Protein AF-A0A7K4ID70-F1 (afdb_monomer)

Mean predicted aligned error: 14.62 Å

Sequence (1002 aa):
MEDERLVKPMMNRNSEGCDMAQSGRVFHDNEMNPLPLGDLMIDYLHGSLVEWANVDFKLTIDISRDSDFAKIAEDIFGMANFGGGWLMFGYDEPRKGKIIPRGLDDTFSLDQASLQEKFRSYASDDVDIEVRQFQREVDDDGKKVQRLFLAMFVHPSKSLLVPKKQGFYIDASGRKKIVFEADDIITRRGTQTVKASEREKQEIRTRLEGETYRQSLLRGTADAVDEILYSNLLRVIRLPSSVYSARLKGNGFPFSSAGRRPFFLNGGHVYSFHNLAAPPFFNYLEDVSKVAFSEMLSTDDGVHLVTALLNIEMMSAMRTRRLLFDEDSRVFYFPLDEGGGDARVESWGLPGMGRPRKVVRKLTSPREGVYWRHYSVGLRFERVDNTFYLGISPGIIVSRNGKTPLHGPQVGPLLIKHLHRQHNKSHLQDVRFWASLLPRFPSDSSRVTIGPFIELGEDPVSTRLNVGISFDRPVKEMREGIPNLGKVAAFASPRAIHIAEPRLVFGGSREEEDPRLGMRYFGPFHAQGEEPLSQMRIGLVATGRTIPLAGRVLDLLESEQESVTTNRYLFPSFPGLKQDNSLACKIVRSATWNAEIPQVLVERIVNEAKDEEETKTFRADALNERIAKAVGLYVKAIERISMEDNRPQLILCVVPDELYEYCGISEKTRRAKRKRRTKMKQEQTAPDGQEQTTLLDHGYEDTSPKSYDLRDAVKGQIMRFGIPVQFLVEKKLRAVLNYTPKSEVQEPATFCWNLGTGMYYKADGKPWRLAKLDEGTCYVGIAFFRSRLEYRPGLNVSMAQVFTHSGDGLVLRGKEVYVDQRTREAHMSSNSAEELLREAISKYTDKVGAPPSRVVVHKTSSFEKEERQGFLAAIGDAKADFVAIRYERGIRFMRTGKYPVLRGTLITLSDRDFLLYTTGYIPRLRTYPGPRVPTPLRLTMDCDSSPEKVAAEVLKLTKINWNTTAFADKEPITIRFPKRVGKVLSELPDGAEINSHYRFYM

Structure (mmCIF, N/CA/C/O backbone):
data_AF-A0A7K4ID70-F1
#
_entry.id   AF-A0A7K4ID70-F1
#
loop_
_atom_site.group_PDB
_atom_site.id
_atom_site.type_symbol
_atom_site.label_atom_id
_atom_site.label_alt_id
_atom_site.label_comp_id
_atom_site.label_asym_id
_atom_site.label_entity_id
_atom_site.label_seq_id
_atom_site.pdbx_PDB_ins_code
_atom_site.Cartn_x
_atom_site.Cartn_y
_atom_site.Cartn_z
_atom_site.occupancy
_atom_site.B_iso_or_equiv
_atom_site.auth_seq_id
_atom_site.auth_comp_id
_atom_site.auth_asym_id
_atom_site.auth_atom_id
_atom_site.pdbx_PDB_model_num
ATOM 1 N N . MET A 1 1 ? 24.516 50.878 15.853 1.00 28.91 1 MET A N 1
ATOM 2 C CA . MET A 1 1 ? 24.247 51.143 14.428 1.00 28.91 1 MET A CA 1
ATOM 3 C C . MET A 1 1 ? 23.760 49.826 13.859 1.00 28.91 1 MET A C 1
ATOM 5 O O . MET A 1 1 ? 24.580 48.947 13.643 1.00 28.91 1 MET A O 1
ATOM 9 N N . GLU A 1 2 ? 22.492 49.512 14.137 1.00 25.19 2 GLU A N 1
ATOM 10 C CA . GLU A 1 2 ? 21.344 49.708 13.215 1.00 25.19 2 GLU A CA 1
ATOM 11 C C . GLU A 1 2 ? 21.457 48.728 12.032 1.00 25.19 2 GLU A C 1
ATOM 13 O O . GLU A 1 2 ? 22.485 48.679 11.373 1.00 25.19 2 GLU A O 1
ATOM 18 N N . ASP A 1 3 ? 20.495 47.847 11.760 1.00 24.66 3 ASP A N 1
ATOM 19 C CA . ASP A 1 3 ? 19.069 48.148 11.611 1.00 24.66 3 ASP A CA 1
ATOM 20 C C . ASP A 1 3 ? 18.222 46.846 11.701 1.00 24.66 3 ASP A C 1
ATOM 22 O O . ASP A 1 3 ? 18.550 45.831 11.079 1.00 24.66 3 ASP A O 1
ATOM 26 N N . GLU A 1 4 ? 17.133 46.882 12.478 1.00 27.94 4 GLU A N 1
ATOM 27 C CA . GLU A 1 4 ? 16.033 45.902 12.523 1.00 27.94 4 GLU A CA 1
ATOM 28 C C . GLU A 1 4 ? 14.888 46.413 11.637 1.00 27.94 4 GLU A C 1
ATOM 30 O O . GLU A 1 4 ? 14.411 47.520 11.873 1.00 27.94 4 GLU A O 1
ATOM 35 N N . ARG A 1 5 ? 14.335 45.613 10.707 1.00 25.69 5 ARG A N 1
ATOM 36 C CA . ARG A 1 5 ? 12.996 45.896 10.140 1.00 25.69 5 ARG A CA 1
ATOM 37 C C . ARG A 1 5 ? 12.127 44.657 9.930 1.00 25.69 5 ARG A C 1
ATOM 39 O O . ARG A 1 5 ? 12.314 43.861 9.014 1.00 25.69 5 ARG A O 1
ATOM 46 N N . LEU A 1 6 ? 11.113 44.589 10.792 1.00 24.14 6 LEU A N 1
ATOM 47 C CA . LEU A 1 6 ? 9.829 43.909 10.645 1.00 24.14 6 LEU A CA 1
ATOM 48 C C . LEU A 1 6 ? 8.989 44.563 9.535 1.00 24.14 6 LEU A C 1
ATOM 50 O O . LEU A 1 6 ? 8.908 45.787 9.466 1.00 24.14 6 LEU A O 1
ATOM 54 N N . VAL A 1 7 ? 8.265 43.762 8.745 1.00 25.08 7 VAL A N 1
ATOM 55 C CA . VAL A 1 7 ? 7.134 44.237 7.928 1.00 25.08 7 VAL A CA 1
ATOM 56 C C . VAL A 1 7 ? 5.941 43.293 8.107 1.00 25.08 7 VAL A C 1
ATOM 58 O O . VAL A 1 7 ? 5.955 42.151 7.652 1.00 25.08 7 VAL A O 1
ATOM 61 N N . LYS A 1 8 ? 4.896 43.798 8.773 1.00 24.39 8 LYS A N 1
ATOM 62 C CA . LYS A 1 8 ? 3.491 43.372 8.633 1.00 24.39 8 LYS A CA 1
ATOM 63 C C . LYS A 1 8 ? 2.815 44.289 7.602 1.00 24.39 8 LYS A C 1
ATOM 65 O O . LYS A 1 8 ? 3.130 45.478 7.613 1.00 24.39 8 LYS A O 1
ATOM 70 N N . PRO A 1 9 ? 1.817 43.826 6.829 1.00 24.50 9 PRO A N 1
ATOM 71 C CA . PRO A 1 9 ? 0.835 44.721 6.231 1.00 24.50 9 PRO A CA 1
ATOM 72 C C . PRO A 1 9 ? -0.580 44.542 6.805 1.00 24.50 9 PRO A C 1
ATOM 74 O O . PRO A 1 9 ? -0.975 43.473 7.268 1.00 24.50 9 PRO A O 1
ATOM 77 N N . MET A 1 10 ? -1.283 45.674 6.779 1.00 21.77 10 MET A N 1
ATOM 78 C CA . MET A 1 10 ? -2.578 46.037 7.356 1.00 21.77 10 MET A CA 1
ATOM 79 C C . MET A 1 10 ? -3.802 45.514 6.584 1.00 21.77 10 MET A C 1
ATOM 81 O O . MET A 1 10 ? -3.736 45.249 5.386 1.00 21.77 10 MET A O 1
ATOM 85 N N . MET A 1 11 ? -4.940 45.480 7.286 1.00 21.44 11 MET A N 1
ATOM 86 C CA . MET A 1 11 ? -6.305 45.402 6.749 1.00 21.44 11 MET A CA 1
ATOM 87 C C . MET A 1 11 ? -6.884 46.785 6.372 1.00 21.44 11 MET A C 1
ATOM 89 O O . MET A 1 11 ? -6.627 47.770 7.059 1.00 21.44 11 MET A O 1
ATOM 93 N N . ASN A 1 12 ? -7.765 46.746 5.361 1.00 23.69 12 ASN A N 1
ATOM 94 C CA . ASN A 1 12 ? -8.968 47.551 5.068 1.00 23.69 12 ASN A CA 1
ATOM 95 C C . ASN A 1 12 ? -8.907 49.055 4.740 1.00 23.69 12 ASN A C 1
ATOM 97 O O . ASN A 1 12 ? -8.657 49.888 5.607 1.00 23.69 12 ASN A O 1
ATOM 101 N N . ARG A 1 13 ? -9.416 49.387 3.535 1.00 24.27 13 ARG A N 1
ATOM 102 C CA . ARG A 1 13 ? -10.437 50.432 3.300 1.00 24.27 13 ARG A CA 1
ATOM 103 C C . ARG A 1 13 ? -11.404 50.030 2.172 1.00 24.27 13 ARG A C 1
ATOM 105 O O . ARG A 1 13 ? -10.991 49.422 1.192 1.00 24.27 13 ARG A O 1
ATOM 112 N N . ASN A 1 14 ? -12.672 50.389 2.376 1.00 23.17 14 ASN A N 1
ATOM 113 C CA . ASN A 1 14 ? -13.866 50.102 1.575 1.00 23.17 14 ASN A CA 1
ATOM 114 C C . ASN A 1 14 ? -13.902 50.795 0.199 1.00 23.17 14 ASN A C 1
ATOM 116 O O . ASN A 1 14 ? -13.500 51.951 0.081 1.00 23.17 14 ASN A O 1
ATOM 120 N N . SER A 1 15 ? -14.548 50.139 -0.769 1.00 23.98 15 SER A N 1
ATOM 121 C CA . SER A 1 15 ? -15.357 50.786 -1.814 1.00 23.98 15 SER A CA 1
ATOM 122 C C . SER A 1 15 ? -16.482 49.830 -2.232 1.00 23.98 15 SER A C 1
ATOM 124 O O . SER A 1 15 ? -16.254 48.883 -2.982 1.00 23.98 15 SER A O 1
ATOM 126 N N . GLU A 1 16 ? -17.676 50.055 -1.681 1.00 25.62 16 GLU A N 1
ATOM 127 C CA . GLU A 1 16 ? -18.930 49.432 -2.110 1.00 25.62 16 GLU A CA 1
ATOM 128 C C . GLU A 1 16 ? -19.439 50.128 -3.376 1.00 25.62 16 GLU A C 1
ATOM 130 O O . GLU A 1 16 ? -19.346 51.350 -3.495 1.00 25.62 16 GLU A O 1
ATOM 135 N N . GLY A 1 17 ? -20.021 49.350 -4.290 1.00 25.08 17 GLY A N 1
ATOM 136 C CA . GLY A 1 17 ? -20.842 49.873 -5.377 1.00 25.08 17 GLY A CA 1
ATOM 137 C C . GLY A 1 17 ? -20.707 49.085 -6.675 1.00 25.08 17 GLY A C 1
ATOM 138 O O . GLY A 1 17 ? -19.788 49.335 -7.442 1.00 25.08 17 GLY A O 1
ATOM 139 N N . CYS A 1 18 ? -21.702 48.230 -6.942 1.00 25.17 18 CYS A N 1
ATOM 140 C CA . CYS A 1 18 ? -22.002 47.618 -8.245 1.00 25.17 18 CYS A CA 1
ATOM 141 C C . CYS A 1 18 ? -21.117 46.422 -8.670 1.00 25.17 18 CYS A C 1
ATOM 143 O O . CYS A 1 18 ? -20.120 46.621 -9.345 1.00 25.17 18 CYS A O 1
ATOM 145 N N . ASP A 1 19 ? -21.497 45.187 -8.288 1.00 23.45 19 ASP A N 1
ATOM 146 C CA . ASP A 1 19 ? -21.228 43.947 -9.066 1.00 23.45 19 ASP A CA 1
ATOM 147 C C . ASP A 1 19 ? -21.783 42.670 -8.377 1.00 23.45 19 ASP A C 1
ATOM 149 O O . ASP A 1 19 ? -21.054 41.746 -8.020 1.00 23.45 19 ASP A O 1
ATOM 153 N N . MET A 1 20 ? -23.104 42.579 -8.165 1.00 23.34 20 MET A N 1
ATOM 154 C CA . MET A 1 20 ? -23.748 41.387 -7.563 1.00 23.34 20 MET A CA 1
ATOM 155 C C . MET A 1 20 ? -24.661 40.600 -8.521 1.00 23.34 20 MET A C 1
ATOM 157 O O . MET A 1 20 ? -25.671 40.053 -8.096 1.00 23.34 20 MET A O 1
ATOM 161 N N . ALA A 1 21 ? -24.319 40.490 -9.813 1.00 25.66 21 ALA A N 1
ATOM 162 C CA . ALA A 1 21 ? -25.148 39.716 -10.755 1.00 25.66 21 ALA A CA 1
ATOM 163 C C . ALA A 1 21 ? -24.412 38.770 -11.729 1.00 25.66 21 ALA A C 1
ATOM 165 O O . ALA A 1 21 ? -25.071 38.160 -12.566 1.00 25.66 21 ALA A O 1
ATOM 166 N N . GLN A 1 22 ? -23.085 38.587 -11.654 1.00 23.89 22 GLN A N 1
ATOM 167 C CA . GLN A 1 22 ? -22.366 37.777 -12.664 1.00 23.89 22 GLN A CA 1
ATOM 168 C C . GLN A 1 22 ? -21.329 36.769 -12.147 1.00 23.89 22 GLN A C 1
ATOM 170 O O . GLN A 1 22 ? -20.442 36.359 -12.892 1.00 23.89 22 GLN A O 1
ATOM 175 N N . SER A 1 23 ? -21.447 36.259 -10.920 1.00 23.61 23 SER A N 1
ATOM 176 C CA . SER A 1 23 ? -20.611 35.114 -10.534 1.00 23.61 23 SER A CA 1
ATOM 177 C C . SER A 1 23 ? -21.402 34.028 -9.821 1.00 23.61 23 SER A C 1
ATOM 179 O O . SER A 1 23 ? -21.756 34.162 -8.655 1.00 23.61 23 SER A O 1
ATOM 181 N N . GLY A 1 24 ? -21.638 32.921 -10.530 1.00 28.75 24 GLY A N 1
ATOM 182 C CA . GLY A 1 24 ? -21.940 31.629 -9.927 1.00 28.75 24 GLY A CA 1
ATOM 183 C C . GLY A 1 24 ? -20.726 31.156 -9.132 1.00 28.75 24 GLY A C 1
ATOM 184 O O . GLY A 1 24 ? -19.904 30.384 -9.623 1.00 28.75 24 GLY A O 1
ATOM 185 N N . ARG A 1 25 ? -20.573 31.672 -7.912 1.00 24.98 25 ARG A N 1
ATOM 186 C CA . ARG A 1 25 ? -19.685 31.099 -6.906 1.00 24.98 25 ARG A CA 1
ATOM 187 C C . ARG A 1 25 ? -20.499 30.120 -6.079 1.00 24.98 25 ARG A C 1
ATOM 189 O O . ARG A 1 25 ? -21.444 30.498 -5.400 1.00 24.98 25 ARG A O 1
ATOM 196 N N . VAL A 1 26 ? -20.087 28.859 -6.147 1.00 28.25 26 VAL A N 1
ATOM 197 C CA . VAL A 1 26 ? -20.419 27.827 -5.167 1.00 28.25 26 VAL A CA 1
ATOM 198 C C . VAL A 1 26 ? -20.114 28.400 -3.783 1.00 28.25 26 VAL A C 1
ATOM 200 O O . VAL A 1 26 ? -18.958 28.706 -3.483 1.00 28.25 26 VAL A O 1
ATOM 203 N N . PHE A 1 27 ? -21.153 28.596 -2.974 1.00 23.92 27 PHE A N 1
ATOM 204 C CA . PHE A 1 27 ? -21.020 29.003 -1.582 1.00 23.92 27 PHE A CA 1
ATOM 205 C C . PHE A 1 27 ? -20.150 27.973 -0.852 1.00 23.92 27 PHE A C 1
ATOM 207 O O . PHE A 1 27 ? -20.441 26.775 -0.850 1.00 23.92 27 PHE A O 1
ATOM 214 N N . HIS A 1 28 ? -19.039 28.437 -0.282 1.00 27.02 28 HIS A N 1
ATOM 215 C CA . HIS A 1 28 ? -18.249 27.652 0.653 1.00 27.02 28 HIS A CA 1
ATOM 216 C C . HIS A 1 28 ? -19.053 27.508 1.953 1.00 27.02 28 HIS A C 1
ATOM 218 O O . HIS A 1 28 ? -19.414 28.512 2.559 1.00 27.02 28 HIS A O 1
ATOM 224 N N . ASP A 1 29 ? -19.330 26.262 2.349 1.00 36.94 29 ASP A N 1
ATOM 225 C CA . ASP A 1 29 ? -20.013 25.898 3.596 1.00 36.94 29 ASP A CA 1
ATOM 226 C C . ASP A 1 29 ? -19.298 26.530 4.809 1.00 36.94 29 ASP A C 1
ATOM 228 O O . ASP A 1 29 ? -18.214 26.072 5.180 1.00 36.94 29 ASP A O 1
ATOM 232 N N . ASN A 1 30 ? -19.889 27.576 5.409 1.00 30.28 30 ASN A N 1
ATOM 233 C CA . ASN A 1 30 ? -19.716 27.898 6.836 1.00 30.28 30 ASN A CA 1
ATOM 234 C C . ASN A 1 30 ? -20.702 28.921 7.447 1.00 30.28 30 ASN A C 1
ATOM 236 O O . ASN A 1 30 ? -20.437 29.424 8.535 1.00 30.28 30 ASN A O 1
ATOM 240 N N . GLU A 1 31 ? -21.857 29.195 6.837 1.00 29.64 31 GLU A N 1
ATOM 241 C CA . GLU A 1 31 ? -22.933 29.963 7.484 1.00 29.64 31 GLU A CA 1
ATOM 242 C C . GLU A 1 31 ? -24.268 29.230 7.309 1.00 29.64 31 GLU A C 1
ATOM 244 O O . GLU A 1 31 ? -24.500 28.583 6.290 1.00 29.64 31 GLU A O 1
ATOM 249 N N . MET A 1 32 ? -25.104 29.262 8.351 1.00 33.81 32 MET A N 1
ATOM 250 C CA . MET A 1 32 ? -26.424 28.626 8.407 1.00 33.81 32 MET A CA 1
ATOM 251 C C . MET A 1 32 ? -27.258 28.994 7.171 1.00 33.81 32 MET A C 1
ATOM 253 O O . MET A 1 32 ? -27.787 30.100 7.093 1.00 33.81 32 MET A O 1
ATOM 257 N N . ASN A 1 33 ? -27.403 28.065 6.222 1.00 41.78 33 ASN A N 1
ATOM 258 C CA . ASN A 1 33 ? -28.364 28.217 5.134 1.00 41.78 33 ASN A CA 1
ATOM 259 C C . ASN A 1 33 ? -29.779 28.173 5.740 1.00 41.78 33 ASN A C 1
ATOM 261 O O . ASN A 1 33 ? -30.120 27.161 6.361 1.00 41.78 33 ASN A O 1
ATOM 265 N N . PRO A 1 34 ? -30.606 29.226 5.600 1.00 54.62 34 PRO A N 1
ATOM 266 C CA . PRO A 1 34 ? -31.995 29.169 6.042 1.00 54.62 34 PRO A CA 1
ATOM 267 C C . PRO A 1 34 ? -32.716 28.033 5.304 1.00 54.62 34 PRO A C 1
ATOM 269 O O . PRO A 1 34 ? -32.472 27.806 4.118 1.00 54.62 34 PRO A O 1
ATOM 272 N N . LEU A 1 35 ? -33.584 27.296 6.010 1.00 69.31 35 LEU A N 1
ATOM 273 C CA . LEU A 1 35 ? -34.373 26.219 5.401 1.00 69.31 35 LEU A CA 1
ATOM 274 C C . LEU A 1 35 ? -35.140 26.770 4.178 1.00 69.31 35 LEU A C 1
ATOM 276 O O . LEU A 1 35 ? -35.741 27.841 4.306 1.00 69.31 35 LEU A O 1
ATOM 280 N N . PRO A 1 36 ? -35.173 26.065 3.027 1.00 77.69 36 PRO A N 1
ATOM 281 C CA . PRO A 1 36 ? -35.740 26.592 1.778 1.00 77.69 36 PRO A CA 1
ATOM 282 C C . PRO A 1 36 ? -37.201 27.045 1.882 1.00 77.69 36 PRO A C 1
ATOM 284 O O . PRO A 1 36 ? -37.602 27.974 1.189 1.00 77.69 36 PRO A O 1
ATOM 287 N N . LEU A 1 37 ? -37.983 26.418 2.765 1.00 85.94 37 LEU A N 1
ATOM 288 C CA . LEU A 1 37 ? -39.372 26.779 3.073 1.00 85.94 37 LEU A CA 1
ATOM 289 C C . LEU A 1 37 ? -39.550 27.251 4.530 1.00 85.94 37 LEU A C 1
ATOM 291 O O . LEU A 1 37 ? -40.645 27.166 5.085 1.00 85.94 37 LEU A O 1
ATOM 295 N N . GLY A 1 38 ? -38.482 27.719 5.183 1.00 76.44 38 GLY A N 1
ATOM 296 C CA . GLY A 1 38 ? -38.548 28.323 6.518 1.00 76.44 38 GLY A CA 1
ATOM 297 C C . GLY A 1 38 ? -39.246 29.688 6.507 1.00 76.44 38 GLY A C 1
ATOM 298 O O . GLY A 1 38 ? -39.311 30.344 5.469 1.00 76.44 38 GLY A O 1
ATOM 299 N N . AS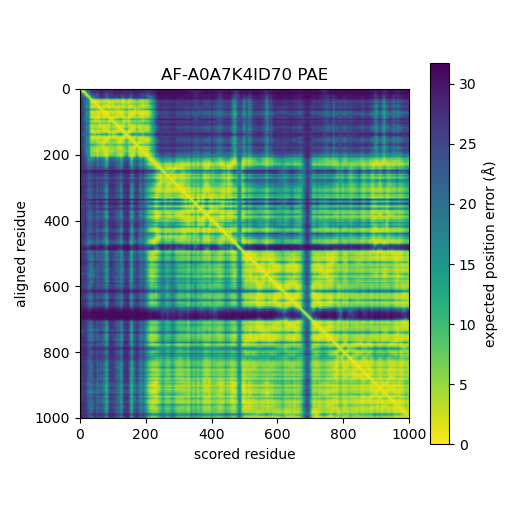P A 1 39 ? -39.745 30.135 7.664 1.00 77.62 39 ASP A N 1
ATOM 300 C CA . ASP A 1 39 ? -40.557 31.364 7.773 1.00 77.62 39 ASP A CA 1
ATOM 301 C C . ASP A 1 39 ? -39.848 32.602 7.210 1.00 77.62 39 ASP A C 1
ATOM 303 O O . ASP A 1 39 ? -40.434 33.328 6.417 1.00 77.62 39 ASP A O 1
ATOM 307 N N . LEU A 1 40 ? -38.554 32.769 7.508 1.00 70.31 40 LEU A N 1
ATOM 308 C CA . LEU A 1 40 ? -37.727 33.866 6.986 1.00 70.31 40 LEU A CA 1
ATOM 309 C C . LEU A 1 40 ? -37.684 33.914 5.451 1.00 70.31 40 LEU A C 1
ATOM 311 O O . LEU A 1 40 ? -37.718 34.994 4.866 1.00 70.31 40 LEU A O 1
ATOM 315 N N . MET A 1 41 ? -37.594 32.752 4.795 1.00 75.75 41 MET A N 1
ATOM 316 C CA . MET A 1 41 ? -37.549 32.677 3.334 1.00 75.75 41 MET A CA 1
ATOM 317 C C . MET A 1 41 ? -38.928 32.957 2.734 1.00 75.75 41 MET A C 1
ATOM 319 O O . MET A 1 41 ? -39.041 33.707 1.770 1.00 75.75 41 MET A O 1
ATOM 323 N N . ILE A 1 42 ? -39.984 32.404 3.334 1.00 85.06 42 ILE A N 1
ATOM 324 C CA . ILE A 1 42 ? -41.365 32.646 2.901 1.00 85.06 42 ILE A CA 1
ATOM 325 C C . ILE A 1 42 ? -41.729 34.127 3.042 1.00 85.06 42 ILE A C 1
ATOM 327 O O . ILE A 1 42 ? -42.302 34.696 2.115 1.00 85.06 42 ILE A O 1
ATOM 331 N N . ASP A 1 43 ? -41.358 34.769 4.150 1.00 82.06 43 ASP A N 1
ATOM 332 C CA . ASP A 1 43 ? -41.599 36.198 4.368 1.00 82.06 43 ASP A CA 1
ATOM 333 C C . ASP A 1 43 ? -40.845 37.063 3.360 1.00 82.06 43 ASP A C 1
ATOM 335 O O . ASP A 1 43 ? -41.404 38.023 2.828 1.00 82.06 43 ASP A O 1
ATOM 339 N N . TYR A 1 44 ? -39.606 36.691 3.034 1.00 79.44 44 TYR A N 1
ATOM 340 C CA . TYR A 1 44 ? -38.831 37.368 2.001 1.00 79.44 44 TYR A CA 1
ATOM 341 C C . TYR A 1 44 ? -39.483 37.251 0.615 1.00 79.44 44 TYR A C 1
ATOM 343 O O . TYR A 1 44 ? -39.639 38.260 -0.070 1.00 79.44 44 TYR A O 1
ATOM 351 N N . LEU A 1 45 ? -39.898 36.046 0.209 1.00 83.31 45 LEU A N 1
ATOM 352 C CA . LEU A 1 45 ? -40.537 35.806 -1.091 1.00 83.31 45 LEU A CA 1
ATOM 353 C C . LEU A 1 45 ? -41.912 36.482 -1.191 1.00 83.31 45 LEU A C 1
ATOM 355 O O . LEU A 1 45 ? -42.243 37.068 -2.220 1.00 83.31 45 LEU A O 1
ATOM 359 N N . HIS A 1 46 ? -42.705 36.437 -0.118 1.00 85.56 46 HIS A N 1
ATOM 360 C CA . HIS A 1 46 ? -44.005 37.103 -0.061 1.00 85.56 46 HIS A CA 1
ATOM 361 C C . HIS A 1 46 ? -43.867 38.632 -0.057 1.00 85.56 46 HIS A C 1
ATOM 363 O O . HIS A 1 46 ? -44.705 39.311 -0.641 1.00 85.56 46 HIS A O 1
ATOM 369 N N . GLY A 1 47 ? -42.826 39.177 0.581 1.00 79.25 47 GLY A N 1
ATOM 370 C CA . GLY A 1 47 ? -42.580 40.618 0.643 1.00 79.25 47 GLY A CA 1
ATOM 371 C C . GLY A 1 47 ? -41.905 41.202 -0.600 1.00 79.25 47 GLY A C 1
ATOM 372 O O . GLY A 1 47 ? -42.104 42.379 -0.893 1.00 79.25 47 GLY A O 1
ATOM 373 N N . SER A 1 48 ? -41.109 40.413 -1.332 1.00 80.56 48 SER A N 1
ATOM 374 C CA . SER A 1 48 ? -40.384 40.900 -2.509 1.00 80.56 48 SER A CA 1
ATOM 375 C C . SER A 1 48 ? -41.298 41.081 -3.719 1.00 80.56 48 SER A C 1
ATOM 377 O O . SER A 1 48 ? -41.201 42.111 -4.378 1.00 80.56 48 SER A O 1
ATOM 379 N N . LEU A 1 49 ? -42.191 40.119 -3.994 1.00 83.19 49 LEU A N 1
ATOM 380 C CA . LEU A 1 49 ? -43.117 40.128 -5.140 1.00 83.19 49 LEU A CA 1
ATOM 381 C C . LEU A 1 49 ? -42.423 40.413 -6.492 1.00 83.19 49 LEU A C 1
ATOM 383 O O . LEU A 1 49 ? -42.987 41.072 -7.366 1.00 83.19 49 LEU A O 1
ATOM 387 N N . VAL A 1 50 ? -41.189 39.920 -6.664 1.00 78.75 50 VAL A N 1
ATOM 388 C CA . VAL A 1 50 ? -40.398 40.045 -7.901 1.00 78.75 50 VAL A CA 1
ATOM 389 C C . VAL A 1 50 ? -40.017 38.662 -8.422 1.00 78.75 50 VAL A C 1
ATOM 391 O O . VAL A 1 50 ? -39.471 37.844 -7.686 1.00 78.75 50 VAL A O 1
ATOM 394 N N . GLU A 1 51 ? -40.256 38.420 -9.711 1.00 84.62 51 GLU A N 1
ATOM 395 C CA . GLU A 1 51 ? -39.802 37.203 -10.386 1.00 84.62 51 GLU A CA 1
ATOM 396 C C . GLU A 1 51 ? -38.306 37.235 -10.709 1.00 84.62 51 GLU A C 1
ATOM 398 O O . GLU A 1 51 ? -37.758 38.233 -11.192 1.00 84.62 51 GLU A O 1
ATOM 403 N N . TRP A 1 52 ? -37.665 36.080 -10.551 1.00 79.56 52 TRP A N 1
ATOM 404 C CA . TRP A 1 52 ? -36.282 35.833 -10.953 1.00 79.56 52 TRP A CA 1
ATOM 405 C C . TRP A 1 52 ? -36.170 34.510 -11.711 1.00 79.56 52 TRP A C 1
ATOM 407 O O . TRP A 1 52 ? -37.141 33.785 -11.930 1.00 79.56 52 TRP A O 1
ATOM 417 N N . ALA A 1 53 ? -34.955 34.148 -12.120 1.00 77.50 53 ALA A N 1
ATOM 418 C CA . ALA A 1 53 ? -34.733 32.854 -12.761 1.00 77.50 53 ALA A CA 1
ATOM 419 C C . ALA A 1 53 ? -35.103 31.666 -11.866 1.00 77.50 53 ALA A C 1
ATOM 421 O O . ALA A 1 53 ? -35.510 30.629 -12.376 1.00 77.50 53 ALA A O 1
ATOM 422 N N . ASN A 1 54 ? -35.035 31.843 -10.552 1.00 81.06 54 ASN A N 1
ATOM 423 C CA . ASN A 1 54 ? -35.335 30.842 -9.539 1.00 81.06 54 ASN A CA 1
ATOM 424 C C . ASN A 1 54 ? -36.587 31.166 -8.704 1.00 81.06 54 ASN A C 1
ATOM 426 O O . ASN A 1 54 ? -36.796 30.490 -7.708 1.00 81.06 54 ASN A O 1
ATOM 430 N N . VAL A 1 55 ? -37.390 32.178 -9.050 1.00 86.81 55 VAL A N 1
ATOM 431 C CA . VAL A 1 55 ? -38.643 32.515 -8.342 1.00 86.81 55 VAL A CA 1
ATOM 432 C C . VAL A 1 55 ? -39.714 32.884 -9.360 1.00 86.81 55 VAL A C 1
ATOM 434 O O . VAL A 1 55 ? -39.469 33.736 -10.214 1.00 86.81 55 VAL A O 1
ATOM 437 N N . ASP A 1 56 ? -40.883 32.259 -9.270 1.00 91.06 56 ASP A N 1
ATOM 438 C CA . ASP A 1 56 ? -42.008 32.473 -10.187 1.00 91.06 56 ASP A CA 1
ATOM 439 C C . ASP A 1 56 ? -43.336 32.389 -9.404 1.00 91.06 56 ASP A C 1
ATOM 441 O O . ASP A 1 56 ? -43.447 31.632 -8.430 1.00 91.06 56 ASP A O 1
ATOM 445 N N . PHE A 1 57 ? -44.313 33.219 -9.773 1.00 91.94 57 PHE A N 1
ATOM 446 C CA . PHE A 1 57 ? -45.566 33.399 -9.038 1.00 91.94 57 PHE A CA 1
ATOM 447 C C . PHE A 1 57 ? -46.757 32.979 -9.897 1.00 91.94 57 PHE A C 1
ATOM 449 O O . PHE A 1 57 ? -46.909 33.407 -11.037 1.00 91.94 57 PHE A O 1
ATOM 456 N N . LYS A 1 58 ? -47.643 32.156 -9.337 1.00 92.19 58 LYS A N 1
ATOM 457 C CA . LYS A 1 58 ? -48.832 31.633 -10.014 1.00 92.19 58 LYS A CA 1
ATOM 458 C C . LYS A 1 58 ? -50.076 31.843 -9.155 1.00 92.19 58 LYS A C 1
ATOM 460 O O . LYS A 1 58 ? -50.017 31.903 -7.926 1.00 92.19 58 LYS A O 1
ATOM 465 N N . LEU A 1 59 ? -51.241 31.889 -9.794 1.00 90.00 59 LEU A N 1
ATOM 466 C CA . LEU A 1 59 ? -52.497 32.064 -9.067 1.00 90.00 59 LEU A CA 1
ATOM 467 C C . LEU A 1 59 ? -52.915 30.783 -8.343 1.00 90.00 59 LEU A C 1
ATOM 469 O O . LEU A 1 59 ? -53.246 30.824 -7.165 1.00 90.00 59 LEU A O 1
ATOM 473 N N . THR A 1 60 ? -52.864 29.645 -9.030 1.00 90.06 60 THR A N 1
ATOM 474 C CA . THR A 1 60 ? -53.281 28.345 -8.495 1.00 90.06 60 THR A CA 1
ATOM 475 C C . THR A 1 60 ? -52.475 27.212 -9.128 1.00 90.06 60 THR A C 1
ATOM 477 O O . THR A 1 60 ? -51.728 27.425 -10.086 1.00 90.06 60 THR A O 1
ATOM 480 N N . ILE A 1 61 ? -52.626 26.010 -8.586 1.00 90.25 61 ILE A N 1
ATOM 481 C CA . ILE A 1 61 ? -52.085 24.765 -9.122 1.00 90.25 61 ILE A CA 1
ATOM 482 C C . ILE A 1 61 ? -53.174 23.699 -9.089 1.00 90.25 61 ILE A C 1
ATOM 484 O O . ILE A 1 61 ? -53.812 23.491 -8.062 1.00 90.25 61 ILE A O 1
ATOM 488 N N . ASP A 1 62 ? -53.358 22.999 -10.203 1.00 86.62 62 ASP A N 1
ATOM 489 C CA . ASP A 1 62 ? -54.266 21.859 -10.294 1.00 86.62 62 ASP A CA 1
ATOM 490 C C . ASP A 1 62 ? -53.530 20.662 -10.909 1.00 86.62 62 ASP A C 1
ATOM 492 O O . ASP A 1 62 ? -52.903 20.772 -11.964 1.00 86.62 62 ASP A O 1
ATOM 496 N N . ILE A 1 63 ? -53.595 19.509 -10.244 1.00 86.44 63 ILE A N 1
ATOM 497 C CA . ILE A 1 63 ? -52.960 18.249 -10.664 1.00 86.44 63 ILE A CA 1
ATOM 498 C C . ILE A 1 63 ? -53.951 17.259 -11.306 1.00 86.44 63 ILE A C 1
ATOM 500 O O . ILE A 1 63 ? -53.570 16.120 -11.608 1.00 86.44 63 ILE A O 1
ATOM 504 N N . SER A 1 64 ? -55.201 17.671 -11.548 1.00 82.69 64 SER A N 1
ATOM 505 C CA . SER A 1 64 ? -56.258 16.865 -12.173 1.00 82.69 64 SER A CA 1
ATOM 506 C C . SER A 1 64 ? -55.936 16.448 -13.625 1.00 82.69 64 SER A C 1
ATOM 508 O O . SER A 1 64 ? -54.866 16.730 -14.175 1.00 82.69 64 SER A O 1
ATOM 510 N N . ARG A 1 65 ? -56.801 15.635 -14.248 1.00 69.56 65 ARG A N 1
ATOM 511 C CA . ARG A 1 65 ? -56.521 15.008 -15.557 1.00 69.56 65 ARG A CA 1
ATOM 512 C C . ARG A 1 65 ? -56.515 16.005 -16.724 1.00 69.56 65 ARG A C 1
ATOM 514 O O . ARG A 1 65 ? -55.734 15.799 -17.648 1.00 69.56 65 ARG A O 1
ATOM 521 N N . ASP A 1 66 ? -57.312 17.067 -16.637 1.00 68.81 66 ASP A N 1
ATOM 522 C CA . ASP A 1 66 ? -57.505 18.069 -17.696 1.00 68.81 66 ASP A CA 1
ATOM 523 C C . ASP A 1 66 ? -56.999 19.466 -17.287 1.00 68.81 66 ASP A C 1
ATOM 525 O O . ASP A 1 66 ? -57.357 20.474 -17.897 1.00 68.81 66 ASP A O 1
ATOM 529 N N . SER A 1 67 ? -56.154 19.527 -16.253 1.00 80.38 67 SER A N 1
ATOM 530 C CA . SER A 1 67 ? -55.570 20.769 -15.758 1.00 80.38 67 SER A CA 1
ATOM 531 C C . SER A 1 67 ? -54.453 21.299 -16.657 1.00 80.38 67 SER A C 1
ATOM 533 O O . SER A 1 67 ? -53.902 20.599 -17.514 1.00 80.38 67 SER A O 1
ATOM 535 N N . ASP A 1 68 ? -54.038 22.542 -16.418 1.00 84.19 68 ASP A N 1
ATOM 536 C CA . ASP A 1 68 ? -52.874 23.133 -17.072 1.00 84.19 68 ASP A CA 1
ATOM 537 C C . ASP A 1 68 ? -51.546 22.825 -16.357 1.00 84.19 68 ASP A C 1
ATOM 539 O O . ASP A 1 68 ? -50.551 23.525 -16.565 1.00 84.19 68 ASP A O 1
ATOM 543 N N . PHE A 1 69 ? -51.485 21.711 -15.608 1.00 91.62 69 PHE A N 1
ATOM 544 C CA . PHE A 1 69 ? -50.285 21.247 -14.898 1.00 91.62 69 PHE A CA 1
ATOM 545 C C . PHE A 1 69 ? -49.051 21.150 -15.794 1.00 91.62 69 PHE A C 1
ATOM 547 O O . PHE A 1 69 ? -47.938 21.329 -15.317 1.00 91.62 69 PHE A O 1
ATOM 554 N N . ALA A 1 70 ? -49.220 20.895 -17.096 1.00 91.00 70 ALA A N 1
ATOM 555 C CA . ALA A 1 70 ? -48.108 20.880 -18.041 1.00 91.00 70 ALA A CA 1
ATOM 556 C C . ALA A 1 70 ? -47.295 22.191 -18.023 1.00 91.00 70 ALA A C 1
ATOM 558 O O . ALA A 1 70 ? -46.083 22.133 -18.183 1.00 91.00 70 ALA A O 1
ATOM 559 N N . LYS A 1 71 ? -47.915 23.350 -17.766 1.00 90.81 71 LYS A N 1
ATOM 560 C CA . LYS A 1 71 ? -47.193 24.627 -17.612 1.00 90.81 71 LYS A CA 1
ATOM 561 C C . LYS A 1 71 ? -46.358 24.659 -16.334 1.00 90.81 71 LYS A C 1
ATOM 563 O O . LYS A 1 71 ? -45.197 25.038 -16.364 1.00 90.81 71 LYS A O 1
ATOM 568 N N . ILE A 1 72 ? -46.926 24.191 -15.223 1.00 93.50 72 ILE A N 1
ATOM 569 C CA . ILE A 1 72 ? -46.202 24.085 -13.950 1.00 93.50 72 ILE A CA 1
ATOM 570 C C . ILE A 1 72 ? -45.056 23.074 -14.068 1.00 93.50 72 ILE A C 1
ATOM 572 O O . ILE A 1 72 ? -43.955 23.328 -13.594 1.00 93.50 72 ILE A O 1
ATOM 576 N N . ALA A 1 73 ? -45.279 21.950 -14.751 1.00 93.56 73 ALA A N 1
ATOM 577 C CA . ALA A 1 73 ? -44.244 20.963 -15.026 1.00 93.56 73 ALA A CA 1
ATOM 578 C C . ALA A 1 73 ? -43.103 21.554 -15.867 1.00 93.56 73 ALA A C 1
ATOM 580 O O . ALA A 1 73 ? -41.946 21.262 -15.582 1.00 93.56 73 ALA A O 1
ATOM 581 N N . GLU A 1 74 ? -43.407 22.401 -16.858 1.00 94.81 74 GLU A N 1
ATOM 582 C CA . GLU A 1 74 ? -42.396 23.131 -17.634 1.00 94.81 74 GLU A CA 1
ATOM 583 C C . GLU A 1 74 ? -41.511 23.984 -16.717 1.00 94.81 74 GLU A C 1
ATOM 585 O O . GLU A 1 74 ? -40.286 23.861 -16.766 1.00 94.81 74 GLU A O 1
ATOM 590 N N . ASP A 1 75 ? -42.118 24.769 -15.822 1.00 93.44 75 ASP A N 1
ATOM 591 C CA . ASP A 1 75 ? -41.397 25.598 -14.850 1.00 93.44 75 ASP A CA 1
ATOM 592 C C . ASP A 1 75 ? -40.552 24.755 -13.881 1.00 93.44 75 ASP A C 1
ATOM 594 O O . ASP A 1 75 ? -39.399 25.103 -13.613 1.00 93.44 75 ASP A O 1
ATOM 598 N N . ILE A 1 76 ? -41.056 23.599 -13.429 1.00 94.81 76 ILE A N 1
ATOM 599 C CA . ILE A 1 76 ? -40.288 22.648 -12.608 1.00 94.81 76 ILE A CA 1
ATOM 600 C C . ILE A 1 76 ? -39.077 22.111 -13.390 1.00 94.81 76 ILE A C 1
ATOM 602 O O . ILE A 1 76 ? -37.969 22.116 -12.849 1.00 94.81 76 ILE A O 1
ATOM 606 N N . PHE A 1 77 ? -39.231 21.697 -14.657 1.00 94.88 77 PHE A N 1
ATOM 607 C CA . PHE A 1 77 ? -38.092 21.279 -15.493 1.00 94.88 77 PHE A CA 1
ATOM 608 C C . PHE A 1 77 ? -37.070 22.408 -15.646 1.00 94.88 77 PHE A C 1
ATOM 610 O O . PHE A 1 77 ? -35.868 22.189 -15.462 1.00 94.88 77 PHE A O 1
ATOM 617 N N . GLY A 1 78 ? -37.550 23.616 -15.945 1.00 90.88 78 GLY A N 1
ATOM 618 C CA . GLY A 1 78 ? -36.724 24.803 -16.111 1.00 90.88 78 GLY A CA 1
ATOM 619 C C . GLY A 1 78 ? -35.898 25.114 -14.866 1.00 90.88 78 GLY A C 1
ATOM 620 O O . GLY A 1 78 ? -34.676 25.256 -14.956 1.00 90.88 78 GLY A O 1
ATOM 621 N N . MET A 1 79 ? -36.546 25.187 -13.702 1.00 92.12 79 MET A N 1
ATOM 622 C CA . MET A 1 79 ? -35.896 25.481 -12.423 1.00 92.12 79 MET A CA 1
ATOM 623 C C . MET A 1 79 ? -34.944 24.361 -11.998 1.00 92.12 79 MET A C 1
ATOM 625 O O . MET A 1 79 ? -33.802 24.637 -11.623 1.00 92.12 79 MET A O 1
ATOM 629 N N . ALA A 1 80 ? -35.354 23.096 -12.113 1.00 90.06 80 ALA A N 1
ATOM 630 C CA . ALA A 1 80 ? -34.523 21.960 -11.728 1.00 90.06 80 ALA A CA 1
ATOM 631 C C . ALA A 1 80 ? -33.239 21.865 -12.569 1.00 90.06 80 ALA A C 1
ATOM 633 O O . ALA A 1 80 ? -32.172 21.548 -12.032 1.00 90.06 80 ALA A O 1
ATOM 634 N N . ASN A 1 81 ? -33.297 22.147 -13.874 1.00 90.06 81 ASN A N 1
ATOM 635 C CA . ASN A 1 81 ? -32.108 22.169 -14.732 1.00 90.06 81 ASN A CA 1
ATOM 636 C C . ASN A 1 81 ? -31.225 23.402 -14.490 1.00 90.06 81 ASN A C 1
ATOM 638 O O . ASN A 1 81 ? -29.995 23.269 -14.511 1.00 90.06 81 ASN A O 1
ATOM 642 N N . PHE A 1 82 ? -31.830 24.562 -14.214 1.00 85.88 82 PHE A N 1
ATOM 643 C CA . PHE A 1 82 ? -31.128 25.818 -13.940 1.00 85.88 82 PHE A CA 1
ATOM 644 C C . PHE A 1 82 ? -30.321 25.773 -12.632 1.00 85.88 82 PHE A C 1
ATOM 646 O O . PHE A 1 82 ? -29.155 26.167 -12.613 1.00 85.88 82 PHE A O 1
ATOM 653 N N . GLY A 1 83 ? -30.899 25.239 -11.552 1.00 77.44 83 GLY A N 1
ATOM 654 C CA . GLY A 1 83 ? -30.226 25.173 -10.249 1.00 77.44 83 GLY A CA 1
ATOM 655 C C . GLY A 1 83 ? -31.142 25.170 -9.025 1.00 77.44 83 GLY A C 1
ATOM 656 O O . GLY A 1 83 ? -30.671 25.506 -7.943 1.00 77.44 83 GLY A O 1
ATOM 657 N N . GLY A 1 84 ? -32.413 24.801 -9.186 1.00 85.75 84 GLY A N 1
ATOM 658 C CA . GLY A 1 84 ? -33.452 24.871 -8.158 1.00 85.75 84 GLY A CA 1
ATOM 659 C C . GLY A 1 84 ? -34.174 26.222 -8.125 1.00 85.75 84 GLY A C 1
ATOM 660 O O . GLY A 1 84 ? -33.714 27.204 -8.716 1.00 85.75 84 GLY A O 1
ATOM 661 N N . GLY A 1 85 ? -35.323 26.274 -7.452 1.00 87.56 85 GLY A N 1
ATOM 662 C CA . GLY A 1 85 ? -36.126 27.495 -7.359 1.00 87.56 85 GLY A CA 1
ATOM 663 C C . GLY A 1 85 ? -37.418 27.351 -6.559 1.00 87.56 85 GLY A C 1
ATOM 664 O O . GLY A 1 85 ? -37.734 26.276 -6.055 1.00 87.56 85 GLY A O 1
ATOM 665 N N . TRP A 1 86 ? -38.153 28.455 -6.446 1.00 93.19 86 TRP A N 1
ATOM 666 C CA . TRP A 1 86 ? -39.411 28.574 -5.722 1.00 93.19 86 TRP A CA 1
ATOM 667 C C . TRP A 1 86 ? -40.565 28.909 -6.665 1.00 93.19 86 TRP A C 1
ATOM 669 O O . TRP A 1 86 ? -40.480 29.849 -7.456 1.00 93.19 86 TRP A O 1
ATOM 679 N N . LEU A 1 87 ? -41.664 28.171 -6.527 1.00 94.12 87 LEU A N 1
ATOM 680 C CA . LEU A 1 87 ? -42.952 28.490 -7.135 1.00 94.12 87 LEU A CA 1
ATOM 681 C C . LEU A 1 87 ? -43.925 28.905 -6.030 1.00 94.12 87 LEU A C 1
ATOM 683 O O . LEU A 1 87 ? -44.186 28.139 -5.101 1.00 94.12 87 LEU A O 1
ATOM 687 N N . MET A 1 88 ? -44.440 30.126 -6.119 1.00 93.62 88 MET A N 1
ATOM 688 C CA . MET A 1 88 ? -45.338 30.716 -5.126 1.00 93.62 88 MET A CA 1
ATOM 689 C C . MET A 1 88 ? -46.762 30.758 -5.679 1.00 93.62 88 MET A C 1
ATOM 691 O O . MET A 1 88 ? -46.985 31.328 -6.743 1.00 93.62 88 MET A O 1
ATOM 695 N N . PHE A 1 89 ? -47.732 30.188 -4.962 1.00 94.69 89 PHE A N 1
ATOM 696 C CA . PHE A 1 89 ? -49.131 30.114 -5.395 1.00 94.69 89 PHE A CA 1
ATOM 697 C C . PHE A 1 89 ? -50.059 30.961 -4.519 1.00 94.69 89 PHE A C 1
ATOM 699 O O . PHE A 1 89 ? -49.839 31.084 -3.312 1.00 94.69 89 PHE A O 1
ATOM 706 N N . GLY A 1 90 ? -51.107 31.518 -5.132 1.00 92.56 90 GLY A N 1
ATOM 707 C CA . GLY A 1 90 ? -52.021 32.496 -4.530 1.00 92.56 90 GLY A CA 1
ATOM 708 C C . GLY A 1 90 ? -51.757 33.935 -4.988 1.00 92.56 90 GLY A C 1
ATOM 709 O O . GLY A 1 90 ? -52.188 34.880 -4.326 1.00 92.56 90 GLY A O 1
ATOM 710 N N . TYR A 1 91 ? -51.032 34.122 -6.093 1.00 93.06 91 TYR A N 1
ATOM 711 C CA . TYR A 1 91 ? -50.634 35.433 -6.602 1.00 93.06 91 TYR A CA 1
ATOM 712 C C . TYR A 1 91 ? -51.123 35.623 -8.035 1.00 93.06 91 TYR A C 1
ATOM 714 O O . TYR A 1 91 ? -50.871 34.792 -8.903 1.00 93.06 91 TYR A O 1
ATOM 722 N N . ASP A 1 92 ? -51.828 36.722 -8.277 1.00 88.69 92 ASP A N 1
ATOM 723 C CA . ASP A 1 92 ? -52.330 37.089 -9.596 1.00 88.69 92 ASP A CA 1
ATOM 724 C C . ASP A 1 92 ? -51.384 38.086 -10.274 1.00 88.69 92 ASP A C 1
ATOM 726 O O . ASP A 1 92 ? -50.804 38.957 -9.621 1.00 88.69 92 ASP A O 1
ATOM 730 N N . GLU A 1 93 ? -51.260 37.989 -11.593 1.00 86.44 93 GLU A N 1
ATOM 731 C CA . GLU A 1 93 ? -50.422 38.872 -12.403 1.00 86.44 93 GLU A CA 1
ATOM 732 C C . GLU A 1 93 ? -51.273 39.527 -13.507 1.00 86.44 93 GLU A C 1
ATOM 734 O O . GLU A 1 93 ? -51.182 39.178 -14.687 1.00 86.44 93 GLU A O 1
ATOM 739 N N . PRO A 1 94 ? -52.126 40.511 -13.165 1.00 80.81 94 PRO A N 1
ATOM 740 C CA . PRO A 1 94 ? -53.047 41.117 -14.129 1.00 80.81 94 PRO A CA 1
ATOM 741 C C . PRO A 1 94 ? -52.331 41.900 -15.242 1.00 80.81 94 PRO A C 1
ATOM 743 O O . PRO A 1 94 ? -52.917 42.181 -16.290 1.00 80.81 94 PRO A O 1
ATOM 746 N N . ARG A 1 95 ? -51.073 42.304 -15.016 1.00 79.81 95 ARG A N 1
ATOM 747 C CA . ARG A 1 95 ? -50.167 42.882 -16.019 1.00 79.81 95 ARG A CA 1
ATOM 748 C C . ARG A 1 95 ? -48.750 42.404 -15.731 1.00 79.81 95 ARG A C 1
ATOM 750 O O . ARG A 1 95 ? -48.341 42.413 -14.576 1.00 79.81 95 ARG A O 1
ATOM 757 N N . LYS A 1 96 ? -47.999 42.094 -16.789 1.00 73.69 96 LYS A N 1
ATOM 758 C CA . LYS A 1 96 ? -46.624 41.590 -16.701 1.00 73.69 96 LYS A CA 1
ATOM 759 C C . LYS A 1 96 ? -45.749 42.452 -15.776 1.00 73.69 96 LYS A C 1
ATOM 761 O O . LYS A 1 96 ? -45.619 43.655 -16.009 1.00 73.69 96 LYS A O 1
ATOM 766 N N . GLY A 1 97 ? -45.157 41.838 -14.757 1.00 71.88 97 GLY A N 1
ATOM 767 C CA . GLY A 1 97 ? -44.326 42.450 -13.722 1.00 71.88 97 GLY A CA 1
ATOM 768 C C . GLY A 1 97 ? -45.083 43.030 -12.521 1.00 71.88 97 GLY A C 1
ATOM 769 O O . GLY A 1 97 ? -44.438 43.579 -11.631 1.00 71.88 97 GLY A O 1
ATOM 770 N N . LYS A 1 98 ? -46.422 42.949 -12.471 1.00 84.50 98 LYS A N 1
ATOM 771 C CA . LYS A 1 98 ? -47.231 43.408 -11.328 1.00 84.50 98 LYS A CA 1
ATOM 772 C C . LYS A 1 98 ? -47.894 42.219 -10.638 1.00 84.50 98 LYS A C 1
ATOM 774 O O . LYS A 1 98 ? -48.993 41.822 -11.015 1.00 84.50 98 LYS A O 1
ATOM 779 N N . ILE A 1 99 ? -47.240 41.724 -9.596 1.00 87.75 99 ILE A N 1
ATOM 780 C CA . ILE A 1 99 ? -47.689 40.581 -8.800 1.00 87.75 99 ILE A CA 1
ATOM 781 C C . ILE A 1 99 ? -48.556 41.083 -7.647 1.00 87.75 99 ILE A C 1
ATOM 783 O O . ILE A 1 99 ? -48.148 41.969 -6.894 1.00 87.75 99 ILE A O 1
ATOM 787 N N . ILE A 1 100 ? -49.766 40.543 -7.523 1.00 88.19 100 ILE A N 1
ATOM 788 C CA . ILE A 1 100 ? -50.731 40.912 -6.486 1.00 88.19 100 ILE A CA 1
ATOM 789 C C . ILE A 1 100 ? -51.079 39.657 -5.678 1.00 88.19 100 ILE A C 1
ATOM 791 O O . ILE A 1 100 ? -51.605 38.702 -6.252 1.00 88.19 100 ILE A O 1
ATOM 795 N N . PRO A 1 101 ? -50.826 39.624 -4.358 1.00 89.75 101 PRO A N 1
ATOM 796 C CA . PRO A 1 101 ? -51.303 38.531 -3.519 1.00 89.75 101 PRO A CA 1
ATOM 797 C C . PRO A 1 101 ? -52.839 38.521 -3.521 1.00 89.75 101 PRO A C 1
ATOM 799 O O . PRO A 1 101 ? -53.464 39.529 -3.208 1.00 89.75 101 PRO A O 1
ATOM 802 N N . ARG A 1 102 ? -53.453 37.398 -3.900 1.00 89.06 102 ARG A N 1
ATOM 803 C CA . ARG A 1 102 ? -54.915 37.189 -3.891 1.00 89.06 102 ARG A CA 1
ATOM 804 C C . ARG A 1 102 ? -55.348 36.108 -2.905 1.00 89.06 102 ARG A C 1
ATOM 806 O O . ARG A 1 102 ? -56.457 36.172 -2.382 1.00 89.06 102 ARG A O 1
ATOM 813 N N . GLY A 1 103 ? -54.458 35.166 -2.618 1.00 88.50 103 GLY A N 1
ATOM 814 C CA . GLY A 1 103 ? -54.778 33.952 -1.886 1.00 88.50 103 GLY A CA 1
ATOM 815 C C . GLY A 1 103 ? -55.274 32.832 -2.791 1.00 88.50 103 GLY A C 1
ATOM 816 O O . GLY A 1 103 ? -55.736 33.056 -3.908 1.00 88.50 103 GLY A O 1
ATOM 817 N N . LEU A 1 104 ? -55.156 31.616 -2.278 1.00 89.69 104 LEU A N 1
ATOM 818 C CA . LEU A 1 104 ? -55.789 30.413 -2.796 1.00 89.69 104 LEU A CA 1
ATOM 819 C C . LEU A 1 104 ? -57.226 30.313 -2.269 1.00 89.69 104 LEU A C 1
ATOM 821 O O . LEU A 1 104 ? -57.574 30.947 -1.273 1.00 89.69 104 LEU A O 1
ATOM 825 N N . ASP A 1 105 ? -58.045 29.510 -2.948 1.00 82.62 105 ASP A N 1
ATOM 826 C CA . ASP A 1 105 ? -59.409 29.195 -2.516 1.00 82.62 105 ASP A CA 1
ATOM 827 C C . ASP A 1 105 ? -59.403 28.515 -1.134 1.00 82.62 105 ASP A C 1
ATOM 829 O O . ASP A 1 105 ? -58.520 27.705 -0.841 1.00 82.62 105 ASP A O 1
ATOM 833 N N . ASP A 1 106 ? -60.396 28.811 -0.293 1.00 75.88 106 ASP A N 1
ATOM 834 C CA . ASP A 1 106 ? -60.510 28.252 1.061 1.00 75.88 106 ASP A CA 1
ATOM 835 C C . ASP A 1 106 ? -60.694 26.718 1.060 1.00 75.88 106 ASP A C 1
ATOM 837 O O . ASP A 1 106 ? -60.444 26.055 2.067 1.00 75.88 106 ASP A O 1
ATOM 841 N N . THR A 1 107 ? -61.101 26.138 -0.073 1.00 78.31 107 THR A N 1
ATOM 842 C CA . THR A 1 107 ? -61.232 24.688 -0.292 1.00 78.31 107 THR A CA 1
ATOM 843 C C . THR A 1 107 ? -59.978 24.037 -0.890 1.00 78.31 107 THR A C 1
ATOM 845 O O . THR A 1 107 ? -59.965 22.827 -1.130 1.00 78.31 107 THR A O 1
ATOM 848 N N . PHE A 1 108 ? -58.908 24.803 -1.130 1.00 83.81 108 PHE A N 1
ATOM 849 C CA . PHE A 1 108 ? -57.686 24.307 -1.758 1.00 83.81 108 PHE A CA 1
ATOM 850 C C . PHE A 1 108 ? -56.958 23.275 -0.883 1.00 83.81 108 PHE A C 1
ATOM 852 O O . PHE A 1 108 ? -56.512 23.561 0.229 1.00 83.81 108 PHE A O 1
ATOM 859 N N . SER A 1 109 ? -56.739 22.082 -1.436 1.00 80.69 109 SER A N 1
ATOM 860 C CA . SER A 1 109 ? -55.899 21.047 -0.831 1.00 80.69 109 SER A CA 1
ATOM 861 C C . SER A 1 109 ? -54.934 20.475 -1.863 1.00 80.69 109 SER A C 1
ATOM 863 O O . SER A 1 109 ? -55.364 20.030 -2.927 1.00 80.69 109 SER A O 1
ATOM 865 N N . LEU A 1 110 ? -53.645 20.429 -1.530 1.00 85.31 110 LEU A N 1
ATOM 866 C CA . LEU A 1 110 ? -52.626 19.780 -2.348 1.00 85.31 110 LEU A CA 1
ATOM 867 C C . LEU A 1 110 ? -51.727 18.925 -1.460 1.00 85.31 110 LEU A C 1
ATOM 869 O O . LEU A 1 110 ? -51.083 19.437 -0.547 1.00 85.31 110 LEU A O 1
ATOM 873 N N . ASP A 1 111 ? -51.676 17.634 -1.762 1.00 86.31 111 ASP A N 1
ATOM 874 C CA . ASP A 1 111 ? -50.769 16.687 -1.125 1.00 86.31 111 ASP A CA 1
ATOM 875 C C . ASP A 1 111 ? -49.435 16.613 -1.889 1.00 86.31 111 ASP A C 1
ATOM 877 O O . ASP A 1 111 ? -49.404 16.492 -3.120 1.00 86.31 111 ASP A O 1
ATOM 881 N N . GLN A 1 112 ? -48.321 16.674 -1.154 1.00 89.38 112 GLN A N 1
ATOM 882 C CA . GLN A 1 112 ? -46.975 16.660 -1.733 1.00 89.38 112 GLN A CA 1
ATOM 883 C C . GLN A 1 112 ? -46.695 15.358 -2.491 1.00 89.38 112 GLN A C 1
ATOM 885 O O . GLN A 1 112 ? -46.084 15.399 -3.559 1.00 89.38 112 GLN A O 1
ATOM 890 N N . ALA A 1 113 ? -47.137 14.208 -1.970 1.00 87.94 113 ALA A N 1
ATOM 891 C CA . ALA A 1 113 ? -46.874 12.916 -2.602 1.00 87.94 113 ALA A CA 1
ATOM 892 C C . ALA A 1 113 ? -47.600 12.801 -3.952 1.00 87.94 113 ALA A C 1
ATOM 894 O O . ALA A 1 113 ? -46.999 12.386 -4.944 1.00 87.94 113 ALA A O 1
ATOM 895 N N . SER A 1 114 ? -48.847 13.265 -4.009 1.00 88.75 114 SER A N 1
ATOM 896 C CA . SER A 1 114 ? -49.662 13.313 -5.227 1.00 88.75 114 SER A CA 1
ATOM 897 C C . SER A 1 114 ? -49.062 14.243 -6.290 1.00 88.75 114 SER A C 1
ATOM 899 O O . SER A 1 114 ? -49.000 13.894 -7.472 1.00 88.75 114 SER A O 1
ATOM 901 N N . LEU A 1 115 ? -48.556 15.412 -5.880 1.00 90.81 115 LEU A N 1
ATOM 902 C CA . LEU A 1 115 ? -47.824 16.329 -6.759 1.00 90.81 115 LEU A CA 1
ATOM 903 C C . LEU A 1 115 ? -46.539 15.685 -7.307 1.00 90.81 115 LEU A C 1
ATOM 905 O O . LEU A 1 115 ? -46.272 15.744 -8.511 1.00 90.81 115 LEU A O 1
ATOM 909 N N . GLN A 1 116 ? -45.759 15.056 -6.427 1.00 92.88 116 GLN A N 1
ATOM 910 C CA . GLN A 1 116 ? -44.513 14.377 -6.771 1.00 92.88 116 GLN A CA 1
ATOM 911 C C . GLN A 1 116 ? -44.761 13.250 -7.785 1.00 92.88 116 GLN A C 1
ATOM 913 O O . GLN A 1 116 ? -44.046 13.143 -8.783 1.00 92.88 116 GLN A O 1
ATOM 918 N N . GLU A 1 117 ? -45.792 12.428 -7.573 1.00 91.38 117 GLU A N 1
ATOM 919 C CA . GLU A 1 117 ? -46.200 11.359 -8.491 1.00 91.38 117 GLU A CA 1
ATOM 920 C C . GLU A 1 117 ? -46.662 11.913 -9.846 1.00 91.38 117 GLU A C 1
ATOM 922 O O . GLU A 1 117 ? -46.245 11.426 -10.905 1.00 91.38 117 GLU A O 1
ATOM 927 N N . LYS A 1 118 ? -47.460 12.987 -9.833 1.00 91.94 118 LYS A N 1
ATOM 928 C CA . LYS A 1 118 ? -47.911 13.646 -11.061 1.00 91.94 118 LYS A CA 1
ATOM 929 C C . LYS A 1 118 ? -46.728 14.149 -11.888 1.00 91.94 118 LYS A C 1
ATOM 931 O O . LYS A 1 118 ? -46.687 13.869 -13.091 1.00 91.94 118 LYS A O 1
ATOM 936 N N . PHE A 1 119 ? -45.760 14.835 -11.274 1.00 93.44 119 PHE A N 1
ATOM 937 C CA . PHE A 1 119 ? -44.565 15.323 -11.972 1.00 93.44 119 PHE A CA 1
ATOM 938 C C . PHE A 1 119 ? -43.668 14.178 -12.466 1.00 93.44 119 PHE A C 1
ATOM 940 O O . PHE A 1 119 ? -43.245 14.191 -13.625 1.00 93.44 119 PHE A O 1
ATOM 947 N N . ARG A 1 120 ? -43.465 13.127 -11.659 1.00 92.19 120 ARG A N 1
ATOM 948 C CA . ARG A 1 120 ? -42.749 11.900 -12.069 1.00 92.19 120 ARG A CA 1
ATOM 949 C C . ARG A 1 120 ? -43.310 11.274 -13.341 1.00 92.19 120 ARG A C 1
ATOM 951 O O . ARG A 1 120 ? -42.554 10.726 -14.140 1.00 92.19 120 ARG A O 1
ATOM 958 N N . SER A 1 121 ? -44.620 11.387 -13.570 1.00 91.31 121 SER A N 1
ATOM 959 C CA . SER A 1 121 ? -45.248 10.891 -14.800 1.00 91.31 121 SER A CA 1
ATOM 960 C C . SER A 1 121 ? -44.777 11.614 -16.074 1.00 91.31 121 SER A C 1
ATOM 962 O O . SER A 1 121 ? -44.993 11.093 -17.173 1.00 91.31 121 SER A O 1
ATOM 964 N N . TYR A 1 122 ? -44.176 12.803 -15.945 1.00 90.56 122 TYR A N 1
ATOM 965 C CA . TYR A 1 122 ? -43.590 13.581 -17.037 1.00 90.56 122 TYR A CA 1
ATOM 966 C C . TYR A 1 122 ? -42.063 13.485 -17.084 1.00 90.56 122 TYR A C 1
ATOM 968 O O . TYR A 1 122 ? -41.528 13.570 -18.179 1.00 90.56 122 TYR A O 1
ATOM 976 N N . ALA A 1 123 ? -41.354 13.318 -15.966 1.00 91.75 123 ALA A N 1
ATOM 977 C CA . ALA A 1 123 ? -39.895 13.484 -15.897 1.00 91.75 123 ALA A CA 1
ATOM 978 C C . ALA A 1 123 ? -39.075 12.215 -16.186 1.00 91.75 123 ALA A C 1
ATOM 980 O O . ALA A 1 123 ? -39.485 11.110 -15.831 1.00 91.75 123 ALA A O 1
ATOM 981 N N . SER A 1 124 ? -37.896 12.362 -16.807 1.00 88.81 124 SER A N 1
ATOM 982 C CA . SER A 1 124 ? -36.940 11.274 -17.078 1.00 88.81 124 SER A CA 1
ATOM 983 C C . SER A 1 124 ? -36.382 10.642 -15.804 1.00 88.81 124 SER A C 1
ATOM 985 O O . SER A 1 124 ? -36.356 9.415 -15.703 1.00 88.81 124 SER A O 1
ATOM 987 N N . ASP A 1 125 ? -36.050 11.480 -14.826 1.00 87.56 125 ASP A N 1
ATOM 988 C CA . ASP A 1 125 ? -35.487 11.134 -13.521 1.00 87.56 125 ASP A CA 1
ATOM 989 C C . ASP A 1 125 ? -36.270 11.808 -12.383 1.00 87.56 125 ASP A C 1
ATOM 991 O O . ASP A 1 125 ? -37.104 12.686 -12.612 1.00 87.56 125 ASP A O 1
ATOM 995 N N . ASP A 1 126 ? -35.987 11.401 -11.146 1.00 84.38 126 ASP A N 1
ATOM 996 C CA . ASP A 1 126 ? -36.595 11.978 -9.948 1.00 84.38 126 ASP A CA 1
ATOM 997 C C . ASP A 1 126 ? -35.952 13.320 -9.559 1.00 84.38 126 ASP A C 1
ATOM 999 O O . ASP A 1 126 ? -34.726 13.454 -9.490 1.00 84.38 126 ASP A O 1
ATOM 1003 N N . VAL A 1 127 ? -36.800 14.296 -9.227 1.00 86.62 127 VAL A N 1
ATOM 1004 C CA . VAL A 1 127 ? -36.424 15.564 -8.586 1.00 86.62 127 VAL A CA 1
ATOM 1005 C C . VAL A 1 127 ? -37.308 15.783 -7.376 1.00 86.62 127 VAL A C 1
ATOM 1007 O O . VAL A 1 127 ? -38.525 15.711 -7.503 1.00 86.62 127 VAL A O 1
ATOM 1010 N N . ASP A 1 128 ? -36.699 16.062 -6.227 1.00 87.94 128 ASP A N 1
ATOM 1011 C CA . ASP A 1 128 ? -37.424 16.306 -4.984 1.00 87.94 128 ASP A CA 1
ATOM 1012 C C . ASP A 1 128 ? -38.167 17.652 -5.051 1.00 87.94 128 ASP A C 1
ATOM 1014 O O . ASP A 1 128 ? -37.589 18.683 -5.415 1.00 87.94 128 ASP A O 1
ATOM 1018 N N . ILE A 1 129 ? -39.454 17.637 -4.703 1.00 91.50 129 ILE A N 1
ATOM 1019 C CA . ILE A 1 129 ? -40.305 18.823 -4.596 1.00 91.50 129 ILE A CA 1
ATOM 1020 C C . ILE A 1 129 ? -40.849 18.885 -3.171 1.00 91.50 129 ILE A C 1
ATOM 1022 O O . ILE A 1 129 ? -41.481 17.941 -2.692 1.00 91.50 129 ILE A O 1
ATOM 1026 N N . GLU A 1 130 ? -40.618 20.005 -2.496 1.00 92.00 130 GLU A N 1
ATOM 1027 C CA . GLU A 1 130 ? -41.174 20.289 -1.173 1.00 92.00 130 GLU A CA 1
ATOM 1028 C C . GLU A 1 130 ? -42.271 21.340 -1.296 1.00 92.00 130 GLU A C 1
ATOM 1030 O O . GLU A 1 130 ? -42.146 22.279 -2.082 1.00 92.00 130 GLU A O 1
ATOM 1035 N N . VAL A 1 131 ? -43.341 21.211 -0.514 1.00 92.94 131 VAL A N 1
ATOM 1036 C CA . VAL A 1 131 ? -44.406 22.217 -0.473 1.00 92.94 131 VAL A CA 1
ATOM 1037 C C . VAL A 1 131 ? -44.757 22.587 0.960 1.00 92.94 131 VAL A C 1
ATOM 1039 O O . VAL A 1 131 ? -44.747 21.750 1.860 1.00 92.94 131 VAL A O 1
ATOM 1042 N N . ARG A 1 132 ? -45.098 23.856 1.178 1.00 92.12 132 ARG A N 1
ATOM 1043 C CA . ARG A 1 132 ? -45.558 24.367 2.468 1.00 92.12 132 ARG A CA 1
ATOM 1044 C C . ARG A 1 132 ? -46.692 25.360 2.271 1.00 92.12 132 ARG A C 1
ATOM 1046 O O . ARG A 1 132 ? -46.535 26.364 1.581 1.00 92.12 132 ARG A O 1
ATOM 1053 N N . GLN A 1 133 ? -47.824 25.089 2.911 1.00 93.06 133 GLN A N 1
ATOM 1054 C CA . GLN A 1 133 ? -48.928 26.040 3.001 1.00 93.06 133 GLN A CA 1
ATOM 1055 C C . GLN A 1 133 ? -48.678 27.045 4.128 1.00 93.06 133 GLN A C 1
ATOM 1057 O O . GLN A 1 133 ? -48.124 26.694 5.173 1.00 93.06 133 GLN A O 1
ATOM 1062 N N . PHE A 1 134 ? -49.082 28.294 3.922 1.00 90.44 134 PHE A N 1
ATOM 1063 C CA . PHE A 1 134 ? -48.958 29.358 4.916 1.00 90.44 134 PHE A CA 1
ATOM 1064 C C . PHE A 1 134 ? -50.066 30.403 4.738 1.00 90.44 134 PHE A C 1
ATOM 1066 O O . PHE A 1 134 ? -50.623 30.543 3.656 1.00 90.44 134 PHE A O 1
ATOM 1073 N N . GLN A 1 135 ? -50.398 31.137 5.801 1.00 90.25 135 GLN A N 1
ATOM 1074 C CA . GLN A 1 135 ? -51.415 32.194 5.767 1.00 90.25 135 GLN A CA 1
ATOM 1075 C C . GLN A 1 135 ? -50.767 33.568 5.920 1.00 90.25 135 GLN A C 1
ATOM 1077 O O . GLN A 1 135 ? -49.856 33.736 6.740 1.00 90.25 135 GLN A O 1
ATOM 1082 N N . ARG A 1 136 ? -51.213 34.549 5.134 1.00 87.81 136 ARG A N 1
ATOM 1083 C CA . ARG A 1 136 ? -50.789 35.951 5.259 1.00 87.81 136 ARG A CA 1
ATOM 1084 C C . ARG A 1 136 ? -51.983 36.883 5.098 1.00 87.81 136 ARG A C 1
ATOM 1086 O O . ARG A 1 136 ? -52.960 36.566 4.422 1.00 87.81 136 ARG A O 1
ATOM 1093 N N . GLU A 1 137 ? -51.873 38.040 5.738 1.00 84.62 137 GLU A N 1
ATOM 1094 C CA . GLU A 1 137 ? -52.861 39.107 5.653 1.00 84.62 137 GLU A CA 1
ATOM 1095 C C . GLU A 1 137 ? -52.707 39.842 4.317 1.00 84.62 137 GLU A C 1
ATOM 1097 O O . GLU A 1 137 ? -51.616 40.299 3.979 1.00 84.62 137 GLU A O 1
ATOM 1102 N N . VAL A 1 138 ? -53.797 39.948 3.563 1.00 83.56 138 VAL A N 1
ATOM 1103 C CA . VAL A 1 138 ? -53.860 40.635 2.270 1.00 83.56 138 VAL A CA 1
ATOM 1104 C C . VAL A 1 138 ? -54.885 41.757 2.363 1.00 83.56 138 VAL A C 1
ATOM 1106 O O . VAL A 1 138 ? -55.913 41.607 3.023 1.00 83.56 138 VAL A O 1
ATOM 1109 N N . ASP A 1 139 ? -54.602 42.882 1.711 1.00 74.75 139 ASP A N 1
ATOM 1110 C CA . ASP A 1 139 ? -55.552 43.983 1.564 1.00 74.75 139 ASP A CA 1
ATOM 1111 C C . ASP A 1 139 ? -56.495 43.707 0.381 1.00 74.75 139 ASP A C 1
ATOM 1113 O O . ASP A 1 139 ? -56.056 43.630 -0.770 1.00 74.75 139 ASP A O 1
ATOM 1117 N N . ASP A 1 140 ? -57.777 43.517 0.681 1.00 74.00 140 ASP A N 1
ATOM 1118 C CA . ASP A 1 140 ? -58.850 43.249 -0.275 1.00 74.00 140 ASP A CA 1
ATOM 1119 C C . ASP A 1 140 ? -59.881 44.386 -0.171 1.00 74.00 140 ASP A C 1
ATOM 1121 O O . ASP A 1 140 ? -60.654 44.462 0.789 1.00 74.00 140 ASP A O 1
ATOM 1125 N N . ASP A 1 141 ? -59.824 45.333 -1.113 1.00 70.19 141 ASP A N 1
ATOM 1126 C CA . ASP A 1 141 ? -60.646 46.555 -1.148 1.00 70.19 141 ASP A CA 1
ATOM 1127 C C . ASP A 1 141 ? -60.683 47.338 0.188 1.00 70.19 141 ASP A C 1
ATOM 1129 O O . ASP A 1 141 ? -61.733 47.799 0.649 1.00 70.19 141 ASP A O 1
ATOM 1133 N N . GLY A 1 142 ? -59.521 47.511 0.831 1.00 69.31 142 GLY A N 1
ATOM 1134 C CA . GLY A 1 142 ? -59.366 48.284 2.069 1.00 69.31 142 GLY A CA 1
ATOM 1135 C C . GLY A 1 142 ? -59.687 47.499 3.343 1.00 69.31 142 GLY A C 1
ATOM 1136 O O . GLY A 1 142 ? -59.692 48.076 4.437 1.00 69.31 142 GLY A O 1
ATOM 1137 N N . LYS A 1 143 ? -59.966 46.193 3.231 1.00 74.81 143 LYS A N 1
ATOM 1138 C CA . LYS A 1 143 ? -60.114 45.273 4.363 1.00 74.81 143 LYS A CA 1
ATOM 1139 C C . LYS A 1 143 ? -58.967 44.278 4.380 1.00 74.81 143 LYS A C 1
ATOM 1141 O O . LYS A 1 143 ? -58.706 43.572 3.414 1.00 74.81 143 LYS A O 1
ATOM 1146 N N . LYS A 1 144 ? -58.337 44.165 5.542 1.00 80.19 144 LYS A N 1
ATOM 1147 C CA . LYS A 1 144 ? -57.318 43.158 5.803 1.00 80.19 144 LYS A CA 1
ATOM 1148 C C . LYS A 1 144 ? -57.967 41.795 6.044 1.00 80.19 144 LYS A C 1
ATOM 1150 O O . LYS A 1 144 ? -58.718 41.633 7.007 1.00 80.19 144 LYS A O 1
ATOM 1155 N N . VAL A 1 145 ? -57.690 40.828 5.174 1.00 85.12 145 VAL A N 1
ATOM 1156 C CA . VAL A 1 145 ? -58.242 39.467 5.235 1.00 85.12 145 VAL A CA 1
ATOM 1157 C C . VAL A 1 145 ? -57.097 38.456 5.247 1.00 85.12 145 VAL A C 1
ATOM 1159 O O . VAL A 1 145 ? -56.142 38.580 4.484 1.00 85.12 145 VAL A O 1
ATOM 1162 N N . GLN A 1 146 ? -57.176 37.445 6.115 1.00 87.38 146 GLN A N 1
ATOM 1163 C CA . GLN A 1 146 ? -56.235 36.322 6.100 1.00 87.38 146 GLN A CA 1
ATOM 1164 C C . GLN A 1 146 ? -56.530 35.417 4.905 1.00 87.38 146 GLN A C 1
ATOM 1166 O O . GLN A 1 146 ? -57.656 34.949 4.745 1.00 87.38 146 GLN A O 1
ATOM 1171 N N . ARG A 1 147 ? -55.519 35.168 4.075 1.00 90.62 147 ARG A N 1
ATOM 1172 C CA . ARG A 1 147 ? -55.620 34.332 2.877 1.00 90.62 147 ARG A CA 1
ATOM 1173 C C . ARG A 1 147 ? -54.581 33.209 2.918 1.00 90.62 147 ARG A C 1
ATOM 1175 O O . ARG A 1 147 ? -53.488 33.391 3.461 1.00 90.62 147 ARG A O 1
ATOM 1182 N N . LEU A 1 148 ? -54.924 32.052 2.350 1.00 92.19 148 LEU A N 1
ATOM 1183 C CA . LEU A 1 148 ? -54.041 30.887 2.231 1.00 92.19 148 LEU A CA 1
ATOM 1184 C C . LEU A 1 148 ? -53.111 31.024 1.018 1.00 92.19 148 LEU A C 1
ATOM 1186 O O . LEU A 1 148 ? -53.534 31.455 -0.047 1.00 92.19 148 LEU A O 1
ATOM 1190 N N . PHE A 1 149 ? -51.859 30.607 1.161 1.00 94.19 149 PHE A N 1
ATOM 1191 C CA . PHE A 1 149 ? -50.846 30.563 0.109 1.00 94.19 149 PHE A CA 1
ATOM 1192 C C . PHE A 1 149 ? -50.097 29.230 0.158 1.00 94.19 149 PHE A C 1
ATOM 1194 O O . PHE A 1 149 ? -50.097 28.536 1.179 1.00 94.19 149 PHE A O 1
ATOM 1201 N N . LEU A 1 150 ? -49.418 28.887 -0.935 1.00 94.12 150 LEU A N 1
ATOM 1202 C CA . LEU A 1 150 ? -48.567 27.702 -1.026 1.00 94.12 150 LEU A CA 1
ATOM 1203 C C . LEU A 1 150 ? -47.202 28.106 -1.583 1.00 94.12 150 LEU A C 1
ATOM 1205 O O . LEU A 1 150 ? -47.119 28.710 -2.648 1.00 94.12 150 LEU A O 1
ATOM 1209 N N . ALA A 1 151 ? -46.134 27.744 -0.881 1.00 92.94 151 ALA A N 1
ATOM 1210 C CA . ALA A 1 151 ? -44.771 27.831 -1.381 1.00 92.94 151 ALA A CA 1
ATOM 1211 C C . ALA A 1 151 ? -44.302 26.432 -1.788 1.00 92.94 151 ALA A C 1
ATOM 1213 O O . ALA A 1 151 ? -44.407 25.491 -1.002 1.00 92.94 151 ALA A O 1
ATOM 1214 N N . MET A 1 152 ? -43.782 26.295 -3.001 1.00 94.75 152 MET A N 1
ATOM 1215 C CA . MET A 1 152 ? -43.149 25.081 -3.505 1.00 94.75 152 MET A CA 1
ATOM 1216 C C . MET A 1 152 ? -41.663 25.345 -3.712 1.00 94.75 152 MET A C 1
ATOM 1218 O O . MET A 1 152 ? -41.302 26.336 -4.341 1.00 94.75 152 MET A O 1
ATOM 1222 N N . PHE A 1 153 ? -40.810 24.448 -3.230 1.00 93.81 153 PHE A N 1
ATOM 1223 C CA . PHE A 1 153 ? -39.384 24.452 -3.518 1.00 93.81 153 PHE A CA 1
ATOM 1224 C C . PHE A 1 153 ? -39.029 23.275 -4.426 1.00 93.81 153 PHE A C 1
ATOM 1226 O O . PHE A 1 153 ? -39.276 22.115 -4.091 1.00 93.81 153 PHE A O 1
ATOM 1233 N N . VAL A 1 154 ? -38.444 23.589 -5.579 1.00 91.69 154 VAL A N 1
ATOM 1234 C CA . VAL A 1 154 ? -37.937 22.628 -6.558 1.00 91.69 154 VAL A CA 1
ATOM 1235 C C . VAL A 1 154 ? -36.440 22.476 -6.339 1.00 91.69 154 VAL A C 1
ATOM 1237 O O . VAL A 1 154 ? -35.679 23.434 -6.517 1.00 91.69 154 VAL A O 1
ATOM 1240 N N . HIS A 1 155 ? -35.998 21.271 -5.982 1.00 87.38 155 HIS A N 1
ATOM 1241 C CA . HIS A 1 155 ? -34.573 21.005 -5.807 1.00 87.38 155 HIS A CA 1
ATOM 1242 C C . HIS A 1 155 ? -33.823 21.004 -7.152 1.00 87.38 155 HIS A C 1
ATOM 1244 O O . HIS A 1 155 ? -34.390 20.667 -8.196 1.00 87.38 155 HIS A O 1
ATOM 1250 N N . PRO A 1 156 ? -32.520 21.341 -7.160 1.00 85.06 156 PRO A N 1
ATOM 1251 C CA . PRO A 1 156 ? -31.690 21.169 -8.345 1.00 85.06 156 PRO A CA 1
ATOM 1252 C C . PRO A 1 156 ? -31.672 19.700 -8.794 1.00 85.06 156 PRO A C 1
ATOM 1254 O O . PRO A 1 156 ? -31.479 18.785 -7.991 1.00 85.06 156 PRO A O 1
ATOM 1257 N N . SER A 1 157 ? -31.798 19.464 -10.098 1.00 86.25 157 SER A N 1
ATOM 1258 C CA . SER A 1 157 ? -31.702 18.119 -10.676 1.00 86.25 157 SER A CA 1
ATOM 1259 C C . SER A 1 157 ? -30.289 17.537 -10.535 1.00 86.25 157 SER A C 1
ATOM 1261 O O . SER A 1 157 ? -29.286 18.244 -10.686 1.00 86.25 157 SER A O 1
ATOM 1263 N N . LYS A 1 158 ? -30.205 16.226 -10.274 1.00 78.25 158 LYS A N 1
ATOM 1264 C CA . LYS A 1 158 ? -28.940 15.465 -10.168 1.00 78.25 158 LYS A CA 1
ATOM 1265 C C . LYS A 1 158 ? -28.495 14.856 -11.505 1.00 78.25 158 LYS A C 1
ATOM 1267 O O . LYS A 1 158 ? -27.387 14.337 -11.602 1.00 78.25 158 LYS A O 1
ATOM 1272 N N . SER A 1 159 ? -29.341 14.938 -12.526 1.00 83.44 159 SER A N 1
ATOM 1273 C CA . SER A 1 159 ? -29.097 14.522 -13.906 1.00 83.44 159 SER A CA 1
ATOM 1274 C C . SER A 1 159 ? -29.667 15.570 -14.867 1.00 83.44 159 SER A C 1
ATOM 1276 O O . SER A 1 159 ? -30.280 16.548 -14.441 1.00 83.44 159 SER A O 1
ATOM 1278 N N . LEU A 1 160 ? -29.435 15.398 -16.170 1.00 88.25 160 LEU A N 1
ATOM 1279 C CA . LEU A 1 160 ? -30.075 16.231 -17.182 1.00 88.25 160 LEU A CA 1
ATOM 1280 C C . LEU A 1 160 ? -31.555 15.844 -17.268 1.00 88.25 160 LEU A C 1
ATOM 1282 O O . LEU A 1 160 ? -31.889 14.807 -17.838 1.00 88.25 160 LEU A O 1
ATOM 1286 N N . LEU A 1 161 ? -32.422 16.662 -16.678 1.00 91.88 161 LEU A N 1
ATOM 1287 C CA . LEU A 1 161 ? -33.836 16.346 -16.548 1.00 91.88 161 LEU A CA 1
ATOM 1288 C C . LEU A 1 161 ? -34.580 16.696 -17.839 1.00 91.88 161 LEU A C 1
ATOM 1290 O O . LEU A 1 161 ? -34.560 17.853 -18.264 1.00 91.88 161 LEU A O 1
ATOM 1294 N N . VAL A 1 162 ? -35.251 15.718 -18.447 1.00 94.62 162 VAL A N 1
ATOM 1295 C CA . VAL A 1 162 ? -36.039 15.914 -19.674 1.00 94.62 162 VAL A CA 1
ATOM 1296 C C . VAL A 1 162 ? -37.441 15.309 -19.541 1.00 94.62 162 VAL A C 1
ATOM 1298 O O . VAL A 1 162 ? -37.634 14.379 -18.751 1.00 94.62 162 VAL A O 1
ATOM 1301 N N . PRO A 1 163 ? -38.441 15.793 -20.295 1.00 94.44 163 PRO A N 1
ATOM 1302 C CA . PRO A 1 163 ? -39.746 15.154 -20.351 1.00 94.44 163 PRO A CA 1
ATOM 1303 C C . PRO A 1 163 ? -39.692 13.790 -21.059 1.00 94.44 163 PRO A C 1
ATOM 1305 O O . PRO A 1 163 ? -39.168 13.676 -22.160 1.00 94.44 163 PRO A O 1
ATOM 1308 N N . LYS A 1 164 ? -40.302 12.752 -20.476 1.00 93.94 164 LYS A N 1
ATOM 1309 C CA . LYS A 1 164 ? -40.511 11.426 -21.097 1.00 93.94 164 LYS A CA 1
ATOM 1310 C C . LYS A 1 164 ? -41.614 11.426 -22.157 1.00 93.94 164 LYS A C 1
ATOM 1312 O O . LYS A 1 164 ? -41.720 10.490 -22.943 1.00 93.94 164 LYS A O 1
ATOM 1317 N N . LYS A 1 165 ? -42.506 12.418 -22.114 1.00 91.75 165 LYS A N 1
ATOM 1318 C CA . LYS A 1 165 ? -43.692 12.521 -22.971 1.00 91.75 165 LYS A CA 1
ATOM 1319 C C . LYS A 1 165 ? -44.058 13.981 -23.205 1.00 91.75 165 LYS A C 1
ATOM 1321 O O . LYS A 1 165 ? -43.697 14.849 -22.414 1.00 91.75 165 LYS A O 1
ATOM 1326 N N . GLN A 1 166 ? -44.846 14.217 -24.246 1.00 92.94 166 GLN A N 1
ATOM 1327 C CA . GLN A 1 166 ? -45.382 15.530 -24.581 1.00 92.94 166 GLN A CA 1
ATOM 1328 C C . GLN A 1 166 ? -46.314 16.074 -23.480 1.00 92.94 166 GLN A C 1
ATOM 1330 O O . GLN A 1 166 ? -47.227 15.379 -23.017 1.00 92.94 166 GLN A O 1
ATOM 1335 N N . GLY A 1 167 ? -46.112 17.334 -23.096 1.00 90.00 167 GLY A N 1
ATOM 1336 C CA . GLY A 1 167 ? -46.982 18.095 -22.198 1.00 90.00 167 GLY A CA 1
ATOM 1337 C C . GLY A 1 167 ? -47.893 19.036 -22.982 1.00 90.00 167 GLY A C 1
ATOM 1338 O O . GLY A 1 167 ? -47.439 19.749 -23.876 1.00 90.00 167 GLY A O 1
ATOM 1339 N N . PHE A 1 168 ? -49.186 19.056 -22.667 1.00 89.25 168 PHE A N 1
ATOM 1340 C CA . PHE A 1 168 ? -50.154 19.954 -23.298 1.00 89.25 168 PHE A CA 1
ATOM 1341 C C . PHE A 1 168 ? -51.235 20.392 -22.308 1.00 89.25 168 PHE A C 1
ATOM 1343 O O . PHE A 1 168 ? -51.465 19.709 -21.313 1.00 89.25 168 PHE A O 1
ATOM 1350 N N . TYR A 1 169 ? -51.923 21.490 -22.616 1.00 86.69 169 TYR A N 1
ATOM 1351 C CA . TYR A 1 169 ? -53.149 21.915 -21.935 1.00 86.69 169 TYR A CA 1
ATOM 1352 C C . TYR A 1 169 ? -54.221 22.301 -22.959 1.00 86.69 169 TYR A C 1
ATOM 1354 O O . TYR A 1 169 ? -53.916 22.554 -24.129 1.00 86.69 169 TYR A O 1
ATOM 1362 N N . ILE A 1 170 ? -55.479 22.325 -22.529 1.00 83.50 170 ILE A N 1
ATOM 1363 C CA . ILE A 1 170 ? -56.608 22.789 -23.339 1.00 83.50 170 ILE A CA 1
ATOM 1364 C C . ILE A 1 170 ? -56.872 24.247 -22.959 1.00 83.50 170 ILE A C 1
ATOM 1366 O O . ILE A 1 170 ? -57.034 24.562 -21.783 1.00 83.50 170 ILE A O 1
ATOM 1370 N N . ASP A 1 171 ? -56.847 25.156 -23.932 1.00 81.00 171 ASP A N 1
ATOM 1371 C CA . ASP A 1 171 ? -57.139 26.567 -23.673 1.00 81.00 171 ASP A CA 1
ATOM 1372 C C . ASP A 1 171 ? -58.649 26.841 -23.545 1.00 81.00 171 ASP A C 1
ATOM 1374 O O . ASP A 1 171 ? -59.483 25.984 -23.834 1.00 81.00 171 ASP A O 1
ATOM 1378 N N . ALA A 1 172 ? -59.019 28.063 -23.147 1.00 78.44 172 ALA A N 1
ATOM 1379 C CA . ALA A 1 172 ? -60.419 28.470 -22.986 1.00 78.44 172 ALA A CA 1
ATOM 1380 C C . ALA A 1 172 ? -61.262 28.357 -24.278 1.00 78.44 172 ALA A C 1
ATOM 1382 O O . ALA A 1 172 ? -62.486 28.427 -24.219 1.00 78.44 172 ALA A O 1
ATOM 1383 N N . SER A 1 173 ? -60.624 28.174 -25.443 1.00 81.31 173 SER A N 1
ATOM 1384 C CA . SER A 1 173 ? -61.287 27.941 -26.733 1.00 81.31 173 SER A CA 1
ATOM 1385 C C . SER A 1 173 ? -61.420 26.456 -27.098 1.00 81.31 173 SER A C 1
ATOM 1387 O O . SER A 1 173 ? -61.851 26.131 -28.205 1.00 81.31 173 SER A O 1
ATOM 1389 N N . GLY A 1 174 ? -61.038 25.548 -26.194 1.00 79.69 174 GLY A N 1
ATOM 1390 C CA . GLY A 1 174 ? -61.064 24.101 -26.408 1.00 79.69 174 GLY A CA 1
ATOM 1391 C C . GLY A 1 174 ? -59.911 23.578 -27.270 1.00 79.69 174 GLY A C 1
ATOM 1392 O O . GLY A 1 174 ? -59.936 22.419 -27.689 1.00 79.69 174 GLY A O 1
ATOM 1393 N N . ARG A 1 175 ? -58.891 24.397 -27.567 1.00 84.00 175 ARG A N 1
ATOM 1394 C CA . ARG A 1 175 ? -57.760 23.996 -28.416 1.00 84.00 175 ARG A CA 1
ATOM 1395 C C . ARG A 1 175 ? -56.618 23.439 -27.575 1.00 84.00 175 ARG A C 1
ATOM 1397 O O . ARG A 1 175 ? -56.202 24.035 -26.585 1.00 84.00 175 ARG A O 1
ATOM 1404 N N . LYS A 1 176 ? -56.061 22.311 -28.022 1.00 85.12 176 LYS A N 1
ATOM 1405 C CA . LYS A 1 176 ? -54.877 21.683 -27.426 1.00 85.12 176 LYS A CA 1
ATOM 1406 C C . LYS A 1 176 ? -53.624 22.501 -27.758 1.00 85.12 176 LYS A C 1
ATOM 1408 O O . LYS A 1 176 ? -53.256 22.609 -28.927 1.00 85.12 176 LYS A O 1
ATOM 1413 N N . LYS A 1 177 ? -52.949 23.039 -26.742 1.00 88.25 177 LYS A N 1
ATOM 1414 C CA . LYS A 1 177 ? -51.660 23.737 -26.863 1.00 88.25 177 LYS A CA 1
ATOM 1415 C C . LYS A 1 177 ? -50.540 22.911 -26.249 1.00 88.25 177 LYS A C 1
ATOM 1417 O O . LYS A 1 177 ? -50.651 22.465 -25.111 1.00 88.25 177 LYS A O 1
ATOM 1422 N N . ILE A 1 178 ? -49.471 22.713 -27.015 1.00 89.56 178 ILE A N 1
ATOM 1423 C CA . ILE A 1 178 ? -48.278 21.971 -26.596 1.00 89.56 178 ILE A CA 1
ATOM 1424 C C . ILE A 1 178 ? -47.374 22.908 -25.801 1.00 89.56 178 ILE A C 1
ATOM 1426 O O . ILE A 1 178 ? -47.124 24.029 -26.238 1.00 89.56 178 ILE A O 1
ATOM 1430 N N . VAL A 1 179 ? -46.916 22.441 -24.645 1.00 90.88 179 VAL A N 1
ATOM 1431 C CA . VAL A 1 179 ? -46.006 23.169 -23.753 1.00 90.88 179 VAL A CA 1
ATOM 1432 C C . VAL A 1 179 ? -44.568 22.713 -24.007 1.00 90.88 179 VAL A C 1
ATOM 1434 O O . VAL A 1 179 ? -43.700 23.523 -24.299 1.00 90.88 179 VAL A O 1
ATOM 1437 N N . PHE A 1 180 ? -44.343 21.398 -24.017 1.00 93.50 180 PHE A N 1
ATOM 1438 C CA . PHE A 1 180 ? -43.056 20.779 -24.333 1.00 93.50 180 PHE A CA 1
ATOM 1439 C C . PHE A 1 180 ? -43.248 19.413 -24.999 1.00 93.50 180 PHE A C 1
ATOM 1441 O O . PHE A 1 180 ? -44.293 18.772 -24.842 1.00 93.50 180 PHE A O 1
ATOM 1448 N N . GLU A 1 181 ? -42.225 18.961 -25.715 1.00 93.94 181 GLU A N 1
ATOM 1449 C CA . GLU A 1 181 ? -42.131 17.633 -26.322 1.00 93.94 181 GLU A CA 1
ATOM 1450 C C . GLU A 1 181 ? -41.265 16.692 -25.469 1.00 93.94 181 GLU A C 1
ATOM 1452 O O . GLU A 1 181 ? -40.584 17.115 -24.532 1.00 93.94 181 GLU A O 1
ATOM 1457 N N . ALA A 1 182 ? -41.293 15.395 -25.786 1.00 91.69 182 ALA A N 1
ATOM 1458 C CA . ALA A 1 182 ? -40.360 14.444 -25.185 1.00 91.69 182 ALA A CA 1
ATOM 1459 C C . ALA A 1 182 ? -38.903 14.809 -25.537 1.00 91.69 182 ALA A C 1
ATOM 1461 O O . ALA A 1 182 ? -38.632 15.297 -26.634 1.00 91.69 182 ALA A O 1
ATOM 1462 N N . ASP A 1 183 ? -37.983 14.574 -24.601 1.00 91.25 183 ASP A N 1
ATOM 1463 C CA . ASP A 1 183 ? -36.541 14.850 -24.703 1.00 91.25 183 ASP A CA 1
ATOM 1464 C C . ASP A 1 183 ? -36.144 16.335 -24.837 1.00 91.25 183 ASP A C 1
ATOM 1466 O O . ASP A 1 183 ? -34.959 16.657 -24.985 1.00 91.25 183 ASP A O 1
ATOM 1470 N N . ASP A 1 184 ? -37.098 17.267 -24.729 1.00 92.62 184 ASP A N 1
ATOM 1471 C CA . ASP A 1 184 ? -36.788 18.693 -24.657 1.00 92.62 184 ASP A CA 1
ATOM 1472 C C . ASP A 1 184 ? -35.939 18.997 -23.410 1.00 92.62 184 ASP A C 1
ATOM 1474 O O . ASP A 1 184 ? -36.315 18.701 -22.277 1.00 92.62 184 ASP A O 1
ATOM 1478 N N . ILE A 1 185 ? -34.790 19.651 -23.601 1.00 91.75 185 ILE A N 1
ATOM 1479 C CA . ILE A 1 185 ? -33.993 20.176 -22.485 1.00 91.75 185 ILE A CA 1
ATOM 1480 C C . ILE A 1 185 ? -34.498 21.581 -22.187 1.00 91.75 185 ILE A C 1
ATOM 1482 O O . ILE A 1 185 ? -34.274 22.500 -22.975 1.00 91.75 185 ILE A O 1
ATOM 1486 N N . ILE A 1 186 ? -35.172 21.742 -21.054 1.00 94.06 186 ILE A N 1
ATOM 1487 C CA . ILE A 1 186 ? -35.840 22.985 -20.652 1.00 94.06 186 ILE A CA 1
ATOM 1488 C C . ILE A 1 186 ? -35.040 23.638 -19.521 1.00 94.06 186 ILE A C 1
ATOM 1490 O O . ILE A 1 186 ? -34.572 22.947 -18.619 1.00 94.06 186 ILE A O 1
ATOM 1494 N N . THR A 1 187 ? -34.845 24.956 -19.572 1.00 93.12 187 THR A N 1
ATOM 1495 C CA . THR A 1 187 ? -34.079 25.732 -18.580 1.00 93.12 187 THR A CA 1
ATOM 1496 C C . THR A 1 187 ? -34.673 27.130 -18.387 1.00 93.12 187 THR A C 1
ATOM 1498 O O . THR A 1 187 ? -35.565 27.539 -19.132 1.00 93.12 187 THR A O 1
ATOM 1501 N N . ARG A 1 188 ? -34.175 27.884 -17.401 1.00 88.62 188 ARG A N 1
ATOM 1502 C CA . ARG A 1 188 ? -34.572 29.279 -17.151 1.00 88.62 188 ARG A CA 1
ATOM 1503 C C . ARG A 1 188 ? -33.610 30.254 -17.828 1.00 88.62 188 ARG A C 1
ATOM 1505 O O . ARG A 1 188 ? -32.395 30.157 -17.660 1.00 88.62 188 ARG A O 1
ATOM 1512 N N . ARG A 1 189 ? -34.158 31.232 -18.555 1.00 87.12 189 ARG A N 1
ATOM 1513 C CA . ARG A 1 189 ? -33.430 32.381 -19.115 1.00 87.12 189 ARG A CA 1
ATOM 1514 C C . ARG A 1 189 ? -34.066 33.668 -18.600 1.00 87.12 189 ARG A C 1
ATOM 1516 O O . ARG A 1 189 ? -35.081 34.128 -19.121 1.00 87.12 189 ARG A O 1
ATOM 1523 N N . GLY A 1 190 ? -33.473 34.247 -17.556 1.00 84.38 190 GLY A N 1
ATOM 1524 C CA . GLY A 1 190 ? -34.174 35.268 -16.773 1.00 84.38 190 GLY A CA 1
ATOM 1525 C C . GLY A 1 190 ? -35.442 34.660 -16.173 1.00 84.38 190 GLY A C 1
ATOM 1526 O O . GLY A 1 190 ? -35.393 33.530 -15.708 1.00 84.38 190 GLY A O 1
ATOM 1527 N N . THR A 1 191 ? -36.577 35.355 -16.233 1.00 84.12 191 THR A N 1
ATOM 1528 C CA . THR A 1 191 ? -37.861 34.866 -15.694 1.00 84.12 191 THR A CA 1
ATOM 1529 C C . THR A 1 191 ? -38.629 33.933 -16.636 1.00 84.12 191 THR A C 1
ATOM 1531 O O . THR A 1 191 ? -39.725 33.503 -16.307 1.00 84.12 191 THR A O 1
ATOM 1534 N N . GLN A 1 192 ? -38.089 33.621 -17.820 1.00 88.62 192 GLN A N 1
ATOM 1535 C CA . GLN A 1 192 ? -38.770 32.770 -18.799 1.00 88.62 192 GLN A CA 1
ATOM 1536 C C . GLN A 1 192 ? -38.239 31.344 -18.764 1.00 88.62 192 GLN A C 1
ATOM 1538 O O . GLN A 1 192 ? -37.026 31.118 -18.729 1.00 88.62 192 GLN A O 1
ATOM 1543 N N . THR A 1 193 ? -39.158 30.393 -18.869 1.00 91.31 193 THR A N 1
ATOM 1544 C CA . THR A 1 193 ? -38.846 28.987 -19.097 1.00 91.31 193 THR A CA 1
ATOM 1545 C C . THR A 1 193 ? -38.788 28.724 -20.602 1.00 91.31 193 THR A C 1
ATOM 1547 O O . THR A 1 193 ? -39.699 29.090 -21.341 1.00 91.31 193 THR A O 1
ATOM 1550 N N . VAL A 1 194 ? -37.661 28.192 -21.085 1.00 92.94 194 VAL A N 1
ATOM 1551 C CA . VAL A 1 194 ? -37.374 28.048 -22.521 1.00 92.94 194 VAL A CA 1
ATOM 1552 C C . VAL A 1 194 ? -36.616 26.756 -22.820 1.00 92.94 194 VAL A C 1
ATOM 1554 O O . VAL A 1 194 ? -35.938 26.195 -21.957 1.00 92.94 194 VAL A O 1
ATOM 1557 N N . LYS A 1 195 ? -36.642 26.319 -24.085 1.00 92.19 195 LYS A N 1
ATOM 1558 C CA . LYS A 1 195 ? -35.729 25.275 -24.571 1.00 92.19 195 LYS A CA 1
ATOM 1559 C C . LYS A 1 195 ? -34.280 25.770 -24.519 1.00 92.19 195 LYS A C 1
ATOM 1561 O O . LYS A 1 195 ? -33.964 26.859 -25.008 1.00 92.19 195 LYS A O 1
ATOM 1566 N N . ALA A 1 196 ? -33.399 24.956 -23.952 1.00 89.00 196 ALA A N 1
ATOM 1567 C CA . ALA A 1 196 ? -31.995 25.278 -23.758 1.00 89.00 196 ALA A CA 1
ATOM 1568 C C . ALA A 1 196 ? -31.246 25.370 -25.097 1.00 89.00 196 ALA A C 1
ATOM 1570 O O . ALA A 1 196 ? -31.265 24.450 -25.920 1.00 89.00 196 ALA A O 1
ATOM 1571 N N . SER A 1 197 ? -30.525 26.471 -25.287 1.00 89.94 197 SER A N 1
ATOM 1572 C CA . SER A 1 197 ? -29.500 26.615 -26.324 1.00 89.94 197 SER A CA 1
ATOM 1573 C C . SER A 1 197 ? -28.306 25.691 -26.057 1.00 89.94 197 SER A C 1
ATOM 1575 O O . SER A 1 197 ? -28.113 25.222 -24.938 1.00 89.94 197 SER A O 1
ATOM 1577 N N . GLU A 1 198 ? -27.440 25.462 -27.050 1.00 83.69 198 GLU A N 1
ATOM 1578 C CA . GLU A 1 198 ? -26.223 24.647 -26.855 1.00 83.69 198 GLU A CA 1
ATOM 1579 C C . GLU A 1 198 ? -25.311 25.180 -25.740 1.00 83.69 198 GLU A C 1
ATOM 1581 O O . GLU A 1 198 ? -24.702 24.402 -25.005 1.00 83.69 198 GLU A O 1
ATOM 1586 N N . ARG A 1 199 ? -25.264 26.506 -25.557 1.00 82.06 199 ARG A N 1
ATOM 1587 C CA . ARG A 1 199 ? -24.538 27.125 -24.447 1.00 82.06 199 ARG A CA 1
ATOM 1588 C C . ARG A 1 199 ? -25.156 26.755 -23.097 1.00 82.06 199 ARG A C 1
ATOM 1590 O O . ARG A 1 199 ? -24.436 26.310 -22.212 1.00 82.06 199 ARG A O 1
ATOM 1597 N N . GLU A 1 200 ? -26.470 26.894 -22.953 1.00 84.50 200 GLU A N 1
ATOM 1598 C CA . GLU A 1 200 ? -27.175 26.575 -21.703 1.00 84.50 200 GLU A CA 1
ATOM 1599 C C . GLU A 1 200 ? -27.123 25.069 -21.400 1.00 84.50 200 GLU A C 1
ATOM 1601 O O . GLU A 1 200 ? -26.925 24.678 -20.253 1.00 84.50 200 GLU A O 1
ATOM 1606 N N . LYS A 1 201 ? -27.191 24.201 -22.420 1.00 86.38 201 LYS A N 1
ATOM 1607 C CA . LYS A 1 201 ? -26.950 22.755 -22.255 1.00 86.38 201 LYS A CA 1
ATOM 1608 C C . LYS A 1 201 ? -25.564 22.481 -21.673 1.00 86.38 201 LYS A C 1
ATOM 1610 O O . LYS A 1 201 ? -25.419 21.605 -20.821 1.00 86.38 201 LYS A O 1
ATOM 1615 N N . GLN A 1 202 ? -24.547 23.222 -22.113 1.00 78.44 202 GLN A N 1
ATOM 1616 C CA . GLN A 1 202 ? -23.199 23.098 -21.570 1.00 78.44 202 GLN A CA 1
ATOM 1617 C C . GLN A 1 202 ? -23.107 23.624 -20.129 1.00 78.44 202 GLN A C 1
ATOM 1619 O O . GLN A 1 202 ? -22.470 22.980 -19.300 1.00 78.44 202 GLN A O 1
ATOM 1624 N N . GLU A 1 203 ? -23.779 24.731 -19.806 1.00 78.81 203 GLU A N 1
ATOM 1625 C CA . GLU A 1 203 ? -23.852 25.279 -18.442 1.00 78.81 203 GLU A CA 1
ATOM 1626 C C . GLU A 1 203 ? -24.533 24.294 -17.470 1.00 78.81 203 GLU A C 1
ATOM 1628 O O . GLU A 1 203 ? -24.001 24.034 -16.388 1.00 78.81 203 GLU A O 1
ATOM 1633 N N . ILE A 1 204 ? -25.635 23.653 -17.885 1.00 81.56 204 ILE A N 1
ATOM 1634 C CA . ILE A 1 204 ? -26.314 22.599 -17.110 1.00 81.56 204 ILE A CA 1
ATOM 1635 C C . ILE A 1 204 ? -25.374 21.411 -16.878 1.00 81.56 204 ILE A C 1
ATOM 1637 O O . ILE A 1 204 ? -25.266 20.922 -15.753 1.00 81.56 204 ILE A O 1
ATOM 1641 N N . ARG A 1 205 ? -24.645 20.960 -17.909 1.00 81.44 205 ARG A N 1
ATOM 1642 C CA . ARG A 1 205 ? -23.651 19.881 -17.760 1.00 81.44 205 ARG A CA 1
ATOM 1643 C C . ARG A 1 205 ? -22.559 20.253 -16.760 1.00 81.44 205 ARG A C 1
ATOM 1645 O O . ARG A 1 205 ? -22.254 19.454 -15.883 1.00 81.44 205 ARG A O 1
ATOM 1652 N N . THR A 1 206 ? -22.015 21.467 -16.833 1.00 75.06 206 THR A N 1
ATOM 1653 C CA . THR A 1 206 ? -21.000 21.944 -15.881 1.00 75.06 206 THR A CA 1
ATOM 1654 C C . THR A 1 206 ? -21.535 22.010 -14.446 1.00 75.06 206 THR A C 1
ATOM 1656 O O . THR A 1 206 ? -20.829 21.627 -13.513 1.00 75.06 206 THR A O 1
ATOM 1659 N N . ARG A 1 207 ? -22.792 22.426 -14.243 1.00 81.88 207 ARG A N 1
ATOM 1660 C CA . ARG A 1 207 ? -23.453 22.372 -12.926 1.00 81.88 207 ARG A CA 1
ATOM 1661 C C . ARG A 1 207 ? -23.560 20.933 -12.409 1.00 81.88 207 ARG A C 1
ATOM 1663 O O . ARG A 1 207 ? -23.211 20.676 -11.258 1.00 81.88 207 ARG A O 1
ATOM 1670 N N . LEU A 1 208 ? -24.022 20.005 -13.248 1.00 77.00 208 LEU A N 1
ATOM 1671 C CA . LEU A 1 208 ? -24.174 18.586 -12.903 1.00 77.00 208 LEU A CA 1
ATOM 1672 C C . LEU A 1 208 ? -22.836 17.928 -12.539 1.00 77.00 208 LEU A C 1
ATOM 1674 O O . LEU A 1 208 ? -22.768 17.157 -11.580 1.00 77.00 208 LEU A O 1
ATOM 1678 N N . GLU A 1 209 ? -21.759 18.272 -13.248 1.00 68.12 209 GLU A N 1
ATOM 1679 C CA . GLU A 1 209 ? -20.395 17.864 -12.889 1.00 68.12 209 GLU A CA 1
ATOM 1680 C C . GLU A 1 209 ? -20.007 18.371 -11.486 1.00 68.12 209 GLU A C 1
ATOM 1682 O O . GLU A 1 209 ? -19.448 17.615 -10.686 1.00 68.12 209 GLU A O 1
ATOM 1687 N N . GLY A 1 210 ? -20.350 19.621 -11.152 1.00 66.81 210 GLY A N 1
ATOM 1688 C CA . GLY A 1 210 ? -20.126 20.209 -9.826 1.00 66.81 210 GLY A CA 1
ATOM 1689 C C . GLY A 1 210 ? -20.904 19.517 -8.699 1.00 66.81 210 GLY A C 1
ATOM 1690 O O . GLY A 1 210 ? -20.346 19.273 -7.627 1.00 66.81 210 GLY A O 1
ATOM 1691 N N . GLU A 1 211 ? -22.160 19.142 -8.944 1.00 68.31 211 GLU A N 1
ATOM 1692 C CA . GLU A 1 211 ? -23.000 18.431 -7.969 1.00 68.31 211 GLU A CA 1
ATOM 1693 C C . GLU A 1 211 ? -22.536 16.981 -7.765 1.00 68.31 211 GLU A C 1
ATOM 1695 O O . GLU A 1 211 ? -22.427 16.501 -6.634 1.00 68.31 211 GLU A O 1
ATOM 1700 N N . THR A 1 212 ? -22.149 16.302 -8.847 1.00 68.31 212 THR A N 1
ATOM 1701 C CA . THR A 1 212 ? -21.556 14.955 -8.791 1.00 68.31 212 THR A CA 1
ATOM 1702 C C . THR A 1 212 ? -20.260 14.958 -7.978 1.00 68.31 212 THR A C 1
ATOM 1704 O O . THR A 1 212 ? -20.032 14.067 -7.152 1.00 68.31 212 THR A O 1
ATOM 1707 N N . TYR A 1 213 ? -19.427 15.988 -8.157 1.00 67.44 213 TYR A N 1
ATOM 1708 C CA . TYR A 1 213 ? -18.233 16.201 -7.342 1.00 67.44 213 TYR A CA 1
ATOM 1709 C C . TYR A 1 213 ? -18.583 16.449 -5.867 1.00 67.44 213 TYR A C 1
ATOM 1711 O O . TYR A 1 213 ? -17.990 15.821 -4.990 1.00 67.44 213 TYR A O 1
ATOM 1719 N N . ARG A 1 214 ? -19.575 17.300 -5.558 1.00 64.56 214 ARG A N 1
ATOM 1720 C CA . ARG A 1 214 ? -20.023 17.548 -4.173 1.00 64.56 214 ARG A CA 1
ATOM 1721 C C . ARG A 1 214 ? -20.490 16.257 -3.496 1.00 64.56 214 ARG A C 1
ATOM 1723 O O . ARG A 1 214 ? -20.079 15.972 -2.370 1.00 64.56 214 ARG A O 1
ATOM 1730 N N . GLN A 1 215 ? -21.286 15.439 -4.179 1.00 68.06 215 GLN A N 1
ATOM 1731 C CA . GLN A 1 215 ? -21.753 14.153 -3.651 1.00 68.06 215 GLN A CA 1
ATOM 1732 C C . GLN A 1 215 ? -20.605 13.170 -3.422 1.00 68.06 215 GLN A C 1
ATOM 1734 O O . GLN A 1 215 ? -20.544 12.533 -2.368 1.00 68.06 215 GLN A O 1
ATOM 1739 N N . SER A 1 216 ? -19.672 13.078 -4.368 1.00 68.50 216 SER A N 1
ATOM 1740 C CA . SER A 1 216 ? -18.479 12.233 -4.244 1.00 68.50 216 SER A CA 1
ATOM 1741 C C . SER A 1 216 ? -17.592 12.689 -3.083 1.00 68.50 216 SER A C 1
ATOM 1743 O O . SER A 1 216 ? -17.139 11.867 -2.286 1.00 68.50 216 SER A O 1
ATOM 1745 N N . LEU A 1 217 ? -17.439 14.002 -2.896 1.00 66.81 217 LEU A N 1
ATOM 1746 C CA . LEU A 1 217 ? -16.707 14.615 -1.788 1.00 66.81 217 LEU A CA 1
ATOM 1747 C C . LEU A 1 217 ? -17.341 14.318 -0.419 1.00 66.81 217 LEU A C 1
ATOM 1749 O O . LEU A 1 217 ? -16.613 14.053 0.545 1.00 66.81 217 LEU A O 1
ATOM 1753 N N . LEU A 1 218 ? -18.674 14.373 -0.324 1.00 67.25 218 LEU A N 1
ATOM 1754 C CA . LEU A 1 218 ? -19.429 14.057 0.895 1.00 67.25 218 LEU A CA 1
ATOM 1755 C C . LEU A 1 218 ? -19.380 12.559 1.219 1.00 67.25 218 LEU A C 1
ATOM 1757 O O . LEU A 1 218 ? -19.179 12.183 2.373 1.00 67.25 218 LEU A O 1
ATOM 1761 N N . ARG A 1 219 ? -19.511 11.703 0.201 1.00 70.75 219 ARG A N 1
ATOM 1762 C CA . ARG A 1 219 ? -19.458 10.240 0.352 1.00 70.75 219 ARG A CA 1
ATOM 1763 C C . ARG A 1 219 ? -18.037 9.713 0.544 1.00 70.75 219 ARG A C 1
ATOM 1765 O O . ARG A 1 219 ? -17.864 8.646 1.120 1.00 70.75 219 ARG A O 1
ATOM 1772 N N . GLY A 1 220 ? -17.023 10.453 0.098 1.00 73.75 220 GLY A N 1
ATOM 1773 C CA . GLY A 1 220 ? -15.640 9.983 0.063 1.00 73.75 220 GLY A CA 1
ATOM 1774 C C . GLY A 1 220 ? -15.388 8.948 -1.036 1.00 73.75 220 GLY A C 1
ATOM 1775 O O . GLY A 1 220 ? -14.520 8.096 -0.865 1.00 73.75 220 GLY A O 1
ATOM 1776 N N . THR A 1 221 ? -16.129 9.011 -2.145 1.00 84.00 221 THR A N 1
ATOM 1777 C CA . THR A 1 221 ? -16.015 8.098 -3.297 1.00 84.00 221 THR A CA 1
ATOM 1778 C C . THR A 1 221 ? -15.303 8.765 -4.472 1.00 84.00 221 THR A C 1
ATOM 1780 O O . THR A 1 221 ? -15.165 9.984 -4.504 1.00 84.00 221 THR A O 1
ATOM 1783 N N . ALA A 1 222 ? -14.819 7.972 -5.431 1.00 85.44 222 ALA A N 1
ATOM 1784 C CA . ALA A 1 222 ? -14.223 8.511 -6.655 1.00 85.44 222 ALA A CA 1
ATOM 1785 C C . ALA A 1 222 ? -15.269 9.260 -7.497 1.00 85.44 222 ALA A C 1
ATOM 1787 O O . ALA A 1 222 ? -16.436 8.865 -7.515 1.00 85.44 222 ALA A O 1
ATOM 1788 N N . ASP A 1 223 ? -14.837 10.306 -8.204 1.00 80.06 223 ASP A N 1
ATOM 1789 C CA . ASP A 1 223 ? -15.720 11.093 -9.063 1.00 80.06 223 ASP A CA 1
ATOM 1790 C C . ASP A 1 223 ? -16.044 10.307 -10.339 1.00 80.06 223 ASP A C 1
ATOM 1792 O O . ASP A 1 223 ? -15.143 9.720 -10.944 1.00 80.06 223 ASP A O 1
ATOM 1796 N N . ALA A 1 224 ? -17.305 10.319 -10.777 1.00 84.06 224 ALA A N 1
ATOM 1797 C CA . ALA A 1 224 ? -17.728 9.718 -12.043 1.00 84.06 224 ALA A CA 1
ATOM 1798 C C . ALA A 1 224 ? -17.273 10.589 -13.229 1.00 84.06 224 ALA A C 1
ATOM 1800 O O . ALA A 1 224 ? -18.029 11.402 -13.755 1.00 84.06 224 ALA A O 1
ATOM 1801 N N . VAL A 1 225 ? -16.001 10.458 -13.605 1.00 81.50 225 VAL A N 1
ATOM 1802 C CA . VAL A 1 225 ? -15.368 11.227 -14.676 1.00 81.50 225 VAL A CA 1
ATOM 1803 C C . VAL A 1 225 ? -14.404 10.355 -15.472 1.00 81.50 225 VAL A C 1
ATOM 1805 O O . VAL A 1 225 ? -13.608 9.617 -14.896 1.00 81.50 225 VAL A O 1
ATOM 1808 N N . ASP A 1 226 ? -14.446 10.475 -16.798 1.00 82.56 226 ASP A N 1
ATOM 1809 C CA . ASP A 1 226 ? -13.528 9.755 -17.676 1.00 82.56 226 ASP A CA 1
ATOM 1810 C C . ASP A 1 226 ? -12.119 10.359 -17.631 1.00 82.56 226 ASP A C 1
ATOM 1812 O O . ASP A 1 226 ? -11.903 11.557 -17.864 1.00 82.56 226 ASP A O 1
ATOM 1816 N N . GLU A 1 227 ? -11.132 9.504 -17.385 1.00 83.94 227 GLU A N 1
ATOM 1817 C CA . GLU A 1 227 ? -9.718 9.846 -17.372 1.00 83.94 227 GLU A CA 1
ATOM 1818 C C . GLU A 1 227 ? -8.885 8.909 -18.246 1.00 83.94 227 GLU A C 1
ATOM 1820 O O . GLU A 1 227 ? -9.153 7.716 -18.384 1.00 83.94 227 GLU A O 1
ATOM 1825 N N . ILE A 1 228 ? -7.808 9.462 -18.807 1.00 87.69 228 ILE A N 1
ATOM 1826 C CA . ILE A 1 228 ? -6.787 8.699 -19.522 1.00 87.69 228 ILE A CA 1
ATOM 1827 C C . ILE A 1 228 ? -5.579 8.524 -18.604 1.00 87.69 228 ILE A C 1
ATOM 1829 O O . ILE A 1 228 ? -4.962 9.501 -18.163 1.00 87.69 228 ILE A O 1
ATOM 1833 N N . LEU A 1 229 ? -5.218 7.270 -18.351 1.00 91.50 229 LEU A N 1
ATOM 1834 C CA . LEU A 1 229 ? -4.010 6.890 -17.636 1.00 91.50 229 LEU A CA 1
ATOM 1835 C C . LEU A 1 229 ? -2.899 6.591 -18.641 1.00 91.50 229 LEU A C 1
ATOM 1837 O O . LEU A 1 229 ? -3.062 5.746 -19.517 1.00 91.50 229 LEU A O 1
ATOM 1841 N N . TYR A 1 230 ? -1.754 7.247 -18.490 1.00 90.88 230 TYR A N 1
ATOM 1842 C CA . TYR A 1 230 ? -0.577 7.050 -19.335 1.00 90.88 230 TYR A CA 1
ATOM 1843 C C . TYR A 1 230 ? 0.435 6.171 -18.619 1.00 90.88 230 TYR A C 1
ATOM 1845 O O . TYR A 1 230 ? 0.761 6.428 -17.461 1.00 90.88 230 TYR A O 1
ATOM 1853 N N . SER A 1 231 ? 0.953 5.157 -19.298 1.00 92.12 231 SER A N 1
ATOM 1854 C CA . SER A 1 231 ? 2.040 4.334 -18.783 1.00 92.12 231 SER A CA 1
ATOM 1855 C C . SER A 1 231 ? 3.405 5.006 -18.961 1.00 92.12 231 SER A C 1
ATOM 1857 O O . SER A 1 231 ? 3.535 6.064 -19.578 1.00 92.12 231 SER A O 1
ATOM 1859 N N . ASN A 1 232 ? 4.448 4.374 -18.436 1.00 92.69 232 ASN A N 1
ATOM 1860 C CA . ASN A 1 232 ? 5.838 4.670 -18.759 1.00 92.69 232 ASN A CA 1
ATOM 1861 C C . ASN A 1 232 ? 6.428 3.717 -19.818 1.00 92.69 232 ASN A C 1
ATOM 1863 O O . ASN A 1 232 ? 7.650 3.590 -19.913 1.00 92.69 232 ASN A O 1
ATOM 1867 N N . LEU A 1 233 ? 5.570 3.034 -20.581 1.00 92.12 233 LEU A N 1
ATOM 1868 C CA . LEU A 1 233 ? 5.949 2.076 -21.613 1.00 92.12 233 LEU A CA 1
ATOM 1869 C C . LEU A 1 233 ? 5.737 2.668 -23.004 1.00 92.12 233 LEU A C 1
ATOM 1871 O O . LEU A 1 233 ? 4.650 3.158 -23.307 1.00 92.12 233 LEU A O 1
ATOM 1875 N N . LEU A 1 234 ? 6.740 2.546 -23.870 1.00 90.38 234 LEU A N 1
ATOM 1876 C CA . LEU A 1 234 ? 6.579 2.707 -25.314 1.00 90.38 234 LEU A CA 1
ATOM 1877 C C . LEU A 1 234 ? 6.423 1.332 -25.956 1.00 90.38 234 LEU A C 1
ATOM 1879 O O . LEU A 1 234 ? 7.178 0.404 -25.659 1.00 90.38 234 LEU A O 1
ATOM 1883 N N . ARG A 1 235 ? 5.442 1.192 -26.846 1.00 88.00 235 ARG A N 1
ATOM 1884 C CA . ARG A 1 235 ? 5.220 -0.059 -27.576 1.00 88.00 235 ARG A CA 1
ATOM 1885 C C . ARG A 1 235 ? 6.354 -0.299 -28.568 1.00 88.00 235 ARG A C 1
ATOM 1887 O O . ARG A 1 235 ? 6.757 0.626 -29.268 1.00 88.00 235 ARG A O 1
ATOM 1894 N N . VAL A 1 236 ? 6.820 -1.540 -28.680 1.00 90.50 236 VAL A N 1
ATOM 1895 C CA . VAL A 1 236 ? 7.676 -1.946 -29.799 1.00 90.50 236 VAL A CA 1
ATOM 1896 C C . VAL A 1 236 ? 6.788 -2.263 -30.999 1.00 90.50 236 VAL A C 1
ATOM 1898 O O . VAL A 1 236 ? 5.952 -3.163 -30.939 1.00 90.50 236 VAL A O 1
ATOM 1901 N N . ILE A 1 237 ? 6.935 -1.489 -32.072 1.00 88.81 237 ILE A N 1
ATOM 1902 C CA . ILE A 1 237 ? 6.185 -1.646 -33.326 1.00 88.81 237 ILE A CA 1
ATOM 1903 C C . ILE A 1 237 ? 6.839 -2.714 -34.199 1.00 88.81 237 ILE A C 1
ATOM 1905 O O . ILE A 1 237 ? 6.146 -3.540 -34.789 1.00 88.81 237 ILE A O 1
ATOM 1909 N N . ARG A 1 238 ? 8.174 -2.712 -34.267 1.00 89.56 238 ARG A N 1
ATOM 1910 C CA . ARG A 1 238 ? 8.944 -3.642 -35.097 1.00 89.56 238 ARG A CA 1
ATOM 1911 C C . ARG A 1 238 ? 10.090 -4.245 -34.304 1.00 89.56 238 ARG A C 1
ATOM 1913 O O . ARG A 1 238 ? 10.848 -3.517 -33.665 1.00 89.56 238 ARG A O 1
ATOM 1920 N N . LEU A 1 239 ? 10.210 -5.566 -34.390 1.00 90.38 239 LEU A N 1
ATOM 1921 C CA . LEU A 1 239 ? 11.317 -6.354 -33.856 1.00 90.38 239 LEU A CA 1
ATOM 1922 C C . LEU A 1 239 ? 12.193 -6.891 -35.004 1.00 90.38 239 LEU A C 1
ATOM 1924 O O . LEU A 1 239 ? 11.732 -6.948 -36.148 1.00 90.38 239 LEU A O 1
ATOM 1928 N N . PRO A 1 240 ? 13.442 -7.301 -34.716 1.00 88.94 240 PRO A N 1
ATOM 1929 C CA . PRO A 1 240 ? 14.280 -8.010 -35.680 1.00 88.94 240 PRO A CA 1
ATOM 1930 C C . PRO A 1 240 ? 13.621 -9.317 -36.151 1.00 88.94 240 PRO A C 1
ATOM 1932 O O . PRO A 1 240 ? 12.950 -9.990 -35.375 1.00 88.94 240 PRO A O 1
ATOM 1935 N N . SER A 1 241 ? 13.854 -9.718 -37.403 1.00 89.12 241 SER A N 1
ATOM 1936 C CA . SER A 1 241 ? 13.337 -10.984 -37.951 1.00 89.12 241 SER A CA 1
ATOM 1937 C C . SER A 1 241 ? 14.174 -12.210 -37.564 1.00 89.12 241 SER A C 1
ATOM 1939 O O . SER A 1 241 ? 13.650 -13.319 -37.463 1.00 89.12 241 SER A O 1
ATOM 1941 N N . SER A 1 242 ? 15.473 -12.022 -37.327 1.00 92.19 242 SER A N 1
ATOM 1942 C CA . SER A 1 242 ? 16.417 -13.090 -36.987 1.00 92.19 242 SER A CA 1
ATOM 1943 C C . SER A 1 242 ? 17.532 -12.584 -36.079 1.00 92.19 242 SER A C 1
ATOM 1945 O O . SER A 1 242 ? 17.875 -11.399 -36.119 1.00 92.19 242 SER A O 1
ATOM 1947 N N . VAL A 1 243 ? 18.150 -13.496 -35.336 1.00 93.31 243 VAL A N 1
ATOM 1948 C CA . VAL A 1 243 ? 19.349 -13.256 -34.525 1.00 93.31 243 VAL A CA 1
ATOM 1949 C C . VAL A 1 243 ? 20.497 -14.070 -35.11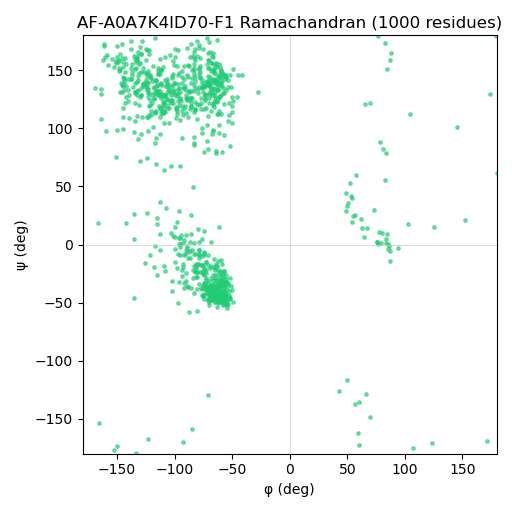1 1.00 93.31 243 VAL A C 1
ATOM 1951 O O . VAL A 1 243 ? 20.326 -15.251 -35.400 1.00 93.31 243 VAL A O 1
ATOM 1954 N N . TYR A 1 244 ? 21.664 -13.457 -35.306 1.00 93.56 244 TYR A N 1
ATOM 1955 C CA . TYR A 1 244 ? 22.871 -14.212 -35.634 1.00 93.56 244 TYR A CA 1
ATOM 1956 C C . TYR A 1 244 ? 23.403 -14.886 -34.369 1.00 93.56 244 TYR A C 1
ATOM 1958 O O . TYR A 1 244 ? 23.492 -14.234 -33.328 1.00 93.56 244 TYR A O 1
ATOM 1966 N N . SER A 1 245 ? 23.782 -16.156 -34.480 1.00 92.88 245 SER A N 1
ATOM 1967 C CA . SER A 1 245 ? 24.448 -16.946 -33.444 1.00 92.88 245 SER A CA 1
ATOM 1968 C C . SER A 1 245 ? 25.742 -17.511 -34.019 1.00 92.88 245 SER A C 1
ATOM 1970 O O . SER A 1 245 ? 25.766 -17.925 -35.177 1.00 92.88 245 SER A O 1
ATOM 1972 N N . ALA A 1 246 ? 26.825 -17.498 -33.250 1.00 91.88 246 ALA A N 1
ATOM 1973 C CA . ALA A 1 246 ? 28.093 -18.097 -33.653 1.00 91.88 246 ALA A CA 1
ATOM 1974 C C . ALA A 1 246 ? 28.907 -18.530 -32.430 1.00 91.88 246 ALA A C 1
ATOM 1976 O O . ALA A 1 246 ? 28.790 -17.928 -31.359 1.00 91.88 246 ALA A O 1
ATOM 1977 N N . ARG A 1 247 ? 29.763 -19.537 -32.582 1.00 90.00 247 ARG A N 1
ATOM 1978 C CA . ARG A 1 247 ? 30.642 -20.030 -31.514 1.00 90.00 247 ARG A CA 1
ATOM 1979 C C . ARG A 1 247 ? 31.967 -19.266 -31.505 1.00 90.00 247 ARG A C 1
ATOM 1981 O O . ARG A 1 247 ? 32.476 -18.883 -32.555 1.00 90.00 247 ARG A O 1
ATOM 1988 N N . LEU A 1 248 ? 32.531 -19.020 -30.322 1.00 88.00 248 LEU A N 1
ATOM 1989 C CA . LEU A 1 248 ? 33.874 -18.443 -30.186 1.00 88.00 248 LEU A CA 1
ATOM 1990 C C . LEU A 1 248 ? 34.963 -19.440 -30.611 1.00 88.00 248 LEU A C 1
ATOM 1992 O O . LEU A 1 248 ? 35.021 -20.544 -30.073 1.00 88.00 248 LEU A O 1
ATOM 1996 N N . LYS A 1 249 ? 35.878 -19.006 -31.486 1.00 83.81 249 LYS A N 1
ATOM 1997 C CA . LYS A 1 249 ? 37.099 -19.745 -31.843 1.00 83.81 249 LYS A CA 1
ATOM 1998 C C . LYS A 1 249 ? 38.142 -19.652 -30.723 1.00 83.81 249 LYS A C 1
ATOM 2000 O O . LYS A 1 249 ? 38.493 -18.546 -30.309 1.00 83.81 249 LYS A O 1
ATOM 2005 N N . GLY A 1 250 ? 38.713 -20.788 -30.312 1.00 74.94 250 GLY A N 1
ATOM 2006 C CA . GLY A 1 250 ? 39.958 -20.875 -29.523 1.00 74.94 250 GLY A CA 1
ATOM 2007 C C . GLY A 1 250 ? 40.094 -19.866 -28.367 1.00 74.94 250 GLY A C 1
ATOM 2008 O O . GLY A 1 250 ? 39.207 -19.774 -27.524 1.00 74.94 250 GLY A O 1
ATOM 2009 N N . ASN A 1 251 ? 41.202 -19.102 -28.337 1.00 63.25 251 ASN A N 1
ATOM 2010 C CA . ASN A 1 251 ? 41.618 -18.164 -27.265 1.00 63.25 251 ASN A CA 1
ATOM 2011 C C . ASN A 1 251 ? 40.661 -16.974 -26.979 1.00 63.25 251 ASN A C 1
ATOM 2013 O O . ASN A 1 251 ? 41.041 -16.025 -26.290 1.00 63.25 251 ASN A O 1
ATOM 2017 N N . GLY A 1 252 ? 39.416 -17.015 -27.458 1.00 64.94 252 GLY A N 1
ATOM 2018 C CA . GLY A 1 252 ? 38.380 -16.031 -27.162 1.00 64.94 252 GLY A CA 1
ATOM 2019 C C . GLY A 1 252 ? 38.443 -14.774 -28.033 1.00 64.94 252 GLY A C 1
ATOM 2020 O O . GLY A 1 252 ? 39.343 -14.568 -28.845 1.00 64.94 252 GLY A O 1
ATOM 2021 N N . PHE A 1 253 ? 37.433 -13.920 -27.875 1.00 70.06 253 PHE A N 1
ATOM 2022 C CA . PHE A 1 253 ? 37.264 -12.687 -28.642 1.00 70.06 253 PHE A CA 1
ATOM 2023 C C . PHE A 1 253 ? 37.697 -11.465 -27.815 1.00 70.06 253 PHE A C 1
ATOM 2025 O O . PHE A 1 253 ? 37.147 -11.256 -26.728 1.00 70.06 253 PHE A O 1
ATOM 2032 N N . PRO A 1 254 ? 38.628 -10.615 -28.298 1.00 70.44 254 PRO A N 1
ATOM 2033 C CA . PRO A 1 254 ? 38.973 -9.384 -27.600 1.00 70.44 254 PRO A CA 1
ATOM 2034 C C . PRO A 1 254 ? 37.791 -8.410 -27.668 1.00 70.44 254 PRO A C 1
ATOM 2036 O O . PRO A 1 254 ? 37.439 -7.917 -28.737 1.00 70.44 254 PRO A O 1
ATOM 2039 N N . PHE A 1 255 ? 37.184 -8.087 -26.522 1.00 66.38 255 PHE A N 1
ATOM 2040 C CA . PHE A 1 255 ? 36.023 -7.183 -26.450 1.00 66.38 255 PHE A CA 1
ATOM 2041 C C . PHE A 1 255 ? 36.277 -5.808 -27.095 1.00 66.38 255 PHE A C 1
ATOM 2043 O O . PHE A 1 255 ? 35.353 -5.199 -27.633 1.00 66.38 255 PHE A O 1
ATOM 2050 N N . SER A 1 256 ? 37.526 -5.329 -27.086 1.00 67.12 256 SER A N 1
ATOM 2051 C CA . SER A 1 256 ? 37.942 -4.091 -27.759 1.00 67.12 256 SER A CA 1
ATOM 2052 C C . SER A 1 256 ? 37.818 -4.167 -29.286 1.00 67.12 256 SER A C 1
ATOM 2054 O O . SER A 1 256 ? 37.562 -3.150 -29.931 1.00 67.12 256 SER A O 1
ATOM 2056 N N . SER A 1 257 ? 37.943 -5.361 -29.870 1.00 68.75 257 SER A N 1
ATOM 2057 C CA . SER A 1 257 ? 37.877 -5.590 -31.315 1.00 68.75 257 SER A CA 1
ATOM 2058 C C . SER A 1 257 ? 36.455 -5.523 -31.872 1.00 68.75 257 SER A C 1
ATOM 2060 O O . SER A 1 257 ? 36.297 -5.300 -33.066 1.00 68.75 257 SER A O 1
ATOM 2062 N N . ALA A 1 258 ? 35.411 -5.628 -31.042 1.00 65.31 258 ALA A N 1
ATOM 2063 C CA . ALA A 1 258 ? 34.008 -5.525 -31.469 1.00 65.31 258 ALA A CA 1
ATOM 2064 C C . ALA A 1 258 ? 33.607 -4.154 -32.036 1.00 65.31 258 ALA A C 1
ATOM 2066 O O . ALA A 1 258 ? 32.562 -4.011 -32.684 1.00 65.31 258 ALA A O 1
ATOM 2067 N N . GLY A 1 259 ? 34.418 -3.125 -31.782 1.00 69.88 259 GLY A N 1
ATOM 2068 C CA . GLY A 1 259 ? 34.086 -1.749 -32.125 1.00 69.88 259 GLY A CA 1
ATOM 2069 C C . GLY A 1 259 ? 32.765 -1.309 -31.482 1.00 69.88 259 GLY A C 1
ATOM 2070 O O . GLY A 1 259 ? 32.499 -1.585 -30.315 1.00 69.88 259 GLY A O 1
ATOM 2071 N N . ARG A 1 260 ? 31.920 -0.605 -32.249 1.00 70.06 260 ARG A N 1
ATOM 2072 C CA . ARG A 1 260 ? 30.595 -0.128 -31.800 1.00 70.06 260 ARG A CA 1
ATOM 2073 C C . ARG A 1 260 ? 29.447 -1.116 -32.066 1.00 70.06 260 ARG A C 1
ATOM 2075 O O . ARG A 1 260 ? 28.290 -0.731 -31.908 1.00 70.06 260 ARG A O 1
ATOM 2082 N N . ARG A 1 261 ? 29.729 -2.350 -32.505 1.00 82.25 261 ARG A N 1
ATOM 2083 C CA . ARG A 1 261 ? 28.683 -3.334 -32.832 1.00 82.25 261 ARG A CA 1
ATOM 2084 C C . ARG A 1 261 ? 28.249 -4.101 -31.580 1.00 82.25 261 ARG A C 1
ATOM 2086 O O . ARG A 1 261 ? 29.103 -4.731 -30.958 1.00 82.25 261 ARG A O 1
ATOM 2093 N N . PRO A 1 262 ? 26.964 -4.069 -31.195 1.00 87.25 262 PRO A N 1
ATOM 2094 C CA . PRO A 1 262 ? 26.515 -4.715 -29.969 1.00 87.25 262 PRO A CA 1
ATOM 2095 C C . PRO A 1 262 ? 26.379 -6.232 -30.141 1.00 87.25 262 PRO A C 1
ATOM 2097 O O . PRO A 1 262 ? 26.012 -6.732 -31.206 1.00 87.25 262 PRO A O 1
ATOM 2100 N N . PHE A 1 263 ? 26.709 -6.974 -29.086 1.00 89.31 263 PHE A N 1
ATOM 2101 C CA . PHE A 1 263 ? 26.627 -8.432 -29.047 1.00 89.31 263 PHE A CA 1
ATOM 2102 C C . PHE A 1 263 ? 26.450 -8.920 -27.604 1.00 89.31 263 PHE A C 1
ATOM 2104 O O . PHE A 1 263 ? 26.784 -8.205 -26.657 1.00 89.31 263 PHE A O 1
ATOM 2111 N N . PHE A 1 264 ? 25.945 -10.140 -27.438 1.00 88.69 264 PHE A N 1
ATOM 2112 C CA . PHE A 1 264 ? 25.795 -10.809 -26.146 1.00 88.69 264 PHE A CA 1
ATOM 2113 C C . PHE A 1 264 ? 26.535 -12.145 -26.162 1.00 88.69 264 PHE A C 1
ATOM 2115 O O . PHE A 1 264 ? 26.370 -12.927 -27.093 1.00 88.69 264 PHE A O 1
ATOM 2122 N N . LEU A 1 265 ? 27.352 -12.399 -25.140 1.00 86.75 265 LEU A N 1
ATOM 2123 C CA . LEU A 1 265 ? 28.099 -13.644 -24.979 1.00 86.75 265 LEU A CA 1
ATOM 2124 C C . LEU A 1 265 ? 27.411 -14.514 -23.923 1.00 86.75 265 LEU A C 1
ATOM 2126 O O . LEU A 1 265 ? 27.278 -14.088 -22.776 1.00 86.75 265 LEU A O 1
ATOM 2130 N N . ASN A 1 266 ? 27.010 -15.729 -24.292 1.00 85.00 266 ASN A N 1
ATOM 2131 C CA . ASN A 1 266 ? 26.422 -16.705 -23.376 1.00 85.00 266 ASN A CA 1
ATOM 2132 C C . ASN A 1 266 ? 26.896 -18.120 -23.725 1.00 85.00 266 ASN A C 1
ATOM 2134 O O . ASN A 1 266 ? 26.785 -18.531 -24.876 1.00 85.00 266 ASN A O 1
ATOM 2138 N N . GLY A 1 267 ? 27.433 -18.862 -22.751 1.00 81.12 267 GLY A N 1
ATOM 2139 C CA . GLY A 1 267 ? 27.850 -20.260 -22.950 1.00 81.12 267 GLY A CA 1
ATOM 2140 C C . GLY A 1 267 ? 28.819 -20.478 -24.124 1.00 81.12 267 GLY A C 1
ATOM 2141 O O . GLY A 1 267 ? 28.644 -21.413 -24.900 1.00 81.12 267 GLY A O 1
ATOM 2142 N N . GLY A 1 268 ? 29.786 -19.574 -24.323 1.00 84.81 268 GLY A N 1
ATOM 2143 C CA . GLY A 1 268 ? 30.747 -19.643 -25.437 1.00 84.81 268 GLY A CA 1
ATOM 2144 C C . GLY A 1 268 ? 30.193 -19.245 -26.814 1.00 84.81 268 GLY A C 1
ATOM 2145 O O . GLY A 1 268 ? 30.938 -19.276 -27.792 1.00 84.81 268 GLY A O 1
ATOM 2146 N N . HIS A 1 269 ? 28.923 -18.836 -26.891 1.00 88.56 269 HIS A N 1
ATOM 2147 C CA . HIS A 1 269 ? 28.272 -18.363 -28.111 1.00 88.56 269 HIS A CA 1
ATOM 2148 C C . HIS A 1 269 ? 28.060 -16.851 -28.090 1.00 88.56 269 HIS A C 1
ATOM 2150 O O . HIS A 1 269 ? 27.653 -16.272 -27.079 1.00 88.56 269 HIS A O 1
ATOM 2156 N N . VAL A 1 270 ? 28.310 -16.217 -29.231 1.00 89.38 270 VAL A N 1
ATOM 2157 C CA . VAL A 1 270 ? 28.059 -14.802 -29.486 1.00 89.38 270 VAL A CA 1
ATOM 2158 C C . VAL A 1 270 ? 26.761 -14.657 -30.260 1.00 89.38 270 VAL A C 1
ATOM 2160 O O . VAL A 1 270 ? 26.583 -15.257 -31.316 1.00 89.38 270 VAL A O 1
ATOM 2163 N N . TYR A 1 271 ? 25.886 -13.798 -29.750 1.00 91.88 271 TYR A N 1
ATOM 2164 C CA . TYR A 1 271 ? 24.623 -13.449 -30.378 1.00 91.88 271 TYR A CA 1
ATOM 2165 C C . TYR A 1 271 ? 24.606 -11.965 -30.752 1.00 91.88 271 TYR A C 1
ATOM 2167 O O . TYR A 1 271 ? 25.104 -11.128 -29.994 1.00 91.88 271 TYR A O 1
ATOM 2175 N N . SER A 1 272 ? 24.039 -11.612 -31.906 1.00 92.38 272 SER A N 1
ATOM 2176 C CA . SER A 1 272 ? 23.886 -10.214 -32.342 1.00 92.38 272 SER A CA 1
ATOM 2177 C C . SER A 1 272 ? 22.767 -10.061 -33.376 1.00 92.38 272 SER A C 1
ATOM 2179 O O . SER A 1 272 ? 22.468 -10.993 -34.122 1.00 92.38 272 SER A O 1
ATOM 2181 N N . PHE A 1 273 ? 22.159 -8.875 -33.476 1.00 92.06 273 PHE A N 1
ATOM 2182 C CA . PHE A 1 273 ? 21.318 -8.537 -34.637 1.00 92.06 273 PHE A CA 1
ATOM 2183 C C . PHE A 1 273 ? 22.156 -8.124 -35.854 1.00 92.06 273 PHE A C 1
ATOM 2185 O O . PHE A 1 273 ? 21.672 -8.125 -36.988 1.00 92.06 273 PHE A O 1
ATOM 2192 N N . HIS A 1 274 ? 23.430 -7.798 -35.641 1.00 89.75 274 HIS A N 1
ATOM 2193 C CA . HIS A 1 274 ? 24.372 -7.495 -36.704 1.00 89.75 274 HIS A CA 1
ATOM 2194 C C . HIS A 1 274 ? 24.974 -8.770 -37.295 1.00 89.75 274 HIS A C 1
ATOM 2196 O O . HIS A 1 274 ? 25.143 -9.778 -36.616 1.00 89.75 274 HIS A O 1
ATOM 2202 N N . ASN A 1 275 ? 25.350 -8.699 -38.573 1.00 89.62 275 ASN A N 1
ATOM 2203 C CA . ASN A 1 275 ? 25.979 -9.816 -39.266 1.00 89.62 275 ASN A CA 1
ATOM 2204 C C . ASN A 1 275 ? 27.333 -10.181 -38.629 1.00 89.62 275 ASN A C 1
ATOM 2206 O O . ASN A 1 275 ? 28.292 -9.410 -38.732 1.00 89.62 275 ASN A O 1
ATOM 2210 N N . LEU A 1 276 ? 27.392 -11.363 -38.005 1.00 89.69 276 LEU A N 1
ATOM 2211 C CA . LEU A 1 276 ? 28.588 -11.921 -37.364 1.00 89.69 276 LEU A CA 1
ATOM 2212 C C . LEU A 1 276 ? 29.606 -12.488 -38.367 1.00 89.69 276 LEU A C 1
ATOM 2214 O O . LEU A 1 276 ? 30.780 -12.611 -38.033 1.00 89.69 276 LEU A O 1
ATOM 2218 N N . ALA A 1 277 ? 29.198 -12.763 -39.610 1.00 87.81 277 ALA A N 1
ATOM 2219 C CA . ALA A 1 277 ? 30.111 -13.173 -40.681 1.00 87.81 277 ALA A CA 1
ATOM 2220 C C . ALA A 1 277 ? 30.880 -11.987 -41.299 1.00 87.81 277 ALA A C 1
ATOM 2222 O O . ALA A 1 277 ? 31.747 -12.178 -42.146 1.00 87.81 277 ALA A O 1
ATOM 2223 N N . ALA A 1 278 ? 30.573 -10.751 -40.892 1.00 86.50 278 ALA A N 1
ATOM 2224 C CA . ALA A 1 278 ? 31.258 -9.546 -41.349 1.00 86.50 278 ALA A CA 1
ATOM 2225 C C . ALA A 1 278 ? 32.278 -9.038 -40.304 1.00 86.50 278 ALA A C 1
ATOM 2227 O O . ALA A 1 278 ? 32.127 -9.302 -39.105 1.00 86.50 278 ALA A O 1
ATOM 2228 N N . PRO A 1 279 ? 33.291 -8.243 -40.708 1.00 80.19 279 PRO A N 1
ATOM 2229 C CA . PRO A 1 279 ? 34.172 -7.558 -39.763 1.00 80.19 279 PRO A CA 1
ATOM 2230 C C . PRO A 1 279 ? 33.382 -6.721 -38.736 1.00 80.19 279 PRO A C 1
ATOM 2232 O O . PRO A 1 279 ? 32.377 -6.100 -39.106 1.00 80.19 279 PRO A O 1
ATOM 2235 N N . PRO A 1 280 ? 33.804 -6.671 -37.457 1.00 82.62 280 PRO A N 1
ATOM 2236 C CA . PRO A 1 280 ? 35.065 -7.194 -36.915 1.00 82.62 280 PRO A CA 1
ATOM 2237 C C . PRO A 1 280 ? 35.003 -8.637 -36.370 1.00 82.62 280 PRO A C 1
ATOM 2239 O O . PRO A 1 280 ? 35.989 -9.122 -35.821 1.00 82.62 280 PRO A O 1
ATOM 2242 N N . PHE A 1 281 ? 33.868 -9.327 -36.495 1.00 81.88 281 PHE A N 1
ATOM 2243 C CA . PHE A 1 281 ? 33.625 -10.602 -35.810 1.00 81.88 281 PHE A CA 1
ATOM 2244 C C . PHE A 1 281 ? 34.191 -11.835 -36.538 1.00 81.88 281 PHE A C 1
ATOM 2246 O O . PHE A 1 281 ? 34.579 -12.800 -35.884 1.00 81.88 281 PHE A O 1
ATOM 2253 N N . PHE A 1 282 ? 34.288 -11.793 -37.873 1.00 78.50 282 PHE A N 1
ATOM 2254 C CA . PHE A 1 282 ? 34.532 -12.976 -38.717 1.00 78.50 282 PHE A CA 1
ATOM 2255 C C . PHE A 1 282 ? 35.795 -13.798 -38.367 1.00 78.50 282 PHE A C 1
ATOM 2257 O O . PHE A 1 282 ? 35.803 -15.020 -38.514 1.00 78.50 282 PHE A O 1
ATOM 2264 N N . ASN A 1 283 ? 36.857 -13.148 -37.875 1.00 82.12 283 ASN A N 1
ATOM 2265 C CA . ASN A 1 283 ? 38.121 -13.814 -37.530 1.00 82.12 283 ASN A CA 1
ATOM 2266 C C . ASN A 1 283 ? 38.048 -14.640 -36.239 1.00 82.12 283 ASN A C 1
ATOM 2268 O O . ASN A 1 283 ? 38.861 -15.539 -36.044 1.00 82.12 283 ASN A O 1
ATOM 2272 N N . TYR A 1 284 ? 37.081 -14.353 -35.369 1.00 85.25 284 TYR A N 1
ATOM 2273 C CA . TYR A 1 284 ? 37.028 -14.883 -34.004 1.00 85.25 284 TYR A CA 1
ATOM 2274 C C . TYR A 1 284 ? 35.861 -15.840 -33.772 1.00 85.25 284 TYR A C 1
ATOM 2276 O O . TYR A 1 284 ? 35.743 -16.401 -32.685 1.00 85.25 284 TYR A O 1
ATOM 2284 N N . LEU A 1 285 ? 34.992 -16.003 -34.771 1.00 87.62 285 LEU A N 1
ATOM 2285 C CA . LEU A 1 285 ? 33.777 -16.799 -34.676 1.00 87.62 285 LEU A CA 1
ATOM 2286 C C . LEU A 1 285 ? 33.763 -17.916 -35.721 1.00 87.62 285 LEU A C 1
ATOM 2288 O O . LEU A 1 285 ? 34.265 -17.745 -36.836 1.00 87.62 285 LEU A O 1
ATOM 2292 N N . GLU A 1 286 ? 33.189 -19.051 -35.347 1.00 88.38 286 GLU A N 1
ATOM 2293 C CA . GLU A 1 286 ? 32.885 -20.207 -36.194 1.00 88.38 286 GLU A CA 1
ATOM 2294 C C . GLU A 1 286 ? 31.391 -20.546 -36.107 1.00 88.38 286 GLU A C 1
ATOM 2296 O O . GLU A 1 286 ? 30.673 -19.993 -35.271 1.00 88.38 286 GLU A O 1
ATOM 2301 N N . ASP A 1 287 ? 30.909 -21.402 -37.009 1.00 90.00 287 ASP A N 1
ATOM 2302 C CA . ASP A 1 287 ? 29.517 -21.876 -37.032 1.00 90.00 287 ASP A CA 1
ATOM 2303 C C . ASP A 1 287 ? 28.463 -20.750 -37.038 1.00 90.00 287 ASP A C 1
ATOM 2305 O O . ASP A 1 287 ? 27.447 -20.798 -36.342 1.00 90.00 287 ASP A O 1
ATOM 2309 N N . VAL A 1 288 ? 28.709 -19.696 -37.827 1.00 91.19 288 VAL A N 1
ATOM 2310 C CA . VAL A 1 288 ? 27.784 -18.559 -37.927 1.00 91.19 288 VAL A CA 1
ATOM 2311 C C . VAL A 1 288 ? 26.469 -19.010 -38.562 1.00 91.19 288 VAL A C 1
ATOM 2313 O O . VAL A 1 288 ? 26.419 -19.388 -39.732 1.00 91.19 288 VAL A O 1
ATOM 2316 N N . SER A 1 289 ? 25.383 -18.881 -37.811 1.00 92.81 289 SER A N 1
ATOM 2317 C CA . SER A 1 289 ? 24.023 -19.207 -38.229 1.00 92.81 289 SER A CA 1
ATOM 2318 C C . SER A 1 289 ? 23.066 -18.049 -37.939 1.00 92.81 289 SER A C 1
ATOM 2320 O O . SER A 1 289 ? 23.376 -17.115 -37.193 1.00 92.81 289 SER A O 1
ATOM 2322 N N . LYS A 1 290 ? 21.887 -18.088 -38.564 1.00 93.31 290 LYS A N 1
ATOM 2323 C CA . LYS A 1 290 ? 20.759 -17.213 -38.233 1.00 93.31 290 LYS A CA 1
ATOM 2324 C C . LYS A 1 290 ? 19.657 -18.055 -37.626 1.00 93.31 290 LYS A C 1
ATOM 2326 O O . LYS A 1 290 ? 19.192 -18.989 -38.268 1.00 93.31 290 LYS A O 1
ATOM 2331 N N . VAL A 1 291 ? 19.203 -17.661 -36.448 1.00 91.75 291 VAL A N 1
ATOM 2332 C CA . VAL A 1 291 ? 18.046 -18.255 -35.782 1.00 91.75 291 VAL A CA 1
ATOM 2333 C C . VAL A 1 291 ? 16.863 -17.311 -35.953 1.00 91.75 291 VAL A C 1
ATOM 2335 O O . VAL A 1 291 ? 17.008 -16.087 -35.817 1.00 91.75 291 VAL A O 1
ATOM 2338 N N . ALA A 1 292 ? 15.693 -17.850 -36.290 1.00 91.19 292 ALA A N 1
ATOM 2339 C CA . ALA A 1 292 ? 14.488 -17.042 -36.427 1.00 91.19 292 ALA A CA 1
ATOM 2340 C C . ALA A 1 292 ? 14.100 -16.432 -35.071 1.00 91.19 292 ALA A C 1
ATOM 2342 O O . ALA A 1 292 ? 14.214 -17.071 -34.025 1.00 91.19 292 ALA A O 1
ATOM 2343 N N . PHE A 1 293 ? 13.608 -15.190 -35.068 1.00 88.06 293 PHE A N 1
ATOM 2344 C CA . PHE A 1 293 ? 13.227 -14.533 -33.814 1.00 88.06 293 PHE A CA 1
ATOM 2345 C C . PHE A 1 293 ? 12.101 -15.292 -33.091 1.00 88.06 293 PHE A C 1
ATOM 2347 O O . PHE A 1 293 ? 12.137 -15.430 -31.873 1.00 88.06 293 PHE A O 1
ATOM 2354 N N . SER A 1 294 ? 11.136 -15.845 -33.834 1.00 87.00 294 SER A N 1
ATOM 2355 C CA . SER A 1 294 ? 10.037 -16.661 -33.295 1.00 87.00 294 SER A CA 1
ATOM 2356 C C . SER A 1 294 ? 10.517 -17.946 -32.619 1.00 87.00 294 SER A C 1
ATOM 2358 O O . SER A 1 294 ? 9.984 -18.322 -31.580 1.00 87.00 294 SER A O 1
ATOM 2360 N N . GLU A 1 295 ? 11.540 -18.591 -33.178 1.00 89.19 295 GLU A N 1
ATOM 2361 C CA . GLU A 1 295 ? 12.153 -19.795 -32.615 1.00 89.19 295 GLU A CA 1
ATOM 2362 C C . GLU A 1 295 ? 12.830 -19.481 -31.275 1.00 89.19 295 GLU A C 1
ATOM 2364 O O . GLU A 1 295 ? 12.596 -20.172 -30.286 1.00 89.19 295 GLU A O 1
ATOM 2369 N N . MET A 1 296 ? 13.559 -18.363 -31.189 1.00 86.81 296 MET A N 1
ATOM 2370 C CA . MET A 1 296 ? 14.180 -17.906 -29.939 1.00 86.81 296 MET A CA 1
ATOM 2371 C C . MET A 1 296 ? 13.155 -17.595 -28.841 1.00 86.81 296 MET A C 1
ATOM 2373 O O . MET A 1 296 ? 13.438 -17.777 -27.663 1.00 86.81 296 MET A O 1
ATOM 2377 N N . LEU A 1 297 ? 11.955 -17.128 -29.190 1.00 87.88 297 LEU A N 1
ATOM 2378 C CA . LEU A 1 297 ? 10.923 -16.812 -28.198 1.00 87.88 297 LEU A CA 1
ATOM 2379 C C . LEU A 1 297 ? 10.171 -18.039 -27.660 1.00 87.88 297 LEU A C 1
ATOM 2381 O O . LEU A 1 297 ? 9.338 -17.862 -26.769 1.00 87.88 297 LEU A O 1
ATOM 2385 N N . SER A 1 298 ? 10.439 -19.238 -28.189 1.00 86.50 298 SER A N 1
ATOM 2386 C CA . SER A 1 298 ? 9.778 -20.485 -27.777 1.00 86.50 298 SER A CA 1
ATOM 2387 C C . SER A 1 298 ? 10.302 -21.056 -26.454 1.00 86.50 298 SER A C 1
ATOM 2389 O O . SER A 1 298 ? 9.620 -21.866 -25.828 1.00 86.50 298 SER A O 1
ATOM 2391 N N . THR A 1 299 ? 11.485 -20.622 -26.006 1.00 85.56 299 THR A N 1
ATOM 2392 C CA . THR A 1 299 ? 12.124 -21.079 -24.764 1.00 85.56 299 THR A CA 1
ATOM 2393 C C . THR A 1 299 ? 12.421 -19.906 -23.833 1.00 85.56 299 THR A C 1
ATOM 2395 O O . THR A 1 299 ? 12.769 -18.815 -24.286 1.00 85.56 299 THR A O 1
ATOM 2398 N N . ASP A 1 300 ? 12.341 -20.119 -22.516 1.00 81.31 300 ASP A N 1
ATOM 2399 C CA . ASP A 1 300 ? 12.618 -19.067 -21.523 1.00 81.31 300 ASP A CA 1
ATOM 2400 C C . ASP A 1 300 ? 14.042 -18.502 -21.642 1.00 81.31 300 ASP A C 1
ATOM 2402 O O . ASP A 1 300 ? 14.260 -17.293 -21.506 1.00 81.31 300 ASP A O 1
ATOM 2406 N N . ASP A 1 301 ? 15.016 -19.364 -21.942 1.00 83.25 301 ASP A N 1
ATOM 2407 C CA . ASP A 1 301 ? 16.407 -18.956 -22.138 1.00 83.25 301 ASP A CA 1
ATOM 2408 C C . ASP A 1 301 ? 16.569 -18.087 -23.387 1.00 83.25 301 ASP A C 1
ATOM 2410 O O . ASP A 1 301 ? 17.267 -17.068 -23.349 1.00 83.25 301 ASP A O 1
ATOM 2414 N N . GLY A 1 302 ? 15.876 -18.429 -24.475 1.00 87.25 302 GLY A N 1
ATOM 2415 C CA . GLY A 1 302 ? 15.858 -17.617 -25.683 1.00 87.25 302 GLY A CA 1
ATOM 2416 C C . GLY A 1 302 ? 15.164 -16.267 -25.468 1.00 87.25 302 GLY A C 1
ATOM 2417 O O . GLY A 1 302 ? 15.680 -15.240 -25.917 1.00 87.25 302 GLY A O 1
ATOM 2418 N N . VAL A 1 303 ? 14.080 -16.210 -24.682 1.00 87.00 303 VAL A N 1
ATOM 2419 C CA . VAL A 1 303 ? 13.435 -14.944 -24.279 1.00 87.00 303 VAL A CA 1
ATOM 2420 C C . VAL A 1 303 ? 14.383 -14.065 -23.470 1.00 87.00 303 VAL A C 1
ATOM 2422 O O . VAL A 1 303 ? 14.499 -12.864 -23.747 1.00 87.00 303 VAL A O 1
ATOM 2425 N N . HIS A 1 304 ? 15.080 -14.637 -22.488 1.00 85.81 304 HIS A N 1
ATOM 2426 C CA . HIS A 1 304 ? 16.066 -13.909 -21.690 1.00 85.81 304 HIS A CA 1
ATOM 2427 C C . HIS A 1 304 ? 17.194 -13.360 -22.572 1.00 85.81 304 HIS A C 1
ATOM 2429 O O . HIS A 1 304 ? 17.554 -12.185 -22.468 1.00 85.81 304 HIS A O 1
ATOM 2435 N N . LEU A 1 305 ? 17.718 -14.189 -23.473 1.00 89.56 305 LEU A N 1
ATOM 2436 C CA . LEU A 1 305 ? 18.786 -13.830 -24.399 1.00 89.56 305 LEU A CA 1
ATOM 2437 C C . LEU A 1 305 ? 18.368 -12.695 -25.338 1.00 89.56 305 LEU A C 1
ATOM 2439 O O . LEU A 1 305 ? 19.071 -11.689 -25.441 1.00 89.56 305 LEU A O 1
ATOM 2443 N N . VAL A 1 306 ? 17.201 -12.809 -25.973 1.00 91.12 306 VAL A N 1
ATOM 2444 C CA . VAL A 1 306 ? 16.638 -11.761 -26.834 1.00 91.12 306 VAL A CA 1
ATOM 2445 C C . VAL A 1 306 ? 16.444 -10.465 -26.050 1.00 91.12 306 VAL A C 1
ATOM 2447 O O . VAL A 1 306 ? 16.832 -9.396 -26.518 1.00 91.12 306 VAL A O 1
ATOM 2450 N N . THR A 1 307 ? 15.906 -10.543 -24.834 1.00 90.75 307 THR A N 1
ATOM 2451 C CA . THR A 1 307 ? 15.721 -9.369 -23.970 1.00 90.75 307 THR A CA 1
ATOM 2452 C C . THR A 1 307 ? 17.061 -8.715 -23.621 1.00 90.75 307 THR A C 1
ATOM 2454 O O . THR A 1 307 ? 17.180 -7.488 -23.641 1.00 90.75 307 THR A O 1
ATOM 2457 N N . ALA A 1 308 ? 18.096 -9.509 -23.335 1.00 90.00 308 ALA A N 1
ATOM 2458 C CA . ALA A 1 308 ? 19.445 -9.010 -23.090 1.00 90.00 308 ALA A CA 1
ATOM 2459 C C . ALA A 1 308 ? 20.025 -8.307 -24.330 1.00 90.00 308 ALA A C 1
ATOM 2461 O O . ALA A 1 308 ? 20.541 -7.196 -24.203 1.00 90.00 308 ALA A O 1
ATOM 2462 N N . LEU A 1 309 ? 19.869 -8.890 -25.523 1.00 92.12 309 LEU A N 1
ATOM 2463 C CA . LEU A 1 309 ? 20.296 -8.282 -26.789 1.00 92.12 309 LEU A CA 1
ATOM 2464 C C . LEU A 1 309 ? 19.586 -6.960 -27.077 1.00 92.12 309 LEU A C 1
ATOM 2466 O O . LEU A 1 309 ? 20.252 -5.970 -27.365 1.00 92.12 309 LEU A O 1
ATOM 2470 N N . LEU A 1 310 ? 18.257 -6.914 -26.947 1.00 92.69 310 LEU A N 1
ATOM 2471 C CA . LEU A 1 310 ? 1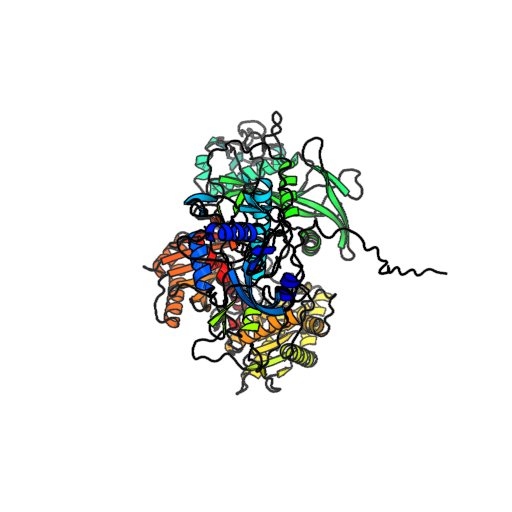7.477 -5.684 -27.125 1.00 92.69 310 LEU A CA 1
ATOM 2472 C C . LEU A 1 310 ? 17.985 -4.568 -26.194 1.00 92.69 310 LEU A C 1
ATOM 2474 O O . LEU A 1 310 ? 18.169 -3.425 -26.614 1.00 92.69 310 LEU A O 1
ATOM 2478 N N . ASN A 1 311 ? 18.268 -4.902 -24.932 1.00 91.44 311 ASN A N 1
ATOM 2479 C CA . ASN A 1 311 ? 18.829 -3.955 -23.970 1.00 91.44 311 ASN A CA 1
ATOM 2480 C C . ASN A 1 311 ? 20.249 -3.505 -24.346 1.00 91.44 311 ASN A C 1
ATOM 2482 O O . ASN A 1 311 ? 20.564 -2.325 -24.221 1.00 91.44 311 ASN A O 1
ATOM 2486 N N . ILE A 1 312 ? 21.101 -4.407 -24.834 1.00 89.75 312 ILE A N 1
ATOM 2487 C CA . ILE A 1 312 ? 22.464 -4.094 -25.290 1.00 89.75 312 ILE A CA 1
ATOM 2488 C C . ILE A 1 312 ? 22.453 -3.153 -26.503 1.00 89.75 312 ILE A C 1
ATOM 2490 O O . ILE A 1 312 ? 23.202 -2.172 -26.525 1.00 89.75 312 ILE A O 1
ATOM 2494 N N . GLU A 1 313 ? 21.563 -3.386 -27.464 1.00 90.56 313 GLU A N 1
ATOM 2495 C CA . GLU A 1 313 ? 21.342 -2.488 -28.604 1.00 90.56 313 GLU A CA 1
ATOM 2496 C C . GLU A 1 313 ? 20.890 -1.102 -28.157 1.00 90.56 313 GLU A C 1
ATOM 2498 O O . GLU A 1 313 ? 21.440 -0.088 -28.594 1.00 90.56 313 GLU A O 1
ATOM 2503 N N . MET A 1 314 ? 19.949 -1.045 -27.212 1.00 90.25 314 MET A N 1
ATOM 2504 C CA . MET A 1 314 ? 19.511 0.215 -26.620 1.00 90.25 314 MET A CA 1
ATOM 2505 C C . MET A 1 314 ? 20.663 0.957 -25.949 1.00 90.25 314 MET A C 1
ATOM 2507 O O . MET A 1 314 ? 20.835 2.162 -26.151 1.00 90.25 314 MET A O 1
ATOM 2511 N N . MET A 1 315 ? 21.487 0.244 -25.178 1.00 87.25 315 MET A N 1
ATOM 2512 C CA . MET A 1 315 ? 22.643 0.855 -24.535 1.00 87.25 315 MET A CA 1
ATOM 2513 C C . MET A 1 315 ? 23.625 1.429 -25.557 1.00 87.25 315 MET A C 1
ATOM 2515 O O . MET A 1 315 ? 24.098 2.554 -25.383 1.00 87.25 315 MET A O 1
ATOM 2519 N N . SER A 1 316 ? 23.900 0.700 -26.640 1.00 86.12 316 SER A N 1
ATOM 2520 C CA . SER A 1 316 ? 24.767 1.184 -27.716 1.00 86.12 316 SER A CA 1
ATOM 2521 C C . SER A 1 316 ? 24.196 2.421 -28.407 1.00 86.12 316 SER A C 1
ATOM 2523 O O . SER A 1 316 ? 24.902 3.418 -28.582 1.00 86.12 316 SER A O 1
ATOM 2525 N N . ALA A 1 317 ? 22.898 2.412 -28.719 1.00 86.38 317 ALA A N 1
ATOM 2526 C CA . ALA A 1 317 ? 22.224 3.536 -29.357 1.00 86.38 317 ALA A CA 1
ATOM 2527 C C . ALA A 1 317 ? 22.240 4.799 -28.481 1.00 86.38 317 ALA A C 1
ATOM 2529 O O . ALA A 1 317 ? 22.403 5.904 -28.998 1.00 86.38 317 ALA A O 1
ATOM 2530 N N . MET A 1 318 ? 22.147 4.652 -27.157 1.00 85.94 318 MET A N 1
ATOM 2531 C CA . MET A 1 318 ? 22.197 5.777 -26.217 1.00 85.94 318 MET A CA 1
ATOM 2532 C C . MET A 1 318 ? 23.613 6.307 -25.953 1.00 85.94 318 MET A C 1
ATOM 2534 O O . MET A 1 318 ? 23.758 7.484 -25.617 1.00 85.94 318 MET A O 1
ATOM 2538 N N . ARG A 1 319 ? 24.677 5.513 -26.153 1.00 76.75 319 ARG A N 1
ATOM 2539 C CA . ARG A 1 319 ? 26.076 5.979 -25.987 1.00 76.75 319 ARG A CA 1
ATOM 2540 C C . ARG A 1 319 ? 26.443 7.133 -26.925 1.00 76.75 319 ARG A C 1
ATOM 2542 O O . ARG A 1 319 ? 27.347 7.904 -26.621 1.00 76.75 319 ARG A O 1
ATOM 2549 N N . THR A 1 320 ? 25.733 7.299 -28.039 1.00 71.81 320 THR A N 1
ATOM 2550 C CA . THR A 1 320 ? 25.940 8.423 -28.968 1.00 71.81 320 THR A CA 1
ATOM 2551 C C . THR A 1 320 ? 25.357 9.752 -28.460 1.00 71.81 320 THR A C 1
ATOM 2553 O O . THR A 1 320 ? 25.649 10.802 -29.028 1.00 71.81 320 THR A O 1
ATOM 2556 N N . ARG A 1 321 ? 24.572 9.756 -27.369 1.00 76.44 321 ARG A N 1
ATOM 2557 C CA . ARG A 1 321 ? 23.754 10.903 -26.918 1.00 76.44 321 ARG A CA 1
ATOM 2558 C C . ARG A 1 321 ? 24.374 11.813 -25.839 1.00 76.44 321 ARG A C 1
ATOM 2560 O O . ARG A 1 321 ? 23.634 12.426 -25.081 1.00 76.44 321 ARG A O 1
ATOM 2567 N N . ARG A 1 322 ? 25.703 11.967 -25.741 1.00 84.44 322 ARG A N 1
ATOM 2568 C CA . ARG A 1 322 ? 26.370 12.781 -24.677 1.00 84.44 322 ARG A CA 1
ATOM 2569 C C . ARG A 1 322 ? 25.872 12.456 -23.248 1.00 84.44 322 ARG A C 1
ATOM 2571 O O . ARG A 1 322 ? 25.795 13.342 -22.389 1.00 84.44 322 ARG A O 1
ATOM 2578 N N . LEU A 1 323 ? 25.522 11.190 -23.013 1.00 89.88 323 LEU A N 1
ATOM 2579 C CA . LEU A 1 323 ? 25.102 10.623 -21.731 1.00 89.88 323 LEU A CA 1
ATOM 2580 C C . LEU A 1 323 ? 26.172 9.649 -21.236 1.00 89.88 323 LEU A C 1
ATOM 2582 O O . LEU A 1 323 ? 26.848 9.006 -22.038 1.00 89.88 323 LEU A O 1
ATOM 2586 N N . LEU A 1 324 ? 26.289 9.514 -19.919 1.00 91.06 324 LEU A N 1
ATOM 2587 C CA . LEU A 1 324 ? 27.069 8.455 -19.284 1.00 91.06 324 LEU A CA 1
ATOM 2588 C C . LEU A 1 324 ? 26.132 7.343 -18.806 1.00 91.06 324 LEU A C 1
ATOM 2590 O O . LEU A 1 324 ? 24.952 7.590 -18.550 1.00 91.06 324 LEU A O 1
ATOM 2594 N N . PHE A 1 325 ? 26.657 6.125 -18.696 1.00 90.88 325 PHE A N 1
ATOM 2595 C CA . PHE A 1 325 ? 25.941 4.976 -18.150 1.00 90.88 325 PHE A CA 1
ATOM 2596 C C . PHE A 1 325 ? 26.589 4.551 -16.836 1.00 90.88 325 PHE A C 1
ATOM 2598 O O . PHE A 1 325 ? 27.805 4.383 -16.773 1.00 90.88 325 PHE A O 1
ATOM 2605 N N . ASP A 1 326 ? 25.773 4.414 -15.798 1.00 90.88 326 ASP A N 1
ATOM 2606 C CA . ASP A 1 326 ? 26.189 3.896 -14.501 1.00 90.88 326 ASP A CA 1
ATOM 2607 C C . ASP A 1 326 ? 25.826 2.410 -14.399 1.00 90.88 326 ASP A C 1
ATOM 2609 O O . ASP A 1 326 ? 24.642 2.068 -14.355 1.00 90.88 326 ASP A O 1
ATOM 2613 N N . GLU A 1 327 ? 26.835 1.538 -14.360 1.00 85.88 327 GLU A N 1
ATOM 2614 C CA . GLU A 1 327 ? 26.668 0.076 -14.322 1.00 85.88 327 GLU A CA 1
ATOM 2615 C C . GLU A 1 327 ? 26.005 -0.402 -13.019 1.00 85.88 327 GLU A C 1
ATOM 2617 O O . GLU A 1 327 ? 25.165 -1.307 -13.040 1.00 85.88 327 GLU A O 1
ATOM 2622 N N . ASP A 1 328 ? 26.315 0.244 -11.890 1.00 84.38 328 ASP A N 1
ATOM 2623 C CA . ASP A 1 328 ? 25.812 -0.153 -10.570 1.00 84.38 328 ASP A CA 1
ATOM 2624 C C . ASP A 1 328 ? 24.308 0.118 -10.434 1.00 84.38 328 ASP A C 1
ATOM 2626 O O . ASP A 1 328 ? 23.544 -0.740 -9.977 1.00 84.38 328 ASP A O 1
ATOM 2630 N N . SER A 1 329 ? 23.851 1.303 -10.853 1.00 82.94 329 SER A N 1
ATOM 2631 C CA . SER A 1 329 ? 22.423 1.653 -10.821 1.00 82.94 329 SER A CA 1
ATOM 2632 C C . SER A 1 329 ? 21.677 1.239 -12.094 1.00 82.94 329 SER A C 1
ATOM 2634 O O . SER A 1 329 ? 20.442 1.260 -12.106 1.00 82.94 329 SER A O 1
ATOM 2636 N N . ARG A 1 330 ? 22.398 0.846 -13.154 1.00 88.50 330 ARG A N 1
ATOM 2637 C CA . ARG A 1 330 ? 21.886 0.519 -14.498 1.00 88.50 330 ARG A CA 1
ATOM 2638 C C . ARG A 1 330 ? 21.012 1.629 -15.084 1.00 88.50 330 ARG A C 1
ATOM 2640 O O . ARG A 1 330 ? 19.862 1.384 -15.471 1.00 88.50 330 ARG A O 1
ATOM 2647 N N . VAL A 1 331 ? 21.536 2.854 -15.101 1.00 92.19 331 VAL A N 1
ATOM 2648 C CA . VAL A 1 331 ? 20.841 4.047 -15.617 1.00 92.19 331 VAL A CA 1
ATOM 2649 C C . VAL A 1 331 ? 21.760 4.921 -16.464 1.00 92.19 331 VAL A C 1
ATOM 2651 O O . VAL A 1 331 ? 22.953 5.044 -16.194 1.00 92.19 331 VAL A O 1
ATOM 2654 N N . PHE A 1 332 ? 21.177 5.593 -17.453 1.00 93.94 332 PHE A N 1
ATOM 2655 C CA . PHE A 1 332 ? 21.816 6.692 -18.173 1.00 93.94 332 PHE A CA 1
ATOM 2656 C C . PHE A 1 332 ? 21.651 7.995 -17.407 1.00 93.94 332 PHE A C 1
ATOM 2658 O O . PHE A 1 332 ? 20.617 8.205 -16.777 1.00 93.94 332 PHE A O 1
ATOM 2665 N N . TYR A 1 333 ? 22.627 8.892 -17.482 1.00 94.06 333 TYR A N 1
ATOM 2666 C CA . TYR A 1 333 ? 22.548 10.208 -16.856 1.00 94.06 333 TYR A CA 1
ATOM 2667 C C . TYR A 1 333 ? 23.359 11.257 -17.614 1.00 94.06 333 TYR A C 1
ATOM 2669 O O . TYR A 1 333 ? 24.297 10.950 -18.352 1.00 94.06 333 TYR A O 1
ATOM 2677 N N . PHE A 1 334 ? 22.996 12.521 -17.414 1.00 92.25 334 PHE A N 1
ATOM 2678 C CA . PHE A 1 334 ? 23.702 13.651 -18.012 1.00 92.25 334 PHE A CA 1
ATOM 2679 C C . PHE A 1 334 ? 24.990 13.965 -17.243 1.00 92.25 334 PHE A C 1
ATOM 2681 O O . PHE A 1 334 ? 24.885 14.315 -16.067 1.00 92.25 334 PHE A O 1
ATOM 2688 N N . PRO A 1 335 ? 26.190 13.906 -17.846 1.00 91.50 335 PRO A N 1
ATOM 2689 C CA . PRO A 1 335 ? 27.388 14.495 -17.250 1.00 91.50 335 PRO A CA 1
ATOM 2690 C C . PRO A 1 335 ? 27.340 16.026 -17.297 1.00 91.50 335 PRO A C 1
ATOM 2692 O O . PRO A 1 335 ? 26.641 16.608 -18.127 1.00 91.50 335 PRO A O 1
ATOM 2695 N N . LEU A 1 336 ? 28.109 16.683 -16.431 1.00 90.88 336 LEU A N 1
ATOM 2696 C CA . LEU A 1 336 ? 28.438 18.102 -16.580 1.00 90.88 336 LEU A CA 1
ATOM 2697 C C . LEU A 1 336 ? 29.310 18.310 -17.834 1.00 90.88 336 LEU A C 1
ATOM 2699 O O . LEU A 1 336 ? 30.202 17.496 -18.096 1.00 90.88 336 LEU A O 1
ATOM 2703 N N . ASP A 1 337 ? 29.044 19.374 -18.596 1.00 84.62 337 ASP A N 1
ATOM 2704 C CA . ASP A 1 337 ? 29.776 19.688 -19.831 1.00 84.62 337 ASP A CA 1
ATOM 2705 C C . ASP A 1 337 ? 31.236 20.092 -19.556 1.00 84.62 337 ASP A C 1
ATOM 2707 O O . ASP A 1 337 ? 31.590 20.535 -18.459 1.00 84.62 337 ASP A O 1
ATOM 2711 N N . GLU A 1 338 ? 32.105 19.918 -20.552 1.00 68.50 338 GLU A N 1
ATOM 2712 C CA . GLU A 1 338 ? 33.519 20.298 -20.457 1.00 68.50 338 GLU A CA 1
ATOM 2713 C C . GLU A 1 338 ? 33.665 21.828 -20.451 1.00 68.50 338 GLU A C 1
ATOM 2715 O O . GLU A 1 338 ? 33.110 22.513 -21.304 1.00 68.50 338 GLU A O 1
ATOM 2720 N N . GLY A 1 339 ? 34.351 22.359 -19.429 1.00 65.56 339 GLY A N 1
ATOM 2721 C CA . GLY A 1 339 ? 34.403 23.795 -19.106 1.00 65.56 339 GLY A CA 1
ATOM 2722 C C . GLY A 1 339 ? 33.252 24.305 -18.217 1.00 65.56 339 GLY A C 1
ATOM 2723 O O . GLY A 1 339 ? 33.220 25.485 -17.877 1.00 65.56 339 GLY A O 1
ATOM 2724 N N . GLY A 1 340 ? 32.301 23.440 -17.838 1.00 55.22 340 GLY A N 1
ATOM 2725 C CA . GLY A 1 340 ? 31.026 23.826 -17.226 1.00 55.22 340 GLY A CA 1
ATOM 2726 C C . GLY A 1 340 ? 31.081 24.166 -15.732 1.00 55.22 340 GLY A C 1
ATOM 2727 O O . GLY A 1 340 ? 31.637 23.420 -14.931 1.00 55.22 340 GLY A O 1
ATOM 2728 N N . GLY A 1 341 ? 30.436 25.279 -15.363 1.00 69.00 341 GLY A N 1
ATOM 2729 C CA . GLY A 1 341 ? 30.228 25.733 -13.983 1.00 69.00 341 GLY A CA 1
ATOM 2730 C C . GLY A 1 341 ? 29.225 24.883 -13.184 1.00 69.00 341 GLY A C 1
ATOM 2731 O O . GLY A 1 341 ? 29.307 23.662 -13.111 1.00 69.00 341 GLY A O 1
ATOM 2732 N N . ASP A 1 342 ? 28.242 25.511 -12.540 1.00 82.06 342 ASP A N 1
ATOM 2733 C CA . ASP A 1 342 ? 27.430 24.835 -11.515 1.00 82.06 342 ASP A CA 1
ATOM 2734 C C . ASP A 1 342 ? 26.193 24.060 -12.050 1.00 82.06 342 ASP A C 1
ATOM 2736 O O . ASP A 1 342 ? 25.422 23.504 -11.255 1.00 82.06 342 ASP A O 1
ATOM 2740 N N . ALA A 1 343 ? 25.953 23.996 -13.371 1.00 87.75 343 ALA A N 1
ATOM 2741 C CA . ALA A 1 343 ? 24.777 23.328 -13.959 1.00 87.75 343 ALA A CA 1
ATOM 2742 C C . ALA A 1 343 ? 24.914 22.962 -15.457 1.00 87.75 343 ALA A C 1
ATOM 2744 O O . ALA A 1 343 ? 25.699 23.571 -16.171 1.00 87.75 343 ALA A O 1
ATOM 2745 N N . ARG A 1 344 ? 24.063 22.034 -15.934 1.00 89.69 344 ARG A N 1
ATOM 2746 C CA . ARG A 1 344 ? 23.801 21.733 -17.364 1.00 89.69 344 ARG A CA 1
ATOM 2747 C C . ARG A 1 344 ? 22.309 21.868 -17.664 1.00 89.69 344 ARG A C 1
ATOM 2749 O O . ARG A 1 344 ? 21.478 21.445 -16.849 1.00 89.69 344 ARG A O 1
ATOM 2756 N N . VAL A 1 345 ? 21.971 22.440 -18.818 1.00 87.75 345 VAL A N 1
ATOM 2757 C CA . VAL A 1 345 ? 20.593 22.653 -19.287 1.00 87.75 345 VAL A CA 1
ATOM 2758 C C . VAL A 1 345 ? 20.413 21.990 -20.649 1.00 87.75 345 VAL A C 1
ATOM 2760 O O . VAL A 1 345 ? 21.250 22.154 -21.523 1.00 87.75 345 VAL A O 1
ATOM 2763 N N . GLU A 1 346 ? 19.313 21.263 -20.815 1.00 86.75 346 GLU A N 1
ATOM 2764 C CA . GLU A 1 346 ? 18.911 20.609 -22.063 1.00 86.75 346 GLU A CA 1
ATOM 2765 C C . GLU A 1 346 ? 17.563 21.159 -22.519 1.00 86.75 346 GLU A C 1
ATOM 2767 O O . GLU A 1 346 ? 16.675 21.381 -21.693 1.00 86.75 346 GLU A O 1
ATOM 2772 N N . SER A 1 347 ? 17.393 21.363 -23.820 1.00 79.88 347 SER A N 1
ATOM 2773 C CA . SER A 1 347 ? 16.129 21.826 -24.401 1.00 79.88 347 SER A CA 1
ATOM 2774 C C . SER A 1 347 ? 15.323 20.640 -24.920 1.00 79.88 347 SER A C 1
ATOM 2776 O O . SER A 1 347 ? 15.880 19.737 -25.538 1.00 79.88 347 SER A O 1
ATOM 2778 N N . TRP A 1 348 ? 14.011 20.635 -24.683 1.00 75.75 348 TRP A N 1
ATOM 2779 C CA . TRP A 1 348 ? 13.125 19.560 -25.143 1.00 75.75 348 TRP A CA 1
ATOM 2780 C C . TRP A 1 348 ? 11.742 20.078 -25.543 1.00 75.75 348 TRP A C 1
ATOM 2782 O O . TRP A 1 348 ? 11.280 21.091 -25.016 1.00 75.75 348 TRP A O 1
ATOM 2792 N N . GLY A 1 349 ? 11.074 19.378 -26.459 1.00 64.81 349 GLY A N 1
ATOM 2793 C CA . GLY A 1 349 ? 9.793 19.785 -27.046 1.00 64.81 349 GLY A CA 1
ATOM 2794 C C . GLY A 1 349 ? 9.865 19.868 -28.571 1.00 64.81 349 GLY A C 1
ATOM 2795 O O . GLY A 1 349 ? 10.846 19.429 -29.171 1.00 64.81 349 GLY A O 1
ATOM 2796 N N . LEU A 1 350 ? 8.820 20.417 -29.193 1.00 52.94 350 LEU A N 1
ATOM 2797 C CA . LEU A 1 350 ? 8.775 20.609 -30.643 1.00 52.94 350 LEU A CA 1
ATOM 2798 C C . LEU A 1 350 ? 9.891 21.568 -31.107 1.00 52.94 350 LEU A C 1
ATOM 2800 O O . LEU A 1 350 ? 10.207 22.525 -30.387 1.00 52.94 350 LEU A O 1
ATOM 2804 N N . PRO A 1 351 ? 10.474 21.349 -32.302 1.00 43.06 351 PRO A N 1
ATOM 2805 C CA . PRO A 1 351 ? 11.415 22.288 -32.908 1.00 43.06 351 PRO A CA 1
ATOM 2806 C C . PRO A 1 351 ? 10.843 23.716 -32.914 1.00 43.06 351 PRO A C 1
ATOM 2808 O O . PRO A 1 351 ? 9.712 23.929 -33.337 1.00 43.06 351 PRO A O 1
ATOM 2811 N N . GLY A 1 352 ? 11.597 24.688 -32.388 1.00 50.06 352 GLY A N 1
ATOM 2812 C CA . GLY A 1 352 ? 11.162 26.090 -32.258 1.00 50.06 352 GLY A CA 1
ATOM 2813 C C . GLY A 1 352 ? 10.381 26.442 -30.979 1.00 50.06 352 GLY A C 1
ATOM 2814 O O . GLY A 1 352 ? 10.289 27.618 -30.646 1.00 50.06 352 GLY A O 1
ATOM 2815 N N . MET A 1 353 ? 9.893 25.458 -30.208 1.00 56.84 353 MET A N 1
ATOM 2816 C CA . MET A 1 353 ? 9.194 25.654 -28.919 1.00 56.84 353 MET A CA 1
ATOM 2817 C C . MET A 1 353 ? 9.853 24.886 -27.756 1.00 56.84 353 MET A C 1
ATOM 2819 O O . MET A 1 353 ? 9.195 24.481 -26.792 1.00 56.84 353 MET A O 1
ATOM 2823 N N . GLY A 1 354 ? 11.162 24.644 -27.853 1.00 64.06 354 GLY A N 1
ATOM 2824 C CA . GLY A 1 354 ? 11.917 23.891 -26.854 1.00 64.06 354 GLY A CA 1
ATOM 2825 C C . GLY A 1 354 ? 11.894 24.567 -25.480 1.00 64.06 354 GLY A C 1
ATOM 2826 O O . GLY A 1 354 ? 12.248 25.735 -25.341 1.00 64.06 354 GLY A O 1
ATOM 2827 N N . ARG A 1 355 ? 11.505 23.825 -24.440 1.00 73.88 355 ARG A N 1
ATOM 2828 C CA . ARG A 1 355 ? 11.547 24.291 -23.049 1.00 73.88 355 ARG A CA 1
ATOM 2829 C C . ARG A 1 355 ? 12.899 23.925 -22.430 1.00 73.88 355 ARG A C 1
ATOM 2831 O O . ARG A 1 355 ? 13.272 22.750 -22.479 1.00 73.88 355 ARG A O 1
ATOM 2838 N N . PRO A 1 356 ? 13.627 24.871 -21.814 1.00 83.12 356 PRO A N 1
ATOM 2839 C CA . PRO A 1 356 ? 14.889 24.564 -21.156 1.00 83.12 356 PRO A CA 1
ATOM 2840 C C . PRO A 1 356 ? 14.645 23.759 -19.877 1.00 83.12 356 PRO A C 1
ATOM 2842 O O . PRO A 1 356 ? 13.761 24.065 -19.071 1.00 83.12 356 PRO A O 1
ATOM 2845 N N . ARG A 1 357 ? 15.468 22.738 -19.650 1.00 87.25 357 ARG A N 1
ATOM 2846 C CA . ARG A 1 357 ? 15.417 21.873 -18.474 1.00 87.25 357 ARG A CA 1
ATOM 2847 C C . ARG A 1 357 ? 16.799 21.720 -17.858 1.00 87.25 357 ARG A C 1
ATOM 2849 O O . ARG A 1 357 ? 17.719 21.203 -18.474 1.00 87.25 357 ARG A O 1
ATOM 2856 N N . LYS A 1 358 ? 16.949 22.123 -16.594 1.00 89.31 358 LYS A N 1
ATOM 2857 C CA . LYS A 1 358 ? 18.207 21.960 -15.848 1.00 89.31 358 LYS A CA 1
ATOM 2858 C C . LYS A 1 358 ? 18.389 20.503 -15.405 1.00 89.31 358 LYS A C 1
ATOM 2860 O O . LYS A 1 358 ? 17.797 20.082 -14.407 1.00 89.31 358 LYS A O 1
ATOM 2865 N N . VAL A 1 359 ? 19.202 19.756 -16.149 1.00 90.94 359 VAL A N 1
ATOM 2866 C CA . VAL A 1 359 ? 19.432 18.310 -15.978 1.00 90.94 359 VAL A CA 1
ATOM 2867 C C . VAL A 1 359 ? 20.581 17.979 -15.027 1.00 90.94 359 VAL A C 1
ATOM 2869 O O . VAL A 1 359 ? 20.559 16.920 -14.400 1.00 90.94 359 VAL A O 1
ATOM 2872 N N . VAL A 1 360 ? 21.539 18.894 -14.848 1.00 93.50 360 VAL A N 1
ATOM 2873 C CA . VAL A 1 360 ? 22.605 18.786 -13.838 1.00 93.50 360 VAL A CA 1
ATOM 2874 C C . VAL A 1 360 ? 22.629 20.046 -12.984 1.00 93.50 360 VAL A C 1
ATOM 2876 O O . VAL A 1 360 ? 22.466 21.151 -13.504 1.00 93.50 360 VAL A O 1
ATOM 2879 N N . ARG A 1 361 ? 22.812 19.897 -11.668 1.00 92.25 361 ARG A N 1
ATOM 2880 C CA . ARG A 1 361 ? 22.928 21.026 -10.732 1.00 92.25 361 ARG A CA 1
ATOM 2881 C C . ARG A 1 361 ? 23.863 20.703 -9.567 1.00 92.25 361 ARG A C 1
ATOM 2883 O O . ARG A 1 361 ? 23.654 19.689 -8.902 1.00 92.25 361 ARG A O 1
ATOM 2890 N N . LYS A 1 362 ? 24.802 21.601 -9.274 1.00 91.06 362 LYS A N 1
ATOM 2891 C CA . LYS A 1 362 ? 25.624 21.604 -8.058 1.00 91.06 362 LYS A CA 1
ATOM 2892 C C . LYS A 1 362 ? 24.805 22.019 -6.839 1.00 91.06 362 LYS A C 1
ATOM 2894 O O . LYS A 1 362 ? 23.949 22.906 -6.910 1.00 91.06 362 LYS A O 1
ATOM 2899 N N . LEU A 1 363 ? 25.045 21.346 -5.726 1.00 88.38 363 LEU A N 1
ATOM 2900 C CA . LEU A 1 363 ? 24.351 21.508 -4.459 1.00 88.38 363 LEU A CA 1
ATOM 2901 C C . LEU A 1 363 ? 25.350 21.366 -3.309 1.00 88.38 363 LEU A C 1
ATOM 2903 O O . LEU A 1 363 ? 26.358 20.678 -3.436 1.00 88.38 363 LEU A O 1
ATOM 2907 N N . THR A 1 364 ? 25.017 21.964 -2.169 1.00 84.62 364 THR A N 1
ATOM 2908 C CA . THR A 1 364 ? 25.810 21.869 -0.939 1.00 84.62 364 THR A CA 1
ATOM 2909 C C . THR A 1 364 ? 24.937 21.311 0.181 1.00 84.62 364 THR A C 1
ATOM 2911 O O . THR A 1 364 ? 23.755 21.652 0.295 1.00 84.62 364 THR A O 1
ATOM 2914 N N . SER A 1 365 ? 25.495 20.417 0.991 1.00 78.62 365 SER A N 1
ATOM 2915 C CA . SER A 1 365 ? 24.863 19.831 2.173 1.00 78.62 365 SER A CA 1
ATOM 2916 C C . SER A 1 365 ? 25.782 19.999 3.384 1.00 78.62 365 SER A C 1
ATOM 2918 O O . SER A 1 365 ? 26.966 19.694 3.255 1.00 78.62 365 SER A O 1
ATOM 2920 N N . PRO A 1 366 ? 25.264 20.382 4.568 1.00 72.75 366 PRO A N 1
ATOM 2921 C CA . PRO A 1 366 ? 26.070 20.459 5.790 1.00 72.75 366 PRO A CA 1
ATOM 2922 C C . PRO A 1 366 ? 26.759 19.137 6.155 1.00 72.75 366 PRO A C 1
ATOM 2924 O O . PRO A 1 366 ? 27.855 19.146 6.696 1.00 72.75 366 PRO A O 1
ATOM 2927 N N . ARG A 1 367 ? 26.120 17.998 5.843 1.00 70.00 367 ARG A N 1
ATOM 2928 C CA . ARG A 1 367 ? 26.613 16.654 6.197 1.00 70.00 367 ARG A CA 1
ATOM 2929 C C . ARG A 1 367 ? 27.515 16.024 5.130 1.00 70.00 367 ARG A C 1
ATOM 2931 O O . ARG A 1 367 ? 28.389 15.245 5.468 1.00 70.00 367 ARG A O 1
ATOM 2938 N N . GLU A 1 368 ? 27.281 16.336 3.854 1.00 69.31 368 GLU A N 1
ATOM 2939 C CA . GLU A 1 368 ? 27.876 15.610 2.710 1.00 69.31 368 GLU A CA 1
ATOM 2940 C C . GLU A 1 368 ? 28.791 16.500 1.848 1.00 69.31 368 GLU A C 1
ATOM 2942 O O . GLU A 1 368 ? 29.340 16.047 0.848 1.00 69.31 368 GLU A O 1
ATOM 2947 N N . GLY A 1 369 ? 28.925 17.786 2.188 1.00 82.19 369 GLY A N 1
ATOM 2948 C CA . GLY A 1 369 ? 29.687 18.751 1.399 1.00 82.19 369 GLY A CA 1
ATOM 2949 C C . GLY A 1 369 ? 29.029 19.089 0.057 1.00 82.19 369 GLY A C 1
ATOM 2950 O O . GLY A 1 369 ? 27.800 19.142 -0.068 1.00 82.19 369 GLY A O 1
ATOM 2951 N N . VAL A 1 370 ? 29.859 19.379 -0.947 1.00 87.06 370 VAL A N 1
ATOM 2952 C CA . VAL A 1 370 ? 29.431 19.756 -2.303 1.00 87.06 370 VAL A CA 1
ATOM 2953 C C . VAL A 1 370 ? 29.236 18.506 -3.162 1.00 87.06 370 VAL A C 1
ATOM 2955 O O . VAL A 1 370 ? 30.111 17.648 -3.231 1.00 87.06 370 VAL A O 1
ATOM 2958 N N . TYR A 1 371 ? 28.103 18.421 -3.857 1.00 90.31 371 TYR A N 1
ATOM 2959 C CA . TYR A 1 371 ? 27.781 17.328 -4.775 1.00 90.31 371 TYR A CA 1
ATOM 2960 C C . TYR A 1 371 ? 26.923 17.820 -5.945 1.00 90.31 371 TYR A C 1
ATOM 2962 O O . TYR A 1 371 ? 26.315 18.890 -5.895 1.00 90.31 371 TYR A O 1
ATOM 2970 N N . TRP A 1 372 ? 26.825 17.025 -7.008 1.00 92.00 372 TRP A N 1
ATOM 2971 C CA . TRP A 1 372 ? 25.994 17.329 -8.171 1.00 92.00 372 TRP A CA 1
ATOM 2972 C C . TRP A 1 372 ? 24.835 16.353 -8.252 1.00 92.00 372 TRP A C 1
ATOM 2974 O O . TRP A 1 372 ? 24.990 15.157 -8.027 1.00 92.00 372 TRP A O 1
ATOM 2984 N N . ARG A 1 373 ? 23.658 16.868 -8.591 1.00 92.69 373 ARG A N 1
ATOM 2985 C CA . ARG A 1 373 ? 22.460 16.080 -8.869 1.00 92.69 373 ARG A CA 1
ATOM 2986 C C . ARG A 1 373 ? 22.260 15.982 -10.374 1.00 92.69 373 ARG A C 1
ATOM 2988 O O . ARG A 1 373 ? 22.197 17.017 -11.038 1.00 92.69 373 ARG A O 1
ATOM 2995 N N . HIS A 1 374 ? 22.057 14.765 -10.863 1.00 93.31 374 HIS A N 1
ATOM 2996 C CA . HIS A 1 374 ? 21.862 14.443 -12.272 1.00 93.31 374 HIS A CA 1
ATOM 2997 C C . HIS A 1 374 ? 20.485 13.834 -12.486 1.00 93.31 374 HIS A C 1
ATOM 2999 O O . HIS A 1 374 ? 20.075 12.941 -11.744 1.00 93.31 374 HIS A O 1
ATOM 3005 N N . TYR A 1 375 ? 19.790 14.290 -13.519 1.00 93.25 375 TYR A N 1
ATOM 3006 C CA . TYR A 1 375 ? 18.672 13.546 -14.080 1.00 93.25 375 TYR A CA 1
ATOM 3007 C C . TYR A 1 375 ? 19.198 12.247 -14.687 1.00 93.25 375 TYR A C 1
ATOM 3009 O O . TYR A 1 375 ? 20.194 12.265 -15.417 1.00 93.25 375 TYR A O 1
ATOM 3017 N N . SER A 1 376 ? 18.524 11.141 -14.390 1.00 93.75 376 SER A N 1
ATOM 3018 C CA . SER A 1 376 ? 18.851 9.828 -14.931 1.00 93.75 376 SER A CA 1
ATOM 3019 C C . SER A 1 376 ? 17.623 9.107 -15.481 1.00 93.75 376 SER A C 1
ATOM 3021 O O . SER A 1 376 ? 16.483 9.507 -15.227 1.00 93.75 376 SER A O 1
ATOM 3023 N N . VAL A 1 377 ? 17.853 8.047 -16.252 1.00 93.75 377 VAL A N 1
ATOM 3024 C CA . VAL A 1 377 ? 16.804 7.179 -16.786 1.00 93.75 377 VAL A CA 1
ATOM 3025 C C . VAL A 1 377 ? 17.274 5.733 -16.868 1.00 93.75 377 VAL A C 1
ATOM 3027 O O . VAL A 1 377 ? 18.348 5.435 -17.388 1.00 93.75 377 VAL A O 1
ATOM 3030 N N . GLY A 1 378 ? 16.456 4.817 -16.359 1.00 93.44 378 GLY A N 1
ATOM 3031 C CA . GLY A 1 378 ? 16.543 3.402 -16.703 1.00 93.44 378 GLY A CA 1
ATOM 3032 C C . GLY A 1 378 ? 15.733 3.143 -17.969 1.00 93.44 378 GLY A C 1
ATOM 3033 O O . GLY A 1 378 ? 14.548 3.464 -17.999 1.00 93.44 378 GLY A O 1
ATOM 3034 N N . LEU A 1 379 ? 16.365 2.580 -18.996 1.00 93.12 379 LEU A N 1
ATOM 3035 C CA . LEU A 1 379 ? 15.724 2.196 -20.255 1.00 93.12 379 LEU A CA 1
ATOM 3036 C C . LEU A 1 379 ? 15.855 0.686 -20.380 1.00 93.12 379 LEU A C 1
ATOM 3038 O O . LEU A 1 379 ? 16.979 0.181 -20.412 1.00 93.12 379 LEU A O 1
ATOM 3042 N N . ARG A 1 380 ? 14.730 -0.030 -20.343 1.00 91.81 380 ARG A N 1
ATOM 3043 C CA . ARG A 1 380 ? 14.729 -1.497 -20.344 1.00 91.81 380 ARG A CA 1
ATOM 3044 C C . ARG A 1 380 ? 13.613 -2.040 -21.208 1.00 91.81 380 ARG A C 1
ATOM 3046 O O . ARG A 1 380 ? 12.474 -1.604 -21.083 1.00 91.81 380 ARG A O 1
ATOM 3053 N N . PHE A 1 381 ? 13.945 -3.006 -22.049 1.00 92.38 381 PHE A N 1
ATOM 3054 C CA . PHE A 1 381 ? 12.949 -3.829 -22.702 1.00 92.38 381 PHE A CA 1
ATOM 3055 C C . PHE A 1 381 ? 12.355 -4.808 -21.707 1.00 92.38 381 PHE A C 1
ATOM 3057 O O . PHE A 1 381 ? 13.079 -5.516 -21.003 1.00 92.38 381 PHE A O 1
ATOM 3064 N N . GLU A 1 382 ? 11.033 -4.833 -21.675 1.00 87.19 382 GLU A N 1
ATOM 3065 C CA . GLU A 1 382 ? 10.243 -5.737 -20.859 1.00 87.19 382 GLU A CA 1
ATOM 3066 C C . GLU A 1 382 ? 9.234 -6.438 -21.768 1.00 87.19 382 GLU A C 1
ATOM 3068 O O . GLU A 1 382 ? 8.650 -5.826 -22.667 1.00 87.19 382 GLU A O 1
ATOM 3073 N N . ARG A 1 383 ? 9.056 -7.740 -21.549 1.00 85.50 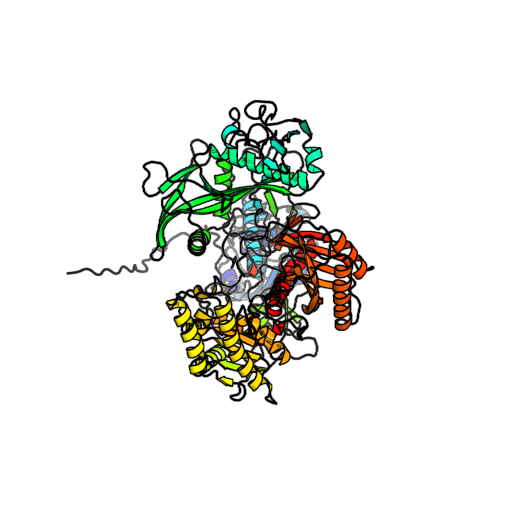383 ARG A N 1
ATOM 3074 C CA . ARG A 1 383 ? 8.047 -8.539 -22.237 1.00 85.50 383 ARG A CA 1
ATOM 3075 C C . ARG A 1 383 ? 6.826 -8.657 -21.332 1.00 85.50 383 ARG A C 1
ATOM 3077 O O . ARG A 1 383 ? 6.943 -9.029 -20.164 1.00 85.50 383 ARG A O 1
ATOM 3084 N N . VAL A 1 384 ? 5.667 -8.323 -21.879 1.00 80.69 384 VAL A N 1
ATOM 3085 C CA . VAL A 1 384 ? 4.362 -8.519 -21.248 1.00 80.69 384 VAL A CA 1
ATOM 3086 C C . VAL A 1 384 ? 3.577 -9.428 -22.180 1.00 80.69 384 VAL A C 1
ATOM 3088 O O . VAL A 1 384 ? 3.274 -9.042 -23.310 1.00 80.69 384 VAL A O 1
ATOM 3091 N N . ASP A 1 385 ? 3.326 -10.651 -21.717 1.00 77.62 385 ASP A N 1
ATOM 3092 C CA . ASP A 1 385 ? 2.800 -11.743 -22.537 1.00 77.62 385 ASP A CA 1
ATOM 3093 C C . ASP A 1 385 ? 3.597 -11.906 -23.846 1.00 77.62 385 ASP A C 1
ATOM 3095 O O . ASP A 1 385 ? 4.798 -12.154 -23.783 1.00 77.62 385 ASP A O 1
ATOM 3099 N N . ASN A 1 386 ? 3.007 -11.718 -25.027 1.00 76.12 386 ASN A N 1
ATOM 3100 C CA . ASN A 1 386 ? 3.703 -11.866 -26.312 1.00 76.12 386 ASN A CA 1
ATOM 3101 C C . ASN A 1 386 ? 4.234 -10.556 -26.908 1.00 76.12 386 ASN A C 1
ATOM 3103 O O . ASN A 1 386 ? 4.763 -10.554 -28.018 1.00 76.12 386 ASN A O 1
ATOM 3107 N N . THR A 1 387 ? 4.129 -9.442 -26.181 1.00 83.94 387 THR A N 1
ATOM 3108 C CA . THR A 1 387 ? 4.518 -8.120 -26.690 1.00 83.94 387 THR A CA 1
ATOM 3109 C C . THR A 1 387 ? 5.700 -7.545 -25.917 1.00 83.94 387 THR A C 1
ATOM 3111 O O . THR A 1 387 ? 5.751 -7.591 -24.688 1.00 83.94 387 THR A O 1
ATOM 3114 N N . PHE A 1 388 ? 6.649 -6.958 -26.647 1.00 89.12 388 PHE A N 1
ATOM 3115 C CA . PHE A 1 388 ? 7.754 -6.204 -26.065 1.00 89.12 388 PHE A CA 1
ATOM 3116 C C . PHE A 1 388 ? 7.406 -4.720 -25.936 1.00 89.12 388 PHE A C 1
ATOM 3118 O O . PHE A 1 388 ? 6.797 -4.113 -26.821 1.00 89.12 388 PHE A O 1
ATOM 3125 N N . TYR A 1 389 ? 7.867 -4.129 -24.842 1.00 91.88 389 TYR A N 1
ATOM 3126 C CA . TYR A 1 389 ? 7.756 -2.708 -24.545 1.00 91.88 389 TYR A CA 1
ATOM 3127 C C . TYR A 1 389 ? 9.118 -2.164 -24.129 1.00 91.88 389 TYR A C 1
ATOM 3129 O O . TYR A 1 389 ? 9.900 -2.868 -23.491 1.00 91.88 389 TYR A O 1
ATOM 3137 N N . LEU A 1 390 ? 9.393 -0.899 -24.446 1.00 93.44 390 LEU A N 1
ATOM 3138 C CA . LEU A 1 390 ? 10.491 -0.158 -23.836 1.00 93.44 390 LEU A CA 1
ATOM 3139 C C . LEU A 1 390 ? 9.958 0.597 -22.615 1.00 93.44 390 LEU A C 1
ATOM 3141 O O . LEU A 1 390 ? 9.210 1.565 -22.749 1.00 93.44 390 LEU A O 1
ATOM 3145 N N . GLY A 1 391 ? 10.373 0.177 -21.425 1.00 93.88 391 GLY A N 1
ATOM 3146 C CA . GLY A 1 391 ? 10.114 0.886 -20.181 1.00 93.88 391 GLY A CA 1
ATOM 3147 C C . GLY A 1 391 ? 11.067 2.060 -19.981 1.00 93.88 391 GLY A C 1
ATOM 3148 O O . GLY A 1 391 ? 12.290 1.913 -20.062 1.00 93.88 391 GLY A O 1
ATOM 3149 N N . ILE A 1 392 ? 10.499 3.223 -19.668 1.00 93.31 392 ILE A N 1
ATOM 3150 C CA . ILE A 1 392 ? 11.221 4.451 -19.335 1.00 93.31 392 ILE A CA 1
ATOM 3151 C C . ILE A 1 392 ? 11.057 4.705 -17.839 1.00 93.31 392 ILE A C 1
ATOM 3153 O O . ILE A 1 392 ? 9.962 4.968 -17.350 1.00 93.31 392 ILE A O 1
ATOM 3157 N N . SER A 1 393 ? 12.149 4.637 -17.085 1.00 92.75 393 SER A N 1
ATOM 3158 C CA . SER A 1 393 ? 12.153 4.828 -15.630 1.00 92.75 393 SER A CA 1
ATOM 3159 C C . SER A 1 393 ? 12.987 6.049 -15.247 1.00 92.75 393 SER A C 1
ATOM 3161 O O . SER A 1 393 ? 14.183 5.905 -14.974 1.00 92.75 393 SER A O 1
ATOM 3163 N N . PRO A 1 394 ? 12.400 7.261 -15.229 1.00 91.50 394 PRO A N 1
ATOM 3164 C CA . PRO A 1 394 ? 13.110 8.460 -14.814 1.00 91.50 394 PRO A CA 1
ATOM 3165 C C . PRO A 1 394 ? 13.571 8.367 -13.360 1.00 91.50 394 PRO A C 1
ATOM 3167 O O . PRO A 1 394 ? 12.838 7.909 -12.481 1.00 91.50 394 PRO A O 1
ATOM 3170 N N . GLY A 1 395 ? 14.773 8.860 -13.101 1.00 90.44 395 GLY A N 1
ATOM 3171 C CA . GLY A 1 395 ? 15.403 8.834 -11.795 1.00 90.44 395 GLY A CA 1
ATOM 3172 C C . GLY A 1 395 ? 16.342 10.010 -11.578 1.00 90.44 395 GLY A C 1
ATOM 3173 O O . GLY A 1 395 ? 16.415 10.960 -12.362 1.00 90.44 395 GLY A O 1
ATOM 3174 N N . ILE A 1 396 ? 17.047 9.941 -10.455 1.00 90.38 396 ILE A N 1
ATOM 3175 C CA . ILE A 1 396 ? 18.086 10.891 -10.083 1.00 90.38 396 ILE A CA 1
ATOM 3176 C C . ILE A 1 396 ? 19.284 10.090 -9.591 1.00 90.38 396 ILE A C 1
ATOM 3178 O O . ILE A 1 396 ? 19.110 9.138 -8.829 1.00 90.38 396 ILE A O 1
ATOM 3182 N N . ILE A 1 397 ? 20.485 10.515 -9.974 1.00 92.25 397 ILE A N 1
ATOM 3183 C CA . ILE A 1 397 ? 21.727 10.098 -9.320 1.00 92.25 397 ILE A CA 1
ATOM 3184 C C . ILE A 1 397 ? 22.481 11.322 -8.799 1.00 92.25 397 ILE A C 1
ATOM 3186 O O . ILE A 1 397 ? 22.203 12.462 -9.187 1.00 92.25 397 ILE A O 1
ATOM 3190 N N . VAL A 1 398 ? 23.437 11.091 -7.906 1.00 91.75 398 VAL A N 1
ATOM 3191 C CA . VAL A 1 398 ? 24.328 12.134 -7.389 1.00 91.75 398 VAL A CA 1
ATOM 3192 C C . VAL A 1 398 ? 25.780 11.778 -7.678 1.00 91.75 398 VAL A C 1
ATOM 3194 O O . VAL A 1 398 ? 26.133 10.602 -7.688 1.00 91.75 398 VAL A O 1
ATOM 3197 N N . SER A 1 399 ? 26.611 12.785 -7.930 1.00 91.25 399 SER A N 1
ATOM 3198 C CA . SER A 1 399 ? 28.029 12.622 -8.256 1.00 91.25 399 SER A CA 1
ATOM 3199 C C . SER A 1 399 ? 28.903 13.577 -7.442 1.00 91.25 399 SER A C 1
ATOM 3201 O O . SER A 1 399 ? 28.435 14.611 -6.954 1.00 91.25 399 SER A O 1
ATOM 3203 N N . ARG A 1 400 ? 30.189 13.235 -7.310 1.00 87.62 400 ARG A N 1
ATOM 3204 C CA . ARG A 1 400 ? 31.174 14.026 -6.544 1.00 87.62 400 ARG A CA 1
ATOM 3205 C C . ARG A 1 400 ? 31.809 15.186 -7.311 1.00 87.62 400 ARG A C 1
ATOM 3207 O O . ARG A 1 400 ? 32.357 16.085 -6.698 1.00 87.62 400 ARG A O 1
ATOM 3214 N N . ASN A 1 401 ? 31.790 15.138 -8.639 1.00 86.69 401 ASN A N 1
ATOM 3215 C CA . ASN A 1 401 ? 32.529 16.061 -9.515 1.00 86.69 401 ASN A CA 1
ATOM 3216 C C . ASN A 1 401 ? 31.732 16.431 -10.779 1.00 86.69 401 ASN A C 1
ATOM 3218 O O . ASN A 1 401 ? 32.309 16.804 -11.795 1.00 86.69 401 ASN A O 1
ATOM 3222 N N . GLY A 1 402 ? 30.413 16.224 -10.770 1.00 87.81 402 GLY A N 1
ATOM 3223 C CA . GLY A 1 402 ? 29.570 16.415 -11.950 1.00 87.81 402 GLY A CA 1
ATOM 3224 C C . GLY A 1 402 ? 29.651 15.288 -12.989 1.00 87.81 402 GLY A C 1
ATOM 3225 O O . GLY A 1 402 ? 28.967 15.374 -14.008 1.00 87.81 402 GLY A O 1
ATOM 3226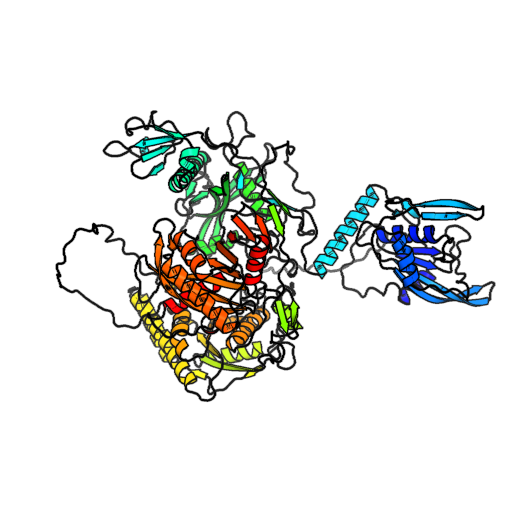 N N . LYS A 1 403 ? 30.446 14.229 -12.769 1.00 88.81 403 LYS A N 1
ATOM 3227 C CA . LYS A 1 403 ? 30.572 13.102 -13.714 1.00 88.81 403 LYS A CA 1
ATOM 3228 C C . LYS A 1 403 ? 30.539 11.725 -13.043 1.00 88.81 403 LYS A C 1
ATOM 3230 O O . LYS A 1 403 ? 29.825 10.856 -13.523 1.00 88.81 403 LYS A O 1
ATOM 3235 N N . THR A 1 404 ? 31.267 11.512 -11.948 1.00 89.94 404 THR A N 1
ATOM 3236 C CA . THR A 1 404 ? 31.442 10.206 -11.284 1.00 89.94 404 THR A CA 1
ATOM 3237 C C . THR A 1 404 ? 30.375 9.963 -10.207 1.00 89.94 404 THR A C 1
ATOM 3239 O O . THR A 1 404 ? 30.404 10.670 -9.188 1.00 89.94 404 THR A O 1
ATOM 3242 N N . PRO A 1 405 ? 29.457 8.992 -10.388 1.00 90.81 405 PRO A N 1
ATOM 3243 C CA . PRO A 1 405 ? 28.388 8.717 -9.435 1.00 90.81 405 PRO A CA 1
ATOM 3244 C C . PRO A 1 405 ? 28.914 8.338 -8.047 1.00 90.81 405 PRO A C 1
ATOM 3246 O O . PRO A 1 405 ? 30.008 7.797 -7.890 1.00 90.81 405 PRO A O 1
ATOM 3249 N N . LEU A 1 406 ? 28.128 8.660 -7.024 1.00 87.31 406 LEU A N 1
ATOM 3250 C CA . LEU A 1 406 ? 28.348 8.194 -5.661 1.00 87.31 406 LEU A CA 1
ATOM 3251 C C . LEU A 1 406 ? 27.528 6.925 -5.421 1.00 87.31 406 LEU A C 1
ATOM 3253 O O . LEU A 1 406 ? 26.347 6.871 -5.767 1.00 87.31 406 LEU A O 1
ATOM 3257 N N . HIS A 1 407 ? 28.131 5.958 -4.731 1.00 82.44 407 HIS A N 1
ATOM 3258 C CA . HIS A 1 407 ? 27.480 4.722 -4.298 1.00 82.44 407 HIS A CA 1
ATOM 3259 C C . HIS A 1 407 ? 27.621 4.541 -2.784 1.00 82.44 407 HIS A C 1
ATOM 3261 O O . HIS A 1 407 ? 28.504 5.116 -2.146 1.00 82.44 407 HIS A O 1
ATOM 3267 N N . GLY A 1 408 ? 26.739 3.733 -2.196 1.00 71.50 408 GLY A N 1
ATOM 3268 C CA . GLY A 1 408 ? 26.784 3.383 -0.776 1.00 71.50 408 GLY A CA 1
ATOM 3269 C C . GLY A 1 408 ? 25.705 4.045 0.096 1.00 71.50 408 GLY A C 1
ATOM 3270 O O . GLY A 1 408 ? 24.798 4.712 -0.407 1.00 71.50 408 GLY A O 1
ATOM 3271 N N . PRO A 1 409 ? 25.758 3.834 1.425 1.00 66.06 409 PRO A N 1
ATOM 3272 C CA . PRO A 1 409 ? 24.646 4.134 2.336 1.00 66.06 409 PRO A CA 1
ATOM 3273 C C . PRO A 1 409 ? 24.266 5.620 2.425 1.00 66.06 409 PRO A C 1
ATOM 3275 O O . PRO A 1 409 ? 23.094 5.936 2.629 1.00 66.06 409 PRO A O 1
ATOM 3278 N N . GLN A 1 410 ? 25.236 6.518 2.237 1.00 67.62 410 GLN A N 1
ATOM 3279 C CA . GLN A 1 410 ? 25.068 7.978 2.305 1.00 67.62 410 GLN A CA 1
ATOM 3280 C C . GLN A 1 410 ? 24.241 8.565 1.145 1.00 67.62 410 GLN A C 1
ATOM 3282 O O . GLN A 1 410 ? 23.636 9.629 1.259 1.00 67.62 410 GLN A O 1
ATOM 3287 N N . VAL A 1 411 ? 24.120 7.828 0.037 1.00 76.88 411 VAL A N 1
ATOM 3288 C CA . VAL A 1 411 ? 23.401 8.276 -1.166 1.00 76.88 411 VAL A CA 1
ATOM 3289 C C . VAL A 1 411 ? 21.884 8.220 -0.982 1.00 76.88 411 VAL A C 1
ATOM 3291 O O . VAL A 1 411 ? 21.159 9.078 -1.483 1.00 76.88 411 VAL A O 1
ATOM 3294 N N . GLY A 1 412 ? 21.386 7.232 -0.233 1.00 74.94 412 GLY A N 1
ATOM 3295 C CA . GLY A 1 412 ? 19.952 7.024 -0.018 1.00 74.94 412 GLY A CA 1
ATOM 3296 C C . GLY A 1 412 ? 19.232 8.267 0.528 1.00 74.94 412 GLY A C 1
ATOM 3297 O O . GLY A 1 412 ? 18.279 8.725 -0.107 1.00 74.94 412 GLY A O 1
ATOM 3298 N N . PRO A 1 413 ? 19.687 8.853 1.653 1.00 75.56 413 PRO A N 1
ATOM 3299 C CA . PRO A 1 413 ? 19.126 10.092 2.197 1.00 75.56 413 PRO A CA 1
ATOM 3300 C C . PRO A 1 413 ? 19.132 11.264 1.203 1.00 75.56 413 PRO A C 1
ATOM 3302 O O . PRO A 1 413 ? 18.124 11.965 1.075 1.00 75.56 413 PRO A O 1
ATOM 3305 N N . LEU A 1 414 ? 20.226 11.445 0.450 1.00 76.56 414 LEU A N 1
ATOM 3306 C CA . LEU A 1 414 ? 20.333 12.486 -0.578 1.00 76.56 414 LEU A CA 1
ATOM 3307 C C . LEU A 1 414 ? 19.295 12.294 -1.691 1.00 76.56 414 LEU A C 1
ATOM 3309 O O . LEU A 1 414 ? 18.609 13.245 -2.068 1.00 76.56 414 LEU A O 1
ATOM 3313 N N . LEU A 1 415 ? 19.129 11.067 -2.191 1.00 78.19 415 LEU A N 1
ATOM 3314 C CA . LEU A 1 415 ? 18.138 10.759 -3.223 1.00 78.19 415 LEU A CA 1
ATOM 3315 C C . LEU A 1 415 ? 16.705 10.925 -2.714 1.00 78.19 415 LEU A C 1
ATOM 3317 O O . LEU A 1 415 ? 15.878 11.493 -3.424 1.00 78.19 415 LEU A O 1
ATOM 3321 N N . ILE A 1 416 ? 16.401 10.494 -1.486 1.00 74.50 416 ILE A N 1
ATOM 3322 C CA . ILE A 1 416 ? 15.075 10.679 -0.869 1.00 74.50 416 ILE A CA 1
ATOM 3323 C C . ILE A 1 416 ? 14.723 12.171 -0.804 1.00 74.50 416 ILE A C 1
ATOM 3325 O O . ILE A 1 416 ? 13.618 12.560 -1.194 1.00 74.50 416 ILE A O 1
ATOM 3329 N N . LYS A 1 417 ? 15.681 13.024 -0.418 1.00 73.06 417 LYS A N 1
ATOM 3330 C CA . LYS A 1 417 ? 15.506 14.484 -0.394 1.00 73.06 417 LYS A CA 1
ATOM 3331 C C . LYS A 1 417 ? 15.171 15.070 -1.769 1.00 73.06 417 LYS A C 1
ATOM 3333 O O . LYS A 1 417 ? 14.439 16.051 -1.828 1.00 73.06 417 LYS A O 1
ATOM 3338 N N . HIS A 1 418 ? 15.633 14.492 -2.874 1.00 75.00 418 HIS A N 1
ATOM 3339 C CA . HIS A 1 418 ? 15.282 14.985 -4.216 1.00 75.00 418 HIS A CA 1
ATOM 3340 C C . HIS A 1 418 ? 14.005 14.358 -4.771 1.00 75.00 418 HIS A C 1
ATOM 3342 O O . HIS A 1 418 ? 13.212 15.043 -5.412 1.00 75.00 418 HIS A O 1
ATOM 3348 N N . LEU A 1 419 ? 13.781 13.075 -4.492 1.00 72.81 419 LEU A N 1
ATOM 3349 C CA . LEU A 1 419 ? 12.671 12.313 -5.053 1.00 72.81 419 LEU A CA 1
ATOM 3350 C C . LEU A 1 419 ? 11.350 12.532 -4.308 1.00 72.81 419 LEU A C 1
ATOM 3352 O O . LEU A 1 419 ? 10.308 12.342 -4.922 1.00 72.81 419 LEU A O 1
ATOM 3356 N N . HIS A 1 420 ? 11.339 12.954 -3.033 1.00 64.62 420 HIS A N 1
ATOM 3357 C CA . HIS A 1 420 ? 10.081 13.139 -2.279 1.00 64.62 420 HIS A CA 1
ATOM 3358 C C . HIS A 1 420 ? 9.102 14.130 -2.934 1.00 64.62 420 HIS A C 1
ATOM 3360 O O . HIS A 1 420 ? 7.900 14.012 -2.721 1.00 64.62 420 HIS A O 1
ATOM 3366 N N . ARG A 1 421 ? 9.606 15.070 -3.749 1.00 58.34 421 ARG A N 1
ATOM 3367 C CA . ARG A 1 421 ? 8.807 16.071 -4.484 1.00 58.34 421 ARG A CA 1
ATOM 3368 C C . ARG A 1 421 ? 8.347 15.602 -5.863 1.00 58.34 421 ARG A C 1
ATOM 3370 O O . ARG A 1 421 ? 7.671 16.352 -6.564 1.00 58.34 421 ARG A O 1
ATOM 3377 N N . GLN A 1 422 ? 8.745 14.405 -6.296 1.00 66.56 422 GLN A N 1
ATOM 3378 C CA . GLN A 1 422 ? 8.347 13.885 -7.598 1.00 66.56 422 GLN A CA 1
ATOM 3379 C C . GLN A 1 422 ? 6.896 13.402 -7.515 1.00 66.56 422 GLN A C 1
ATOM 3381 O O . GLN A 1 422 ? 6.599 12.295 -7.061 1.00 66.56 422 GLN A O 1
ATOM 3386 N N . HIS A 1 423 ? 5.993 14.288 -7.920 1.00 73.88 423 HIS A N 1
ATOM 3387 C CA . HIS A 1 423 ? 4.561 14.034 -8.023 1.00 73.88 423 HIS A CA 1
ATOM 3388 C C . HIS A 1 423 ? 4.194 13.485 -9.405 1.00 73.88 423 HIS A C 1
ATOM 3390 O O . HIS A 1 423 ? 4.994 13.524 -10.342 1.00 73.88 423 HIS A O 1
ATOM 3396 N N . ASN A 1 424 ? 2.960 13.006 -9.533 1.00 81.50 424 ASN A N 1
ATOM 3397 C CA . ASN A 1 424 ? 2.458 12.301 -10.707 1.00 81.50 424 ASN A CA 1
ATOM 3398 C C . ASN A 1 424 ? 2.648 13.092 -12.023 1.00 81.50 424 ASN A C 1
ATOM 3400 O O . ASN A 1 424 ? 3.319 12.608 -12.934 1.00 81.50 424 ASN A O 1
ATOM 3404 N N . LYS A 1 425 ? 2.200 14.357 -12.074 1.00 77.88 425 LYS A N 1
ATOM 3405 C CA . LYS A 1 425 ? 2.398 15.253 -13.233 1.00 77.88 425 LYS A CA 1
ATOM 3406 C C . LYS A 1 425 ? 3.870 15.437 -13.627 1.00 77.88 425 LYS A C 1
ATOM 3408 O O . LYS A 1 425 ? 4.200 15.403 -14.808 1.00 77.88 425 LYS A O 1
ATOM 3413 N N . SER A 1 426 ? 4.755 15.630 -12.645 1.00 80.31 426 SER A N 1
ATOM 3414 C CA . SER A 1 426 ? 6.195 15.797 -12.893 1.00 80.31 426 SER A CA 1
ATOM 3415 C C . SER A 1 426 ? 6.796 14.522 -13.473 1.00 80.31 426 SER A C 1
ATOM 3417 O O . SER A 1 426 ? 7.579 14.594 -14.409 1.00 80.31 426 SER A O 1
ATOM 3419 N N . HIS A 1 427 ? 6.410 13.358 -12.950 1.00 85.06 427 HIS A N 1
ATOM 3420 C CA . HIS A 1 427 ? 6.926 12.079 -13.425 1.00 85.06 427 HIS A CA 1
ATOM 3421 C C . HIS A 1 427 ? 6.504 11.788 -14.870 1.00 85.06 427 HIS A C 1
ATOM 3423 O O . HIS A 1 427 ? 7.348 11.414 -15.679 1.00 85.06 427 HIS A O 1
ATOM 3429 N N . LEU A 1 428 ? 5.243 12.049 -15.235 1.00 85.38 428 LEU A N 1
ATOM 3430 C CA . LEU A 1 428 ? 4.782 11.903 -16.621 1.00 85.38 428 LEU A CA 1
ATOM 3431 C C . LEU A 1 428 ? 5.541 12.840 -17.578 1.00 85.38 428 LEU A C 1
ATOM 3433 O O . LEU A 1 428 ? 5.910 12.445 -18.684 1.00 85.38 428 LEU A O 1
ATOM 3437 N N . GLN A 1 429 ? 5.827 14.072 -17.148 1.00 84.38 429 GLN A N 1
ATOM 3438 C CA . GLN A 1 429 ? 6.677 14.992 -17.911 1.00 84.38 429 GLN A CA 1
ATOM 3439 C C . GLN A 1 429 ? 8.116 14.476 -18.041 1.00 84.38 429 GLN A C 1
ATOM 3441 O O . GLN A 1 429 ? 8.728 14.661 -19.088 1.00 84.38 429 GLN A O 1
ATOM 3446 N N . ASP A 1 430 ? 8.655 13.814 -17.016 1.00 87.81 430 ASP A N 1
ATOM 3447 C CA . ASP A 1 430 ? 9.977 13.180 -17.068 1.00 87.81 430 ASP A CA 1
ATOM 3448 C C . ASP A 1 430 ? 10.012 12.025 -18.070 1.00 87.81 430 ASP A C 1
ATOM 3450 O O . ASP A 1 430 ? 10.957 11.931 -18.849 1.00 87.81 430 ASP A O 1
ATOM 3454 N N . VAL A 1 431 ? 8.976 11.183 -18.091 1.00 89.19 431 VAL A N 1
ATOM 3455 C CA . VAL A 1 431 ? 8.832 10.101 -19.077 1.00 89.19 431 VAL A CA 1
ATOM 3456 C C . VAL A 1 431 ? 8.820 10.674 -20.494 1.00 89.19 431 VAL A C 1
ATOM 3458 O O . VAL A 1 431 ? 9.607 10.238 -21.329 1.00 89.19 431 VAL A O 1
ATOM 3461 N N . ARG A 1 432 ? 7.996 11.698 -20.755 1.00 86.06 432 ARG A N 1
ATOM 3462 C CA . ARG A 1 432 ? 7.918 12.356 -22.073 1.00 86.06 432 ARG A CA 1
ATOM 3463 C C . ARG A 1 432 ? 9.226 13.041 -22.467 1.00 86.06 432 ARG A C 1
ATOM 3465 O O . ARG A 1 432 ? 9.640 12.953 -23.618 1.00 86.06 432 ARG A O 1
ATOM 3472 N N . PHE A 1 433 ? 9.897 13.686 -21.513 1.00 87.56 433 PHE A N 1
ATOM 3473 C CA . PHE A 1 433 ? 11.221 14.268 -21.723 1.00 87.56 433 PHE A CA 1
ATOM 3474 C C . PHE A 1 433 ? 12.217 13.211 -22.195 1.00 87.56 433 PHE A C 1
ATOM 3476 O O . PHE A 1 433 ? 12.848 13.388 -23.233 1.00 87.56 433 PHE A O 1
ATOM 3483 N N . TRP A 1 434 ? 12.313 12.083 -21.492 1.00 89.06 434 TRP A N 1
ATOM 3484 C CA . TRP A 1 434 ? 13.227 11.010 -21.875 1.00 89.06 434 TRP A CA 1
ATOM 3485 C C . TRP A 1 434 ? 12.828 10.315 -23.180 1.00 89.06 434 TRP A C 1
ATOM 3487 O O . TRP A 1 434 ? 13.708 10.022 -23.985 1.00 89.06 434 TRP A O 1
ATOM 3497 N N . ALA A 1 435 ? 11.530 10.130 -23.439 1.00 87.19 435 ALA A N 1
ATOM 3498 C CA . ALA A 1 435 ? 11.028 9.619 -24.715 1.00 87.19 435 ALA A CA 1
ATOM 3499 C C . ALA A 1 435 ? 11.436 10.526 -25.890 1.00 87.19 435 ALA A C 1
ATOM 3501 O O . ALA A 1 435 ? 11.873 10.038 -26.929 1.00 87.19 435 ALA A O 1
ATOM 3502 N N . SER A 1 436 ? 11.391 11.852 -25.707 1.00 83.38 436 SER A N 1
ATOM 3503 C CA . SER A 1 436 ? 11.789 12.814 -26.745 1.00 83.38 436 SER A CA 1
ATOM 3504 C C . SER A 1 436 ? 13.276 12.749 -27.124 1.00 83.38 436 SER A C 1
ATOM 3506 O O . SER A 1 436 ? 13.642 13.150 -28.228 1.00 83.38 436 SER A O 1
ATOM 3508 N N . LEU A 1 437 ? 14.125 12.218 -26.235 1.00 84.62 437 LEU A N 1
ATOM 3509 C CA . LEU A 1 437 ? 15.573 12.093 -26.434 1.00 84.62 437 LEU A CA 1
ATOM 3510 C C . LEU A 1 437 ? 15.989 10.767 -27.083 1.00 84.62 437 LEU A C 1
ATOM 3512 O O . LEU A 1 437 ? 17.172 10.581 -27.396 1.00 84.62 437 LEU A O 1
ATOM 3516 N N . LEU A 1 438 ? 15.041 9.849 -27.296 1.00 87.06 438 LEU A N 1
ATOM 3517 C CA . LEU A 1 438 ? 15.317 8.578 -27.952 1.00 87.06 438 LEU A CA 1
ATOM 3518 C C . LEU A 1 438 ? 15.845 8.796 -29.385 1.00 87.06 438 LEU A C 1
ATOM 3520 O O . LEU A 1 438 ? 15.600 9.839 -30.003 1.00 87.06 438 LEU A O 1
ATOM 3524 N N . PRO A 1 439 ? 16.648 7.864 -29.926 1.00 83.75 439 PRO A N 1
ATOM 3525 C CA . PRO A 1 439 ? 17.139 7.971 -31.296 1.00 83.75 439 PRO A CA 1
ATOM 3526 C C . PRO A 1 439 ? 15.978 7.908 -32.302 1.00 83.75 439 PRO A C 1
ATOM 3528 O O . PRO A 1 439 ? 15.013 7.169 -32.114 1.00 83.75 439 PRO A O 1
ATOM 3531 N N . ARG A 1 440 ? 16.067 8.714 -33.363 1.00 81.56 440 ARG A N 1
ATOM 3532 C CA . ARG A 1 440 ? 15.060 8.819 -34.429 1.00 81.56 440 ARG A CA 1
ATOM 3533 C C . ARG A 1 440 ? 15.676 8.421 -35.765 1.00 81.56 440 ARG A C 1
ATOM 3535 O O . ARG A 1 440 ? 16.896 8.525 -35.925 1.00 81.56 440 ARG A O 1
ATOM 3542 N N . PHE A 1 441 ? 14.853 7.947 -36.694 1.00 75.25 441 PHE A N 1
ATOM 3543 C CA . PHE A 1 441 ? 15.330 7.491 -37.994 1.00 75.25 441 PHE A CA 1
ATOM 3544 C C . PHE A 1 441 ? 15.935 8.671 -38.785 1.00 75.25 441 PHE A C 1
ATOM 3546 O O . PHE A 1 441 ? 15.335 9.746 -38.809 1.00 75.25 441 PHE A O 1
ATOM 3553 N N . PRO A 1 442 ? 17.108 8.523 -39.435 1.00 72.44 442 PRO A N 1
ATOM 3554 C CA . PRO A 1 442 ? 17.801 9.662 -40.048 1.00 72.44 442 PRO A CA 1
ATOM 3555 C C . PRO A 1 442 ? 17.003 10.402 -41.129 1.00 72.44 442 PRO A C 1
ATOM 3557 O O . PRO A 1 442 ? 17.125 11.617 -41.239 1.00 72.44 442 PRO A O 1
ATOM 3560 N N . SER A 1 443 ? 16.198 9.684 -41.920 1.00 70.38 443 SER A N 1
ATOM 3561 C CA . SER A 1 443 ? 15.387 10.267 -42.998 1.00 70.38 443 SER A CA 1
ATOM 3562 C C . SER A 1 443 ? 13.949 10.596 -42.595 1.00 70.38 443 SER A C 1
ATOM 3564 O O . SER A 1 443 ? 13.246 11.241 -43.365 1.00 70.38 443 SER A O 1
ATOM 3566 N N . ASP A 1 444 ? 13.508 10.168 -41.410 1.00 72.50 444 ASP A N 1
ATOM 3567 C CA . ASP A 1 444 ? 12.168 10.434 -40.897 1.00 72.50 444 ASP A CA 1
ATOM 3568 C C . ASP A 1 444 ? 12.227 10.618 -39.381 1.00 72.50 444 ASP A C 1
ATOM 3570 O O . ASP A 1 444 ? 12.270 9.665 -38.599 1.00 72.50 444 ASP A O 1
ATOM 3574 N N . SER A 1 445 ? 12.235 11.882 -38.968 1.00 68.69 445 SER A N 1
ATOM 3575 C CA . SER A 1 445 ? 12.338 12.250 -37.566 1.00 68.69 445 SER A CA 1
ATOM 3576 C C . SER A 1 445 ? 11.074 11.935 -36.768 1.00 68.69 445 SER A C 1
ATOM 3578 O O . SER A 1 445 ? 11.141 12.012 -35.546 1.00 68.69 445 SER A O 1
ATOM 3580 N N . SER A 1 446 ? 9.951 11.544 -37.380 1.00 68.06 446 SER A N 1
ATOM 3581 C CA . SER A 1 446 ? 8.773 11.072 -36.634 1.00 68.06 446 SER A CA 1
ATOM 3582 C C . SER A 1 446 ? 9.030 9.695 -36.003 1.00 68.06 446 SER A C 1
ATOM 3584 O O . SER A 1 446 ? 8.751 9.472 -34.824 1.00 68.06 446 SER A O 1
ATOM 3586 N N . ARG A 1 447 ? 9.757 8.822 -36.705 1.00 74.75 447 ARG A N 1
ATOM 3587 C CA . ARG A 1 447 ? 9.979 7.429 -36.297 1.00 74.75 447 ARG A CA 1
ATOM 3588 C C . ARG A 1 447 ? 11.082 7.288 -35.254 1.00 74.75 447 ARG A C 1
ATOM 3590 O O . ARG A 1 447 ? 12.245 7.612 -35.501 1.00 74.75 447 ARG A O 1
ATOM 3597 N N . VAL A 1 448 ? 10.738 6.737 -34.091 1.00 83.00 448 VAL A N 1
ATOM 3598 C CA . VAL A 1 448 ? 11.699 6.400 -33.030 1.00 83.00 448 VAL A CA 1
ATOM 3599 C C . VAL A 1 448 ? 12.283 5.013 -33.305 1.00 83.00 448 VAL A C 1
ATOM 3601 O O . VAL A 1 448 ? 11.556 4.021 -33.346 1.00 83.00 448 VAL A O 1
ATOM 3604 N N . THR A 1 449 ? 13.603 4.922 -33.483 1.00 88.00 449 THR A N 1
ATOM 3605 C CA . THR A 1 449 ? 14.273 3.675 -33.893 1.00 88.00 449 THR A CA 1
ATOM 3606 C C . THR A 1 449 ? 15.536 3.413 -33.088 1.00 88.00 449 THR A C 1
ATOM 3608 O O . THR A 1 449 ? 16.363 4.309 -32.932 1.00 88.00 449 THR A O 1
ATOM 3611 N N . ILE A 1 450 ? 15.735 2.176 -32.637 1.00 86.62 450 ILE A N 1
ATOM 3612 C CA . ILE A 1 450 ? 16.978 1.729 -31.993 1.00 86.62 450 ILE A CA 1
ATOM 3613 C C . ILE A 1 450 ? 17.732 0.867 -33.003 1.00 86.62 450 ILE A C 1
ATOM 3615 O O . ILE A 1 450 ? 17.348 -0.267 -33.301 1.00 86.62 450 ILE A O 1
ATOM 3619 N N . GLY A 1 451 ? 18.786 1.451 -33.577 1.00 80.62 451 GLY A N 1
ATOM 3620 C CA . GLY A 1 451 ? 19.454 0.874 -34.741 1.00 80.62 451 GLY A CA 1
ATOM 3621 C C . GLY A 1 451 ? 18.494 0.710 -35.934 1.00 80.62 451 GLY A C 1
ATOM 3622 O O . GLY A 1 451 ? 17.429 1.328 -35.970 1.00 80.62 451 GLY A O 1
ATOM 3623 N N . PRO A 1 452 ? 18.842 -0.124 -36.927 1.00 82.00 452 PRO A N 1
ATOM 3624 C CA . PRO A 1 452 ? 17.951 -0.422 -38.050 1.00 82.00 452 PRO A CA 1
ATOM 3625 C C . PRO A 1 452 ? 16.855 -1.448 -37.702 1.00 82.00 452 PRO A C 1
ATOM 3627 O O . PRO A 1 452 ? 15.919 -1.632 -38.480 1.00 82.00 452 PRO A O 1
ATOM 3630 N N . PHE A 1 453 ? 16.956 -2.127 -36.556 1.00 86.06 453 PHE A N 1
ATOM 3631 C CA . PHE A 1 453 ? 16.178 -3.338 -36.287 1.00 86.06 453 PHE A CA 1
ATOM 3632 C C . PHE A 1 453 ? 14.901 -3.097 -35.481 1.00 86.06 453 PHE A C 1
ATOM 3634 O O . PHE A 1 453 ? 13.917 -3.803 -35.689 1.00 86.06 453 PHE A O 1
ATOM 3641 N N . ILE A 1 454 ? 14.904 -2.116 -34.574 1.00 91.00 454 ILE A N 1
ATOM 3642 C CA . ILE A 1 454 ? 13.825 -1.927 -33.600 1.00 91.00 454 ILE A CA 1
ATOM 3643 C C . ILE A 1 454 ? 13.131 -0.592 -33.853 1.00 91.00 454 ILE A C 1
ATOM 3645 O O . ILE A 1 454 ? 13.785 0.448 -33.923 1.00 91.00 454 ILE A O 1
ATOM 3649 N N . GLU A 1 455 ? 11.806 -0.621 -33.942 1.00 90.62 455 GLU A N 1
ATOM 3650 C CA . GLU A 1 455 ? 10.962 0.571 -34.078 1.00 90.62 455 GLU A CA 1
ATOM 3651 C C . GLU A 1 455 ? 10.021 0.686 -32.883 1.00 90.62 455 GLU A C 1
ATOM 3653 O O . GLU A 1 455 ? 9.424 -0.309 -32.463 1.00 90.62 455 GLU A O 1
ATOM 3658 N N . LEU A 1 456 ? 9.896 1.892 -32.334 1.00 89.44 456 LEU A N 1
ATOM 3659 C CA . LEU A 1 456 ? 9.071 2.192 -31.169 1.00 89.44 456 LEU A CA 1
ATOM 3660 C C . LEU A 1 456 ? 7.918 3.119 -31.545 1.00 89.44 456 LEU A C 1
ATOM 3662 O O . LEU A 1 456 ? 8.056 3.979 -32.412 1.00 89.44 456 LEU A O 1
ATOM 3666 N N . GLY A 1 457 ? 6.803 2.972 -30.835 1.00 83.38 457 GLY A N 1
ATOM 3667 C CA . GLY A 1 457 ? 5.723 3.949 -30.860 1.00 83.38 457 GLY A CA 1
ATOM 3668 C C . GLY A 1 457 ? 6.156 5.279 -30.256 1.00 83.38 457 GLY A C 1
ATOM 3669 O O . GLY A 1 457 ? 6.976 5.321 -29.337 1.00 83.38 457 GLY A O 1
ATOM 3670 N N . GLU A 1 458 ? 5.591 6.361 -30.784 1.00 74.06 458 GLU A N 1
ATOM 3671 C CA . GLU A 1 458 ? 5.884 7.721 -30.327 1.00 74.06 458 GLU A CA 1
ATOM 3672 C C . GLU A 1 458 ? 5.283 8.008 -28.945 1.00 74.06 458 GLU A C 1
ATOM 3674 O O . GLU A 1 458 ? 5.916 8.666 -28.117 1.00 74.06 458 GLU A O 1
ATOM 3679 N N . ASP A 1 459 ? 4.092 7.467 -28.679 1.00 75.25 459 ASP A N 1
ATOM 3680 C CA . ASP A 1 459 ? 3.336 7.745 -27.464 1.00 75.25 459 ASP A CA 1
ATOM 3681 C C . ASP A 1 459 ? 3.416 6.623 -26.422 1.00 75.25 459 ASP A C 1
ATOM 3683 O O . ASP A 1 459 ? 3.403 5.432 -26.762 1.00 75.25 459 ASP A O 1
ATOM 3687 N N . PRO A 1 460 ? 3.421 6.984 -25.124 1.00 86.81 460 PRO A N 1
ATOM 3688 C CA . PRO A 1 460 ? 3.243 6.014 -24.061 1.00 86.81 460 PRO A CA 1
ATOM 3689 C C . PRO A 1 460 ? 1.907 5.284 -24.171 1.00 86.81 460 PRO A C 1
ATOM 3691 O O . PRO A 1 460 ? 0.864 5.900 -24.404 1.00 86.81 460 PRO A O 1
ATOM 3694 N N . VAL A 1 461 ? 1.928 3.975 -23.916 1.00 88.25 461 VAL A N 1
ATOM 3695 C CA . VAL A 1 461 ? 0.713 3.151 -23.858 1.00 88.25 461 VAL A CA 1
ATOM 3696 C C . VAL A 1 461 ? -0.245 3.760 -22.840 1.00 88.25 461 VAL A C 1
ATOM 3698 O O . VAL A 1 461 ? 0.177 4.098 -21.733 1.00 88.25 461 VAL A O 1
ATOM 3701 N N . SER A 1 462 ? -1.518 3.903 -23.197 1.00 89.25 462 SER A N 1
ATOM 3702 C CA . SER A 1 462 ? -2.533 4.498 -22.329 1.00 89.25 462 SER A CA 1
ATOM 3703 C C . SER A 1 462 ? -3.778 3.622 -22.209 1.00 89.25 462 SER A C 1
ATOM 3705 O O . SER A 1 462 ? -3.972 2.678 -22.975 1.00 89.25 462 SER A O 1
ATOM 3707 N N . THR A 1 463 ? -4.598 3.912 -21.204 1.00 90.94 463 THR A N 1
ATOM 3708 C CA . THR A 1 463 ? -5.876 3.241 -20.945 1.00 90.94 463 THR A CA 1
ATOM 3709 C C . THR A 1 463 ? -6.893 4.231 -20.382 1.00 90.94 463 THR A C 1
ATOM 3711 O O . THR A 1 463 ? -6.505 5.271 -19.845 1.00 90.94 463 THR A O 1
ATOM 3714 N N . ARG A 1 464 ? -8.187 3.933 -20.522 1.00 90.06 464 ARG A N 1
ATOM 3715 C CA . ARG A 1 464 ? -9.283 4.766 -20.008 1.00 90.06 464 ARG A CA 1
ATOM 3716 C C . ARG A 1 464 ? -9.816 4.204 -18.695 1.00 90.06 464 ARG A C 1
ATOM 3718 O O . ARG A 1 464 ? -9.986 2.995 -18.571 1.00 90.06 464 ARG A O 1
ATOM 3725 N N . LEU A 1 465 ? -10.109 5.094 -17.757 1.00 90.69 465 LEU A N 1
ATOM 3726 C CA . LEU A 1 465 ? -10.785 4.811 -16.496 1.00 90.69 465 LEU A CA 1
ATOM 3727 C C . LEU A 1 465 ? -12.022 5.710 -16.408 1.00 90.69 465 LEU A C 1
ATOM 3729 O O . LEU A 1 465 ? -11.914 6.900 -16.668 1.00 90.69 465 LEU A O 1
ATOM 3733 N N . ASN A 1 466 ? -13.175 5.156 -16.046 1.00 88.00 466 ASN A N 1
ATOM 3734 C CA . ASN A 1 466 ? -14.459 5.874 -15.986 1.00 88.00 466 ASN A CA 1
ATOM 3735 C C . ASN A 1 466 ? -14.711 6.615 -14.661 1.00 88.00 466 ASN A C 1
ATOM 3737 O O . ASN A 1 466 ? -15.821 7.068 -14.384 1.00 88.00 466 ASN A O 1
ATOM 3741 N N . VAL A 1 467 ? -13.689 6.679 -13.814 1.00 89.44 467 VAL A N 1
ATOM 3742 C CA . VAL A 1 467 ? -13.692 7.427 -12.563 1.00 89.44 467 VAL A CA 1
ATOM 3743 C C . VAL A 1 467 ? -12.365 8.159 -12.405 1.00 89.44 467 VAL A C 1
ATOM 3745 O O . VAL A 1 467 ? -11.336 7.730 -12.938 1.00 89.44 467 VAL A O 1
ATOM 3748 N N . GLY A 1 468 ? -12.364 9.241 -11.632 1.00 86.62 468 GLY A N 1
ATOM 3749 C CA . GLY A 1 468 ? -11.200 10.109 -11.519 1.00 86.62 468 GLY A CA 1
ATOM 3750 C C . GLY A 1 468 ? -11.252 11.080 -10.349 1.00 86.62 468 GLY A C 1
ATOM 3751 O O . GLY A 1 468 ? -11.860 10.806 -9.313 1.00 86.62 468 GLY A O 1
ATOM 3752 N N . ILE A 1 469 ? -10.550 12.203 -10.515 1.00 80.19 469 ILE A N 1
ATOM 3753 C CA . ILE A 1 469 ? -10.513 13.301 -9.541 1.00 80.19 469 ILE A CA 1
ATOM 3754 C C . ILE A 1 469 ? -10.819 14.599 -10.280 1.00 80.19 469 ILE A C 1
ATOM 3756 O O . ILE A 1 469 ? -9.914 15.228 -10.842 1.00 80.19 469 ILE A O 1
ATOM 3760 N N . SER A 1 470 ? -12.083 15.005 -10.271 1.00 74.88 470 SER A N 1
ATOM 3761 C CA . SER A 1 470 ? -12.618 16.104 -11.078 1.00 74.88 470 SER A CA 1
ATOM 3762 C C . SER A 1 470 ? -11.871 17.418 -10.847 1.00 74.88 470 SER A C 1
ATOM 3764 O O . SER A 1 470 ? -11.470 18.072 -11.809 1.00 74.88 470 SER A O 1
ATOM 3766 N N . PHE A 1 471 ? -11.581 17.767 -9.589 1.00 70.62 471 PHE A N 1
ATOM 3767 C CA . PHE A 1 471 ? -10.886 19.016 -9.243 1.00 70.62 471 PHE A CA 1
ATOM 3768 C C . PHE A 1 471 ? -9.385 19.034 -9.595 1.00 70.62 471 PHE A C 1
ATOM 3770 O O . PHE A 1 471 ? -8.763 20.095 -9.582 1.00 70.62 471 PHE A O 1
ATOM 3777 N N . ASP A 1 472 ? -8.777 17.875 -9.873 1.00 74.62 472 ASP A N 1
ATOM 3778 C CA . ASP A 1 472 ? -7.350 17.742 -10.211 1.00 74.62 472 ASP A CA 1
ATOM 3779 C C . ASP A 1 472 ? -7.127 17.530 -11.721 1.00 74.62 472 ASP A C 1
ATOM 3781 O O . ASP A 1 472 ? -6.017 17.218 -12.169 1.00 74.62 472 ASP A O 1
ATOM 3785 N N . ARG A 1 473 ? -8.176 17.702 -12.531 1.00 72.12 473 ARG A N 1
ATOM 3786 C CA . ARG A 1 473 ? -8.067 17.677 -13.990 1.00 72.12 473 ARG A CA 1
ATOM 3787 C C . ARG A 1 473 ? -7.439 18.986 -14.482 1.00 72.12 473 ARG A C 1
ATOM 3789 O O . ARG A 1 473 ? -7.796 20.069 -14.019 1.00 72.12 473 ARG A O 1
ATOM 3796 N N . PRO A 1 474 ? -6.482 18.934 -15.419 1.00 61.41 474 PRO A N 1
ATOM 3797 C CA . PRO A 1 474 ? -5.940 20.153 -16.003 1.00 61.41 474 PRO A CA 1
ATOM 3798 C C . PRO A 1 474 ? -7.004 20.857 -16.873 1.00 61.41 474 PRO A C 1
ATOM 3800 O O . PRO A 1 474 ? -7.655 20.210 -17.685 1.00 61.41 474 PRO A O 1
ATOM 3803 N N . VAL A 1 475 ? -7.142 22.186 -16.727 1.00 47.12 475 VAL A N 1
ATOM 3804 C CA . VAL A 1 475 ? -8.153 23.048 -17.402 1.00 47.12 475 VAL A CA 1
ATOM 3805 C C . VAL A 1 475 ? -8.154 22.904 -18.929 1.00 47.12 475 VAL A C 1
ATOM 3807 O O . VAL A 1 475 ? -9.193 22.950 -19.575 1.00 47.12 475 VAL A O 1
ATOM 3810 N N . LYS A 1 476 ? -6.975 22.691 -19.511 1.00 49.19 476 LYS A N 1
ATOM 3811 C CA . LYS A 1 476 ? -6.830 22.075 -20.825 1.00 49.19 476 LYS A CA 1
ATOM 3812 C C . LYS A 1 476 ? -6.243 20.702 -20.552 1.00 49.19 476 LYS A C 1
ATOM 3814 O O . LYS A 1 476 ? -5.147 20.630 -19.984 1.00 49.19 476 LYS A O 1
ATOM 3819 N N . GLU A 1 477 ? -6.896 19.619 -20.978 1.00 45.88 477 GLU A N 1
ATOM 3820 C CA . GLU A 1 477 ? -6.125 18.415 -21.297 1.00 45.88 477 GLU A CA 1
ATOM 3821 C C . GLU A 1 477 ? -4.935 18.906 -22.124 1.00 45.88 477 GLU A C 1
ATOM 3823 O O . GLU A 1 477 ? -5.139 19.689 -23.052 1.00 45.88 477 GLU A O 1
ATOM 3828 N N . MET A 1 478 ? -3.699 18.572 -21.742 1.00 41.16 478 MET A N 1
ATOM 3829 C CA . MET A 1 478 ? -2.528 18.906 -22.557 1.00 41.16 478 MET A CA 1
ATOM 3830 C C . MET A 1 478 ? -2.654 18.139 -23.886 1.00 41.16 478 MET A C 1
ATOM 3832 O O . MET A 1 478 ? -2.050 17.086 -24.053 1.00 41.16 478 MET A O 1
ATOM 3836 N N . ARG A 1 479 ? -3.494 18.660 -24.787 1.00 36.34 479 ARG A N 1
ATOM 3837 C CA . ARG A 1 479 ? -3.671 18.304 -26.195 1.00 36.34 479 ARG A CA 1
ATOM 3838 C C . ARG A 1 479 ? -2.731 19.118 -27.083 1.00 36.34 479 ARG A C 1
ATOM 3840 O O . ARG A 1 479 ? -2.726 18.934 -28.293 1.00 36.34 479 ARG A O 1
ATOM 3847 N N . GLU A 1 480 ? -1.932 20.014 -26.498 1.00 31.47 480 GLU A N 1
ATOM 3848 C CA . GLU A 1 480 ? -0.849 20.695 -27.204 1.00 31.47 480 GLU A CA 1
ATOM 3849 C C . GLU A 1 480 ? 0.231 19.667 -27.560 1.00 31.47 480 GLU A C 1
ATOM 3851 O O . GLU A 1 480 ? 1.084 19.324 -26.738 1.00 31.47 480 GLU A O 1
ATOM 3856 N N . GLY A 1 481 ? 0.128 19.148 -28.787 1.00 37.38 481 GLY A N 1
ATOM 3857 C CA . GLY A 1 481 ? 1.092 18.240 -29.405 1.00 37.38 481 GLY A CA 1
ATOM 3858 C C . GLY A 1 481 ? 0.535 16.916 -29.936 1.00 37.38 481 GLY A C 1
ATOM 3859 O O . GLY A 1 481 ? 1.342 16.030 -30.170 1.00 37.38 481 GLY A O 1
ATOM 3860 N N . ILE A 1 482 ? -0.783 16.751 -30.111 1.00 35.59 482 ILE A N 1
ATOM 3861 C CA . ILE A 1 482 ? -1.377 15.521 -30.673 1.00 35.59 482 ILE A CA 1
ATOM 3862 C C . ILE A 1 482 ? -1.597 15.697 -32.190 1.00 35.59 482 ILE A C 1
ATOM 3864 O O . ILE A 1 482 ? -2.533 16.408 -32.566 1.00 35.59 482 ILE A O 1
ATOM 3868 N N . PRO A 1 483 ? -0.820 15.062 -33.091 1.00 28.78 483 PRO A N 1
ATOM 3869 C CA . PRO A 1 483 ? -1.329 14.732 -34.415 1.00 28.78 483 PRO A CA 1
ATOM 3870 C C . PRO A 1 483 ? -2.420 13.669 -34.257 1.00 28.78 483 PRO A C 1
ATOM 3872 O O . PRO A 1 483 ? -2.313 12.790 -33.406 1.00 28.78 483 PRO A O 1
ATOM 3875 N N . ASN A 1 484 ? -3.476 13.789 -35.064 1.00 29.30 484 ASN A N 1
ATOM 3876 C CA . ASN A 1 484 ? -4.626 12.887 -35.136 1.00 29.30 484 ASN A CA 1
ATOM 3877 C C . ASN A 1 484 ? -4.319 11.439 -34.723 1.00 29.30 484 ASN A C 1
ATOM 3879 O O . ASN A 1 484 ? -3.418 10.812 -35.279 1.00 29.30 484 ASN A O 1
ATOM 3883 N N . LEU A 1 485 ? -5.162 10.885 -33.842 1.00 35.06 485 LEU A N 1
ATOM 3884 C CA . LEU A 1 485 ? -5.379 9.443 -33.712 1.00 35.06 485 LEU A CA 1
ATOM 3885 C C . LEU A 1 485 ? -5.874 8.917 -35.068 1.00 35.06 485 LEU A C 1
ATOM 3887 O O . LEU A 1 485 ? -7.070 8.741 -35.299 1.00 35.06 485 LEU A O 1
ATOM 3891 N N . GLY A 1 486 ? -4.943 8.716 -36.000 1.00 28.61 486 GLY A N 1
ATOM 3892 C CA . GLY A 1 486 ? -5.160 7.896 -37.174 1.00 28.61 486 GLY A CA 1
ATOM 3893 C C . GLY A 1 486 ? -5.578 6.513 -36.697 1.00 28.61 486 GLY A C 1
ATOM 3894 O O . GLY A 1 486 ? -5.127 6.061 -35.646 1.00 28.61 486 GLY A O 1
ATOM 3895 N N . LYS A 1 487 ? -6.481 5.873 -37.442 1.00 32.47 487 LYS A N 1
ATOM 3896 C CA . LYS A 1 487 ? -6.965 4.509 -37.212 1.00 32.47 487 LYS A CA 1
ATOM 3897 C C . LYS A 1 487 ? -5.782 3.537 -37.081 1.00 32.47 487 LYS A C 1
ATOM 3899 O O . LYS A 1 487 ? -5.377 2.910 -38.054 1.00 32.47 487 LYS A O 1
ATOM 3904 N N . VAL A 1 488 ? -5.216 3.412 -35.885 1.00 32.69 488 VAL A N 1
ATOM 3905 C CA . VAL A 1 488 ? -4.336 2.304 -35.536 1.00 32.69 488 VAL A CA 1
ATOM 3906 C C . VAL A 1 488 ? -5.266 1.113 -35.377 1.00 32.69 488 VAL A C 1
ATOM 3908 O O . VAL A 1 488 ? -6.258 1.197 -34.652 1.00 32.69 488 VAL A O 1
ATOM 3911 N N . ALA A 1 489 ? -4.994 0.046 -36.128 1.00 29.44 489 ALA A N 1
ATOM 3912 C CA . ALA A 1 489 ? -5.776 -1.182 -36.103 1.00 29.44 489 ALA A CA 1
ATOM 3913 C C . ALA A 1 489 ? -6.088 -1.619 -34.659 1.00 29.44 489 ALA A C 1
ATOM 3915 O O . ALA A 1 489 ? -5.289 -1.394 -33.749 1.00 29.44 489 ALA A O 1
ATOM 3916 N N . ALA A 1 490 ? -7.269 -2.207 -34.461 1.00 31.08 490 ALA A N 1
ATOM 3917 C CA . ALA A 1 490 ? -7.756 -2.679 -33.173 1.00 31.08 490 ALA A CA 1
ATOM 3918 C C . ALA A 1 490 ? -6.773 -3.691 -32.555 1.00 31.08 490 ALA A C 1
ATOM 3920 O O . ALA A 1 490 ? -6.808 -4.880 -32.850 1.00 31.08 490 ALA A O 1
ATOM 3921 N N . PHE A 1 491 ? -5.874 -3.204 -31.705 1.00 43.25 491 PHE A N 1
ATOM 3922 C CA . PHE A 1 491 ? -5.017 -4.012 -30.845 1.00 43.25 491 PHE A CA 1
ATOM 3923 C C . PHE A 1 491 ? -5.455 -3.760 -29.404 1.00 43.25 491 PHE A C 1
ATOM 3925 O O . PHE A 1 491 ? -5.740 -2.615 -29.052 1.00 43.25 491 PHE A O 1
ATOM 3932 N N . ALA A 1 492 ? -5.525 -4.808 -28.582 1.00 52.09 492 ALA A N 1
ATOM 3933 C CA . ALA A 1 492 ? -6.017 -4.724 -27.210 1.00 52.09 492 ALA A CA 1
ATOM 3934 C C . ALA A 1 492 ? -5.140 -3.781 -26.364 1.00 52.09 492 ALA A C 1
ATOM 3936 O O . ALA A 1 492 ? -4.082 -4.160 -25.867 1.00 52.09 492 ALA A O 1
ATOM 3937 N N . SER A 1 493 ? -5.548 -2.517 -26.229 1.00 65.12 493 SER A N 1
ATOM 3938 C CA . SER A 1 493 ? -4.987 -1.614 -25.225 1.00 65.12 493 SER A CA 1
ATOM 3939 C C . SER A 1 493 ? -5.248 -2.192 -23.828 1.00 65.12 493 SER A C 1
ATOM 3941 O O . SER A 1 493 ? -6.296 -2.816 -23.633 1.00 65.12 493 SER A O 1
ATOM 3943 N N . PRO A 1 494 ? -4.351 -1.972 -22.846 1.00 83.38 494 PRO A N 1
ATOM 3944 C CA . PRO A 1 494 ? -4.595 -2.394 -21.472 1.00 83.38 494 PRO A CA 1
ATOM 3945 C C . PRO A 1 494 ? -5.960 -1.891 -21.013 1.00 83.38 494 PRO A C 1
ATOM 3947 O O . PRO A 1 494 ? -6.305 -0.733 -21.261 1.00 83.38 494 PRO A O 1
ATOM 3950 N N . ARG A 1 495 ? -6.746 -2.736 -20.353 1.00 90.69 495 ARG A N 1
ATOM 3951 C CA . ARG A 1 495 ? -8.036 -2.339 -19.778 1.00 90.69 495 ARG A CA 1
ATOM 3952 C C . ARG A 1 495 ? -7.815 -1.886 -18.342 1.00 90.69 495 ARG A C 1
ATOM 3954 O O . ARG A 1 495 ? -7.095 -2.554 -17.607 1.00 90.69 495 ARG A O 1
ATOM 3961 N N . ALA A 1 496 ? -8.439 -0.785 -17.937 1.00 94.25 496 ALA A N 1
ATOM 3962 C CA . ALA A 1 496 ? -8.452 -0.350 -16.548 1.00 94.25 496 ALA A CA 1
ATOM 3963 C C . ALA A 1 496 ? -9.873 -0.369 -15.985 1.00 94.25 496 ALA A C 1
ATOM 3965 O O . ALA A 1 496 ? -10.832 -0.019 -16.673 1.00 94.25 496 ALA A O 1
ATOM 3966 N N . ILE A 1 497 ? -9.995 -0.769 -14.724 1.00 95.94 497 ILE A N 1
ATOM 3967 C CA . ILE A 1 497 ? -11.220 -0.647 -13.934 1.00 95.94 497 ILE A CA 1
ATOM 3968 C C . ILE A 1 497 ? -10.879 -0.099 -12.548 1.00 95.94 497 ILE A C 1
ATOM 3970 O O . ILE A 1 497 ? -9.739 -0.201 -12.087 1.00 95.94 497 ILE A O 1
ATOM 3974 N N . HIS A 1 498 ? -11.874 0.457 -11.866 1.00 96.56 498 HIS A N 1
ATOM 3975 C CA . HIS A 1 498 ? -11.741 0.883 -10.481 1.00 96.56 498 HIS A CA 1
ATOM 3976 C C . HIS A 1 498 ? -12.539 -0.041 -9.566 1.00 96.56 498 HIS A C 1
ATOM 3978 O O . HIS A 1 498 ? -13.753 -0.182 -9.708 1.00 96.56 498 HIS A O 1
ATOM 3984 N N . ILE A 1 499 ? -11.848 -0.651 -8.610 1.00 96.38 499 ILE A N 1
ATOM 3985 C CA . ILE A 1 499 ? -12.453 -1.436 -7.540 1.00 96.38 499 ILE A CA 1
ATOM 3986 C C . ILE A 1 499 ? -12.829 -0.471 -6.416 1.00 96.38 499 ILE A C 1
ATOM 3988 O O . ILE A 1 499 ? -11.982 0.285 -5.940 1.00 96.38 499 ILE A O 1
ATOM 3992 N N . ALA A 1 500 ? -14.094 -0.500 -5.992 1.00 91.75 500 ALA A N 1
ATOM 3993 C CA . ALA A 1 500 ? -14.574 0.319 -4.883 1.00 91.75 500 ALA A CA 1
ATOM 3994 C C . ALA A 1 500 ? -13.786 0.042 -3.592 1.00 91.75 500 ALA A C 1
ATOM 3996 O O . ALA A 1 500 ? -13.351 -1.085 -3.338 1.00 91.75 500 ALA A O 1
ATOM 3997 N N . GLU A 1 501 ? -13.611 1.075 -2.768 1.00 93.44 501 GLU A N 1
ATOM 3998 C CA . GLU A 1 501 ? -12.828 0.953 -1.545 1.00 93.44 501 GLU A CA 1
ATOM 3999 C C . GLU A 1 501 ? -13.511 -0.018 -0.563 1.00 93.44 501 GLU A C 1
ATOM 4001 O O . GLU A 1 501 ? -14.703 0.112 -0.272 1.00 93.44 501 GLU A O 1
ATOM 4006 N N . PRO A 1 502 ? -12.783 -1.023 -0.048 1.00 92.56 502 PRO A N 1
ATOM 4007 C CA . PRO A 1 502 ? -13.380 -2.010 0.831 1.00 92.56 502 PRO A CA 1
ATOM 4008 C C . PRO A 1 502 ? -13.708 -1.445 2.213 1.00 92.56 502 PRO A C 1
ATOM 4010 O O . PRO A 1 502 ? -12.923 -0.703 2.816 1.00 92.56 502 PRO A O 1
ATOM 4013 N N . ARG A 1 503 ? -14.858 -1.878 2.734 1.00 91.94 503 ARG A N 1
ATOM 4014 C CA . ARG A 1 503 ? -15.356 -1.532 4.066 1.00 91.94 503 ARG A CA 1
ATOM 4015 C C . ARG A 1 503 ? -14.855 -2.490 5.143 1.00 91.94 503 ARG A C 1
ATOM 4017 O O . ARG A 1 503 ? -14.527 -3.649 4.878 1.00 91.94 503 ARG A O 1
ATOM 4024 N N . LEU A 1 504 ? -14.810 -1.979 6.363 1.00 93.19 504 LEU A N 1
ATOM 4025 C CA . LEU A 1 504 ? -14.466 -2.689 7.588 1.00 93.19 504 LEU A CA 1
ATOM 4026 C C . LEU A 1 504 ? -15.689 -2.732 8.499 1.00 93.19 504 LEU A C 1
ATOM 4028 O O . LEU A 1 504 ? -16.518 -1.830 8.436 1.00 93.19 504 LEU A O 1
ATOM 4032 N N . VAL A 1 505 ? -15.788 -3.761 9.336 1.00 92.88 505 VAL A N 1
ATOM 4033 C CA . VAL A 1 505 ? -16.864 -3.926 10.322 1.00 92.88 505 VAL A CA 1
ATOM 4034 C C . VAL A 1 505 ? -16.322 -3.651 11.722 1.00 92.88 505 VAL A C 1
ATOM 4036 O O . VAL A 1 505 ? -15.250 -4.151 12.082 1.00 92.88 505 VAL A O 1
ATOM 4039 N N . PHE A 1 506 ? -17.095 -2.891 12.493 1.00 93.44 506 PHE A N 1
ATOM 4040 C CA . PHE A 1 506 ? -16.804 -2.411 13.846 1.00 93.44 506 PHE A CA 1
ATOM 4041 C C . PHE A 1 506 ? -17.902 -2.850 14.831 1.00 93.44 506 PHE A C 1
ATOM 4043 O O . PHE A 1 506 ? -18.721 -3.718 14.499 1.00 93.44 506 PHE A O 1
ATOM 4050 N N . GLY A 1 507 ? -17.915 -2.278 16.038 1.00 91.12 507 GLY A N 1
ATOM 4051 C CA . GLY A 1 507 ? -18.942 -2.539 17.049 1.00 91.12 507 GLY A CA 1
ATOM 4052 C C . GLY A 1 507 ? -20.370 -2.364 16.514 1.00 91.12 507 GLY A C 1
ATOM 4053 O O . GLY A 1 507 ? -20.641 -1.574 15.601 1.00 91.12 507 GLY A O 1
ATOM 4054 N N . GLY A 1 508 ? -21.292 -3.186 17.021 1.00 87.12 508 GLY A N 1
ATOM 4055 C CA . GLY A 1 508 ? -22.683 -3.210 16.550 1.00 87.12 508 GLY A CA 1
ATOM 4056 C C . GLY A 1 508 ? -22.855 -3.600 15.073 1.00 87.12 508 GLY A C 1
ATOM 4057 O O . GLY A 1 508 ? -23.861 -3.246 14.462 1.00 87.12 508 GLY A O 1
ATOM 4058 N N . SER A 1 509 ? -21.874 -4.291 14.475 1.00 88.69 509 SER A N 1
ATOM 4059 C CA . SER A 1 509 ? -21.857 -4.681 13.052 1.00 88.69 509 SER A CA 1
ATOM 4060 C C . SER A 1 509 ? -21.982 -3.511 12.064 1.00 88.69 509 SER A C 1
ATOM 4062 O O . SER A 1 509 ? -22.432 -3.686 10.930 1.00 88.69 509 SER A O 1
ATOM 4064 N N . ARG A 1 510 ? -21.576 -2.304 12.472 1.00 90.62 510 ARG A N 1
ATOM 4065 C CA . ARG A 1 510 ? -21.551 -1.120 11.603 1.00 90.62 510 ARG A CA 1
ATOM 4066 C C . ARG A 1 510 ? -20.334 -1.148 10.681 1.00 90.62 510 ARG A C 1
ATOM 4068 O O . ARG A 1 510 ? -19.270 -1.635 11.060 1.00 90.62 510 ARG A O 1
ATOM 4075 N N . GLU A 1 511 ? -20.493 -0.607 9.474 1.00 92.88 511 GLU A N 1
ATOM 4076 C CA . GLU A 1 511 ? -19.432 -0.554 8.468 1.00 92.88 511 GLU A CA 1
ATOM 4077 C C . GLU A 1 511 ? -18.852 0.858 8.303 1.00 92.88 511 GLU A C 1
ATOM 4079 O O . GLU A 1 511 ? -19.598 1.833 8.242 1.00 92.88 511 GLU A O 1
ATOM 4084 N N . GLU A 1 512 ? -17.533 0.959 8.140 1.00 90.62 512 GLU A N 1
ATOM 4085 C CA . GLU A 1 512 ? -16.832 2.194 7.756 1.00 90.62 512 GLU A CA 1
ATOM 4086 C C . GLU A 1 512 ? -15.578 1.857 6.928 1.00 90.62 512 GLU A C 1
ATOM 4088 O O . GLU A 1 512 ? -15.007 0.771 7.042 1.00 90.62 512 GLU A O 1
ATOM 4093 N N . GLU A 1 513 ? -15.157 2.761 6.042 1.00 91.81 513 GLU A N 1
ATOM 4094 C CA . GLU A 1 513 ? -13.963 2.567 5.217 1.00 91.81 513 GLU A CA 1
ATOM 4095 C C . GLU A 1 513 ? -12.681 2.899 5.984 1.00 91.81 513 GLU A C 1
ATOM 4097 O O . GLU A 1 513 ? -11.668 2.223 5.802 1.00 91.81 513 GLU A O 1
ATOM 4102 N N . ASP A 1 514 ? -12.690 3.934 6.824 1.00 92.00 514 ASP A N 1
ATOM 4103 C CA . ASP A 1 514 ? -11.511 4.352 7.585 1.00 92.00 514 ASP A CA 1
ATOM 4104 C C . ASP A 1 514 ? -11.416 3.638 8.955 1.00 92.00 514 ASP A C 1
ATOM 4106 O O . ASP A 1 514 ? -12.347 3.734 9.760 1.00 92.00 514 ASP A O 1
ATOM 4110 N N . PRO A 1 515 ? -10.287 2.969 9.276 1.00 94.06 515 PRO A N 1
ATOM 4111 C CA . PRO A 1 515 ? -10.094 2.296 10.562 1.00 94.06 515 PRO A CA 1
ATOM 4112 C C . PRO A 1 515 ? -10.271 3.193 11.793 1.00 94.06 515 PRO A C 1
ATOM 4114 O O . PRO A 1 515 ? -10.835 2.762 12.795 1.00 94.06 515 PRO A O 1
ATOM 4117 N N . ARG A 1 516 ? -9.781 4.437 11.753 1.00 93.38 516 ARG A N 1
ATOM 4118 C CA . ARG A 1 516 ? -9.825 5.364 12.895 1.00 93.38 516 ARG A CA 1
ATOM 4119 C C . ARG A 1 516 ? -11.212 5.945 13.073 1.00 93.38 516 ARG A C 1
ATOM 4121 O O . ARG A 1 516 ? -11.682 6.027 14.203 1.00 93.38 516 ARG A O 1
ATOM 4128 N N . LEU A 1 517 ? -11.862 6.347 11.980 1.00 90.50 517 LEU A N 1
ATOM 4129 C CA . LEU A 1 517 ? -13.232 6.854 12.046 1.00 90.50 517 LEU A CA 1
ATOM 4130 C C . LEU A 1 517 ? -14.195 5.754 12.492 1.00 90.50 517 LEU A C 1
ATOM 4132 O O . LEU A 1 517 ? -15.010 5.999 13.374 1.00 90.50 517 LEU A O 1
ATOM 4136 N N . GLY A 1 518 ? -14.047 4.535 11.970 1.00 92.12 518 GLY A N 1
ATOM 4137 C CA . GLY A 1 518 ? -14.863 3.398 12.385 1.00 92.12 518 GLY A CA 1
ATOM 4138 C C . GLY A 1 518 ? -14.707 3.080 13.872 1.00 92.12 518 GLY A C 1
ATOM 4139 O O . GLY A 1 518 ? -15.703 3.036 14.587 1.00 92.12 518 GLY A O 1
ATOM 4140 N N . MET A 1 519 ? -13.466 2.990 14.370 1.00 93.50 519 MET A N 1
ATOM 4141 C CA . MET A 1 519 ? -13.198 2.833 15.807 1.00 93.50 519 MET A CA 1
ATOM 4142 C C . MET A 1 519 ? -13.767 3.994 16.632 1.00 93.50 519 MET A C 1
ATOM 4144 O O . MET A 1 519 ? -14.337 3.775 17.695 1.00 93.50 519 MET A O 1
ATOM 4148 N N . ARG A 1 520 ? -13.633 5.238 16.155 1.00 90.94 520 ARG A N 1
ATOM 4149 C CA . ARG A 1 520 ? -14.132 6.428 16.856 1.00 90.94 520 ARG A CA 1
ATOM 4150 C C . ARG A 1 520 ? -15.657 6.477 16.923 1.00 90.94 520 ARG A C 1
ATOM 4152 O O . ARG A 1 520 ? -16.178 6.939 17.932 1.00 90.94 520 ARG A O 1
ATOM 4159 N N . TYR A 1 521 ? -16.370 6.064 15.881 1.00 89.31 521 TYR A N 1
ATOM 4160 C CA . TYR A 1 521 ? -17.832 6.158 15.840 1.00 89.31 521 TYR A CA 1
ATOM 4161 C C . TYR A 1 521 ? -18.529 4.931 16.420 1.00 89.31 521 TYR A C 1
ATOM 4163 O O . TYR A 1 521 ? -19.572 5.075 17.051 1.00 89.31 521 TYR A O 1
ATOM 4171 N N . PHE A 1 522 ? -17.964 3.743 16.216 1.00 93.38 522 PHE A N 1
ATOM 4172 C CA . PHE A 1 522 ? -18.642 2.476 16.497 1.00 93.38 522 PHE A CA 1
ATOM 4173 C C . PHE A 1 522 ? -17.905 1.587 17.497 1.00 93.38 522 PHE A C 1
ATOM 4175 O O . PHE A 1 522 ? -18.467 0.590 17.935 1.00 93.38 522 PHE A O 1
ATOM 4182 N N . GLY A 1 523 ? -16.671 1.933 17.866 1.00 93.81 523 GLY A N 1
ATOM 4183 C CA . GLY A 1 523 ? -15.867 1.121 18.769 1.00 93.81 523 GLY A CA 1
ATOM 4184 C C . GLY A 1 523 ? -15.258 -0.124 18.121 1.00 93.81 523 GLY A C 1
ATOM 4185 O O . GLY A 1 523 ? -15.431 -0.366 16.921 1.00 93.81 523 GLY A O 1
ATOM 4186 N N . PRO A 1 524 ? -14.498 -0.910 18.899 1.00 94.69 524 PRO A N 1
ATOM 4187 C CA . PRO A 1 524 ? -13.874 -2.137 18.425 1.00 94.69 524 PRO A CA 1
ATOM 4188 C C . PRO A 1 524 ? -14.903 -3.202 18.034 1.00 94.69 524 PRO A C 1
ATOM 4190 O O . PRO A 1 524 ? -16.020 -3.243 18.543 1.00 94.69 524 PRO A O 1
ATOM 4193 N N . PHE A 1 525 ? -14.513 -4.089 17.123 1.00 93.12 525 PHE A N 1
ATOM 4194 C CA . PHE A 1 525 ? -15.340 -5.220 16.718 1.00 93.12 525 PHE A CA 1
ATOM 4195 C C . PHE A 1 525 ? -15.459 -6.279 17.829 1.00 93.12 525 PHE A C 1
ATOM 4197 O O . PHE A 1 525 ? -14.473 -6.653 18.463 1.00 93.12 525 PHE A O 1
ATOM 4204 N N . HIS A 1 526 ? -16.663 -6.824 17.988 1.00 89.50 526 HIS A N 1
ATOM 4205 C CA . HIS A 1 526 ? -16.980 -7.970 18.840 1.00 89.50 526 HIS A CA 1
ATOM 4206 C C . HIS A 1 526 ? -18.052 -8.827 18.144 1.00 89.50 526 HIS A C 1
ATOM 4208 O O . HIS A 1 526 ? -18.849 -8.304 17.354 1.00 89.50 526 HIS A O 1
ATOM 4214 N N . ALA A 1 527 ? -18.039 -10.147 18.360 1.00 81.81 527 ALA A N 1
ATOM 4215 C CA . ALA A 1 527 ? -19.052 -11.023 17.775 1.00 81.81 527 ALA A CA 1
ATOM 4216 C C . ALA A 1 527 ? -20.420 -10.815 18.448 1.00 81.81 527 ALA A C 1
ATOM 4218 O O . ALA A 1 527 ? -20.536 -10.207 19.513 1.00 81.81 527 ALA A O 1
ATOM 4219 N N . GLN A 1 528 ? -21.484 -11.313 17.817 1.00 79.00 528 GLN A N 1
ATOM 4220 C CA . GLN A 1 528 ? -22.825 -11.218 18.387 1.00 79.00 528 GLN A CA 1
ATOM 4221 C C . GLN A 1 528 ? -22.891 -12.008 19.704 1.00 79.00 528 GLN A C 1
ATOM 4223 O O . GLN A 1 528 ? -22.602 -13.200 19.721 1.00 79.00 528 GLN A O 1
ATOM 4228 N N . GLY A 1 529 ? -23.265 -11.336 20.796 1.00 78.44 529 GLY A N 1
ATOM 4229 C CA . GLY A 1 529 ? -23.293 -11.924 22.141 1.00 78.44 529 GLY A CA 1
ATOM 4230 C C . GLY A 1 529 ? -21.957 -11.880 22.894 1.00 78.44 529 GLY A C 1
ATOM 4231 O O . GLY A 1 529 ? -21.924 -12.256 24.061 1.00 78.44 529 GLY A O 1
ATOM 4232 N N . GLU A 1 530 ? -20.880 -11.398 22.268 1.00 85.00 530 GLU A N 1
ATOM 4233 C CA . GLU A 1 530 ? -19.615 -11.101 22.945 1.00 85.00 530 GLU A CA 1
ATOM 4234 C C . GLU A 1 530 ? -19.535 -9.614 23.306 1.00 85.00 530 GLU A C 1
ATOM 4236 O O . GLU A 1 530 ? -20.023 -8.758 22.567 1.00 85.00 530 GLU A O 1
ATOM 4241 N N . GLU A 1 531 ? -18.868 -9.310 24.417 1.00 83.88 531 GLU A N 1
ATOM 4242 C CA . GLU A 1 531 ? -18.521 -7.944 24.811 1.00 83.88 531 GLU A CA 1
ATOM 4243 C C . GLU A 1 531 ? -17.109 -7.592 24.316 1.00 83.88 531 GLU A C 1
ATOM 4245 O O . GLU A 1 531 ? -16.218 -8.452 24.320 1.00 83.88 531 GLU A O 1
ATOM 4250 N N . PRO A 1 532 ? -16.854 -6.336 23.905 1.00 88.75 532 PRO A N 1
ATOM 4251 C CA . PRO A 1 532 ? -15.509 -5.904 23.566 1.00 88.75 532 PRO A CA 1
ATOM 4252 C C . PRO A 1 532 ? -14.590 -5.942 24.795 1.00 88.75 532 PRO A C 1
ATOM 4254 O O . PRO A 1 532 ? -15.019 -5.817 25.944 1.00 88.75 532 PRO A O 1
ATOM 4257 N N . LEU A 1 533 ? -13.280 -6.061 24.553 1.00 92.38 533 LEU A N 1
ATOM 4258 C CA . LEU A 1 533 ? -12.281 -5.988 25.618 1.00 92.38 533 LEU A CA 1
ATOM 4259 C C . LEU A 1 533 ? -12.380 -4.629 26.330 1.00 92.38 533 LEU A C 1
ATOM 4261 O O . LEU A 1 533 ? -12.049 -3.599 25.744 1.00 92.38 533 LEU A O 1
ATOM 4265 N N . SER A 1 534 ? -12.800 -4.643 27.596 1.00 93.62 534 SER A N 1
ATOM 4266 C CA . SER A 1 534 ? -13.062 -3.429 28.379 1.00 93.62 534 SER A CA 1
ATOM 4267 C C . SER A 1 534 ? -11.866 -2.940 29.200 1.00 93.62 534 SER A C 1
ATOM 4269 O O . SER A 1 534 ? -11.838 -1.797 29.668 1.00 93.62 534 SER A O 1
ATOM 4271 N N . GLN A 1 535 ? -10.860 -3.793 29.409 1.00 94.69 535 GLN A N 1
ATOM 4272 C CA . GLN A 1 535 ? -9.681 -3.480 30.215 1.00 94.69 535 GLN A CA 1
ATOM 4273 C C . GLN A 1 535 ? -8.429 -4.145 29.641 1.00 94.69 535 GLN A C 1
ATOM 4275 O O . GLN A 1 535 ? -8.454 -5.328 29.312 1.00 94.69 535 GLN A O 1
ATOM 4280 N N . MET A 1 536 ? -7.317 -3.409 29.591 1.00 95.38 536 MET A N 1
ATOM 4281 C CA . MET A 1 536 ? -5.997 -3.937 29.232 1.00 95.38 536 MET A CA 1
ATOM 4282 C C . MET A 1 536 ? -5.073 -3.940 30.447 1.00 95.38 536 MET A C 1
ATOM 4284 O O . MET A 1 536 ? -4.698 -2.871 30.933 1.00 95.38 536 MET A O 1
ATOM 4288 N N . ARG A 1 537 ? -4.656 -5.122 30.916 1.00 95.56 537 ARG A N 1
ATOM 4289 C CA . ARG A 1 537 ? -3.632 -5.248 31.972 1.00 95.56 537 ARG A CA 1
ATOM 4290 C C . ARG A 1 537 ? -2.234 -5.135 31.376 1.00 95.56 537 ARG A C 1
ATOM 4292 O O . ARG A 1 537 ? -1.839 -5.990 30.579 1.00 95.56 537 ARG A O 1
ATOM 4299 N N . ILE A 1 538 ? -1.491 -4.104 31.770 1.00 96.56 538 ILE A N 1
ATOM 4300 C CA . ILE A 1 538 ? -0.194 -3.768 31.174 1.00 96.56 538 ILE A CA 1
ATOM 4301 C C . ILE A 1 538 ? 0.927 -3.856 32.206 1.00 96.56 538 ILE A C 1
ATOM 4303 O O . ILE A 1 538 ? 0.875 -3.188 33.237 1.00 96.56 538 ILE A O 1
ATOM 4307 N N . GLY A 1 539 ? 1.964 -4.628 31.880 1.00 96.38 539 GLY A N 1
ATOM 4308 C CA . GLY A 1 539 ? 3.243 -4.633 32.589 1.00 96.38 539 GLY A CA 1
ATOM 4309 C C . GLY A 1 539 ? 4.316 -3.804 31.885 1.00 96.38 539 GLY A C 1
ATOM 4310 O O . GLY A 1 539 ? 4.217 -3.529 30.686 1.00 96.38 539 GLY A O 1
ATOM 4311 N N . LEU A 1 540 ? 5.364 -3.423 32.614 1.00 97.38 540 LEU A N 1
ATOM 4312 C CA . LEU A 1 540 ? 6.485 -2.634 32.096 1.00 97.38 540 LEU A CA 1
ATOM 4313 C C . LEU A 1 540 ? 7.817 -3.350 32.325 1.00 97.38 540 LEU A C 1
ATOM 4315 O O . LEU A 1 540 ? 8.109 -3.815 33.420 1.00 97.38 540 LEU A O 1
ATOM 4319 N N . VAL A 1 541 ? 8.666 -3.368 31.301 1.00 97.62 541 VAL A N 1
ATOM 4320 C CA . VAL A 1 541 ? 10.073 -3.774 31.405 1.00 97.62 541 VAL A CA 1
ATOM 4321 C C . VAL A 1 541 ? 10.933 -2.631 30.890 1.00 97.62 541 VAL A C 1
ATOM 4323 O O . VAL A 1 541 ? 10.918 -2.312 29.698 1.00 97.62 541 VAL A O 1
ATOM 4326 N N . ALA A 1 542 ? 11.649 -1.978 31.796 1.00 96.56 542 ALA A N 1
ATOM 4327 C CA . ALA A 1 542 ? 12.350 -0.727 31.528 1.00 96.56 542 ALA A CA 1
ATOM 4328 C C . ALA A 1 542 ? 13.439 -0.480 32.586 1.00 96.56 542 ALA A C 1
ATOM 4330 O O . ALA A 1 542 ? 13.507 -1.184 33.588 1.00 96.56 542 ALA A O 1
ATOM 4331 N N . THR A 1 543 ? 14.296 0.518 32.381 1.00 96.19 543 THR A N 1
ATOM 4332 C CA . THR A 1 543 ? 15.227 0.989 33.425 1.00 96.19 543 THR A CA 1
ATOM 4333 C C . THR A 1 543 ? 14.520 1.955 34.378 1.00 96.19 543 THR A C 1
ATOM 4335 O O . THR A 1 543 ? 13.541 2.591 33.975 1.00 96.19 543 THR A O 1
ATOM 4338 N N . GLY A 1 544 ? 15.035 2.160 35.596 1.00 93.38 544 GLY A N 1
ATOM 4339 C CA . GLY A 1 544 ? 14.434 3.082 36.572 1.00 93.38 544 GLY A CA 1
ATOM 4340 C C . GLY A 1 544 ? 14.146 4.487 36.019 1.00 93.38 544 GLY A C 1
ATOM 4341 O O . GLY A 1 544 ? 13.092 5.059 36.281 1.00 93.38 544 GLY A O 1
ATOM 4342 N N . ARG A 1 545 ? 15.009 5.014 35.134 1.00 92.12 545 ARG A N 1
ATOM 4343 C CA . ARG A 1 545 ? 14.794 6.319 34.470 1.00 92.12 545 ARG A CA 1
ATOM 4344 C C . ARG A 1 545 ? 13.702 6.321 33.390 1.00 92.12 545 ARG A C 1
ATOM 4346 O O . ARG A 1 545 ? 13.166 7.381 33.072 1.00 92.12 545 ARG A O 1
ATOM 4353 N N . THR A 1 546 ? 13.403 5.173 32.778 1.00 94.38 546 THR A N 1
ATOM 4354 C CA . THR A 1 546 ? 12.455 5.068 31.652 1.00 94.38 546 THR A CA 1
ATOM 4355 C C . THR A 1 546 ? 11.066 4.578 32.067 1.00 94.38 546 THR A C 1
ATOM 4357 O O . THR A 1 546 ? 10.111 4.805 31.322 1.00 94.38 546 THR A O 1
ATOM 4360 N N . ILE A 1 547 ? 10.910 4.008 33.267 1.00 94.50 547 ILE A N 1
ATOM 4361 C CA . ILE A 1 547 ? 9.598 3.648 33.834 1.00 94.50 547 ILE A CA 1
ATOM 4362 C C . ILE A 1 547 ? 8.654 4.869 33.925 1.00 94.50 547 ILE A C 1
ATOM 4364 O O . ILE A 1 547 ? 7.551 4.790 33.375 1.00 94.50 547 ILE A O 1
ATOM 4368 N N . PRO A 1 548 ? 9.051 6.029 34.499 1.00 94.56 548 PRO A N 1
ATOM 4369 C CA . PRO A 1 548 ? 8.168 7.201 34.568 1.00 94.56 548 PRO A CA 1
ATOM 4370 C C . PRO A 1 548 ? 7.778 7.746 33.188 1.00 94.56 548 PRO A C 1
ATOM 4372 O O . PRO A 1 548 ? 6.664 8.228 32.989 1.00 94.56 548 PRO A O 1
ATOM 4375 N N . LEU A 1 549 ? 8.682 7.645 32.206 1.00 95.56 549 LEU A N 1
ATOM 4376 C CA . LEU A 1 549 ? 8.408 8.049 30.824 1.00 95.56 549 LEU A CA 1
ATOM 4377 C C . LEU A 1 549 ? 7.328 7.177 30.180 1.00 95.56 549 LEU A C 1
ATOM 4379 O O . LEU A 1 549 ? 6.454 7.706 29.497 1.00 95.56 549 LEU A O 1
ATOM 4383 N N . ALA A 1 550 ? 7.377 5.859 30.398 1.00 95.56 550 ALA A N 1
ATOM 4384 C CA . ALA A 1 550 ? 6.334 4.950 29.932 1.00 95.56 550 ALA A CA 1
ATOM 4385 C C . ALA A 1 550 ? 4.985 5.267 30.587 1.00 95.56 550 ALA A C 1
ATOM 4387 O O . ALA A 1 550 ? 3.981 5.323 29.883 1.00 95.56 550 ALA A O 1
ATOM 4388 N N . GLY A 1 551 ? 4.979 5.552 31.896 1.00 95.44 551 GLY A N 1
ATOM 4389 C CA . GLY A 1 551 ? 3.786 5.987 32.628 1.00 95.44 551 GLY A CA 1
ATOM 4390 C C . GLY A 1 551 ? 3.115 7.201 31.982 1.00 95.44 551 GLY A C 1
ATOM 4391 O O . GLY A 1 551 ? 1.951 7.120 31.606 1.00 95.44 551 GLY A O 1
ATOM 4392 N N . ARG A 1 552 ? 3.877 8.268 31.709 1.00 96.38 552 ARG A N 1
ATOM 4393 C CA . ARG A 1 552 ? 3.354 9.472 31.032 1.00 96.38 552 ARG A CA 1
ATOM 4394 C C . ARG A 1 552 ? 2.781 9.200 29.640 1.00 96.38 552 ARG A C 1
ATOM 4396 O O . ARG A 1 552 ? 1.863 9.885 29.204 1.00 96.38 552 ARG A O 1
ATOM 4403 N N . VAL A 1 553 ? 3.341 8.235 28.910 1.00 96.38 553 VAL A N 1
ATOM 4404 C CA . VAL A 1 553 ? 2.816 7.837 27.595 1.00 96.38 553 VAL A CA 1
ATOM 4405 C C . VAL A 1 553 ? 1.518 7.043 27.725 1.00 96.38 553 VAL A C 1
ATOM 4407 O O . VAL A 1 553 ? 0.639 7.184 26.880 1.00 96.38 553 VAL A O 1
ATOM 4410 N N . LEU A 1 554 ? 1.369 6.238 28.776 1.00 96.56 554 LEU A N 1
ATOM 4411 C CA . LEU A 1 554 ? 0.094 5.596 29.084 1.00 96.56 554 LEU A CA 1
ATOM 4412 C C . LEU A 1 554 ? -0.968 6.639 29.482 1.00 96.56 554 LEU A C 1
ATOM 4414 O O . LEU A 1 554 ? -2.099 6.541 29.020 1.00 96.56 554 LEU A O 1
ATOM 4418 N N . ASP A 1 555 ? -0.600 7.688 30.225 1.00 96.19 555 ASP A N 1
ATOM 4419 C CA . ASP A 1 555 ? -1.517 8.795 30.563 1.00 96.19 555 ASP A CA 1
ATOM 4420 C C . ASP A 1 555 ? -1.964 9.569 29.304 1.00 96.19 555 ASP A C 1
ATOM 4422 O O . ASP A 1 555 ? -3.119 9.980 29.163 1.00 96.19 555 ASP A O 1
ATOM 4426 N N . LEU A 1 556 ? -1.057 9.718 28.331 1.00 95.31 556 LEU A N 1
ATOM 4427 C CA . LEU A 1 556 ? -1.367 10.286 27.015 1.00 95.31 556 LEU A CA 1
ATOM 4428 C C . LEU A 1 556 ? -2.391 9.431 26.243 1.00 95.31 556 LEU A C 1
ATOM 4430 O O . LEU A 1 556 ? -3.231 9.974 25.533 1.00 95.31 556 LEU A O 1
ATOM 4434 N N . LEU A 1 557 ? -2.335 8.101 26.385 1.00 96.06 557 LEU A N 1
ATOM 4435 C CA . LEU A 1 557 ? -3.278 7.170 25.756 1.00 96.06 557 LEU A CA 1
ATOM 4436 C C . LEU A 1 557 ? -4.660 7.165 26.425 1.00 96.06 557 LEU A C 1
ATOM 4438 O O . LEU A 1 557 ? -5.639 6.819 25.773 1.00 96.06 557 LEU A O 1
ATOM 4442 N N . GLU A 1 558 ? -4.763 7.517 27.703 1.00 95.38 558 GLU A N 1
ATOM 4443 C CA . GLU A 1 558 ? -6.044 7.606 28.425 1.00 95.38 558 GLU A CA 1
ATOM 4444 C C . GLU A 1 558 ? -6.776 8.933 28.157 1.00 95.38 558 GLU A C 1
ATOM 4446 O O . GLU A 1 558 ? -7.993 9.029 28.321 1.00 95.38 558 GLU A O 1
ATOM 4451 N N . SER A 1 559 ? -6.055 9.961 27.704 1.00 93.75 559 SER A N 1
ATOM 4452 C CA . SER A 1 559 ? -6.587 11.301 27.438 1.00 93.75 559 SER A CA 1
ATOM 4453 C C . SER A 1 559 ? -6.916 11.536 25.959 1.00 93.75 559 SER A C 1
ATOM 4455 O O . SER A 1 559 ? -6.337 10.924 25.061 1.00 93.75 559 SER A O 1
ATOM 4457 N N . GLU A 1 560 ? -7.861 12.445 25.698 1.00 94.75 560 GLU A N 1
ATOM 4458 C CA . GLU A 1 560 ? -8.175 12.878 24.335 1.00 94.75 560 GLU A CA 1
ATOM 4459 C C . GLU A 1 560 ? -7.008 13.685 23.753 1.00 94.75 560 GLU A C 1
ATOM 4461 O O . GLU A 1 560 ? -6.439 14.550 24.418 1.00 94.75 560 GLU A O 1
ATOM 4466 N N . GLN A 1 561 ? -6.653 13.397 22.501 1.00 94.06 561 GLN A N 1
ATOM 4467 C CA . GLN A 1 561 ? -5.592 14.081 21.769 1.00 94.06 561 GLN A CA 1
ATOM 4468 C C . GLN A 1 561 ? -6.162 14.690 20.492 1.00 94.06 561 GLN A C 1
ATOM 4470 O O . GLN A 1 561 ? -6.501 13.977 19.539 1.00 94.06 561 GLN A O 1
ATOM 4475 N N . GLU A 1 562 ? -6.226 16.016 20.438 1.00 89.56 562 GLU A N 1
ATOM 4476 C CA . GLU A 1 562 ? -6.610 16.716 19.219 1.00 89.56 562 GLU A CA 1
ATOM 4477 C C . GLU A 1 562 ? -5.521 16.611 18.148 1.00 89.56 562 GLU A C 1
ATOM 4479 O O . GLU A 1 562 ? -4.329 16.762 18.423 1.00 89.56 562 GLU A O 1
ATOM 4484 N N . SER A 1 563 ? -5.921 16.375 16.893 1.00 86.31 563 SER A N 1
ATOM 4485 C CA . SER A 1 563 ? -4.973 16.538 15.784 1.00 86.31 563 SER A CA 1
ATOM 4486 C C . SER A 1 563 ? -4.651 18.018 15.586 1.00 86.31 563 SER A C 1
ATOM 4488 O O . SER A 1 563 ? -5.538 18.873 15.659 1.00 86.31 563 SER A O 1
ATOM 4490 N N . VAL A 1 564 ? -3.392 18.320 15.285 1.00 81.06 564 VAL A N 1
ATOM 4491 C CA . VAL A 1 564 ? -2.950 19.688 14.964 1.00 81.06 564 VAL A CA 1
ATOM 4492 C C . VAL A 1 564 ? -2.930 19.948 13.457 1.00 81.06 564 VAL A C 1
ATOM 4494 O O . VAL A 1 564 ? -2.601 21.046 13.010 1.00 81.06 564 VAL A O 1
ATOM 4497 N N . THR A 1 565 ? -3.253 18.936 12.651 1.00 75.81 565 THR A N 1
ATOM 4498 C CA . THR A 1 565 ? -3.230 19.030 11.190 1.00 75.81 565 THR A CA 1
ATOM 4499 C C . THR A 1 565 ? -4.589 19.441 10.618 1.00 75.81 565 THR A C 1
ATOM 4501 O O . THR A 1 565 ? -5.647 19.185 11.190 1.00 75.81 565 THR A O 1
ATOM 4504 N N . THR A 1 566 ? -4.570 20.076 9.444 1.00 72.38 566 THR A N 1
ATOM 4505 C CA . THR A 1 566 ? -5.789 20.558 8.776 1.00 72.38 566 THR A CA 1
ATOM 4506 C C . THR A 1 566 ? -6.627 19.431 8.172 1.00 72.38 566 THR A C 1
ATOM 4508 O O . THR A 1 566 ? -7.854 19.516 8.164 1.00 72.38 566 THR A O 1
ATOM 4511 N N . ASN A 1 567 ? -6.001 18.354 7.679 1.00 76.69 567 ASN A N 1
ATOM 4512 C CA . ASN A 1 567 ? -6.727 17.215 7.115 1.00 76.69 567 ASN A CA 1
ATOM 4513 C C . ASN A 1 567 ? -7.192 16.255 8.222 1.00 76.69 567 ASN A C 1
ATOM 4515 O O . ASN A 1 567 ? -6.547 15.241 8.496 1.00 76.69 567 ASN A O 1
ATOM 4519 N N . ARG A 1 568 ? -8.355 16.561 8.802 1.00 80.00 568 ARG A N 1
ATOM 4520 C CA . ARG A 1 568 ? -8.996 15.771 9.866 1.00 80.00 568 ARG A CA 1
ATOM 4521 C C . ARG A 1 568 ? -9.441 14.368 9.434 1.00 80.00 568 ARG A C 1
ATOM 4523 O O . ARG A 1 568 ? -9.613 13.517 10.296 1.00 80.00 568 ARG A O 1
ATOM 4530 N N . TYR A 1 569 ? -9.595 14.108 8.131 1.00 79.38 569 TYR A N 1
ATOM 4531 C CA . TYR A 1 569 ? -9.900 12.765 7.619 1.00 79.38 569 TYR A CA 1
ATOM 4532 C C . TYR A 1 569 ? -8.666 11.862 7.669 1.00 79.38 569 TYR A C 1
ATOM 4534 O O . TYR A 1 569 ? -8.749 10.718 8.095 1.00 79.38 569 TYR A O 1
ATOM 4542 N N . LEU A 1 570 ? -7.498 12.383 7.275 1.00 82.31 570 LEU A N 1
ATOM 4543 C CA . LEU A 1 570 ? -6.236 11.640 7.350 1.00 82.31 570 LEU A CA 1
ATOM 4544 C C . LEU A 1 570 ? -5.705 11.533 8.789 1.00 82.31 570 LEU A C 1
ATOM 4546 O O . LEU A 1 570 ? -5.078 10.537 9.158 1.00 82.31 570 LEU A O 1
ATOM 4550 N N . PHE A 1 571 ? -5.949 12.559 9.596 1.00 85.69 571 PHE A N 1
ATOM 4551 C CA . PHE A 1 571 ? -5.446 12.687 10.957 1.00 85.69 571 PHE A CA 1
ATOM 4552 C C . PHE A 1 571 ? -6.595 13.043 11.917 1.00 85.69 571 PHE A C 1
ATOM 4554 O O . PHE A 1 571 ? -6.713 14.181 12.374 1.00 85.69 571 PHE A O 1
ATOM 4561 N N . PRO A 1 572 ? -7.500 12.094 12.203 1.00 88.81 572 PRO A N 1
ATOM 4562 C CA . PRO A 1 572 ? -8.574 12.332 13.155 1.00 88.81 572 PRO A CA 1
ATOM 4563 C C . PRO A 1 572 ? -8.024 12.407 14.583 1.00 88.81 572 PRO A C 1
ATOM 4565 O O . PRO A 1 572 ? -7.114 11.657 14.948 1.00 88.81 572 PRO A O 1
ATOM 4568 N N . SER A 1 573 ? -8.620 13.271 15.412 1.00 91.75 573 SER A N 1
ATOM 4569 C CA . SER A 1 573 ? -8.334 13.318 16.853 1.00 91.75 573 SER A CA 1
ATOM 4570 C C . SER A 1 573 ? -8.564 11.947 17.495 1.00 91.75 573 SER A C 1
ATOM 4572 O O . SER A 1 573 ? -9.445 11.191 17.068 1.00 91.75 573 SER A O 1
ATOM 4574 N N . PHE A 1 574 ? -7.756 11.626 18.497 1.00 95.50 574 PHE A N 1
ATOM 4575 C CA . PHE A 1 574 ? -7.832 10.377 19.242 1.00 95.50 574 PHE A CA 1
ATOM 4576 C C . PHE A 1 574 ? -8.679 10.583 20.503 1.00 95.50 574 PHE A C 1
ATOM 4578 O O . PHE A 1 574 ? -8.329 11.452 21.294 1.00 95.50 574 PHE A O 1
ATOM 4585 N N . PRO A 1 575 ? -9.755 9.808 20.721 1.00 93.44 575 PRO A N 1
ATOM 4586 C CA . PRO A 1 575 ? -10.722 10.070 21.793 1.00 93.44 575 PRO A CA 1
ATOM 4587 C C . PRO A 1 575 ? -10.228 9.709 23.209 1.00 93.44 575 PRO A C 1
ATOM 4589 O O . PRO A 1 575 ? -10.919 9.997 24.184 1.00 93.44 575 PRO A O 1
ATOM 4592 N N . GLY A 1 576 ? -9.057 9.074 23.337 1.00 95.06 576 GLY A N 1
ATOM 4593 C CA . GLY A 1 576 ? -8.578 8.494 24.596 1.00 95.06 576 GLY A CA 1
ATOM 4594 C C . GLY A 1 576 ? -9.122 7.083 24.836 1.00 95.06 576 GLY A C 1
ATOM 4595 O O . GLY A 1 576 ? -10.209 6.735 24.380 1.00 95.06 576 GLY A O 1
ATOM 4596 N N . LEU A 1 577 ? -8.371 6.246 25.546 1.00 94.31 577 LEU A N 1
ATOM 4597 C CA . LEU A 1 577 ? -8.825 4.937 26.022 1.00 94.31 577 LEU A CA 1
ATOM 4598 C C . LEU A 1 577 ? -9.598 5.115 27.327 1.00 94.31 577 LEU A C 1
ATOM 4600 O O . LEU A 1 577 ? -9.008 5.148 28.410 1.00 94.31 577 LEU A O 1
ATOM 4604 N N . LYS A 1 578 ? -10.919 5.250 27.206 1.00 90.69 578 LYS A N 1
ATOM 4605 C CA . LYS A 1 578 ? -11.830 5.401 28.338 1.00 90.69 578 LYS A CA 1
ATOM 4606 C C . LYS A 1 578 ? -13.022 4.462 28.207 1.00 90.69 578 LYS A C 1
ATOM 4608 O O . LYS A 1 578 ? -13.349 3.989 27.123 1.00 90.69 578 LYS A O 1
ATOM 4613 N N . GLN A 1 579 ? -13.665 4.192 29.338 1.00 87.88 579 GLN A N 1
ATOM 4614 C CA . GLN A 1 579 ? -14.824 3.303 29.403 1.00 87.88 579 GLN A CA 1
ATOM 4615 C C . GLN A 1 579 ? -16.137 4.005 29.006 1.00 87.88 579 GLN A C 1
ATOM 4617 O O . GLN A 1 579 ? -17.113 3.335 28.697 1.00 87.88 579 GLN A O 1
ATOM 4622 N N . ASP A 1 580 ? -16.151 5.340 28.996 1.00 87.25 580 ASP A N 1
ATOM 4623 C CA . ASP A 1 580 ? -17.305 6.206 28.716 1.00 87.25 580 ASP A CA 1
ATOM 4624 C C . ASP A 1 580 ? -17.401 6.666 27.250 1.00 87.25 580 ASP A C 1
ATOM 4626 O O . ASP A 1 580 ? -18.323 7.395 26.887 1.00 87.25 580 ASP A O 1
ATOM 4630 N N . ASN A 1 581 ? -16.464 6.248 26.396 1.00 89.56 581 ASN A N 1
ATOM 4631 C CA . ASN A 1 581 ? -16.467 6.560 24.972 1.00 89.56 581 ASN A CA 1
ATOM 4632 C C . ASN A 1 581 ? -16.593 5.293 24.117 1.00 89.56 581 ASN A C 1
ATOM 4634 O O . ASN A 1 581 ? -16.615 4.171 24.619 1.00 89.56 581 ASN A O 1
ATOM 4638 N N . SER A 1 582 ? -16.651 5.472 22.799 1.00 85.75 582 SER A N 1
ATOM 4639 C CA . SER A 1 582 ? -16.821 4.378 21.838 1.00 85.75 582 SER A CA 1
ATOM 4640 C C . SER A 1 582 ? -15.729 3.306 21.887 1.00 85.75 582 SER A C 1
ATOM 4642 O O . SER A 1 582 ? -16.004 2.166 21.532 1.00 85.75 582 SER A O 1
ATOM 4644 N N . LEU A 1 583 ? -14.504 3.617 22.332 1.00 90.12 583 LEU A N 1
ATOM 4645 C CA . LEU A 1 583 ? -13.447 2.608 22.471 1.00 90.12 583 LEU A CA 1
ATOM 4646 C C . LEU A 1 583 ? -13.687 1.671 23.664 1.00 90.12 583 LEU A C 1
ATOM 4648 O O . LEU A 1 583 ? -13.142 0.567 23.659 1.00 90.12 583 LEU A O 1
ATOM 4652 N N . ALA A 1 584 ? -14.479 2.110 24.651 1.00 90.19 584 ALA A N 1
ATOM 4653 C CA . ALA A 1 584 ? -14.972 1.343 25.796 1.00 90.19 584 ALA A CA 1
ATOM 4654 C C . ALA A 1 584 ? -13.899 0.539 26.558 1.00 90.19 584 ALA A C 1
ATOM 4656 O O . ALA A 1 584 ? -14.190 -0.498 27.149 1.00 90.19 584 ALA A O 1
ATOM 4657 N N . CYS A 1 585 ? -12.649 1.009 26.561 1.00 94.25 585 CYS A N 1
ATOM 4658 C CA . CYS A 1 585 ? -11.507 0.268 27.086 1.00 94.25 585 CYS A CA 1
ATOM 4659 C C . CYS A 1 585 ? -10.626 1.158 27.959 1.00 94.25 585 CYS A C 1
ATOM 4661 O O . CYS A 1 585 ? -10.214 2.227 27.520 1.00 94.25 585 CYS A O 1
ATOM 4663 N N . LYS A 1 586 ? -10.262 0.688 29.158 1.00 95.31 586 LYS A N 1
ATOM 4664 C CA . LYS A 1 586 ? -9.304 1.366 30.052 1.00 95.31 586 LYS A CA 1
ATOM 4665 C C . LYS A 1 586 ? -8.006 0.584 30.225 1.00 95.31 586 LYS A C 1
ATOM 4667 O O . LYS A 1 586 ? -7.955 -0.629 30.018 1.00 95.31 586 LYS A O 1
ATOM 4672 N N . ILE A 1 587 ? -6.953 1.271 30.646 1.00 96.06 587 ILE A N 1
ATOM 4673 C CA . ILE A 1 587 ? -5.671 0.653 30.983 1.00 96.06 587 ILE A CA 1
ATOM 4674 C C . ILE A 1 587 ? -5.639 0.347 32.485 1.00 96.06 587 ILE A C 1
ATOM 4676 O O . ILE A 1 587 ? -6.002 1.178 33.312 1.00 96.06 587 ILE A O 1
ATOM 4680 N N . VAL A 1 588 ? -5.193 -0.857 32.839 1.00 95.81 588 VAL A N 1
ATOM 4681 C CA . VAL A 1 588 ? -4.981 -1.298 34.221 1.00 95.81 588 VAL A CA 1
ATOM 4682 C C . VAL A 1 588 ? -3.491 -1.530 34.426 1.00 95.81 588 VAL A C 1
ATOM 4684 O O . VAL A 1 588 ? -2.846 -2.234 33.644 1.00 95.81 588 VAL A O 1
ATOM 4687 N N . ARG A 1 589 ? -2.943 -0.930 35.483 1.00 93.81 589 ARG A N 1
ATOM 4688 C CA . ARG A 1 589 ? -1.514 -0.947 35.811 1.00 93.81 589 ARG A CA 1
ATOM 4689 C C . ARG A 1 589 ? -1.333 -1.490 37.227 1.00 93.81 589 ARG A C 1
ATOM 4691 O O . ARG A 1 589 ? -2.149 -1.199 38.097 1.00 93.81 589 ARG A O 1
ATOM 4698 N N . SER A 1 590 ? -0.255 -2.230 37.459 1.00 92.56 590 SER A N 1
ATOM 4699 C CA . SER A 1 590 ? 0.156 -2.685 38.790 1.00 92.56 590 SER A CA 1
ATOM 4700 C C . SER A 1 590 ? 1.664 -2.538 38.938 1.00 92.56 590 SER A C 1
ATOM 4702 O O . SER A 1 590 ? 2.405 -2.811 37.993 1.00 92.56 590 SER A O 1
ATOM 4704 N N . ALA A 1 591 ? 2.129 -2.159 40.129 1.00 88.31 591 ALA A N 1
ATOM 4705 C CA . ALA A 1 591 ? 3.556 -2.149 40.438 1.00 88.31 591 ALA A CA 1
ATOM 4706 C C . ALA A 1 591 ? 4.173 -3.558 40.350 1.00 88.31 591 ALA A C 1
ATOM 4708 O O . ALA A 1 591 ? 5.327 -3.682 39.953 1.00 88.31 591 ALA A O 1
ATOM 4709 N N . THR A 1 592 ? 3.392 -4.611 40.626 1.00 90.56 592 THR A N 1
ATOM 4710 C CA . THR A 1 592 ? 3.832 -6.016 40.519 1.00 90.56 592 THR A CA 1
ATOM 4711 C C . THR A 1 592 ? 4.091 -6.461 39.078 1.00 90.56 592 THR A C 1
ATOM 4713 O O . THR A 1 592 ? 4.803 -7.429 38.846 1.00 90.56 592 THR A O 1
ATOM 4716 N N . TRP A 1 593 ? 3.569 -5.739 38.082 1.00 94.12 593 TRP A N 1
ATOM 4717 C CA . TRP A 1 593 ? 3.808 -6.036 36.663 1.00 94.12 593 TRP A CA 1
ATOM 4718 C C . TRP A 1 593 ? 4.971 -5.241 36.076 1.00 94.12 593 TRP A C 1
ATOM 4720 O O . TRP A 1 593 ? 5.180 -5.259 34.860 1.00 94.12 593 TRP A O 1
ATOM 4730 N N . ASN A 1 594 ? 5.721 -4.528 36.917 1.00 94.19 594 ASN A N 1
ATOM 4731 C CA . ASN A 1 594 ? 6.881 -3.761 36.504 1.00 94.19 594 ASN A CA 1
ATOM 4732 C C . ASN A 1 594 ? 8.158 -4.504 36.894 1.00 94.19 594 ASN A C 1
ATOM 4734 O O . ASN A 1 594 ? 8.397 -4.778 38.066 1.00 94.19 594 ASN A O 1
ATOM 4738 N N . ALA A 1 595 ? 9.020 -4.768 35.918 1.00 95.19 595 ALA A N 1
ATOM 4739 C CA . ALA A 1 595 ? 10.351 -5.303 36.153 1.00 95.19 595 ALA A CA 1
ATOM 4740 C C . ALA A 1 595 ? 11.408 -4.292 35.708 1.00 95.19 595 ALA A C 1
ATOM 4742 O O . ALA A 1 595 ? 11.564 -3.995 34.519 1.00 95.19 595 ALA A O 1
ATOM 4743 N N . GLU A 1 596 ? 12.166 -3.788 36.679 1.00 95.94 596 GLU A N 1
ATOM 4744 C CA . GLU A 1 596 ? 13.300 -2.920 36.401 1.00 95.94 596 GLU A CA 1
ATOM 4745 C C . GLU A 1 596 ? 14.486 -3.732 35.855 1.00 95.94 596 GLU A C 1
ATOM 4747 O O . GLU A 1 596 ? 14.835 -4.804 36.372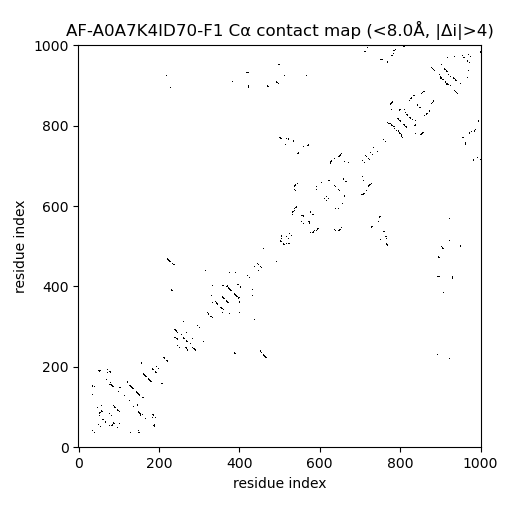 1.00 95.94 596 GLU A O 1
ATOM 4752 N N . ILE A 1 597 ? 15.107 -3.202 34.799 1.00 96.25 597 ILE A N 1
ATOM 4753 C CA . ILE A 1 597 ? 16.437 -3.588 34.332 1.00 96.25 597 ILE A CA 1
ATOM 4754 C C . ILE A 1 597 ? 17.444 -2.632 34.991 1.00 96.25 597 ILE A C 1
ATOM 4756 O O . ILE A 1 597 ? 17.420 -1.438 34.678 1.00 96.25 597 ILE A O 1
ATOM 4760 N N . PRO A 1 598 ? 18.341 -3.124 35.867 1.00 95.69 598 PRO A N 1
ATOM 4761 C CA . PRO A 1 598 ? 19.348 -2.285 36.505 1.00 95.69 598 PRO A CA 1
ATOM 4762 C C . PRO A 1 598 ? 20.226 -1.564 35.480 1.00 95.69 598 PRO A C 1
ATOM 4764 O O . PRO A 1 598 ? 20.789 -2.190 34.578 1.00 95.69 598 PRO A O 1
ATOM 4767 N N . GLN A 1 599 ? 20.385 -0.251 35.654 1.00 94.25 599 GLN A N 1
ATOM 4768 C CA . GLN A 1 599 ? 21.149 0.606 34.743 1.00 94.25 599 GLN A CA 1
ATOM 4769 C C . GLN A 1 599 ? 22.606 0.128 34.573 1.00 94.25 599 GLN A C 1
ATOM 4771 O O . GLN A 1 599 ? 23.121 0.124 33.460 1.00 94.25 599 GLN A O 1
ATOM 4776 N N . VAL A 1 600 ? 23.217 -0.414 35.633 1.00 94.50 600 VAL A N 1
ATOM 4777 C CA . VAL A 1 600 ? 24.576 -0.993 35.616 1.00 94.50 600 VAL A CA 1
ATOM 4778 C C . VAL A 1 600 ? 24.731 -2.122 34.583 1.00 94.50 600 VAL A C 1
ATOM 4780 O O . VAL A 1 600 ? 25.790 -2.274 33.974 1.00 94.50 600 VAL A O 1
ATOM 4783 N N . LEU A 1 601 ? 23.687 -2.927 34.351 1.00 94.06 601 LEU A N 1
ATOM 4784 C CA . LEU A 1 601 ? 23.736 -4.007 33.357 1.00 94.06 601 LEU A CA 1
ATOM 4785 C C . LEU A 1 601 ? 23.671 -3.465 31.926 1.00 94.06 601 LEU A C 1
ATOM 4787 O O . LEU A 1 601 ? 24.311 -4.020 31.033 1.00 94.06 601 LEU A O 1
ATOM 4791 N N . VAL A 1 602 ? 22.925 -2.379 31.714 1.00 93.12 602 VAL A N 1
ATOM 4792 C CA . VAL A 1 602 ? 22.874 -1.679 30.424 1.00 93.12 602 VAL A CA 1
ATOM 4793 C C . VAL A 1 602 ? 24.224 -1.025 30.133 1.00 93.12 602 VAL A C 1
ATOM 4795 O O . VAL A 1 602 ? 24.773 -1.216 29.049 1.00 93.12 602 VAL A O 1
ATOM 4798 N N . GLU A 1 603 ? 24.795 -0.328 31.114 1.00 93.38 603 GLU A N 1
ATOM 4799 C CA . GLU A 1 603 ? 26.103 0.326 31.007 1.00 93.38 603 GLU A CA 1
ATOM 4800 C C . GLU A 1 603 ? 27.219 -0.667 30.710 1.00 93.38 603 GLU A C 1
ATOM 4802 O O . GLU A 1 603 ? 28.061 -0.387 29.864 1.00 93.38 603 GLU A O 1
ATOM 4807 N N . ARG A 1 604 ? 27.189 -1.859 31.319 1.00 93.38 604 ARG A N 1
ATOM 4808 C CA . ARG A 1 604 ? 28.146 -2.928 31.006 1.00 93.38 604 ARG A CA 1
ATOM 4809 C C . ARG A 1 604 ? 28.139 -3.279 29.516 1.00 93.38 604 ARG A C 1
ATOM 4811 O O . ARG A 1 604 ? 29.192 -3.287 28.893 1.00 93.38 604 ARG A O 1
ATOM 4818 N N . ILE A 1 605 ? 26.959 -3.511 28.938 1.00 91.75 605 ILE A N 1
ATOM 4819 C CA . ILE A 1 605 ? 26.800 -3.847 27.511 1.00 91.75 605 ILE A CA 1
ATOM 4820 C C . ILE A 1 605 ? 27.241 -2.683 26.611 1.00 91.75 605 ILE A C 1
ATOM 4822 O O . ILE A 1 605 ? 27.835 -2.895 25.555 1.00 91.75 605 ILE A O 1
ATOM 4826 N N . VAL A 1 606 ? 26.932 -1.446 27.005 1.00 90.88 606 VAL A N 1
ATOM 4827 C CA . VAL A 1 606 ? 27.299 -0.244 26.242 1.00 90.88 606 VAL A CA 1
ATOM 4828 C C . VAL A 1 606 ? 28.804 0.020 26.299 1.00 90.88 606 VAL A C 1
ATOM 4830 O O . VAL A 1 606 ? 29.377 0.397 25.281 1.00 90.88 606 VAL A O 1
ATOM 4833 N N . ASN A 1 607 ? 29.448 -0.186 27.447 1.00 90.56 607 ASN A N 1
ATOM 4834 C CA . ASN A 1 607 ? 30.892 -0.017 27.603 1.00 90.56 607 ASN A CA 1
ATOM 4835 C C . ASN A 1 607 ? 31.654 -1.076 26.801 1.00 90.56 607 ASN A C 1
ATOM 4837 O O . ASN A 1 607 ? 32.514 -0.699 26.016 1.00 90.56 607 ASN A O 1
ATOM 4841 N N . GLU A 1 608 ? 31.233 -2.348 26.853 1.00 86.56 608 GLU A N 1
ATOM 4842 C CA . GLU A 1 608 ? 31.765 -3.395 25.962 1.00 86.56 608 GLU A CA 1
ATOM 4843 C C . GLU A 1 608 ? 31.684 -2.968 24.481 1.00 86.56 608 GLU A C 1
ATOM 4845 O O . GLU A 1 608 ? 32.643 -3.107 23.725 1.00 86.56 608 GLU A O 1
ATOM 4850 N N . ALA A 1 609 ? 30.560 -2.372 24.061 1.00 84.69 609 ALA A N 1
ATOM 4851 C CA . ALA A 1 609 ? 30.389 -1.898 22.688 1.00 84.69 609 ALA A CA 1
ATOM 4852 C C . ALA A 1 609 ? 31.312 -0.724 22.314 1.00 84.69 609 ALA A C 1
ATOM 4854 O O . ALA A 1 609 ? 31.710 -0.609 21.153 1.00 84.69 609 ALA A O 1
ATOM 4855 N N . LYS A 1 610 ? 31.613 0.165 23.268 1.00 85.12 610 LYS A N 1
ATOM 4856 C CA . LYS A 1 610 ? 32.544 1.286 23.076 1.00 85.12 610 LYS A CA 1
ATOM 4857 C C . LYS A 1 610 ? 33.984 0.788 22.980 1.00 85.12 610 LYS A C 1
ATOM 4859 O O . LYS A 1 610 ? 34.688 1.200 22.064 1.00 85.12 610 LYS A O 1
ATOM 4864 N N . ASP A 1 611 ? 34.372 -0.157 23.831 1.00 82.50 611 ASP A N 1
ATOM 4865 C CA . ASP A 1 611 ? 35.703 -0.773 23.806 1.00 82.50 611 ASP A CA 1
ATOM 4866 C C . ASP A 1 611 ? 35.954 -1.496 22.465 1.00 82.50 611 ASP A C 1
ATOM 4868 O O . ASP A 1 611 ? 37.023 -1.383 21.856 1.00 82.50 611 ASP A O 1
ATOM 4872 N N . GLU A 1 612 ? 34.945 -2.193 21.931 1.00 77.06 612 GLU A N 1
ATOM 4873 C CA . GLU A 1 612 ? 34.995 -2.792 20.588 1.00 77.06 612 GLU A CA 1
ATOM 4874 C C . GLU A 1 612 ? 35.172 -1.746 19.466 1.00 77.06 612 GLU A C 1
ATOM 4876 O O . GLU A 1 612 ? 35.876 -1.994 18.479 1.00 77.06 612 GLU A O 1
ATOM 4881 N N . GLU A 1 613 ? 34.511 -0.589 19.590 1.00 73.06 613 GLU A N 1
ATOM 4882 C CA . GLU A 1 613 ? 34.568 0.517 18.625 1.00 73.06 613 GLU A CA 1
ATOM 4883 C C . GLU A 1 613 ? 35.959 1.177 18.626 1.00 73.06 613 GLU A C 1
ATOM 4885 O O . GLU A 1 613 ? 36.535 1.398 17.555 1.00 73.06 613 GLU A O 1
ATOM 4890 N N . GLU A 1 614 ? 36.534 1.408 19.809 1.00 72.75 614 GLU A N 1
ATOM 4891 C CA . GLU A 1 614 ? 37.871 1.990 19.991 1.00 72.75 614 GLU A CA 1
ATOM 4892 C C . GLU A 1 614 ? 38.989 1.055 19.517 1.00 72.75 614 GLU A C 1
ATOM 4894 O O . GLU A 1 614 ? 39.897 1.477 18.794 1.00 72.75 614 GLU A O 1
ATOM 4899 N N . THR A 1 615 ? 38.897 -0.239 19.835 1.00 67.56 615 THR A N 1
ATOM 4900 C CA . THR A 1 615 ? 39.904 -1.239 19.434 1.00 67.56 615 THR A CA 1
ATOM 4901 C C . THR A 1 615 ? 39.836 -1.620 17.950 1.00 67.56 615 THR A C 1
ATOM 4903 O O . THR A 1 615 ? 40.698 -2.349 17.461 1.00 67.56 615 THR A O 1
ATOM 4906 N N . LYS A 1 616 ? 38.829 -1.137 17.200 1.00 60.84 616 LYS A N 1
ATOM 4907 C CA . LYS A 1 616 ? 38.537 -1.506 15.796 1.00 60.84 616 LYS A CA 1
ATOM 4908 C C . LYS A 1 616 ? 38.396 -3.017 15.568 1.00 60.84 616 LYS A C 1
ATOM 4910 O O . LYS A 1 616 ? 38.440 -3.479 14.424 1.00 60.84 616 LYS A O 1
ATOM 4915 N N . THR A 1 617 ? 38.155 -3.792 16.621 1.00 56.09 617 THR A N 1
ATOM 4916 C CA . THR A 1 617 ? 37.994 -5.250 16.563 1.00 56.09 617 THR A CA 1
ATOM 4917 C C . THR A 1 617 ? 36.554 -5.601 16.193 1.00 56.09 617 THR A C 1
ATOM 4919 O O . THR A 1 617 ? 35.898 -6.398 16.855 1.00 56.09 617 THR A O 1
ATOM 4922 N N . PHE A 1 618 ? 36.014 -4.987 15.136 1.00 57.44 618 PHE A N 1
ATOM 4923 C CA . PHE A 1 618 ? 34.625 -5.209 14.738 1.00 57.44 618 PHE A CA 1
ATOM 4924 C C . PHE A 1 618 ? 34.467 -6.606 14.125 1.00 57.44 618 PHE A C 1
ATOM 4926 O O . PHE A 1 618 ? 34.600 -6.800 12.911 1.00 57.44 618 PHE A O 1
ATOM 4933 N N . ARG A 1 619 ? 34.188 -7.596 14.975 1.00 63.62 619 ARG A N 1
ATOM 4934 C CA . ARG A 1 619 ? 33.793 -8.950 14.580 1.00 63.62 619 ARG A CA 1
ATOM 4935 C C . ARG A 1 619 ? 32.271 -9.041 14.615 1.00 63.62 619 ARG A C 1
ATOM 4937 O O . ARG A 1 619 ? 31.633 -8.583 15.556 1.00 63.62 619 ARG A O 1
ATOM 4944 N N . ALA A 1 620 ? 31.675 -9.624 13.574 1.00 63.62 620 ALA A N 1
ATOM 4945 C CA . ALA A 1 620 ? 30.222 -9.797 13.517 1.00 63.62 620 ALA A CA 1
ATOM 4946 C C . ALA A 1 620 ? 29.703 -10.660 14.682 1.00 63.62 620 ALA A C 1
ATOM 4948 O O . ALA A 1 620 ? 28.591 -10.432 15.148 1.00 63.62 620 ALA A O 1
ATOM 4949 N N . ASP A 1 621 ? 30.517 -11.603 15.159 1.00 70.56 621 ASP A N 1
ATOM 4950 C CA . ASP A 1 621 ? 30.197 -12.479 16.287 1.00 70.56 621 ASP A CA 1
ATOM 4951 C C . ASP A 1 621 ? 30.061 -11.711 17.610 1.00 70.56 621 ASP A C 1
ATOM 4953 O O . ASP A 1 621 ? 29.021 -11.833 18.251 1.00 70.56 621 ASP A O 1
ATOM 4957 N N . ALA A 1 622 ? 30.991 -10.797 17.919 1.00 76.06 622 ALA A N 1
ATOM 4958 C CA . ALA A 1 622 ? 30.945 -9.967 19.130 1.00 76.06 622 ALA A CA 1
ATOM 4959 C C . ALA A 1 622 ? 29.661 -9.118 19.227 1.00 76.06 622 ALA A C 1
ATOM 4961 O O . ALA A 1 622 ? 29.016 -9.049 20.272 1.00 76.06 622 ALA A O 1
ATOM 4962 N N . LEU A 1 623 ? 29.201 -8.534 18.111 1.00 81.31 623 LEU A N 1
ATOM 4963 C CA . LEU A 1 623 ? 27.921 -7.816 18.090 1.00 81.31 623 LEU A CA 1
ATOM 4964 C C . LEU A 1 623 ? 26.723 -8.755 18.310 1.00 81.31 623 LEU A C 1
ATOM 4966 O O . LEU A 1 623 ? 25.780 -8.373 19.002 1.00 81.31 623 LEU A O 1
ATOM 4970 N N . ASN A 1 624 ? 26.729 -9.964 17.747 1.00 83.62 624 ASN A N 1
ATOM 4971 C CA . ASN A 1 624 ? 25.619 -10.902 17.941 1.00 83.62 624 ASN A CA 1
ATOM 4972 C C . ASN A 1 624 ? 25.558 -11.429 19.385 1.00 83.62 624 ASN A C 1
ATOM 4974 O O . ASN A 1 624 ? 24.465 -11.605 19.927 1.00 83.62 624 ASN A O 1
ATOM 4978 N N . GLU A 1 625 ? 26.708 -11.635 20.026 1.00 86.56 625 GLU A N 1
ATOM 4979 C CA . GLU A 1 625 ? 26.814 -11.946 21.458 1.00 86.56 625 GLU A CA 1
ATOM 4980 C C . GLU A 1 625 ? 26.314 -10.782 22.316 1.00 86.56 625 GLU A C 1
ATOM 4982 O O . GLU A 1 625 ? 25.529 -10.973 23.247 1.00 86.56 625 GLU A O 1
ATOM 4987 N N . ARG A 1 626 ? 26.691 -9.546 21.972 1.00 89.00 626 ARG A N 1
ATOM 4988 C CA . ARG A 1 626 ? 26.207 -8.347 22.661 1.00 89.00 626 ARG A CA 1
ATOM 4989 C C . ARG A 1 626 ? 24.687 -8.212 22.575 1.00 89.00 626 ARG A C 1
ATOM 4991 O O . ARG A 1 626 ? 24.028 -7.939 23.582 1.00 89.00 626 ARG A O 1
ATOM 4998 N N . ILE A 1 627 ? 24.114 -8.428 21.389 1.00 90.38 627 ILE A N 1
ATOM 4999 C CA . ILE A 1 627 ? 22.658 -8.457 21.215 1.00 90.38 627 ILE A CA 1
ATOM 5000 C C . ILE A 1 627 ? 22.059 -9.563 22.090 1.00 90.38 627 ILE A C 1
ATOM 5002 O O . ILE A 1 627 ? 21.071 -9.299 22.768 1.00 90.38 627 ILE A O 1
ATOM 5006 N N . ALA A 1 628 ? 22.651 -10.760 22.139 1.00 90.19 628 ALA A N 1
ATOM 5007 C CA . ALA A 1 628 ? 22.161 -11.851 22.982 1.00 90.19 628 ALA A CA 1
ATOM 5008 C C . ALA A 1 628 ? 22.198 -11.510 24.484 1.00 90.19 628 ALA A C 1
ATOM 5010 O O . ALA A 1 628 ? 21.227 -11.784 25.192 1.00 90.19 628 ALA A O 1
ATOM 5011 N N . LYS A 1 629 ? 23.250 -10.834 24.973 1.00 93.19 629 LYS A N 1
ATOM 5012 C CA . LYS A 1 629 ? 23.305 -10.311 26.354 1.00 93.19 629 LYS A CA 1
ATOM 5013 C C . LYS A 1 629 ? 22.142 -9.355 26.626 1.00 93.19 629 LYS A C 1
ATOM 5015 O O . LYS A 1 629 ? 21.457 -9.496 27.639 1.00 93.19 629 LYS A O 1
ATOM 5020 N N . ALA A 1 630 ? 21.878 -8.422 25.708 1.00 94.12 630 ALA A N 1
ATOM 5021 C CA . ALA A 1 630 ? 20.762 -7.486 25.823 1.00 94.12 630 ALA A CA 1
ATOM 5022 C C . ALA A 1 630 ? 19.400 -8.204 25.795 1.00 94.12 630 ALA A C 1
ATOM 5024 O O . ALA A 1 630 ? 18.539 -7.901 26.618 1.00 94.12 630 ALA A O 1
ATOM 5025 N N . VAL A 1 631 ? 19.216 -9.189 24.907 1.00 95.06 631 VAL A N 1
ATOM 5026 C CA . VAL A 1 631 ? 18.022 -10.054 24.859 1.00 95.06 631 VAL A CA 1
ATOM 5027 C C . VAL A 1 631 ? 17.811 -10.739 26.209 1.00 95.06 631 VAL A C 1
ATOM 5029 O O . VAL A 1 631 ? 16.708 -10.681 26.753 1.00 95.06 631 VAL A O 1
ATOM 5032 N N . GLY A 1 632 ? 18.872 -11.299 26.794 1.00 95.31 632 GLY A N 1
ATOM 5033 C CA . GLY A 1 632 ? 18.834 -11.959 28.098 1.00 95.31 632 GLY A CA 1
ATOM 5034 C C . GLY A 1 632 ? 18.335 -11.061 29.234 1.00 95.31 632 GLY A C 1
ATOM 5035 O O . GLY A 1 632 ? 17.618 -11.547 30.107 1.00 95.31 632 GLY A O 1
ATOM 5036 N N . LEU A 1 633 ? 18.639 -9.755 29.214 1.00 96.00 633 LEU A N 1
ATOM 5037 C CA . LEU A 1 633 ? 18.112 -8.805 30.208 1.00 96.00 633 LEU A CA 1
ATOM 5038 C C . LEU A 1 633 ? 16.584 -8.698 30.141 1.00 96.00 633 LEU A C 1
ATOM 5040 O O . LEU A 1 633 ? 15.913 -8.775 31.170 1.00 96.00 633 LEU A O 1
ATOM 5044 N N . TYR A 1 634 ? 16.030 -8.556 28.934 1.00 96.88 634 TYR A N 1
ATOM 5045 C CA . TYR A 1 634 ? 14.581 -8.460 28.737 1.00 96.88 634 TYR A CA 1
ATOM 5046 C C . TYR A 1 634 ? 13.879 -9.788 29.014 1.00 96.88 634 TYR A C 1
ATOM 5048 O O . TYR A 1 634 ? 12.852 -9.792 29.686 1.00 96.88 634 TYR A O 1
ATOM 5056 N N . VAL A 1 635 ? 14.434 -10.911 28.546 1.00 96.25 635 VAL A N 1
ATOM 5057 C CA . VAL A 1 635 ? 13.852 -12.246 28.758 1.00 96.25 635 VAL A CA 1
ATOM 5058 C C . VAL A 1 635 ? 13.757 -12.563 30.250 1.00 96.25 635 VAL A C 1
ATOM 5060 O O . VAL A 1 635 ? 12.675 -12.914 30.705 1.00 96.25 635 VAL A O 1
ATOM 5063 N N . LYS A 1 636 ? 14.826 -12.342 31.029 1.00 96.12 636 LYS A N 1
ATOM 5064 C CA . LYS A 1 636 ? 14.814 -12.542 32.492 1.00 96.12 636 LYS A CA 1
ATOM 5065 C C . LYS A 1 636 ? 13.823 -11.620 33.205 1.00 96.12 636 LYS A C 1
ATOM 5067 O O . LYS A 1 636 ? 13.196 -12.006 34.186 1.00 96.12 636 LYS A O 1
ATOM 5072 N N . ALA A 1 637 ? 13.684 -10.376 32.747 1.00 96.06 637 ALA A N 1
ATOM 5073 C CA . ALA A 1 637 ? 12.716 -9.447 33.326 1.00 96.06 637 ALA A CA 1
ATOM 5074 C C . ALA A 1 637 ? 11.264 -9.875 33.051 1.00 96.06 637 ALA A C 1
ATOM 5076 O O . ALA A 1 637 ? 10.433 -9.795 33.950 1.00 96.06 637 ALA A O 1
ATOM 5077 N N . ILE A 1 638 ? 10.978 -10.368 31.845 1.00 96.19 638 ILE A N 1
ATOM 5078 C CA . ILE A 1 638 ? 9.656 -10.876 31.453 1.00 96.19 638 ILE A CA 1
ATOM 5079 C C . ILE A 1 638 ? 9.337 -12.191 32.166 1.00 96.19 638 ILE A C 1
ATOM 5081 O O . ILE A 1 638 ? 8.211 -12.375 32.613 1.00 96.19 638 ILE A O 1
ATOM 5085 N N . GLU A 1 639 ? 10.323 -13.073 32.314 1.00 95.19 639 GLU A N 1
ATOM 5086 C CA . GLU A 1 639 ? 10.196 -14.333 33.045 1.00 95.19 639 GLU A CA 1
ATOM 5087 C C . GLU A 1 639 ? 9.736 -14.096 34.491 1.00 95.19 639 GLU A C 1
ATOM 5089 O O . GLU A 1 639 ? 8.762 -14.710 34.918 1.00 95.19 639 GLU A O 1
ATOM 5094 N N . ARG A 1 640 ? 10.331 -13.121 35.197 1.00 93.38 640 ARG A N 1
ATOM 5095 C CA . ARG A 1 640 ? 9.880 -12.714 36.543 1.00 93.38 640 ARG A CA 1
ATOM 5096 C C . ARG A 1 640 ? 8.403 -12.311 36.568 1.00 93.38 640 ARG A C 1
ATOM 5098 O O . ARG A 1 640 ? 7.663 -12.793 37.410 1.00 93.38 640 ARG A O 1
ATOM 5105 N N . ILE A 1 641 ? 7.964 -11.479 35.618 1.00 94.06 641 ILE A N 1
ATOM 5106 C CA . ILE A 1 641 ? 6.554 -11.056 35.516 1.00 94.06 641 ILE A CA 1
ATOM 5107 C C . ILE A 1 641 ? 5.639 -12.247 35.187 1.00 94.06 641 ILE A C 1
ATOM 5109 O O . ILE A 1 641 ? 4.491 -12.284 35.617 1.00 94.06 641 ILE A O 1
ATOM 5113 N N . SER A 1 642 ? 6.123 -13.221 34.410 1.00 92.56 642 SER A N 1
ATOM 5114 C CA . SER A 1 642 ? 5.329 -14.387 34.004 1.00 92.56 642 SER A CA 1
ATOM 5115 C C . SER A 1 642 ? 5.040 -15.375 35.138 1.00 92.56 642 SER A C 1
ATOM 5117 O O . SER A 1 642 ? 4.124 -16.179 34.994 1.00 92.56 642 SER A O 1
ATOM 5119 N N . MET A 1 643 ? 5.792 -15.295 36.242 1.00 90.31 643 MET A N 1
ATOM 5120 C CA . MET A 1 643 ? 5.611 -16.116 37.446 1.00 90.31 643 MET A CA 1
ATOM 5121 C C . MET A 1 643 ? 4.532 -15.568 38.397 1.00 90.31 643 MET A C 1
ATOM 5123 O O . MET A 1 643 ? 4.185 -16.240 39.360 1.00 90.31 643 MET A O 1
ATOM 5127 N N . GLU A 1 644 ? 4.001 -14.368 38.142 1.00 88.56 644 GLU A N 1
ATOM 5128 C CA . GLU A 1 644 ? 2.930 -13.759 38.940 1.00 88.56 644 GLU A CA 1
ATOM 5129 C C . GLU A 1 644 ? 1.566 -14.416 38.654 1.00 88.56 644 GLU A C 1
ATOM 5131 O O . GLU A 1 644 ? 1.182 -14.570 37.490 1.00 88.56 644 GLU A O 1
ATOM 5136 N N . ASP A 1 645 ? 0.777 -14.703 39.699 1.00 83.19 645 ASP A N 1
ATOM 5137 C CA . ASP A 1 645 ? -0.555 -15.324 39.564 1.00 83.19 645 ASP A CA 1
ATOM 5138 C C . ASP A 1 645 ? -1.512 -14.467 38.719 1.00 83.19 645 ASP A C 1
ATOM 5140 O O . ASP A 1 645 ? -2.186 -14.940 37.800 1.00 83.19 645 ASP A O 1
ATOM 5144 N N . ASN A 1 646 ? -1.550 -13.160 38.993 1.00 88.38 646 ASN A N 1
ATOM 5145 C CA . ASN A 1 646 ? -2.363 -12.207 38.244 1.00 88.38 646 ASN A CA 1
ATOM 5146 C C . ASN A 1 646 ? -1.532 -11.539 37.146 1.00 88.38 646 ASN A C 1
ATOM 5148 O O . ASN A 1 646 ? -1.241 -10.354 37.237 1.00 88.38 646 ASN A O 1
ATOM 5152 N N . ARG A 1 647 ? -1.112 -12.279 36.120 1.00 90.06 647 ARG A N 1
ATOM 5153 C CA . ARG A 1 647 ? -0.231 -11.757 35.058 1.00 90.06 647 ARG A CA 1
ATOM 5154 C C . ARG A 1 647 ? -0.870 -10.665 34.166 1.00 90.06 647 ARG A C 1
ATOM 5156 O O . ARG A 1 647 ? -2.084 -10.698 33.892 1.00 90.06 647 ARG A O 1
ATOM 5163 N N . PRO A 1 648 ? -0.063 -9.724 33.630 1.00 94.44 648 PRO A N 1
ATOM 5164 C CA . PRO A 1 648 ? -0.528 -8.774 32.624 1.00 94.44 648 PRO A CA 1
ATOM 5165 C C . PRO A 1 648 ? -0.833 -9.475 31.291 1.00 94.44 648 PRO A C 1
ATOM 5167 O O . PRO A 1 648 ? -0.280 -10.528 30.977 1.00 94.44 648 PRO A O 1
ATOM 5170 N N . GLN A 1 649 ? -1.697 -8.868 30.476 1.00 95.06 649 GLN A N 1
ATOM 5171 C CA . GLN A 1 649 ? -2.007 -9.349 29.122 1.00 95.06 649 GLN A CA 1
ATOM 5172 C C . GLN A 1 649 ? -0.966 -8.895 28.094 1.00 95.06 649 GLN A C 1
ATOM 5174 O O . GLN A 1 649 ? -0.829 -9.505 27.039 1.00 95.06 649 GLN A O 1
ATOM 5179 N N . LEU A 1 650 ? -0.251 -7.807 28.382 1.00 96.00 650 LEU A N 1
ATOM 5180 C CA . LEU A 1 650 ? 0.744 -7.207 27.503 1.00 96.00 650 LEU A CA 1
ATOM 5181 C C . LEU A 1 650 ? 1.871 -6.601 28.337 1.00 96.00 650 LEU A C 1
ATOM 5183 O O . LEU A 1 650 ? 1.612 -5.929 29.333 1.00 96.00 650 LEU A O 1
ATOM 5187 N N . ILE A 1 651 ? 3.115 -6.767 27.891 1.00 97.31 651 ILE A N 1
ATOM 5188 C CA . ILE A 1 651 ? 4.275 -6.097 28.488 1.00 97.31 651 ILE A CA 1
ATOM 5189 C C . ILE A 1 651 ? 4.839 -5.049 27.521 1.00 97.31 651 ILE A C 1
ATOM 5191 O O . ILE A 1 651 ? 5.116 -5.335 26.351 1.00 97.31 651 ILE A O 1
ATOM 5195 N N . LEU A 1 652 ? 5.041 -3.820 27.998 1.00 97.56 652 LEU A N 1
ATOM 5196 C CA . LEU A 1 652 ? 5.758 -2.785 27.255 1.00 97.56 652 LEU A CA 1
ATOM 5197 C C . LEU A 1 652 ? 7.246 -2.841 27.600 1.00 97.56 652 LEU A C 1
ATOM 5199 O O . LEU A 1 652 ? 7.636 -2.630 28.745 1.00 97.56 652 LEU A O 1
ATOM 5203 N N . CYS A 1 653 ? 8.083 -3.090 26.597 1.00 97.50 653 CYS A N 1
ATOM 5204 C CA . CYS A 1 653 ? 9.535 -3.099 26.743 1.00 97.50 653 CYS A CA 1
ATOM 5205 C C . CYS A 1 653 ? 10.100 -1.759 26.271 1.00 97.50 653 CYS A C 1
ATOM 5207 O O . CYS A 1 653 ? 10.110 -1.483 25.065 1.00 97.50 653 CYS A O 1
ATOM 5209 N N . VAL A 1 654 ? 10.580 -0.926 27.194 1.00 97.19 654 VAL A N 1
ATOM 5210 C CA . VAL A 1 654 ? 11.239 0.338 26.844 1.00 97.19 654 VAL A CA 1
ATOM 5211 C C . VAL A 1 654 ? 12.728 0.091 26.656 1.00 97.19 654 VAL A C 1
ATOM 5213 O O . VAL A 1 654 ? 13.400 -0.449 27.535 1.00 97.19 654 VAL A O 1
ATOM 5216 N N . VAL A 1 655 ? 13.243 0.474 25.491 1.00 95.88 655 VAL A N 1
ATOM 5217 C CA . VAL A 1 655 ? 14.663 0.379 25.146 1.00 95.88 655 VAL A CA 1
ATOM 5218 C C . VAL A 1 655 ? 15.319 1.740 25.362 1.00 95.88 655 VAL A C 1
ATOM 5220 O O . VAL A 1 655 ? 14.932 2.689 24.667 1.00 95.88 655 VAL A O 1
ATOM 5223 N N . PRO A 1 656 ? 16.291 1.844 26.291 1.00 95.31 656 PRO A N 1
ATOM 5224 C CA . PRO A 1 656 ? 17.081 3.055 26.475 1.00 95.31 656 PRO A CA 1
ATOM 5225 C C . PRO A 1 656 ? 17.849 3.428 25.208 1.00 95.31 656 PRO A C 1
ATOM 5227 O O . PRO A 1 656 ? 18.266 2.547 24.449 1.00 95.31 656 PRO A O 1
ATOM 5230 N N . ASP A 1 657 ? 18.069 4.722 24.989 1.00 92.94 657 ASP A N 1
ATOM 5231 C CA . ASP A 1 657 ? 18.668 5.217 23.740 1.00 92.94 657 ASP A CA 1
ATOM 5232 C C . ASP A 1 657 ? 20.078 4.672 23.492 1.00 92.94 657 ASP A C 1
ATOM 5234 O O . ASP A 1 657 ? 20.381 4.228 22.384 1.00 92.94 657 ASP A O 1
ATOM 5238 N N . GLU A 1 658 ? 20.900 4.618 24.539 1.00 91.19 658 GLU A N 1
ATOM 5239 C CA . GLU A 1 658 ? 22.248 4.040 24.504 1.00 91.19 658 GLU A CA 1
ATOM 5240 C C . GLU A 1 658 ? 22.232 2.559 24.088 1.00 91.19 658 GLU A C 1
ATOM 5242 O O . GLU A 1 658 ? 22.996 2.139 23.220 1.00 91.19 658 GLU A O 1
ATOM 5247 N N . LEU A 1 659 ? 21.300 1.763 24.618 1.00 91.44 659 LEU A N 1
ATOM 5248 C CA . LEU A 1 659 ? 21.190 0.349 24.265 1.00 91.44 659 LEU A CA 1
ATOM 5249 C C . LEU A 1 659 ? 20.667 0.179 22.834 1.00 91.44 659 LEU A C 1
ATOM 5251 O O . LEU A 1 659 ? 21.151 -0.670 22.081 1.00 91.44 659 LEU A O 1
ATOM 5255 N N . TYR A 1 660 ? 19.698 1.005 22.429 1.00 90.69 660 TYR A N 1
ATOM 5256 C CA . TYR A 1 660 ? 19.162 0.997 21.069 1.00 90.69 660 TYR A CA 1
ATOM 5257 C C . TYR A 1 660 ? 20.227 1.383 20.031 1.00 90.69 660 TYR A C 1
ATOM 5259 O O . TYR A 1 660 ? 20.242 0.831 18.928 1.00 90.69 660 TYR A O 1
ATOM 5267 N N . GLU A 1 661 ? 21.136 2.295 20.367 1.00 88.50 661 GLU A N 1
ATOM 5268 C CA . GLU A 1 661 ? 22.229 2.706 19.489 1.00 88.50 661 GLU A CA 1
ATOM 5269 C C . GLU A 1 661 ? 23.209 1.557 19.202 1.00 88.50 661 GLU A C 1
ATOM 5271 O O . GLU A 1 661 ? 23.610 1.380 18.050 1.00 88.50 661 GLU A O 1
ATOM 5276 N N . TYR A 1 662 ? 23.542 0.736 20.200 1.00 86.50 662 TYR A N 1
ATOM 5277 C CA . TYR A 1 662 ? 24.559 -0.317 20.066 1.00 86.50 662 TYR A CA 1
ATOM 5278 C C . TYR A 1 662 ? 24.016 -1.725 19.782 1.00 86.50 662 TYR A C 1
ATOM 5280 O O . TYR A 1 662 ? 24.763 -2.565 19.270 1.00 86.50 662 TYR A O 1
ATOM 5288 N N . CYS A 1 663 ? 22.737 -1.985 20.076 1.00 85.75 663 CYS A N 1
ATOM 5289 C CA . CYS A 1 663 ? 22.091 -3.298 19.905 1.00 85.75 663 CYS A CA 1
ATOM 5290 C C . CYS A 1 663 ? 20.809 -3.253 19.049 1.00 85.75 663 CYS A C 1
ATOM 5292 O O . CYS A 1 663 ? 20.327 -4.288 18.588 1.00 85.75 663 CYS A O 1
ATOM 5294 N N . GLY A 1 664 ? 20.230 -2.067 18.832 1.00 80.31 664 GLY A N 1
ATOM 5295 C CA . GLY A 1 664 ? 19.020 -1.871 18.030 1.00 80.31 664 GLY A CA 1
ATOM 5296 C C . GLY A 1 664 ? 19.300 -1.736 16.530 1.00 80.31 664 GLY A C 1
ATOM 5297 O O . GLY A 1 664 ? 20.327 -2.171 16.015 1.00 80.31 664 GLY A O 1
ATOM 5298 N N . ILE A 1 665 ? 18.369 -1.129 15.784 1.00 71.19 665 ILE A N 1
ATOM 5299 C CA . ILE A 1 665 ? 18.556 -0.825 14.354 1.00 71.19 665 ILE A CA 1
ATOM 5300 C C . ILE A 1 665 ? 19.100 0.602 14.225 1.00 71.19 665 ILE A C 1
ATOM 5302 O O . ILE A 1 665 ? 18.323 1.557 14.129 1.00 71.19 665 ILE A O 1
ATOM 5306 N N . SER A 1 666 ? 20.426 0.738 14.201 1.00 70.69 666 SER A N 1
ATOM 5307 C CA . SER A 1 666 ? 21.144 2.018 14.160 1.00 70.69 666 SER A CA 1
ATOM 5308 C C . SER A 1 666 ? 22.177 2.054 13.023 1.00 70.69 666 SER A C 1
ATOM 5310 O O . SER A 1 666 ? 22.387 1.065 12.317 1.00 70.69 666 SER A O 1
ATOM 5312 N N . GLU A 1 667 ? 22.827 3.203 12.807 1.00 64.31 667 GLU A N 1
ATOM 5313 C CA . GLU A 1 667 ? 23.964 3.288 11.876 1.00 64.31 667 GLU A CA 1
ATOM 5314 C C . GLU A 1 667 ? 25.126 2.369 12.304 1.00 64.31 667 GLU A C 1
ATOM 5316 O O . GLU A 1 667 ? 25.747 1.750 11.437 1.00 64.31 667 GLU A O 1
ATOM 5321 N N . LYS A 1 668 ? 25.339 2.191 13.617 1.00 66.94 668 LYS A N 1
ATOM 5322 C CA . LYS A 1 668 ? 26.421 1.381 14.200 1.00 66.94 668 LYS A CA 1
ATOM 5323 C C . LYS A 1 668 ? 26.208 -0.130 14.055 1.00 66.94 668 LYS A C 1
ATOM 5325 O O . LYS A 1 668 ? 27.168 -0.875 13.895 1.00 66.94 668 LYS A O 1
ATOM 5330 N N . THR A 1 669 ? 24.961 -0.601 14.008 1.00 65.44 669 THR A N 1
ATOM 5331 C CA . THR A 1 669 ? 24.642 -2.041 13.888 1.00 65.44 669 THR A CA 1
ATOM 5332 C C . THR A 1 669 ? 24.338 -2.499 12.454 1.00 65.44 669 THR A C 1
ATOM 5334 O O . THR A 1 669 ? 24.232 -3.696 12.176 1.00 65.44 669 THR A O 1
ATOM 5337 N N . ARG A 1 670 ? 24.218 -1.568 11.491 1.00 57.75 670 ARG A N 1
ATOM 5338 C CA . ARG A 1 670 ? 23.778 -1.847 10.105 1.00 57.75 670 ARG A CA 1
ATOM 5339 C C . ARG A 1 670 ? 24.688 -2.788 9.307 1.00 57.75 670 ARG A C 1
ATOM 5341 O O . ARG A 1 670 ? 24.203 -3.413 8.364 1.00 57.75 670 ARG A O 1
ATOM 5348 N N . ARG A 1 671 ? 25.980 -2.888 9.640 1.00 48.81 671 ARG A N 1
ATOM 5349 C CA . ARG A 1 671 ? 26.968 -3.667 8.866 1.00 48.81 671 ARG A CA 1
ATOM 5350 C C . ARG A 1 671 ? 26.992 -5.168 9.189 1.00 48.81 671 ARG A C 1
ATOM 5352 O O . ARG A 1 671 ? 27.467 -5.931 8.356 1.00 48.81 671 ARG A O 1
ATOM 5359 N N . ALA A 1 672 ? 26.450 -5.607 10.325 1.00 46.28 672 ALA A N 1
ATOM 5360 C CA . ALA A 1 672 ? 26.651 -6.977 10.816 1.00 46.28 672 ALA A CA 1
ATOM 5361 C C . ALA A 1 672 ? 25.504 -7.964 10.549 1.00 46.28 672 ALA A C 1
ATOM 5363 O O . ALA A 1 672 ? 25.645 -9.155 10.798 1.00 46.28 672 ALA A O 1
ATOM 5364 N N . LYS A 1 673 ? 24.378 -7.518 9.975 1.00 47.53 673 LYS A N 1
ATOM 5365 C CA . LYS A 1 673 ? 23.186 -8.370 9.764 1.00 47.53 673 LYS A CA 1
ATOM 5366 C C . LYS A 1 673 ? 23.305 -9.402 8.627 1.00 47.53 673 LYS A C 1
ATOM 5368 O O . LYS A 1 673 ? 22.300 -9.964 8.195 1.00 47.53 673 LYS A O 1
ATOM 5373 N N . ARG A 1 674 ? 24.504 -9.633 8.087 1.00 43.56 674 ARG A N 1
ATOM 5374 C CA . ARG A 1 674 ? 24.786 -10.670 7.083 1.00 43.56 674 ARG A CA 1
ATOM 5375 C C . ARG A 1 674 ? 26.162 -11.264 7.367 1.00 43.56 674 ARG A C 1
ATOM 5377 O O . ARG A 1 674 ? 27.141 -10.525 7.286 1.00 43.56 674 ARG A O 1
ATOM 5384 N N . LYS A 1 675 ? 26.253 -12.585 7.594 1.00 40.22 675 LYS A N 1
ATOM 5385 C CA . LYS A 1 675 ? 27.527 -13.303 7.417 1.00 40.22 675 LYS A CA 1
ATOM 5386 C C . LYS A 1 675 ? 28.066 -12.913 6.037 1.00 40.22 675 LYS A C 1
ATOM 5388 O O . LYS A 1 675 ? 27.372 -13.053 5.023 1.00 40.22 675 LYS A O 1
ATOM 5393 N N . ARG A 1 676 ? 29.253 -12.306 6.001 1.00 31.75 676 ARG A N 1
ATOM 5394 C CA . ARG A 1 676 ? 29.900 -11.898 4.752 1.00 31.75 676 ARG A CA 1
ATOM 5395 C C . ARG A 1 676 ? 30.118 -13.183 3.947 1.00 31.75 676 ARG A C 1
ATOM 5397 O O . ARG A 1 676 ? 30.661 -14.140 4.480 1.00 31.75 676 ARG A O 1
ATOM 5404 N N . ARG A 1 677 ? 29.685 -13.231 2.680 1.00 32.06 677 ARG A N 1
ATOM 5405 C CA . ARG A 1 677 ? 30.170 -14.262 1.750 1.00 32.06 677 ARG A CA 1
ATOM 5406 C C . ARG A 1 677 ? 31.677 -14.047 1.640 1.00 32.06 677 ARG A C 1
ATOM 5408 O O . ARG A 1 677 ? 32.097 -13.084 0.995 1.00 32.06 677 ARG A O 1
ATOM 5415 N N . THR A 1 678 ? 32.477 -14.873 2.300 1.00 28.86 678 THR A N 1
ATOM 5416 C CA . THR A 1 678 ? 33.908 -14.948 2.022 1.00 28.86 678 THR A CA 1
ATOM 5417 C C . THR A 1 678 ? 34.017 -15.411 0.573 1.00 28.86 678 THR A C 1
ATOM 5419 O O . THR A 1 678 ? 33.560 -16.496 0.226 1.00 28.86 678 THR A O 1
ATOM 5422 N N . LYS A 1 679 ? 34.505 -14.544 -0.319 1.00 30.77 679 LYS A N 1
ATOM 5423 C CA . LYS A 1 679 ? 34.876 -14.946 -1.677 1.00 30.77 679 LYS A CA 1
ATOM 5424 C C . LYS A 1 679 ? 36.150 -15.787 -1.557 1.00 30.77 679 LYS A C 1
ATOM 5426 O O . LYS A 1 679 ? 37.225 -15.223 -1.667 1.00 30.77 679 LYS A O 1
ATOM 5431 N N . MET A 1 680 ? 36.023 -17.070 -1.238 1.00 34.47 680 MET A N 1
ATOM 5432 C CA . MET A 1 680 ? 37.028 -18.125 -1.429 1.00 34.47 680 MET A CA 1
ATOM 5433 C C . MET A 1 680 ? 36.334 -19.472 -1.166 1.00 34.47 680 MET A C 1
ATOM 5435 O O . MET A 1 680 ? 35.589 -19.582 -0.196 1.00 34.47 680 MET A O 1
ATOM 5439 N N . LYS A 1 681 ? 36.578 -20.453 -2.047 1.00 32.62 681 LYS A N 1
ATOM 5440 C CA . LYS A 1 681 ? 35.884 -21.750 -2.236 1.00 32.62 681 LYS A CA 1
ATOM 5441 C C . LYS A 1 681 ? 34.597 -21.710 -3.082 1.00 32.62 681 LYS A C 1
ATOM 5443 O O . LYS A 1 681 ? 33.532 -22.154 -2.673 1.00 32.62 681 LYS A O 1
ATOM 5448 N N . GLN A 1 682 ? 34.720 -21.194 -4.305 1.00 30.61 682 GLN A N 1
ATOM 5449 C CA . GLN A 1 682 ? 33.987 -21.715 -5.469 1.00 30.61 682 GLN A CA 1
ATOM 5450 C C . GLN A 1 682 ? 35.031 -22.262 -6.439 1.00 30.61 682 GLN A C 1
ATOM 5452 O O . GLN A 1 682 ? 35.322 -21.645 -7.447 1.00 30.61 682 GLN A O 1
ATOM 5457 N N . GLU A 1 683 ? 35.664 -23.360 -6.061 1.00 31.00 683 GLU A N 1
ATOM 5458 C CA . GLU A 1 683 ? 36.414 -24.240 -6.951 1.00 31.00 683 GLU A CA 1
ATOM 5459 C C . GLU A 1 683 ? 36.591 -25.537 -6.159 1.00 31.00 683 GLU A C 1
ATOM 5461 O O . GLU A 1 683 ? 36.964 -25.492 -4.988 1.00 31.00 683 GLU A O 1
ATOM 5466 N N . GLN A 1 684 ? 36.255 -26.660 -6.796 1.00 32.97 684 GLN A N 1
ATOM 5467 C CA . GLN A 1 684 ? 36.241 -28.032 -6.270 1.00 32.97 684 GLN A CA 1
ATOM 5468 C C . GLN A 1 684 ? 35.003 -28.430 -5.449 1.00 32.97 684 GLN A C 1
ATOM 5470 O O . GLN A 1 684 ? 34.978 -28.460 -4.223 1.00 32.97 684 GLN A O 1
ATOM 5475 N N . THR A 1 685 ? 33.957 -28.804 -6.178 1.00 26.66 685 THR A N 1
ATOM 5476 C CA . THR A 1 685 ? 33.124 -29.970 -5.844 1.00 26.66 685 THR A CA 1
ATOM 5477 C C . THR A 1 685 ? 32.567 -30.496 -7.165 1.00 26.66 685 THR A C 1
ATOM 5479 O O . THR A 1 685 ? 31.434 -30.224 -7.547 1.00 26.66 685 THR A O 1
ATOM 5482 N N . ALA A 1 686 ? 33.436 -31.169 -7.924 1.00 27.53 686 ALA A N 1
ATOM 5483 C CA . ALA A 1 686 ? 32.983 -32.203 -8.843 1.00 27.53 686 ALA A CA 1
ATOM 5484 C C . ALA A 1 686 ? 32.666 -33.444 -7.986 1.00 27.53 686 ALA A C 1
ATOM 5486 O O . ALA A 1 686 ? 33.403 -33.694 -7.027 1.00 27.53 686 ALA A O 1
ATOM 5487 N N . PRO A 1 687 ? 31.578 -34.177 -8.258 1.00 32.78 687 PRO A N 1
ATOM 5488 C CA . PRO A 1 687 ? 31.288 -35.405 -7.547 1.00 32.78 687 PRO A CA 1
ATOM 5489 C C . PRO A 1 687 ? 32.150 -36.500 -8.170 1.00 32.78 687 PRO A C 1
ATOM 5491 O O . PRO A 1 687 ? 31.889 -36.912 -9.296 1.00 32.78 687 PRO A O 1
ATOM 5494 N N . ASP A 1 688 ? 33.173 -36.953 -7.458 1.00 27.84 688 ASP A N 1
ATOM 5495 C CA . ASP A 1 688 ? 33.738 -38.265 -7.738 1.00 27.84 688 ASP A CA 1
ATOM 5496 C C . ASP A 1 688 ? 33.876 -39.027 -6.427 1.00 27.84 688 ASP A C 1
ATOM 5498 O O . ASP A 1 688 ? 34.235 -38.465 -5.387 1.00 27.84 688 ASP A O 1
ATOM 5502 N N . GLY A 1 689 ? 33.430 -40.277 -6.462 1.00 34.22 689 GLY A N 1
ATOM 5503 C CA . GLY A 1 689 ? 33.225 -41.089 -5.278 1.00 34.22 689 GLY A CA 1
ATOM 5504 C C . GLY A 1 689 ? 34.540 -41.485 -4.621 1.00 34.22 689 GLY A C 1
ATOM 5505 O O . GLY A 1 689 ? 35.469 -41.910 -5.294 1.00 34.22 689 GLY A O 1
ATOM 5506 N N . GLN A 1 690 ? 34.578 -41.384 -3.297 1.00 27.86 690 GLN A N 1
ATOM 5507 C CA . GLN A 1 690 ? 34.941 -42.457 -2.368 1.00 27.86 690 GLN A CA 1
ATOM 5508 C C . GLN A 1 690 ? 34.994 -41.875 -0.955 1.00 27.86 690 GLN A C 1
ATOM 5510 O O . GLN A 1 690 ? 35.610 -40.842 -0.698 1.00 27.86 690 GLN A O 1
ATOM 5515 N N . GLU A 1 691 ? 34.304 -42.548 -0.038 1.00 35.59 691 GLU A N 1
ATOM 5516 C CA . GLU A 1 691 ? 34.414 -42.314 1.393 1.00 35.59 691 GLU A CA 1
ATOM 5517 C C . GLU A 1 691 ? 35.852 -42.588 1.841 1.00 35.59 691 GLU A C 1
ATOM 5519 O O . GLU A 1 691 ? 36.309 -43.728 1.819 1.00 35.59 691 GLU A O 1
ATOM 5524 N N . GLN A 1 692 ? 36.556 -41.553 2.296 1.00 26.80 692 GLN A N 1
ATOM 5525 C CA . GLN A 1 692 ? 37.647 -41.721 3.247 1.00 26.80 692 GLN A CA 1
ATOM 5526 C C . GLN A 1 692 ? 37.683 -40.539 4.213 1.00 26.80 692 GLN A C 1
ATOM 5528 O O . GLN A 1 692 ? 37.998 -39.399 3.881 1.00 26.80 692 GLN A O 1
ATOM 5533 N N . THR A 1 693 ? 37.312 -40.861 5.445 1.00 31.17 693 THR A N 1
ATOM 5534 C CA . THR A 1 693 ? 37.499 -40.081 6.660 1.00 31.17 693 THR A CA 1
ATOM 5535 C C . THR A 1 693 ? 38.960 -39.674 6.833 1.00 31.17 693 THR A C 1
ATOM 5537 O O . THR A 1 693 ? 39.797 -40.502 7.187 1.00 31.17 693 THR A O 1
ATOM 5540 N N . THR A 1 694 ? 39.251 -38.383 6.701 1.00 24.73 694 THR A N 1
ATOM 5541 C CA . THR A 1 694 ? 40.397 -37.759 7.371 1.00 24.73 694 THR A CA 1
ATOM 5542 C C . THR A 1 694 ? 39.876 -36.716 8.348 1.00 24.73 694 THR A C 1
ATOM 5544 O O . THR A 1 694 ? 39.640 -35.559 8.004 1.00 24.73 694 THR A O 1
ATOM 5547 N N . LEU A 1 695 ? 39.676 -37.176 9.583 1.00 34.22 695 LEU A N 1
ATOM 5548 C CA . LEU A 1 695 ? 39.773 -36.352 10.780 1.00 34.22 695 LEU A CA 1
ATOM 5549 C C . LEU A 1 695 ? 41.134 -35.654 10.754 1.00 34.22 695 LEU A C 1
ATOM 5551 O O . LEU A 1 695 ? 42.142 -36.347 10.702 1.00 34.22 695 LEU A O 1
ATOM 5555 N N . LEU A 1 696 ? 41.147 -34.322 10.786 1.00 27.59 696 LEU A N 1
ATOM 5556 C CA . LEU A 1 696 ? 42.021 -33.520 11.643 1.00 27.59 696 LEU A CA 1
ATOM 5557 C C . LEU A 1 696 ? 41.475 -32.081 11.686 1.00 27.59 696 LEU A C 1
ATOM 5559 O O . LEU A 1 696 ? 41.472 -31.332 10.712 1.00 27.59 696 LEU A O 1
ATOM 5563 N N . ASP A 1 697 ? 40.937 -31.809 12.867 1.00 33.22 697 ASP A N 1
ATOM 5564 C CA . ASP A 1 697 ? 40.437 -30.588 13.482 1.00 33.22 697 ASP A CA 1
ATOM 5565 C C . ASP A 1 697 ? 41.293 -29.330 13.241 1.00 33.22 697 ASP A C 1
ATOM 5567 O O . ASP A 1 697 ? 42.515 -29.419 13.226 1.00 33.22 697 ASP A O 1
ATOM 5571 N N . HIS A 1 698 ? 40.629 -28.169 13.125 1.00 30.66 698 HIS A N 1
ATOM 5572 C CA . HIS A 1 698 ? 40.980 -26.945 13.861 1.00 30.66 698 HIS A CA 1
ATOM 5573 C C . HIS A 1 698 ? 39.789 -25.966 13.912 1.00 30.66 698 HIS A C 1
ATOM 5575 O O . HIS A 1 698 ? 39.595 -25.141 13.017 1.00 30.66 698 HIS A O 1
ATOM 5581 N N . GLY A 1 699 ? 39.063 -26.006 15.034 1.00 27.30 699 GLY A N 1
ATOM 5582 C CA . GLY A 1 699 ? 39.144 -24.895 15.994 1.00 27.30 699 GLY A CA 1
ATOM 5583 C C . GLY A 1 699 ? 37.981 -23.894 16.063 1.00 27.30 699 GLY A C 1
ATOM 5584 O O . GLY A 1 699 ? 37.851 -23.015 15.214 1.00 27.30 699 GLY A O 1
ATOM 5585 N N . TYR A 1 700 ? 37.287 -23.947 17.208 1.00 28.66 700 TYR A N 1
ATOM 5586 C CA . TYR A 1 700 ? 36.259 -23.046 17.759 1.00 28.66 700 TYR A CA 1
ATOM 5587 C C . TYR A 1 700 ? 34.818 -23.257 17.271 1.00 28.66 700 TYR A C 1
ATOM 5589 O O . TYR A 1 700 ? 34.257 -22.456 16.521 1.00 28.66 700 TYR A O 1
ATOM 5597 N N . GLU A 1 701 ? 34.159 -24.277 17.830 1.00 35.50 701 GLU A N 1
ATOM 5598 C CA . GLU A 1 701 ? 32.728 -24.164 18.120 1.00 35.50 701 GLU A CA 1
ATOM 5599 C C . GLU A 1 701 ? 32.546 -23.102 19.210 1.00 35.50 701 GLU A C 1
ATOM 5601 O O . GLU A 1 701 ? 32.777 -23.319 20.396 1.00 35.50 701 GLU A O 1
ATOM 5606 N N . ASP A 1 702 ? 32.211 -21.897 18.771 1.00 37.84 702 ASP A N 1
ATOM 5607 C CA . ASP A 1 702 ? 31.852 -20.780 19.629 1.00 37.84 702 ASP A CA 1
ATOM 5608 C C . ASP A 1 702 ? 30.521 -21.095 20.338 1.00 37.84 702 ASP A C 1
ATOM 5610 O O . ASP A 1 702 ? 29.446 -20.973 19.751 1.00 37.84 702 ASP A O 1
ATOM 5614 N N . THR A 1 703 ? 30.601 -21.553 21.591 1.00 48.41 703 THR A N 1
ATOM 5615 C CA . THR A 1 703 ? 29.458 -21.951 22.435 1.00 48.41 703 THR A CA 1
ATOM 5616 C C . THR A 1 703 ? 28.678 -20.761 23.006 1.00 48.41 703 THR A C 1
ATOM 5618 O O . THR A 1 703 ? 27.789 -20.943 23.842 1.00 48.41 703 THR A O 1
ATOM 5621 N N . SER A 1 704 ? 29.017 -19.526 22.623 1.00 50.03 704 SER A N 1
ATOM 5622 C CA . SER A 1 704 ? 28.334 -18.332 23.114 1.00 50.03 704 SER A CA 1
ATOM 5623 C C . SER A 1 704 ? 26.939 -18.181 22.475 1.00 50.03 704 SER A C 1
ATOM 5625 O O . SER A 1 704 ? 26.765 -18.383 21.269 1.00 50.03 704 SER A O 1
ATOM 5627 N N . PRO A 1 705 ? 25.895 -17.828 23.253 1.00 66.31 705 PRO A N 1
ATOM 5628 C CA . PRO A 1 705 ? 24.572 -17.585 22.691 1.00 66.31 705 PRO A CA 1
ATOM 5629 C C . PRO A 1 705 ? 24.604 -16.338 21.796 1.00 66.31 705 PRO A C 1
ATOM 5631 O O . PRO A 1 705 ? 25.049 -15.272 22.218 1.00 66.31 705 PRO A O 1
ATOM 5634 N N . LYS A 1 706 ? 24.094 -16.458 20.564 1.00 79.69 706 LYS A N 1
ATOM 5635 C CA . LYS A 1 706 ? 24.070 -15.381 19.558 1.00 79.69 706 LYS A CA 1
ATOM 5636 C C . LYS A 1 706 ? 22.644 -14.950 19.224 1.00 79.69 706 LYS A C 1
ATOM 5638 O O . LYS A 1 706 ? 21.715 -15.752 19.212 1.00 79.69 706 LYS A O 1
ATOM 5643 N N . SER A 1 707 ? 22.458 -13.667 18.926 1.00 81.00 707 SER A N 1
ATOM 5644 C CA . SER A 1 707 ? 21.191 -13.105 18.436 1.00 81.00 707 SER A CA 1
ATOM 5645 C C . SER A 1 707 ? 21.466 -11.990 17.428 1.00 81.00 707 SER A C 1
ATOM 5647 O O . SER A 1 707 ? 22.424 -11.241 17.587 1.00 81.00 707 SER A O 1
ATOM 5649 N N . TYR A 1 708 ? 20.641 -11.846 16.389 1.00 82.38 708 TYR A N 1
ATOM 5650 C CA . TYR A 1 708 ? 20.933 -10.925 15.274 1.00 82.38 708 TYR A CA 1
ATOM 5651 C C . TYR A 1 708 ? 20.028 -9.685 15.238 1.00 82.38 708 TYR A C 1
ATOM 5653 O O . TYR A 1 708 ? 20.335 -8.687 14.570 1.00 82.38 708 TYR A O 1
ATOM 5661 N N . ASP A 1 709 ? 18.889 -9.729 15.927 1.00 89.00 709 ASP A N 1
ATOM 5662 C CA . ASP A 1 709 ? 17.988 -8.592 16.093 1.00 89.00 709 ASP A CA 1
ATOM 5663 C C . ASP A 1 709 ? 17.335 -8.609 17.477 1.00 89.00 709 ASP A C 1
ATOM 5665 O O . ASP A 1 709 ? 16.568 -9.512 17.793 1.00 89.00 709 ASP A O 1
ATOM 5669 N N . LEU A 1 710 ? 17.606 -7.579 18.287 1.00 90.62 710 LEU A N 1
ATOM 5670 C CA . LEU A 1 710 ? 17.124 -7.478 19.668 1.00 90.62 710 LEU A CA 1
ATOM 5671 C C . LEU A 1 710 ? 15.606 -7.686 19.794 1.00 90.62 710 LEU A C 1
ATOM 5673 O O . LEU A 1 710 ? 15.149 -8.420 20.665 1.00 90.62 710 LEU A O 1
ATOM 5677 N N . ARG A 1 711 ? 14.806 -7.047 18.929 1.00 91.62 711 ARG A N 1
ATOM 5678 C CA . ARG A 1 711 ? 13.340 -7.114 19.025 1.00 91.62 711 ARG A CA 1
ATOM 5679 C C . ARG A 1 711 ? 12.830 -8.490 18.627 1.00 91.62 711 ARG A C 1
ATOM 5681 O O . ARG A 1 711 ? 11.942 -9.021 19.290 1.00 91.62 711 ARG A O 1
ATOM 5688 N N . ASP A 1 712 ? 13.313 -9.006 17.502 1.00 91.44 712 ASP A N 1
ATOM 5689 C CA . ASP A 1 712 ? 12.821 -10.270 16.959 1.00 91.44 712 ASP A CA 1
ATOM 5690 C C . ASP A 1 712 ? 13.280 -11.454 17.839 1.00 91.44 712 ASP A C 1
ATOM 5692 O O . ASP A 1 712 ? 12.470 -12.338 18.109 1.00 91.44 712 ASP A O 1
ATOM 5696 N N . ALA A 1 713 ? 14.495 -11.405 18.401 1.00 91.44 713 ALA A N 1
ATOM 5697 C CA . ALA A 1 713 ? 15.018 -12.421 19.317 1.00 91.44 713 ALA A CA 1
ATOM 5698 C C . ALA A 1 713 ? 14.292 -12.443 20.670 1.00 91.44 713 ALA A C 1
ATOM 5700 O O . ALA A 1 713 ? 13.879 -13.516 21.108 1.00 91.44 713 ALA A O 1
ATOM 5701 N N . VAL A 1 714 ? 14.048 -11.281 21.304 1.00 94.06 714 VAL A N 1
ATOM 5702 C CA . VAL A 1 714 ? 13.235 -11.233 22.538 1.00 94.06 714 VAL A CA 1
ATOM 5703 C C . VAL A 1 714 ? 11.861 -11.836 22.275 1.00 94.06 714 VAL A C 1
ATOM 5705 O O . VAL A 1 714 ? 11.431 -12.700 23.026 1.00 94.06 714 VAL A O 1
ATOM 5708 N N . LYS A 1 715 ? 11.191 -11.439 21.186 1.00 93.44 715 LYS A N 1
ATOM 5709 C CA . LYS A 1 715 ? 9.863 -11.966 20.844 1.00 93.44 715 LYS A CA 1
ATOM 5710 C C . LYS A 1 715 ? 9.837 -13.472 20.661 1.00 93.44 715 LYS A C 1
ATOM 5712 O O . LYS A 1 715 ? 8.881 -14.084 21.115 1.00 93.44 715 LYS A O 1
ATOM 5717 N N . GLY A 1 716 ? 10.840 -14.041 19.995 1.00 91.19 716 GLY A N 1
ATOM 5718 C CA . GLY A 1 716 ? 10.950 -15.487 19.835 1.00 91.19 716 GLY A CA 1
ATOM 5719 C C . GLY A 1 716 ? 11.123 -16.179 21.186 1.00 91.19 716 GLY A C 1
ATOM 5720 O O . GLY A 1 716 ? 10.338 -17.053 21.535 1.00 91.19 716 GLY A O 1
ATOM 5721 N N . GLN A 1 717 ? 12.113 -15.756 21.976 1.00 91.50 717 GLN A N 1
ATOM 5722 C CA . GLN A 1 717 ? 12.474 -16.437 23.225 1.00 91.50 717 GLN A CA 1
ATOM 5723 C C . GLN A 1 717 ? 11.399 -16.351 24.318 1.00 91.50 717 GLN A C 1
ATOM 5725 O O . GLN A 1 717 ? 11.333 -17.231 25.176 1.00 91.50 717 GLN A O 1
ATOM 5730 N N . ILE A 1 718 ? 10.550 -15.319 24.305 1.00 93.00 718 ILE A N 1
ATOM 5731 C CA . ILE A 1 718 ? 9.466 -15.173 25.289 1.00 93.00 718 ILE A CA 1
ATOM 5732 C C . ILE A 1 718 ? 8.174 -15.898 24.898 1.00 93.00 718 ILE A C 1
ATOM 5734 O O . ILE A 1 718 ? 7.238 -15.889 25.694 1.00 93.00 718 ILE A O 1
ATOM 5738 N N . MET A 1 719 ? 8.074 -16.497 23.701 1.00 90.12 719 MET A N 1
ATOM 5739 C CA . MET A 1 719 ? 6.824 -17.141 23.254 1.00 90.12 719 MET A CA 1
ATOM 5740 C C . MET A 1 719 ? 6.338 -18.206 24.237 1.00 90.12 719 MET A C 1
ATOM 5742 O O . MET A 1 719 ? 5.139 -18.281 24.499 1.00 90.12 719 MET A O 1
ATOM 5746 N N . ARG A 1 720 ? 7.276 -18.940 24.848 1.00 89.69 720 ARG A N 1
ATOM 5747 C CA . ARG A 1 720 ? 7.032 -19.933 25.906 1.00 89.69 720 ARG A CA 1
ATOM 5748 C C . ARG A 1 720 ? 6.302 -19.388 27.138 1.00 89.69 720 ARG A C 1
ATOM 5750 O O . ARG A 1 720 ? 5.670 -20.148 27.855 1.00 89.69 720 ARG A O 1
ATOM 5757 N N . PHE A 1 721 ? 6.360 -18.078 27.389 1.00 91.50 721 PHE A N 1
ATOM 5758 C CA . PHE A 1 721 ? 5.676 -17.453 28.525 1.00 91.50 721 PHE A CA 1
ATOM 5759 C C . PHE A 1 721 ? 4.225 -17.066 28.209 1.00 91.50 721 PHE A C 1
ATOM 5761 O O . PHE A 1 721 ? 3.473 -16.698 29.109 1.00 91.50 721 PHE A O 1
ATOM 5768 N N . GLY A 1 722 ? 3.810 -17.108 26.938 1.00 90.94 722 GLY A N 1
ATOM 5769 C CA . GLY A 1 722 ? 2.435 -16.806 26.538 1.00 90.94 722 GLY A CA 1
ATOM 5770 C C . GLY A 1 722 ? 2.004 -15.345 26.728 1.00 90.94 722 GLY A C 1
ATOM 5771 O O . GLY A 1 722 ? 0.811 -15.063 26.628 1.00 90.94 722 GLY A O 1
ATOM 5772 N N . ILE A 1 723 ? 2.940 -14.407 26.944 1.00 93.19 723 ILE A N 1
ATOM 5773 C CA . ILE A 1 723 ? 2.661 -12.966 27.095 1.00 93.19 723 ILE A CA 1
ATOM 5774 C C . ILE A 1 723 ? 3.268 -12.179 25.914 1.00 93.19 723 ILE A C 1
ATOM 5776 O O . ILE A 1 723 ? 4.486 -12.205 25.717 1.00 93.19 723 ILE A O 1
ATOM 5780 N N . PRO A 1 724 ? 2.464 -11.465 25.102 1.00 94.88 724 PRO A N 1
ATOM 5781 C CA . PRO A 1 724 ? 2.974 -10.630 24.018 1.00 94.88 724 PRO A CA 1
ATOM 5782 C C . PRO A 1 724 ? 3.674 -9.365 24.541 1.00 94.88 724 PRO A C 1
ATOM 5784 O O . PRO A 1 724 ? 3.373 -8.856 25.620 1.00 94.88 724 PRO A O 1
ATOM 5787 N N . VAL A 1 725 ? 4.583 -8.812 23.727 1.00 95.75 725 VAL A N 1
ATOM 5788 C CA . VAL A 1 725 ? 5.337 -7.586 24.052 1.00 95.75 725 VAL A CA 1
ATOM 5789 C C . VAL A 1 725 ? 5.176 -6.482 23.017 1.00 95.75 725 VAL A C 1
ATOM 5791 O O . VAL A 1 725 ? 5.064 -6.727 21.809 1.00 95.75 725 VAL A O 1
ATOM 5794 N N . GLN A 1 726 ? 5.251 -5.232 23.465 1.00 95.31 726 GLN A N 1
ATOM 5795 C CA . GLN A 1 726 ? 5.341 -4.050 22.611 1.00 95.31 726 GLN A CA 1
ATOM 5796 C C . GLN A 1 726 ? 6.612 -3.263 22.939 1.00 95.31 726 GLN A C 1
ATOM 5798 O O . GLN A 1 726 ? 6.792 -2.766 24.043 1.00 95.31 726 GLN A O 1
ATOM 5803 N N . PHE A 1 727 ? 7.491 -3.122 21.946 1.00 94.81 727 PHE A N 1
ATOM 5804 C CA . PHE A 1 727 ? 8.731 -2.366 22.095 1.00 94.81 727 PHE A CA 1
ATOM 5805 C C . PHE A 1 727 ? 8.494 -0.868 21.908 1.00 94.81 727 PHE A C 1
ATOM 5807 O O . PHE A 1 727 ? 7.857 -0.449 20.934 1.00 94.81 727 PHE A O 1
ATOM 5814 N N . LEU A 1 728 ? 9.076 -0.077 22.803 1.00 94.88 728 LEU A N 1
ATOM 5815 C CA . LEU A 1 728 ? 9.097 1.380 22.790 1.00 94.88 728 LEU A CA 1
ATOM 5816 C C . LEU A 1 728 ? 10.553 1.858 22.861 1.00 94.88 728 LEU A C 1
ATOM 5818 O O . LEU A 1 728 ? 11.370 1.257 23.546 1.00 94.88 728 LEU A O 1
ATOM 5822 N N . VAL A 1 729 ? 10.894 2.926 22.139 1.00 93.75 729 VAL A N 1
ATOM 5823 C CA . VAL A 1 729 ? 12.256 3.494 22.135 1.00 93.75 729 VAL A CA 1
ATOM 5824 C C . VAL A 1 729 ? 12.225 4.817 22.881 1.00 93.75 729 VAL A C 1
ATOM 5826 O O . VAL A 1 729 ? 11.403 5.671 22.533 1.00 93.75 729 VAL A O 1
ATOM 5829 N N . GLU A 1 730 ? 13.114 4.996 23.858 1.00 94.88 730 GLU A N 1
ATOM 5830 C CA . GLU A 1 730 ? 13.148 6.166 24.745 1.00 94.88 730 GLU A CA 1
ATOM 5831 C C . GLU A 1 730 ? 13.089 7.497 23.975 1.00 94.88 730 GLU A C 1
ATOM 5833 O O . GLU A 1 730 ? 12.199 8.316 24.232 1.00 94.88 730 GLU A O 1
ATOM 5838 N N . LYS A 1 731 ? 13.924 7.676 22.945 1.00 92.69 731 LYS A N 1
ATOM 5839 C CA . LYS A 1 731 ? 13.944 8.866 22.079 1.00 92.69 731 LYS A CA 1
ATOM 5840 C C . LYS A 1 731 ? 12.583 9.200 21.486 1.00 92.69 731 LYS A C 1
ATOM 5842 O O . LYS A 1 731 ? 12.225 10.370 21.382 1.00 92.69 731 LYS A O 1
ATOM 5847 N N . LYS A 1 732 ? 11.814 8.184 21.077 1.00 92.31 732 LYS A N 1
ATOM 5848 C CA . LYS A 1 732 ? 10.478 8.383 20.495 1.00 92.31 732 LYS A CA 1
ATOM 5849 C C . LYS A 1 732 ? 9.459 8.792 21.553 1.00 92.31 732 LYS A C 1
ATOM 5851 O O . LYS A 1 732 ? 8.637 9.655 21.266 1.00 92.31 732 LYS A O 1
ATOM 5856 N N . LEU A 1 733 ? 9.538 8.219 22.757 1.00 94.69 733 LEU A N 1
ATOM 5857 C CA . LEU A 1 733 ? 8.667 8.596 23.875 1.00 94.69 733 LEU A CA 1
ATOM 5858 C C . LEU A 1 733 ? 8.915 10.049 24.291 1.00 94.69 733 LEU A C 1
ATOM 5860 O O . LEU A 1 733 ? 7.978 10.835 24.388 1.00 94.69 733 LEU A O 1
ATOM 5864 N N . ARG A 1 734 ? 10.184 10.448 24.435 1.00 94.81 734 ARG A N 1
ATOM 5865 C CA . ARG A 1 734 ? 10.544 11.844 24.727 1.00 94.81 734 ARG A CA 1
ATOM 5866 C C . ARG A 1 734 ? 10.058 12.797 23.634 1.00 94.81 734 ARG A C 1
ATOM 5868 O O . ARG A 1 734 ? 9.559 13.873 23.944 1.00 94.81 734 ARG A O 1
ATOM 5875 N N . ALA A 1 735 ? 10.177 12.400 22.367 1.00 92.75 735 ALA A N 1
ATOM 5876 C CA . ALA A 1 735 ? 9.774 13.240 21.247 1.00 92.75 735 ALA A CA 1
ATOM 5877 C C . ALA A 1 735 ? 8.255 13.444 21.131 1.00 92.75 735 ALA A C 1
ATOM 5879 O O . ALA A 1 735 ? 7.838 14.530 20.741 1.00 92.75 735 ALA A O 1
ATOM 5880 N N . VAL A 1 736 ? 7.435 12.437 21.463 1.00 93.88 736 VAL A N 1
ATOM 5881 C CA . VAL A 1 736 ? 5.969 12.597 21.461 1.00 93.88 736 VAL A CA 1
ATOM 5882 C C . VAL A 1 736 ? 5.482 13.378 22.683 1.00 93.88 736 VAL A C 1
ATOM 5884 O O . VAL A 1 736 ? 4.618 14.236 22.544 1.00 93.88 736 VAL A O 1
ATOM 5887 N N . LEU A 1 737 ? 6.080 13.154 23.859 1.00 93.62 737 LEU A N 1
ATOM 5888 C CA . LEU A 1 737 ? 5.728 13.882 25.085 1.00 93.62 737 LEU A CA 1
ATOM 5889 C C . LEU A 1 737 ? 6.099 15.371 25.021 1.00 93.62 737 LEU A C 1
ATOM 5891 O O . LEU A 1 737 ? 5.421 16.190 25.631 1.00 93.62 737 LEU A O 1
ATOM 5895 N N . ASN A 1 738 ? 7.158 15.715 24.285 1.00 92.88 738 ASN A N 1
ATOM 5896 C CA . ASN A 1 738 ? 7.610 17.091 24.061 1.00 92.88 738 ASN A CA 1
ATOM 5897 C C . ASN A 1 738 ? 7.316 17.551 22.622 1.00 92.88 738 ASN A C 1
ATOM 5899 O O . ASN A 1 738 ? 8.101 18.295 22.024 1.00 92.88 738 ASN A O 1
ATOM 5903 N N . TYR A 1 739 ? 6.236 17.041 22.023 1.00 91.75 739 TYR A N 1
ATOM 5904 C CA . TYR A 1 739 ? 5.905 17.321 20.633 1.00 91.75 739 TYR A CA 1
ATOM 5905 C C . TYR A 1 739 ? 5.679 18.818 20.400 1.00 91.75 739 TYR A C 1
ATOM 5907 O O . TYR A 1 739 ? 5.013 19.505 21.171 1.00 91.75 739 TYR A O 1
ATOM 5915 N N . THR A 1 740 ? 6.194 19.307 19.274 1.00 86.00 740 THR A N 1
ATOM 5916 C CA . THR A 1 740 ? 5.875 20.634 18.746 1.00 86.00 740 THR A CA 1
ATOM 5917 C C . THR A 1 740 ? 5.414 20.492 17.296 1.00 86.00 740 THR A C 1
ATOM 5919 O O . THR A 1 740 ? 5.930 19.622 16.591 1.00 86.00 740 THR A O 1
ATOM 5922 N N . PRO A 1 741 ? 4.514 21.356 16.789 1.00 80.88 741 PRO A N 1
ATOM 5923 C CA . PRO A 1 741 ? 4.025 21.268 15.407 1.00 80.88 741 PRO A CA 1
ATOM 5924 C C . PRO A 1 741 ? 5.106 21.362 14.315 1.00 80.88 741 PRO A C 1
ATOM 5926 O O . PRO A 1 741 ? 4.849 21.023 13.165 1.00 80.88 741 PRO A O 1
ATOM 5929 N N . LYS A 1 742 ? 6.313 21.839 14.653 1.00 76.94 742 LYS A N 1
ATOM 5930 C CA . LYS A 1 742 ? 7.468 21.912 13.738 1.00 76.94 742 LYS A CA 1
ATOM 5931 C C . LYS A 1 742 ? 8.327 20.639 13.738 1.00 76.94 742 LYS A C 1
ATOM 5933 O O . LYS A 1 742 ? 9.278 20.558 12.965 1.00 76.94 742 LYS A O 1
ATOM 5938 N N . SER A 1 743 ? 8.041 19.682 14.619 1.00 75.62 743 SER A N 1
ATOM 5939 C CA . SER A 1 743 ? 8.789 18.431 14.740 1.00 75.62 743 SER A CA 1
ATOM 5940 C C . SER A 1 743 ? 8.562 17.526 13.526 1.00 75.62 743 SER A C 1
ATOM 5942 O O . SER A 1 743 ? 7.453 17.429 13.012 1.00 75.62 743 SER A O 1
ATOM 5944 N N . GLU A 1 744 ? 9.597 16.800 13.097 1.00 73.00 744 GLU A N 1
ATOM 5945 C CA . GLU A 1 744 ? 9.482 15.754 12.063 1.00 73.00 744 GLU A CA 1
ATOM 5946 C C . GLU A 1 744 ? 8.899 14.432 12.610 1.00 73.00 744 GLU A C 1
ATOM 5948 O O . GLU A 1 744 ? 8.814 13.427 11.900 1.00 73.00 744 GLU A O 1
ATOM 5953 N N . VAL A 1 745 ? 8.533 14.399 13.894 1.00 82.00 745 VAL A N 1
ATOM 5954 C CA . VAL A 1 745 ? 7.974 13.225 14.573 1.00 82.00 745 VAL A CA 1
ATOM 5955 C C . VAL A 1 745 ? 6.456 13.180 14.399 1.00 82.00 745 VAL A C 1
ATOM 5957 O O . VAL A 1 745 ? 5.802 14.195 14.193 1.00 82.00 745 VAL A O 1
ATOM 5960 N N . GLN A 1 746 ? 5.890 11.975 14.464 1.00 84.75 746 GLN A N 1
ATOM 5961 C CA . GLN A 1 746 ? 4.447 11.759 14.408 1.00 84.75 746 GLN A CA 1
ATOM 5962 C C . GLN A 1 746 ? 3.726 12.519 15.533 1.00 84.75 746 GLN A C 1
ATOM 5964 O O . GLN A 1 746 ? 4.157 12.459 16.684 1.00 84.75 746 GLN A O 1
ATOM 5969 N N . GLU A 1 747 ? 2.622 13.193 15.199 1.00 90.12 747 GLU A N 1
ATOM 5970 C CA . GLU A 1 747 ? 1.818 13.921 16.184 1.00 90.12 747 GLU A CA 1
ATOM 5971 C C . GLU A 1 747 ? 1.207 12.985 17.252 1.00 90.12 747 GLU A C 1
ATOM 5973 O O . GLU A 1 747 ? 0.932 11.813 16.950 1.00 90.12 747 GLU A O 1
ATOM 5978 N N . PRO A 1 748 ? 0.933 13.491 18.472 1.00 94.00 748 PRO A N 1
ATOM 5979 C CA . PRO A 1 748 ? 0.400 12.702 19.583 1.00 94.00 748 PRO A CA 1
ATOM 5980 C C . PRO A 1 748 ? -0.861 11.901 19.246 1.00 94.00 748 PRO A C 1
ATOM 5982 O O . PRO A 1 748 ? -0.902 10.708 19.533 1.00 94.00 748 PRO A O 1
ATOM 5985 N N . ALA A 1 749 ? -1.849 12.495 18.565 1.00 94.12 749 ALA A N 1
ATOM 5986 C CA . ALA A 1 749 ? -3.087 11.800 18.196 1.00 94.12 749 ALA A CA 1
ATOM 5987 C C . ALA A 1 749 ? -2.825 10.573 17.308 1.00 94.12 749 ALA A C 1
ATOM 5989 O O . ALA A 1 749 ? -3.297 9.467 17.577 1.00 94.12 749 ALA A O 1
ATOM 5990 N N . THR A 1 750 ? -2.002 10.735 16.270 1.00 93.19 750 THR A N 1
ATOM 5991 C CA . THR A 1 750 ? -1.655 9.639 15.357 1.00 93.19 750 THR A CA 1
ATOM 5992 C C . THR A 1 750 ? -0.776 8.586 16.047 1.00 93.19 750 THR A C 1
ATOM 5994 O O . THR A 1 750 ? -0.911 7.387 15.775 1.00 93.19 750 THR A O 1
ATOM 5997 N N . PHE A 1 751 ? 0.120 9.003 16.946 1.00 94.62 751 PHE A N 1
ATOM 5998 C CA . PHE A 1 751 ? 0.898 8.088 17.781 1.00 94.62 751 PHE A CA 1
ATOM 5999 C C . PHE A 1 751 ? -0.020 7.238 18.671 1.00 94.62 751 PHE A C 1
ATOM 6001 O O . PHE A 1 751 ? 0.094 6.010 18.657 1.00 94.62 751 PHE A O 1
ATOM 6008 N N . CYS A 1 752 ? -0.976 7.869 19.358 1.00 95.88 752 CYS A N 1
ATOM 6009 C CA . CYS A 1 752 ? -1.929 7.204 20.244 1.00 95.88 752 CYS A CA 1
ATOM 6010 C C . CYS A 1 752 ? -2.841 6.236 19.491 1.00 95.88 752 CYS A C 1
ATOM 6012 O O . CYS A 1 752 ? -2.988 5.093 19.915 1.00 95.88 752 CYS A O 1
ATOM 6014 N N . TRP A 1 753 ? -3.350 6.623 18.315 1.00 95.56 753 TRP A N 1
ATOM 6015 C CA . TRP A 1 753 ? -4.110 5.714 17.455 1.00 95.56 753 TRP A CA 1
ATOM 6016 C C . TRP A 1 753 ? -3.334 4.431 17.126 1.00 95.56 753 TRP A C 1
ATOM 6018 O O . TRP A 1 753 ? -3.881 3.335 17.234 1.00 95.56 753 TRP A O 1
ATOM 6028 N N . ASN A 1 754 ? -2.069 4.545 16.704 1.00 94.94 754 ASN A N 1
ATOM 6029 C CA . ASN A 1 754 ? -1.262 3.377 16.333 1.00 94.94 754 ASN A CA 1
ATOM 6030 C C . ASN A 1 754 ? -0.890 2.517 17.547 1.00 94.94 754 ASN A C 1
ATOM 6032 O O . ASN A 1 754 ? -1.034 1.296 17.493 1.00 94.94 754 ASN A O 1
ATOM 6036 N N . LEU A 1 755 ? -0.400 3.143 18.621 1.00 95.38 755 LEU A N 1
ATOM 6037 C CA . LEU A 1 755 ? 0.035 2.425 19.815 1.00 95.38 755 LEU A CA 1
ATOM 6038 C C . LEU A 1 755 ? -1.157 1.778 20.534 1.00 95.38 755 LEU A C 1
ATOM 6040 O O . LEU A 1 755 ? -1.101 0.584 20.810 1.00 95.38 755 LEU A O 1
ATOM 6044 N N . GLY A 1 756 ? -2.247 2.518 20.747 1.00 95.25 756 GLY A N 1
ATOM 6045 C CA . GLY A 1 756 ? -3.461 2.024 21.400 1.00 95.25 756 GLY A CA 1
ATOM 6046 C C . GLY A 1 756 ? -4.095 0.846 20.660 1.00 95.25 756 GLY A C 1
ATOM 6047 O O . GLY A 1 756 ? -4.393 -0.168 21.280 1.00 95.25 756 GLY A O 1
ATOM 6048 N N . THR A 1 757 ? -4.202 0.914 19.329 1.00 94.88 757 THR A N 1
ATOM 6049 C CA . THR A 1 757 ? -4.735 -0.201 18.518 1.00 94.88 757 THR A CA 1
ATOM 6050 C C . THR A 1 757 ? -3.840 -1.439 18.585 1.00 94.88 757 THR A C 1
ATOM 6052 O O . THR A 1 757 ? -4.332 -2.554 18.762 1.00 94.88 757 THR A O 1
ATOM 6055 N N . GLY A 1 758 ? -2.518 -1.256 18.484 1.00 94.38 758 GLY A N 1
ATOM 6056 C CA . GLY A 1 758 ? -1.568 -2.364 18.587 1.00 94.38 758 GLY A CA 1
ATOM 6057 C C . GLY A 1 758 ? -1.567 -3.009 19.975 1.00 94.38 758 GLY A C 1
ATOM 6058 O O . GLY A 1 758 ? -1.442 -4.228 20.087 1.00 94.38 758 GLY A O 1
ATOM 6059 N N . MET A 1 759 ? -1.738 -2.207 21.029 1.00 95.56 759 MET A N 1
ATOM 6060 C CA . MET A 1 759 ? -1.897 -2.688 22.402 1.00 95.56 759 MET A CA 1
ATOM 6061 C C . MET A 1 759 ? -3.203 -3.465 22.577 1.00 95.56 759 MET A C 1
ATOM 6063 O O . MET A 1 759 ? -3.163 -4.579 23.091 1.00 95.56 759 MET A O 1
ATOM 6067 N N . TYR A 1 760 ? -4.319 -2.926 22.077 1.00 94.81 760 TYR A N 1
ATOM 6068 C CA . TYR A 1 760 ? -5.639 -3.558 22.129 1.00 94.81 760 TYR A CA 1
ATOM 6069 C C . TYR A 1 760 ? -5.622 -4.949 21.500 1.00 94.81 760 TYR A C 1
ATOM 6071 O O . TYR A 1 760 ? -6.042 -5.917 22.129 1.00 94.81 760 TYR A O 1
ATOM 6079 N N . TYR A 1 761 ? -5.030 -5.076 20.308 1.00 93.06 761 TYR A N 1
ATOM 6080 C CA . TYR A 1 761 ? -4.899 -6.375 19.651 1.00 93.06 761 TYR A CA 1
ATOM 6081 C C . TYR A 1 761 ? -4.031 -7.366 20.431 1.00 93.06 761 TYR A C 1
ATOM 6083 O O . TYR A 1 761 ? -4.347 -8.551 20.544 1.00 93.06 761 TYR A O 1
ATOM 6091 N N . LYS A 1 762 ? -2.921 -6.895 21.003 1.00 93.62 762 LYS A N 1
ATOM 6092 C CA . LYS A 1 762 ? -2.042 -7.758 21.800 1.00 93.62 762 LYS A CA 1
ATOM 6093 C C . LYS A 1 762 ? -2.675 -8.202 23.110 1.00 93.62 762 LYS A C 1
ATOM 6095 O O . LYS A 1 762 ? -2.384 -9.306 23.551 1.00 93.62 762 LYS A O 1
ATOM 6100 N N . ALA A 1 763 ? -3.566 -7.395 23.672 1.00 93.88 763 ALA A N 1
ATOM 6101 C CA . ALA A 1 763 ? -4.371 -7.742 24.834 1.00 93.88 763 ALA A CA 1
ATOM 6102 C C . ALA A 1 763 ? -5.594 -8.625 24.502 1.00 93.88 763 ALA A C 1
ATOM 6104 O O . ALA A 1 763 ? -6.446 -8.809 25.364 1.00 93.88 763 ALA A O 1
ATOM 6105 N N . ASP A 1 764 ? -5.642 -9.205 23.292 1.00 90.50 764 ASP A N 1
ATOM 6106 C CA . ASP A 1 764 ? -6.696 -10.097 22.773 1.00 90.50 764 ASP A CA 1
ATOM 6107 C C . ASP A 1 764 ? -7.972 -9.422 22.256 1.00 90.50 764 ASP A C 1
ATOM 6109 O O . ASP A 1 764 ? -8.950 -10.092 21.938 1.00 90.50 764 ASP A O 1
ATOM 6113 N N . GLY A 1 765 ? -7.976 -8.097 22.125 1.00 91.31 765 GLY A N 1
ATOM 6114 C CA . GLY A 1 765 ? -9.078 -7.381 21.492 1.00 91.31 765 GLY A CA 1
ATOM 6115 C C . GLY A 1 765 ? -9.029 -7.470 19.962 1.00 91.31 765 GLY A C 1
ATOM 6116 O O . GLY A 1 765 ? -7.961 -7.581 19.366 1.00 91.31 765 GLY A O 1
ATOM 6117 N N . LYS A 1 766 ? -10.173 -7.363 19.281 1.00 91.19 766 LYS A N 1
ATOM 6118 C CA . LYS A 1 766 ? -10.232 -7.271 17.810 1.00 91.19 766 LYS A CA 1
ATOM 6119 C C . LYS A 1 766 ? -10.652 -5.856 17.398 1.00 91.19 766 LYS A C 1
ATOM 6121 O O . LYS A 1 766 ? -11.822 -5.522 17.519 1.00 91.19 766 LYS A O 1
ATOM 6126 N N . PRO A 1 767 ? -9.736 -4.998 16.905 1.00 92.94 767 PRO A N 1
ATOM 6127 C CA . PRO A 1 767 ? -10.100 -3.627 16.545 1.00 92.94 767 PRO A CA 1
ATOM 6128 C C . PRO A 1 767 ? -11.197 -3.564 15.471 1.00 92.94 767 PRO A C 1
ATOM 6130 O O . PRO A 1 767 ? -12.200 -2.886 15.632 1.00 92.94 767 PRO A O 1
ATOM 6133 N N . TRP A 1 768 ? -11.036 -4.308 14.379 1.00 92.75 768 TRP A N 1
ATOM 6134 C CA . TRP A 1 768 ? -11.998 -4.364 13.276 1.00 92.75 768 TRP A CA 1
ATOM 6135 C C . TRP A 1 768 ? -11.804 -5.641 12.464 1.00 92.75 768 TRP A C 1
ATOM 6137 O O . TRP A 1 768 ? -10.728 -6.245 12.516 1.00 92.75 768 TRP A O 1
ATOM 6147 N N . ARG A 1 769 ? -12.795 -6.008 11.648 1.00 89.69 769 ARG A N 1
ATOM 6148 C CA . ARG A 1 769 ? -12.690 -7.094 10.651 1.00 89.69 769 ARG A CA 1
ATOM 6149 C C . ARG A 1 769 ? -13.040 -6.612 9.240 1.00 89.69 769 ARG A C 1
ATOM 6151 O O . ARG A 1 769 ? -13.572 -5.518 9.073 1.00 89.69 769 ARG A O 1
ATOM 6158 N N . LEU A 1 770 ? -12.758 -7.420 8.215 1.00 86.81 770 LEU A N 1
ATOM 6159 C CA . LEU A 1 770 ? -13.201 -7.124 6.844 1.00 86.81 770 LEU A CA 1
ATOM 6160 C C . LEU A 1 770 ? -14.713 -7.296 6.707 1.00 86.81 770 LEU A C 1
ATOM 6162 O O . LEU A 1 770 ? -15.274 -8.276 7.197 1.00 86.81 770 LEU A O 1
ATOM 6166 N N . ALA A 1 771 ? -15.356 -6.378 5.986 1.00 78.12 771 ALA A N 1
ATOM 6167 C CA . ALA A 1 771 ? -16.719 -6.588 5.524 1.00 78.12 771 ALA A CA 1
ATOM 6168 C C . ALA A 1 771 ? -16.719 -7.561 4.333 1.00 78.12 771 ALA A C 1
ATOM 6170 O O . ALA A 1 771 ? -15.938 -7.398 3.389 1.00 78.12 771 ALA A O 1
ATOM 6171 N N . LYS A 1 772 ? -17.640 -8.534 4.352 1.00 69.19 772 LYS A N 1
ATOM 6172 C CA . LYS A 1 772 ? -18.011 -9.347 3.179 1.00 69.19 772 LYS A CA 1
ATOM 6173 C C . LYS A 1 772 ? -16.821 -10.094 2.546 1.00 69.19 772 LYS A C 1
ATOM 6175 O O . LYS A 1 772 ? -16.472 -9.841 1.389 1.00 69.19 772 LYS A O 1
ATOM 6180 N N . LEU A 1 773 ? -16.153 -10.964 3.306 1.00 76.06 773 LEU A N 1
ATOM 6181 C CA . LEU A 1 773 ? -15.380 -12.062 2.711 1.00 76.06 773 LEU A CA 1
ATOM 6182 C C . LEU A 1 773 ? -16.327 -13.233 2.452 1.00 76.06 773 LEU A C 1
ATOM 6184 O O . LEU A 1 773 ? -17.234 -13.458 3.249 1.00 76.06 773 LEU A O 1
ATOM 6188 N N . ASP A 1 774 ? -16.115 -13.950 1.352 1.00 80.38 774 ASP A N 1
ATOM 6189 C CA . ASP A 1 774 ? -16.950 -15.094 1.000 1.00 80.38 774 ASP A CA 1
ATOM 6190 C C . ASP A 1 774 ? -16.785 -16.206 2.039 1.00 80.38 774 ASP A C 1
ATOM 6192 O O . ASP A 1 774 ? -15.672 -16.690 2.289 1.00 80.38 774 ASP A O 1
ATOM 6196 N N . GLU A 1 775 ? -17.903 -16.614 2.632 1.00 82.19 775 GLU A N 1
ATOM 6197 C CA . GLU A 1 775 ? -17.958 -17.756 3.539 1.00 82.19 775 GLU A CA 1
ATOM 6198 C C . GLU A 1 775 ? -17.407 -19.013 2.847 1.00 82.19 775 GLU A C 1
ATOM 6200 O O . GLU A 1 775 ? -17.535 -19.197 1.636 1.00 82.19 775 GLU A O 1
ATOM 6205 N N . GLY A 1 776 ? -16.712 -19.858 3.610 1.00 88.88 776 GLY A N 1
ATOM 6206 C CA . GLY A 1 776 ? -16.052 -21.048 3.065 1.00 88.88 776 GLY A CA 1
ATOM 6207 C C . GLY A 1 776 ? -14.757 -20.788 2.280 1.00 88.88 776 GLY A C 1
ATOM 6208 O O . GLY A 1 776 ? -14.154 -21.746 1.802 1.00 88.88 776 GLY A O 1
ATOM 6209 N N . THR A 1 777 ? -14.273 -19.541 2.162 1.00 92.56 777 THR A N 1
ATOM 6210 C CA . THR A 1 777 ? -12.949 -19.276 1.561 1.00 92.56 777 THR A CA 1
ATOM 6211 C C . THR A 1 777 ? -11.823 -19.397 2.596 1.00 92.56 777 THR A C 1
ATOM 6213 O O . THR A 1 777 ? -11.898 -18.803 3.677 1.00 92.56 777 THR A O 1
ATOM 6216 N N . CYS A 1 778 ? -10.761 -20.128 2.247 1.00 93.31 778 CYS A N 1
ATOM 6217 C CA . CYS A 1 778 ? -9.508 -20.237 2.996 1.00 93.31 778 CYS A CA 1
ATOM 6218 C C . CYS A 1 778 ? -8.378 -19.506 2.256 1.00 93.31 778 CYS A C 1
ATOM 6220 O O . CYS A 1 778 ? -7.972 -19.920 1.170 1.00 93.31 778 CYS A O 1
ATOM 6222 N N . TYR A 1 779 ? -7.838 -18.434 2.844 1.00 93.75 779 TYR A N 1
ATOM 6223 C CA . TYR A 1 779 ? -6.699 -17.709 2.271 1.00 93.75 779 TYR A CA 1
ATOM 6224 C C . TYR A 1 779 ? -5.391 -18.210 2.880 1.00 93.75 779 TYR A C 1
ATOM 6226 O O . TYR A 1 779 ? -5.213 -18.152 4.095 1.00 93.75 779 TYR A O 1
ATOM 6234 N N . VAL A 1 780 ? -4.448 -18.638 2.046 1.00 94.62 780 VAL A N 1
ATOM 6235 C CA . VAL A 1 780 ? -3.154 -19.178 2.465 1.00 94.62 780 VAL A CA 1
ATOM 6236 C C . VAL A 1 780 ? -2.024 -18.287 1.960 1.00 94.62 780 VAL A C 1
ATOM 6238 O O . VAL A 1 780 ? -1.784 -18.177 0.764 1.00 94.62 780 VAL A O 1
ATOM 6241 N N . GLY A 1 781 ? -1.313 -17.628 2.870 1.00 93.94 781 GLY A N 1
ATOM 6242 C CA . GLY A 1 781 ? -0.117 -16.844 2.572 1.00 93.94 781 GLY A CA 1
ATOM 6243 C C . GLY A 1 781 ? 1.155 -17.669 2.737 1.00 93.94 781 GLY A C 1
ATOM 6244 O O . GLY A 1 781 ? 1.440 -18.115 3.845 1.00 93.94 781 GLY A O 1
ATOM 6245 N N . ILE A 1 782 ? 1.941 -17.834 1.672 1.00 91.62 782 ILE A N 1
ATOM 6246 C CA . ILE A 1 782 ? 3.194 -18.599 1.685 1.00 91.62 782 ILE A CA 1
ATOM 6247 C C . ILE A 1 782 ? 4.395 -17.657 1.573 1.00 91.62 782 ILE A C 1
ATOM 6249 O O . ILE A 1 782 ? 4.491 -16.827 0.660 1.00 91.62 782 ILE A O 1
ATOM 6253 N N . ALA A 1 783 ? 5.351 -17.811 2.488 1.00 87.06 783 ALA A N 1
ATOM 6254 C CA . ALA A 1 783 ? 6.648 -17.150 2.408 1.00 87.06 783 ALA A CA 1
ATOM 6255 C C . ALA A 1 783 ? 7.791 -18.088 2.784 1.00 87.06 783 ALA A C 1
ATOM 6257 O O . ALA A 1 783 ? 7.603 -19.162 3.346 1.00 87.06 783 ALA A O 1
ATOM 6258 N N . PHE A 1 784 ? 9.002 -17.624 2.491 1.00 85.62 784 PHE A N 1
ATOM 6259 C CA . PHE A 1 784 ? 10.231 -18.351 2.756 1.00 85.62 784 PHE A CA 1
ATOM 6260 C C . PHE A 1 784 ? 11.185 -17.467 3.539 1.00 85.62 784 PHE A C 1
ATOM 6262 O O . PHE A 1 784 ? 11.339 -16.277 3.232 1.00 85.62 784 PHE A O 1
ATOM 6269 N N . PHE A 1 785 ? 11.846 -18.040 4.535 1.00 81.31 785 PHE A N 1
ATOM 6270 C CA . PHE A 1 785 ? 12.852 -17.341 5.325 1.00 81.31 785 PHE A CA 1
ATOM 6271 C C . PHE A 1 785 ? 14.113 -18.187 5.475 1.00 81.31 785 PHE A C 1
ATOM 6273 O O . PHE A 1 785 ? 14.109 -19.388 5.241 1.00 81.31 785 PHE A O 1
ATOM 6280 N N . ARG A 1 786 ? 15.218 -17.539 5.838 1.00 81.00 786 ARG A N 1
ATOM 6281 C CA . ARG A 1 786 ? 16.482 -18.214 6.152 1.00 81.00 786 ARG A CA 1
ATOM 6282 C C . ARG A 1 786 ? 16.658 -18.233 7.655 1.00 81.00 786 ARG A C 1
ATOM 6284 O O . ARG A 1 786 ? 16.531 -17.169 8.266 1.00 81.00 786 ARG A O 1
ATOM 6291 N N . SER A 1 787 ? 16.988 -19.392 8.217 1.00 77.19 787 SER A N 1
ATOM 6292 C CA . SER A 1 787 ? 17.441 -19.469 9.606 1.00 77.19 787 SER A CA 1
ATOM 6293 C C . SER A 1 787 ? 18.736 -18.666 9.762 1.00 77.19 787 SER A C 1
ATOM 6295 O O . SER A 1 787 ? 19.616 -18.716 8.891 1.00 77.19 787 SER A O 1
ATOM 6297 N N . ARG A 1 788 ? 18.827 -17.845 10.818 1.00 76.75 788 ARG A N 1
ATOM 6298 C CA . ARG A 1 788 ? 20.047 -17.077 11.120 1.00 76.75 788 ARG A CA 1
ATOM 6299 C C . ARG A 1 788 ? 20.969 -17.838 12.062 1.00 76.75 788 ARG A C 1
ATOM 6301 O O . ARG A 1 788 ? 22.183 -17.701 11.936 1.00 76.75 788 ARG A O 1
ATOM 6308 N N . LEU A 1 789 ? 20.400 -18.622 12.976 1.00 71.12 789 LEU A N 1
ATOM 6309 C CA . LEU A 1 789 ? 21.154 -19.497 13.871 1.00 71.12 789 LEU A CA 1
ATOM 6310 C C . LEU A 1 789 ? 21.762 -20.668 13.084 1.00 71.12 789 LEU A C 1
ATOM 6312 O O . LEU A 1 789 ? 22.974 -20.859 13.109 1.00 71.12 789 LEU A O 1
ATOM 6316 N N . GLU A 1 790 ? 20.952 -21.347 12.270 1.00 70.50 790 GLU A N 1
ATOM 6317 C CA . GLU A 1 790 ? 21.339 -22.543 11.509 1.00 70.50 790 GLU A CA 1
ATOM 6318 C C . GLU A 1 790 ? 21.428 -22.239 10.005 1.00 70.50 790 GLU A C 1
ATOM 6320 O O . GLU A 1 790 ? 20.647 -22.709 9.177 1.00 70.50 790 GLU A O 1
ATOM 6325 N N . TYR A 1 791 ? 22.358 -21.359 9.625 1.00 67.81 791 TYR A N 1
ATOM 6326 C CA . TYR A 1 791 ? 22.475 -20.927 8.231 1.00 67.81 791 TYR A CA 1
ATOM 6327 C C . TYR A 1 791 ? 23.016 -22.039 7.318 1.00 67.81 791 TYR A C 1
ATOM 6329 O O . TYR A 1 791 ? 24.215 -22.325 7.325 1.00 67.81 791 TYR A O 1
ATOM 6337 N N . ARG A 1 792 ? 22.153 -22.565 6.442 1.00 68.38 792 ARG A N 1
ATOM 6338 C CA . ARG A 1 792 ? 22.522 -23.469 5.343 1.00 68.38 792 ARG A CA 1
ATOM 6339 C C . ARG A 1 792 ? 22.485 -22.725 3.995 1.00 68.38 792 ARG A C 1
ATOM 6341 O O . ARG A 1 792 ? 21.434 -22.207 3.605 1.00 68.38 792 ARG A O 1
ATOM 6348 N N . PRO A 1 793 ? 23.613 -22.592 3.268 1.00 68.81 793 PRO A N 1
ATOM 6349 C CA . PRO A 1 793 ? 23.633 -21.903 1.978 1.00 68.81 793 PRO A CA 1
ATOM 6350 C C . PRO A 1 793 ? 22.694 -22.559 0.955 1.00 68.81 793 PRO A C 1
ATOM 6352 O O . PRO A 1 793 ? 22.797 -23.747 0.696 1.00 68.81 793 PRO A O 1
ATOM 6355 N N . GLY A 1 794 ? 21.820 -21.767 0.324 1.00 67.06 794 GLY A N 1
ATOM 6356 C CA . GLY A 1 794 ? 20.941 -22.250 -0.754 1.00 67.06 794 GLY A CA 1
ATOM 6357 C C . GLY A 1 794 ? 19.616 -22.861 -0.290 1.00 67.06 794 GLY A C 1
ATOM 6358 O O . GLY A 1 794 ? 18.761 -23.108 -1.135 1.00 67.06 794 GLY A O 1
ATOM 6359 N N . LEU A 1 795 ? 19.417 -23.008 1.022 1.00 73.31 795 LEU A N 1
ATOM 6360 C CA . LEU A 1 795 ? 18.176 -23.496 1.613 1.00 73.31 795 LEU A CA 1
ATOM 6361 C C . LEU A 1 795 ? 17.422 -22.364 2.316 1.00 73.31 795 LEU A C 1
ATOM 6363 O O . LEU A 1 795 ? 18.011 -21.483 2.953 1.00 73.31 795 LEU A O 1
ATOM 6367 N N . ASN A 1 796 ? 16.101 -22.391 2.189 1.00 80.94 796 ASN A N 1
ATOM 6368 C CA . ASN A 1 796 ? 15.185 -21.604 3.007 1.00 80.94 796 ASN A CA 1
ATOM 6369 C C . ASN A 1 796 ? 14.213 -22.560 3.720 1.00 80.94 796 ASN A C 1
ATOM 6371 O O . ASN A 1 796 ? 14.094 -23.719 3.348 1.00 80.94 796 ASN A O 1
ATOM 6375 N N . VAL A 1 797 ? 13.472 -22.061 4.704 1.00 79.56 797 VAL A N 1
ATOM 6376 C CA . VAL A 1 797 ? 12.355 -22.765 5.345 1.00 79.56 797 VAL A CA 1
ATOM 6377 C C . VAL A 1 797 ? 11.050 -22.158 4.838 1.00 79.56 797 VAL A C 1
ATOM 6379 O O . VAL A 1 797 ? 10.924 -20.927 4.770 1.00 79.56 797 VAL A O 1
ATOM 6382 N N . SER A 1 798 ? 10.101 -23.008 4.449 1.00 83.19 798 SER A N 1
ATOM 6383 C CA . SER A 1 798 ? 8.756 -22.588 4.050 1.00 83.19 798 SER A CA 1
ATOM 6384 C C . SER A 1 798 ? 7.871 -22.285 5.259 1.00 83.19 798 SER A C 1
ATOM 6386 O O . SER A 1 798 ? 8.047 -22.812 6.356 1.00 83.19 798 SER A O 1
ATOM 6388 N N . MET A 1 799 ? 6.916 -21.386 5.067 1.00 84.88 799 MET A N 1
ATOM 6389 C CA . MET A 1 799 ? 5.924 -21.015 6.065 1.00 84.88 799 MET A CA 1
ATOM 6390 C C . MET A 1 799 ? 4.606 -20.756 5.361 1.00 84.88 799 MET A C 1
ATOM 6392 O O . MET A 1 799 ? 4.579 -20.008 4.380 1.00 84.88 799 MET A O 1
ATOM 6396 N N . ALA A 1 800 ? 3.535 -21.323 5.902 1.00 85.56 800 ALA A N 1
ATOM 6397 C CA . ALA A 1 800 ? 2.179 -21.025 5.485 1.00 85.56 800 ALA A CA 1
ATOM 6398 C C . ALA A 1 800 ? 1.440 -20.295 6.597 1.00 85.56 800 ALA A C 1
ATOM 6400 O O . ALA A 1 800 ? 1.688 -20.471 7.791 1.00 85.56 800 ALA A O 1
ATOM 6401 N N . GLN A 1 801 ? 0.505 -19.463 6.182 1.00 87.38 801 GLN A N 1
ATOM 6402 C CA . GLN A 1 801 ? -0.402 -18.806 7.087 1.00 87.38 801 GLN A CA 1
ATOM 6403 C C . GLN A 1 801 ? -1.817 -18.899 6.556 1.00 87.38 801 GLN A C 1
ATOM 6405 O O . GLN A 1 801 ? -2.066 -18.509 5.422 1.00 87.38 801 GLN A O 1
ATOM 6410 N N . VAL A 1 802 ? -2.734 -19.329 7.409 1.00 89.25 802 VAL A N 1
ATOM 6411 C CA . VAL A 1 802 ? -4.152 -19.478 7.097 1.00 89.25 802 VAL A CA 1
ATOM 6412 C C . VAL A 1 802 ? -4.918 -18.269 7.615 1.00 89.25 802 VAL A C 1
ATOM 6414 O O . VAL A 1 802 ? -4.767 -17.919 8.784 1.00 89.25 802 VAL A O 1
ATOM 6417 N N . PHE A 1 803 ? -5.746 -17.655 6.772 1.00 87.19 803 PHE A N 1
ATOM 6418 C CA . PHE A 1 803 ? -6.774 -16.703 7.183 1.00 87.19 803 PHE A CA 1
ATOM 6419 C C . PHE A 1 803 ? -8.163 -17.244 6.876 1.00 87.19 803 PHE A C 1
ATOM 6421 O O . PHE A 1 803 ? -8.449 -17.680 5.756 1.00 87.19 803 PHE A O 1
ATOM 6428 N N . THR A 1 804 ? -9.037 -17.153 7.873 1.00 84.50 804 THR A N 1
ATOM 6429 C CA . THR A 1 804 ? -10.462 -17.448 7.720 1.00 84.50 804 THR A CA 1
ATOM 6430 C C . THR A 1 804 ? -11.219 -16.251 7.140 1.00 84.50 804 THR A C 1
ATOM 6432 O O . THR A 1 804 ? -10.718 -15.123 7.119 1.00 84.50 804 THR A O 1
ATOM 6435 N N . HIS A 1 805 ? -12.468 -16.471 6.724 1.00 75.81 805 HIS A N 1
ATOM 6436 C CA . HIS A 1 805 ? -13.389 -15.398 6.326 1.00 75.81 805 HIS A CA 1
ATOM 6437 C C . HIS A 1 805 ? -13.648 -14.384 7.465 1.00 75.81 805 HIS A C 1
ATOM 6439 O O . HIS A 1 805 ? -13.941 -13.217 7.207 1.00 75.81 805 HIS A O 1
ATOM 6445 N N . SER A 1 806 ? -13.463 -14.795 8.725 1.00 69.19 806 SER A N 1
ATOM 6446 C CA . SER A 1 806 ? -13.544 -13.930 9.912 1.00 69.19 806 SER A CA 1
ATOM 6447 C C . SER A 1 806 ? -12.287 -13.081 10.147 1.00 69.19 806 SER A C 1
ATOM 6449 O O . SER A 1 806 ? -12.299 -12.194 11.000 1.00 69.19 806 SER A O 1
ATOM 6451 N N . GLY A 1 807 ? -11.211 -13.309 9.384 1.00 68.94 807 GLY A N 1
ATOM 6452 C CA . GLY A 1 807 ? -9.942 -12.584 9.498 1.00 68.94 807 GLY A CA 1
ATOM 6453 C C . GLY A 1 807 ? -8.990 -13.124 10.570 1.00 68.94 807 GLY A C 1
ATOM 6454 O O . GLY A 1 807 ? -7.966 -12.493 10.837 1.00 68.94 807 GLY A O 1
ATOM 6455 N N . ASP A 1 808 ? -9.289 -14.281 11.168 1.00 72.19 808 ASP A N 1
ATOM 6456 C CA . ASP A 1 808 ? -8.392 -14.932 12.124 1.00 72.19 808 ASP A CA 1
ATOM 6457 C C . ASP A 1 808 ? -7.203 -15.551 11.380 1.00 72.19 808 ASP A C 1
ATOM 6459 O O . ASP A 1 808 ? -7.392 -16.291 10.415 1.00 72.19 808 ASP A O 1
ATOM 6463 N N . GLY A 1 809 ? -5.982 -15.240 11.824 1.00 76.25 809 GLY A N 1
ATOM 6464 C CA . GLY A 1 809 ? -4.739 -15.715 11.215 1.00 76.25 809 GLY A CA 1
ATOM 6465 C C . GLY A 1 809 ? -4.037 -16.784 12.056 1.00 76.25 809 GLY A C 1
ATOM 6466 O O . GLY A 1 809 ? -3.709 -16.514 13.213 1.00 76.25 809 GLY A O 1
ATOM 6467 N N . LEU A 1 810 ? -3.739 -17.944 11.464 1.00 81.00 810 LEU A N 1
ATOM 6468 C CA . LEU A 1 810 ? -2.989 -19.053 12.075 1.00 81.00 810 LEU A CA 1
ATOM 6469 C C . LEU A 1 810 ? -1.676 -19.307 11.324 1.00 81.00 810 LEU A C 1
ATOM 6471 O O . LEU A 1 810 ? -1.643 -19.226 10.097 1.00 81.00 810 LEU A O 1
ATOM 6475 N N . VAL A 1 811 ? -0.600 -19.619 12.051 1.00 83.38 811 VAL A N 1
ATOM 6476 C CA . VAL A 1 811 ? 0.749 -19.837 11.491 1.00 83.38 811 VAL A CA 1
ATOM 6477 C C . VAL A 1 811 ? 1.123 -21.309 11.456 1.00 83.38 811 VAL A C 1
ATOM 6479 O O . VAL A 1 811 ? 0.943 -22.002 12.454 1.00 83.38 811 VAL A O 1
ATOM 6482 N N . LEU A 1 812 ? 1.721 -21.738 10.340 1.00 81.50 812 LEU A N 1
ATOM 6483 C CA . LEU A 1 812 ? 2.270 -23.075 10.133 1.00 81.50 812 LEU A CA 1
ATOM 6484 C C . LEU A 1 812 ? 3.709 -22.999 9.617 1.00 81.50 812 LEU A C 1
ATOM 6486 O O . LEU A 1 812 ? 4.034 -22.212 8.719 1.00 81.50 812 LEU A O 1
ATOM 6490 N N . ARG A 1 813 ? 4.586 -23.818 10.201 1.00 79.19 813 ARG A N 1
ATOM 6491 C CA . ARG A 1 813 ? 5.989 -23.943 9.792 1.00 79.19 813 ARG A CA 1
ATOM 6492 C C . ARG A 1 813 ? 6.108 -25.140 8.853 1.00 79.19 813 ARG A C 1
ATOM 6494 O O . ARG A 1 813 ? 5.800 -26.251 9.253 1.00 79.19 813 ARG A O 1
ATOM 6501 N N . GLY A 1 814 ? 6.566 -24.900 7.629 1.00 74.94 814 GLY A N 1
ATOM 6502 C CA . GLY A 1 814 ? 6.812 -25.952 6.650 1.00 74.94 814 GLY A CA 1
ATOM 6503 C C . GLY A 1 814 ? 8.256 -26.461 6.666 1.00 74.94 814 GLY A C 1
ATOM 6504 O O . GLY A 1 814 ? 9.055 -26.127 7.547 1.00 74.94 814 GLY A O 1
ATOM 6505 N N . LYS A 1 815 ? 8.591 -27.263 5.652 1.00 80.19 815 LYS A N 1
ATOM 6506 C CA . LYS A 1 815 ? 9.902 -27.907 5.472 1.00 80.19 815 LYS A CA 1
ATOM 6507 C C . LYS A 1 815 ? 10.914 -27.014 4.747 1.00 80.19 815 LYS A C 1
ATOM 6509 O O . LYS A 1 815 ? 10.582 -25.919 4.270 1.00 80.19 815 LYS A O 1
ATOM 6514 N N . GLU A 1 816 ? 12.159 -27.487 4.694 1.00 80.00 816 GLU A N 1
ATOM 6515 C CA . GLU A 1 816 ? 13.230 -26.883 3.899 1.00 80.00 816 GLU A CA 1
ATOM 6516 C C . GLU A 1 816 ? 12.875 -26.869 2.403 1.00 80.00 816 GLU A C 1
ATOM 6518 O O . GLU A 1 816 ? 12.232 -27.779 1.882 1.00 80.00 816 GLU A O 1
ATOM 6523 N N . VAL A 1 817 ? 13.293 -25.808 1.716 1.00 82.00 817 VAL A N 1
ATOM 6524 C CA . VAL A 1 817 ? 13.043 -25.565 0.294 1.00 82.00 817 VAL A CA 1
ATOM 6525 C C . VAL A 1 817 ? 14.316 -25.106 -0.407 1.00 82.00 817 VAL A C 1
ATOM 6527 O O . VAL A 1 817 ? 15.168 -24.444 0.203 1.00 82.00 817 VAL A O 1
ATOM 6530 N N . TYR A 1 818 ? 14.425 -25.403 -1.701 1.00 81.50 818 TYR A N 1
ATOM 6531 C CA . TYR A 1 818 ? 15.556 -24.959 -2.507 1.00 81.50 818 TYR A CA 1
ATOM 6532 C C . TYR A 1 818 ? 15.349 -23.530 -3.016 1.00 81.50 818 TYR A C 1
ATOM 6534 O O . TYR A 1 818 ? 14.230 -23.023 -3.138 1.00 81.50 818 TYR A O 1
ATOM 6542 N N . VAL A 1 819 ? 16.463 -22.857 -3.300 1.00 80.06 819 VAL A N 1
ATOM 6543 C CA . VAL A 1 819 ? 16.479 -21.537 -3.933 1.00 80.06 819 VAL A CA 1
ATOM 6544 C C . VAL A 1 819 ? 17.078 -21.674 -5.323 1.00 80.06 819 VAL A C 1
ATOM 6546 O O . VAL A 1 819 ? 18.260 -22.003 -5.453 1.00 80.06 819 VAL A O 1
ATOM 6549 N N . ASP A 1 820 ? 16.287 -21.366 -6.347 1.00 77.06 820 ASP A N 1
ATOM 6550 C CA . ASP A 1 820 ? 16.753 -21.322 -7.729 1.00 77.06 820 ASP A CA 1
ATOM 6551 C C . ASP A 1 820 ? 17.912 -20.312 -7.843 1.00 77.06 820 ASP A C 1
ATOM 6553 O O . ASP A 1 820 ? 17.857 -19.178 -7.349 1.00 77.06 820 ASP A O 1
ATOM 6557 N N . GLN A 1 821 ? 19.018 -20.729 -8.458 1.00 73.81 821 GLN A N 1
ATOM 6558 C CA . GLN A 1 821 ? 20.225 -19.906 -8.523 1.00 73.81 821 GLN A CA 1
ATOM 6559 C C . GLN A 1 821 ? 20.091 -18.713 -9.484 1.00 73.81 821 GLN A C 1
ATOM 6561 O O . GLN A 1 821 ? 20.703 -17.666 -9.236 1.00 73.81 821 GLN A O 1
ATOM 6566 N N . ARG A 1 822 ? 19.286 -18.860 -10.542 1.00 69.50 822 ARG A N 1
ATOM 6567 C CA . ARG A 1 822 ? 19.031 -17.891 -11.614 1.00 69.50 822 ARG A CA 1
ATOM 6568 C C . ARG A 1 822 ? 18.005 -16.849 -11.176 1.00 69.50 822 ARG A C 1
ATOM 6570 O O . ARG A 1 822 ? 18.308 -15.656 -11.177 1.00 69.50 822 ARG A O 1
ATOM 6577 N N . THR A 1 823 ? 16.813 -17.281 -10.774 1.00 75.06 823 THR A N 1
ATOM 6578 C CA . THR A 1 823 ? 15.703 -16.393 -10.383 1.00 75.06 823 THR A CA 1
ATOM 6579 C C . THR A 1 823 ? 15.857 -15.887 -8.952 1.00 75.06 823 THR A C 1
ATOM 6581 O O . THR A 1 823 ? 15.357 -14.808 -8.622 1.00 75.06 823 THR A O 1
ATOM 6584 N N . ARG A 1 824 ? 16.597 -16.622 -8.104 1.00 77.81 824 ARG A N 1
ATOM 6585 C CA . ARG A 1 824 ? 16.731 -16.374 -6.655 1.00 77.81 824 ARG A CA 1
ATOM 6586 C C . ARG A 1 824 ? 15.397 -16.517 -5.915 1.00 77.81 824 ARG A C 1
ATOM 6588 O O . ARG A 1 824 ? 15.296 -16.071 -4.767 1.00 77.81 824 ARG A O 1
ATOM 6595 N N . GLU A 1 825 ? 14.401 -17.116 -6.565 1.00 83.69 825 GLU A N 1
ATOM 6596 C CA . GLU A 1 825 ? 13.112 -17.479 -5.991 1.00 83.69 825 GLU A CA 1
ATOM 6597 C C . GLU A 1 825 ? 13.230 -18.830 -5.266 1.00 83.69 825 GLU A C 1
ATOM 6599 O O . GLU A 1 825 ? 14.098 -19.647 -5.568 1.00 83.69 825 GLU A O 1
ATOM 6604 N N . ALA A 1 826 ? 12.414 -19.018 -4.230 1.00 86.00 826 ALA A N 1
ATOM 6605 C CA . ALA A 1 826 ? 12.361 -20.268 -3.483 1.00 86.00 826 ALA A CA 1
ATOM 6606 C C . ALA A 1 826 ? 11.144 -21.079 -3.923 1.00 86.00 826 ALA A C 1
ATOM 6608 O O . ALA A 1 826 ? 10.049 -20.510 -4.077 1.00 86.00 826 ALA A O 1
ATOM 6609 N N . HIS A 1 827 ? 11.368 -22.379 -4.090 1.00 88.31 827 HIS A N 1
ATOM 6610 C CA . HIS A 1 827 ? 10.399 -23.333 -4.609 1.00 88.31 827 HIS A CA 1
ATOM 6611 C C . HIS A 1 827 ? 10.438 -24.625 -3.798 1.00 88.31 827 HIS A C 1
ATOM 6613 O O . HIS A 1 827 ? 11.479 -25.014 -3.264 1.00 88.31 827 HIS A O 1
ATOM 6619 N N . MET A 1 828 ? 9.277 -25.249 -3.657 1.00 89.00 828 MET A N 1
ATOM 6620 C CA . MET A 1 828 ? 9.102 -26.507 -2.937 1.00 89.00 828 MET A CA 1
ATOM 6621 C C . MET A 1 828 ? 8.774 -27.645 -3.906 1.00 89.00 828 MET A C 1
ATOM 6623 O O . MET A 1 828 ? 8.197 -27.417 -4.964 1.00 89.00 828 MET A O 1
ATOM 6627 N N . SER A 1 829 ? 9.125 -28.873 -3.528 1.00 91.12 829 SER A N 1
ATOM 6628 C CA . SER A 1 829 ? 8.695 -30.063 -4.266 1.00 91.12 829 SER A CA 1
ATOM 6629 C C . SER A 1 829 ? 7.182 -30.275 -4.139 1.00 91.12 829 SER A C 1
ATOM 6631 O O . SER A 1 829 ? 6.552 -29.770 -3.204 1.00 91.12 829 SER A O 1
ATOM 6633 N N . SER A 1 830 ? 6.610 -31.082 -5.038 1.00 93.31 830 SER A N 1
ATOM 6634 C CA . SER A 1 830 ? 5.184 -31.451 -5.010 1.00 93.31 830 SER A CA 1
ATOM 6635 C C . SER A 1 830 ? 4.738 -32.000 -3.647 1.00 93.31 830 SER A C 1
ATOM 6637 O O . SER A 1 830 ? 3.753 -31.525 -3.090 1.00 93.31 830 SER A O 1
ATOM 6639 N N . ASN A 1 831 ? 5.492 -32.932 -3.051 1.00 92.94 831 ASN A N 1
ATOM 6640 C CA . ASN A 1 831 ? 5.126 -33.533 -1.759 1.00 92.94 831 ASN A CA 1
ATOM 6641 C C . ASN A 1 831 ? 5.121 -32.499 -0.622 1.00 92.94 831 ASN A C 1
ATOM 6643 O O . ASN A 1 831 ? 4.210 -32.477 0.201 1.00 92.94 831 ASN A O 1
ATOM 6647 N N . SER A 1 832 ? 6.123 -31.613 -0.593 1.00 90.31 832 SER A N 1
ATOM 6648 C CA . SER A 1 832 ? 6.207 -30.552 0.416 1.00 90.31 832 SER A CA 1
ATOM 6649 C C . SER A 1 832 ? 5.090 -29.515 0.252 1.00 90.31 832 SER A C 1
ATOM 6651 O O . SER A 1 832 ? 4.591 -28.995 1.249 1.00 90.31 832 SER A O 1
ATOM 6653 N N . ALA A 1 833 ? 4.692 -29.214 -0.990 1.00 93.38 833 ALA A N 1
ATOM 6654 C CA . ALA A 1 833 ? 3.553 -28.350 -1.293 1.00 93.38 833 ALA A CA 1
ATOM 6655 C C . ALA A 1 833 ? 2.226 -28.954 -0.823 1.00 93.38 833 ALA A C 1
ATOM 6657 O O . ALA A 1 833 ? 1.429 -28.254 -0.193 1.00 93.38 833 ALA A O 1
ATOM 6658 N N . GLU A 1 834 ? 2.013 -30.242 -1.096 1.00 95.25 834 GLU A N 1
ATOM 6659 C CA . GLU A 1 834 ? 0.810 -30.966 -0.687 1.00 95.25 834 GLU A CA 1
ATOM 6660 C C . GLU A 1 834 ? 0.676 -31.008 0.839 1.00 95.25 834 GLU A C 1
ATOM 6662 O O . GLU A 1 834 ? -0.356 -30.616 1.382 1.00 95.25 834 GLU A O 1
ATOM 6667 N N . GLU A 1 835 ? 1.732 -31.411 1.546 1.00 93.69 835 GLU A N 1
ATOM 6668 C CA . GLU A 1 835 ? 1.735 -31.526 3.008 1.00 93.69 835 GLU A CA 1
ATOM 6669 C C . GLU A 1 835 ? 1.452 -30.181 3.690 1.00 93.69 835 GLU A C 1
ATOM 6671 O O . GLU A 1 835 ? 0.573 -30.093 4.550 1.00 93.69 835 GLU A O 1
ATOM 6676 N N . LEU A 1 836 ? 2.131 -29.113 3.250 1.00 91.88 836 LEU A N 1
ATOM 6677 C CA . LEU A 1 836 ? 1.955 -27.768 3.800 1.00 91.88 836 LEU A CA 1
ATOM 6678 C C . LEU A 1 836 ? 0.517 -27.264 3.627 1.00 91.88 836 LEU A C 1
ATOM 6680 O O . LEU A 1 836 ? -0.045 -26.648 4.537 1.00 91.88 836 LEU A O 1
ATOM 6684 N N . LEU A 1 837 ? -0.079 -27.493 2.454 1.00 94.88 837 LEU A N 1
ATOM 6685 C CA . LEU A 1 837 ? -1.425 -27.010 2.168 1.00 94.88 837 LEU A CA 1
ATOM 6686 C C . LEU A 1 837 ? -2.505 -27.888 2.811 1.00 94.88 837 LEU A C 1
ATOM 6688 O O . LEU A 1 837 ? -3.510 -27.358 3.282 1.00 94.88 837 LEU A O 1
ATOM 6692 N N . ARG A 1 838 ? -2.287 -29.201 2.914 1.00 95.25 838 ARG A N 1
ATOM 6693 C CA . ARG A 1 838 ? -3.189 -30.117 3.623 1.00 95.25 838 ARG A CA 1
ATOM 6694 C C . ARG A 1 838 ? -3.248 -29.783 5.115 1.00 95.25 838 ARG A C 1
ATOM 6696 O O . ARG A 1 838 ? -4.338 -29.738 5.684 1.00 95.25 838 ARG A O 1
ATOM 6703 N N . GLU A 1 839 ? -2.112 -29.452 5.733 1.00 92.94 839 GLU A N 1
ATOM 6704 C CA . GLU A 1 839 ? -2.076 -28.961 7.117 1.00 92.94 839 GLU A CA 1
ATOM 6705 C C . GLU A 1 839 ? -2.818 -27.619 7.260 1.00 92.94 839 GLU A C 1
ATOM 6707 O O . GLU A 1 839 ? -3.617 -27.438 8.182 1.00 92.94 839 GLU A O 1
ATOM 6712 N N . ALA A 1 840 ? -2.628 -26.696 6.311 1.00 92.56 840 ALA A N 1
ATOM 6713 C CA . ALA A 1 840 ? -3.350 -25.424 6.271 1.00 92.56 840 ALA A CA 1
ATOM 6714 C C . ALA A 1 840 ? -4.877 -25.603 6.192 1.00 92.56 840 ALA A C 1
ATOM 6716 O O . ALA A 1 840 ? -5.614 -24.970 6.954 1.00 92.56 840 ALA A O 1
ATOM 6717 N N . ILE A 1 841 ? -5.353 -26.495 5.322 1.00 94.44 841 ILE A N 1
ATOM 6718 C CA . ILE A 1 841 ? -6.779 -26.816 5.175 1.00 94.44 841 ILE A CA 1
ATOM 6719 C C . ILE A 1 841 ? -7.321 -27.496 6.439 1.00 94.44 841 ILE A C 1
ATOM 6721 O O . ILE A 1 841 ? -8.423 -27.163 6.881 1.00 94.44 841 ILE A O 1
ATOM 6725 N N . SER A 1 842 ? -6.548 -28.385 7.069 1.00 93.50 842 SER A N 1
ATOM 6726 C CA . SER A 1 842 ? -6.931 -29.000 8.347 1.00 93.50 842 SER A CA 1
ATOM 6727 C C . SER A 1 842 ? -7.148 -27.936 9.421 1.00 93.50 842 SER A C 1
ATOM 6729 O O . SER A 1 842 ? -8.206 -27.898 10.039 1.00 93.50 842 SER A O 1
ATOM 6731 N N . LYS A 1 843 ? -6.210 -26.993 9.583 1.00 90.81 843 LYS A N 1
ATOM 6732 C CA . LYS A 1 843 ? -6.327 -25.908 10.574 1.00 90.81 843 LYS A CA 1
ATOM 6733 C C . LYS A 1 843 ? -7.500 -24.974 10.311 1.00 90.81 843 LYS A C 1
ATOM 6735 O O . LYS A 1 843 ? -8.112 -24.477 11.256 1.00 90.81 843 LYS A O 1
ATOM 6740 N N . TYR A 1 844 ? -7.803 -24.709 9.042 1.00 91.62 844 TYR A N 1
ATOM 6741 C CA . TYR A 1 844 ? -9.014 -23.984 8.672 1.00 91.62 844 TYR A CA 1
ATOM 6742 C C . TYR A 1 844 ? -10.262 -24.747 9.125 1.00 91.62 844 TYR A C 1
ATOM 6744 O O . TYR A 1 844 ? -11.128 -24.171 9.782 1.00 91.62 844 TYR A O 1
ATOM 6752 N N . THR A 1 845 ? -10.320 -26.042 8.810 1.00 92.81 845 THR A N 1
ATOM 6753 C CA . THR A 1 845 ? -11.457 -26.921 9.107 1.00 92.81 845 THR A CA 1
ATOM 6754 C C . THR A 1 845 ? -11.683 -27.042 10.610 1.00 92.81 845 THR A C 1
ATOM 6756 O O . THR A 1 845 ? -12.811 -26.872 11.059 1.00 92.81 845 THR A O 1
ATOM 6759 N N . ASP A 1 846 ? -10.619 -27.202 11.401 1.00 90.81 846 ASP A N 1
ATOM 6760 C CA . ASP A 1 846 ? -10.687 -27.235 12.868 1.00 90.81 846 ASP A CA 1
ATOM 6761 C C . ASP A 1 846 ? -11.285 -25.943 13.446 1.00 90.81 846 ASP A C 1
ATOM 6763 O O . ASP A 1 846 ? -11.981 -25.961 14.460 1.00 90.81 846 ASP A O 1
ATOM 6767 N N . LYS A 1 847 ? -11.001 -24.794 12.814 1.00 86.56 847 LYS A N 1
ATOM 6768 C CA . LYS A 1 847 ? -11.428 -23.478 13.305 1.00 86.56 847 LYS A CA 1
ATOM 6769 C C . LYS A 1 847 ? -12.837 -23.094 12.858 1.00 86.56 847 LYS A C 1
ATOM 6771 O O . LYS A 1 847 ? -13.541 -22.429 13.614 1.00 86.56 847 LYS A O 1
ATOM 6776 N N . VAL A 1 848 ? -13.208 -23.439 11.628 1.00 88.38 848 VAL A N 1
ATOM 6777 C CA . VAL A 1 848 ? -14.492 -23.073 11.006 1.00 88.38 848 VAL A CA 1
ATOM 6778 C C . VAL A 1 848 ? -15.553 -24.161 11.211 1.00 88.38 848 VAL A C 1
ATOM 6780 O O . VAL A 1 848 ? -16.741 -23.865 11.164 1.00 88.38 848 VAL A O 1
ATOM 6783 N N . GLY A 1 849 ? -15.142 -25.405 11.468 1.00 90.75 849 GLY A N 1
ATOM 6784 C CA . GLY A 1 849 ? -16.021 -26.568 11.617 1.00 90.75 849 GLY A CA 1
ATOM 6785 C C . GLY A 1 849 ? -16.433 -27.222 10.293 1.00 90.75 849 GLY A C 1
ATOM 6786 O O . GLY A 1 849 ? -17.180 -28.195 10.307 1.00 90.75 849 GLY A O 1
ATOM 6787 N N . ALA A 1 850 ? -15.958 -26.710 9.154 1.00 92.44 850 ALA A N 1
ATOM 6788 C CA . ALA A 1 850 ? -16.257 -27.229 7.821 1.00 92.44 850 ALA A CA 1
ATOM 6789 C C . ALA A 1 850 ? -15.060 -27.040 6.868 1.00 92.44 850 ALA A C 1
ATOM 6791 O O . ALA A 1 850 ? -14.303 -26.074 7.031 1.00 92.44 850 ALA A O 1
ATOM 6792 N N . PRO A 1 851 ? -14.880 -27.931 5.872 1.00 92.81 851 PRO A N 1
ATOM 6793 C CA . PRO A 1 851 ? -13.838 -27.774 4.864 1.00 92.81 851 PRO A CA 1
ATOM 6794 C C . PRO A 1 851 ? -14.111 -26.550 3.970 1.00 92.81 851 PRO A C 1
ATOM 6796 O O . PRO A 1 851 ? -15.270 -26.175 3.765 1.00 92.81 851 PRO A O 1
ATOM 6799 N N . PRO A 1 852 ? -13.064 -25.910 3.420 1.00 94.81 852 PRO A N 1
ATOM 6800 C CA . PRO A 1 852 ? -13.235 -24.750 2.557 1.00 94.81 852 PRO A CA 1
ATOM 6801 C C . PRO A 1 852 ? -13.833 -25.141 1.199 1.00 94.81 852 PRO A C 1
ATOM 6803 O O . PRO A 1 852 ? -13.423 -26.121 0.586 1.00 94.81 852 PRO A O 1
ATOM 6806 N N . SER A 1 853 ? -14.753 -24.323 0.686 1.00 95.06 853 SER A N 1
ATOM 6807 C CA . SER A 1 853 ? -15.288 -24.438 -0.680 1.00 95.06 853 SER A CA 1
ATOM 6808 C C . SER A 1 853 ? -14.369 -23.797 -1.729 1.00 95.06 853 SER A C 1
ATOM 6810 O O . SER A 1 853 ? -14.473 -24.091 -2.924 1.00 95.06 853 SER A O 1
ATOM 6812 N N . ARG A 1 854 ? -13.462 -22.915 -1.287 1.00 95.38 854 ARG A N 1
ATOM 6813 C CA . ARG A 1 854 ? -12.444 -22.264 -2.117 1.00 95.38 854 ARG A CA 1
ATOM 6814 C C . ARG A 1 854 ? -11.154 -22.035 -1.337 1.00 95.38 854 ARG A C 1
ATOM 6816 O O . ARG A 1 854 ? -11.188 -21.548 -0.205 1.00 95.38 854 ARG A O 1
ATOM 6823 N N . VAL A 1 855 ? -10.017 -22.299 -1.968 1.00 96.38 855 VAL A N 1
ATOM 6824 C CA . VAL A 1 855 ? -8.681 -22.055 -1.418 1.00 96.38 855 VAL A CA 1
ATOM 6825 C C . VAL A 1 855 ? -7.948 -21.037 -2.286 1.00 96.38 855 VAL A C 1
ATOM 6827 O O . VAL A 1 855 ? -7.803 -21.215 -3.492 1.00 96.38 855 VAL A O 1
ATOM 6830 N N . VAL A 1 856 ? -7.471 -19.960 -1.663 1.00 96.19 856 VAL A N 1
ATOM 6831 C CA . VAL A 1 856 ? -6.715 -18.894 -2.332 1.00 96.19 856 VAL A CA 1
ATOM 6832 C C . VAL A 1 856 ? -5.284 -18.912 -1.817 1.00 96.19 856 VAL A C 1
ATOM 6834 O O . VAL A 1 856 ? -5.059 -18.669 -0.633 1.00 96.19 856 VAL A O 1
ATOM 6837 N N . VAL A 1 857 ? -4.303 -19.160 -2.681 1.00 96.44 857 VAL A N 1
ATOM 6838 C CA . VAL A 1 857 ? -2.887 -19.236 -2.297 1.00 96.44 857 VAL A CA 1
ATOM 6839 C C . VAL A 1 857 ? -2.142 -17.994 -2.779 1.00 96.44 857 VAL A C 1
ATOM 6841 O O . VAL A 1 857 ? -2.009 -17.736 -3.974 1.00 96.44 857 VAL A O 1
ATOM 6844 N N . HIS A 1 858 ? -1.613 -17.223 -1.833 1.00 95.88 858 HIS A N 1
ATOM 6845 C CA . HIS A 1 858 ? -0.823 -16.019 -2.064 1.00 95.88 858 HIS A CA 1
ATOM 6846 C C . HIS A 1 858 ? 0.666 -16.298 -1.840 1.00 95.88 858 HIS A C 1
ATOM 6848 O O . HIS A 1 858 ? 1.074 -16.668 -0.739 1.00 95.88 858 HIS A O 1
ATOM 6854 N N . LYS A 1 859 ? 1.501 -16.041 -2.850 1.00 92.31 859 LYS A N 1
ATOM 6855 C CA . LYS A 1 859 ? 2.962 -16.247 -2.793 1.00 92.31 859 LYS A CA 1
ATOM 6856 C C . LYS A 1 859 ? 3.704 -15.033 -3.353 1.00 92.31 859 LYS A C 1
ATOM 6858 O O . LYS A 1 859 ? 3.148 -14.269 -4.135 1.00 92.31 859 LYS A O 1
ATOM 6863 N N . THR A 1 860 ? 4.967 -14.826 -2.970 1.00 89.06 860 THR A N 1
ATOM 6864 C CA . THR A 1 860 ? 5.810 -13.771 -3.580 1.00 89.06 860 THR A CA 1
ATOM 6865 C C . THR A 1 860 ? 6.660 -14.235 -4.759 1.00 89.06 860 THR A C 1
ATOM 6867 O O . THR A 1 860 ? 7.153 -13.386 -5.500 1.00 89.06 860 THR A O 1
ATOM 6870 N N . SER A 1 861 ? 6.888 -15.542 -4.896 1.00 89.06 861 SER A N 1
ATOM 6871 C CA . SER A 1 861 ? 7.532 -16.152 -6.065 1.00 89.06 861 SER A CA 1
ATOM 6872 C C . SER A 1 861 ? 6.484 -16.693 -7.031 1.00 89.06 861 SER A C 1
ATOM 6874 O O . SER A 1 861 ? 5.302 -16.784 -6.693 1.00 89.06 861 SER A O 1
ATOM 6876 N N . SER A 1 862 ? 6.923 -17.026 -8.239 1.00 88.50 862 SER A N 1
ATOM 6877 C CA . SER A 1 862 ? 6.080 -17.701 -9.228 1.00 88.50 862 SER A CA 1
ATOM 6878 C C . SER A 1 862 ? 5.705 -19.106 -8.737 1.00 88.50 862 SER A C 1
ATOM 6880 O O . SER A 1 862 ? 6.412 -19.686 -7.906 1.00 88.50 862 SER A O 1
ATOM 6882 N N . PHE A 1 863 ? 4.590 -19.639 -9.240 1.00 91.12 863 PHE A N 1
ATOM 6883 C CA . PHE A 1 863 ? 4.197 -21.029 -9.015 1.00 91.12 863 PHE A CA 1
ATOM 6884 C C . PHE A 1 863 ? 4.863 -21.915 -10.064 1.00 91.12 863 PHE A C 1
ATOM 6886 O O . PHE A 1 863 ? 4.623 -21.737 -11.261 1.00 91.12 863 PHE A O 1
ATOM 6893 N N . GLU A 1 864 ? 5.699 -22.852 -9.624 1.00 89.25 864 GLU A N 1
ATOM 6894 C CA . GLU A 1 864 ? 6.239 -23.888 -10.505 1.00 89.25 864 GLU A CA 1
ATOM 6895 C C . GLU A 1 864 ? 5.235 -25.027 -10.710 1.00 89.25 864 GLU A C 1
ATOM 6897 O O . GLU A 1 864 ? 4.272 -25.188 -9.955 1.00 89.25 864 GLU A O 1
ATOM 6902 N N . LYS A 1 865 ? 5.453 -25.826 -11.762 1.00 90.81 865 LYS A N 1
ATOM 6903 C CA . LYS A 1 865 ? 4.556 -26.937 -12.113 1.00 90.81 865 LYS A CA 1
ATOM 6904 C C . LYS A 1 865 ? 4.430 -27.954 -10.973 1.00 90.81 865 LYS A C 1
ATOM 6906 O O . LYS A 1 865 ? 3.316 -28.382 -10.692 1.00 90.81 865 LYS A O 1
ATOM 6911 N N . GLU A 1 866 ? 5.537 -28.287 -10.308 1.00 91.81 866 GLU A N 1
ATOM 6912 C CA . GLU A 1 866 ? 5.563 -29.232 -9.181 1.00 91.81 866 GLU A CA 1
ATOM 6913 C C . GLU A 1 866 ? 4.784 -28.702 -7.973 1.00 91.81 866 GLU A C 1
ATOM 6915 O O . GLU A 1 866 ? 3.945 -29.405 -7.418 1.00 91.81 866 GLU A O 1
ATOM 6920 N N . GLU A 1 867 ? 4.996 -27.434 -7.605 1.00 92.88 867 GLU A N 1
ATOM 6921 C CA . GLU A 1 867 ? 4.262 -26.790 -6.508 1.00 92.88 867 GLU A CA 1
ATOM 6922 C C . GLU A 1 867 ? 2.758 -26.793 -6.779 1.00 92.88 867 GLU A C 1
ATOM 6924 O O . GLU A 1 867 ? 1.958 -27.117 -5.905 1.00 92.88 867 GLU A O 1
ATOM 6929 N N . ARG A 1 868 ? 2.372 -26.459 -8.016 1.00 93.44 868 ARG A N 1
ATOM 6930 C CA . ARG A 1 868 ? 0.972 -26.433 -8.442 1.00 93.44 868 ARG A CA 1
ATOM 6931 C C . ARG A 1 868 ? 0.334 -27.816 -8.360 1.00 93.44 868 ARG A C 1
ATOM 6933 O O . ARG A 1 868 ? -0.799 -27.914 -7.905 1.00 93.44 868 ARG A O 1
ATOM 6940 N N . GLN A 1 869 ? 1.043 -28.867 -8.772 1.00 94.75 869 GLN A N 1
ATOM 6941 C CA . GLN A 1 869 ? 0.560 -30.246 -8.659 1.00 94.75 869 GLN A CA 1
ATOM 6942 C C . GLN A 1 869 ? 0.315 -30.633 -7.197 1.00 94.75 869 GLN A C 1
ATOM 6944 O O . GLN A 1 869 ? -0.777 -31.097 -6.879 1.00 94.75 869 GLN A O 1
ATOM 6949 N N . GLY A 1 870 ? 1.272 -30.359 -6.307 1.00 95.50 870 GLY A N 1
ATOM 6950 C CA . GLY A 1 870 ? 1.119 -30.631 -4.877 1.00 95.50 870 GLY A CA 1
ATOM 6951 C C . GLY A 1 870 ? -0.019 -29.840 -4.230 1.00 95.50 870 GLY A C 1
ATOM 6952 O O . GLY A 1 870 ? -0.822 -30.394 -3.482 1.00 95.50 870 GLY A O 1
ATOM 6953 N N . PHE A 1 871 ? -0.156 -28.551 -4.556 1.00 96.06 871 PHE A N 1
ATOM 6954 C CA . PHE A 1 871 ? -1.261 -27.744 -4.036 1.00 96.06 871 PHE A CA 1
ATOM 6955 C C . PHE A 1 871 ? -2.625 -28.239 -4.526 1.00 96.06 871 PHE A C 1
ATOM 6957 O O . PHE A 1 871 ? -3.546 -28.353 -3.724 1.00 96.06 871 PHE A O 1
ATOM 6964 N N . LEU A 1 872 ? -2.764 -28.568 -5.812 1.00 96.19 872 LEU A N 1
ATOM 6965 C CA . LEU A 1 872 ? -4.014 -29.112 -6.347 1.00 96.19 872 LEU A CA 1
ATOM 6966 C C . LEU A 1 872 ? -4.371 -30.460 -5.702 1.00 96.19 872 LEU A C 1
ATOM 6968 O O . LEU A 1 872 ? -5.532 -30.672 -5.361 1.00 96.19 872 LEU A O 1
ATOM 6972 N N . ALA A 1 873 ? -3.383 -31.327 -5.454 1.00 96.44 873 ALA A N 1
ATOM 6973 C CA . ALA A 1 873 ? -3.591 -32.593 -4.749 1.00 96.44 873 ALA A CA 1
ATOM 6974 C C . ALA A 1 873 ? -4.131 -32.393 -3.320 1.00 96.44 873 ALA A C 1
ATOM 6976 O O . ALA A 1 873 ? -5.010 -33.135 -2.882 1.00 96.44 873 ALA A O 1
ATOM 6977 N N . ALA A 1 874 ? -3.662 -31.362 -2.607 1.00 95.94 874 ALA A N 1
ATOM 6978 C CA . ALA A 1 874 ? -4.158 -31.033 -1.271 1.00 95.94 874 ALA A CA 1
ATOM 6979 C C . ALA A 1 874 ? -5.557 -30.390 -1.270 1.00 95.94 874 ALA A C 1
ATOM 6981 O O . ALA A 1 874 ? -6.309 -30.587 -0.316 1.00 95.94 874 ALA A O 1
ATOM 6982 N N . ILE A 1 875 ? -5.895 -29.608 -2.302 1.00 96.25 875 ILE A N 1
ATOM 6983 C CA . ILE A 1 875 ? -7.181 -28.896 -2.416 1.00 96.25 875 ILE A CA 1
ATOM 6984 C C . ILE A 1 875 ? -8.328 -29.855 -2.773 1.00 96.25 875 ILE A C 1
ATOM 6986 O O . ILE A 1 875 ? -9.436 -29.690 -2.260 1.00 96.25 875 ILE A O 1
ATOM 6990 N N . GLY A 1 876 ? -8.076 -30.854 -3.625 1.00 93.44 876 GLY A N 1
ATOM 6991 C CA . GLY A 1 876 ? -9.118 -31.758 -4.116 1.00 93.44 876 GLY A CA 1
ATOM 6992 C C . GLY A 1 876 ? -10.136 -31.030 -5.001 1.00 93.44 876 GLY A C 1
ATOM 6993 O O . GLY A 1 876 ? -9.750 -30.320 -5.925 1.00 93.44 876 GLY A O 1
ATOM 6994 N N . ASP A 1 877 ? -11.429 -31.192 -4.707 1.00 92.12 877 ASP A N 1
ATOM 6995 C CA . ASP A 1 877 ? -12.536 -30.674 -5.534 1.00 92.12 877 ASP A CA 1
ATOM 6996 C C . ASP A 1 877 ? -12.915 -29.206 -5.252 1.00 92.12 877 ASP A C 1
ATOM 6998 O O . ASP A 1 877 ? -13.791 -28.641 -5.914 1.00 92.12 877 ASP A O 1
ATOM 7002 N N . ALA A 1 878 ? -12.303 -28.571 -4.247 1.00 94.06 878 ALA A N 1
ATOM 7003 C CA . ALA A 1 878 ? -12.561 -27.166 -3.943 1.00 94.06 878 ALA A CA 1
ATOM 7004 C C . ALA A 1 878 ? -11.967 -26.242 -5.021 1.00 94.06 878 ALA A C 1
ATOM 7006 O O . ALA A 1 878 ? -10.956 -26.552 -5.649 1.00 94.06 878 ALA A O 1
ATOM 7007 N N . LYS A 1 879 ? -12.566 -25.059 -5.210 1.00 96.00 879 LYS A N 1
ATOM 7008 C CA . LYS A 1 879 ? -12.044 -24.068 -6.167 1.00 96.00 879 LYS A CA 1
ATOM 7009 C C . LYS A 1 879 ? -10.658 -23.579 -5.749 1.00 96.00 879 LYS A C 1
ATOM 7011 O O . LYS A 1 879 ? -10.444 -23.306 -4.563 1.00 96.00 879 LYS A O 1
ATOM 7016 N N . ALA A 1 880 ? -9.760 -23.386 -6.708 1.00 96.19 880 ALA A N 1
ATOM 7017 C CA . ALA A 1 880 ? -8.384 -22.964 -6.468 1.00 96.19 880 ALA A CA 1
ATOM 7018 C C . ALA A 1 880 ? -8.071 -21.622 -7.147 1.00 96.19 880 ALA A C 1
ATOM 7020 O O . ALA A 1 880 ? -8.270 -21.445 -8.347 1.00 96.19 880 ALA A O 1
ATOM 7021 N N . ASP A 1 881 ? -7.519 -20.681 -6.378 1.00 96.62 881 ASP A N 1
ATOM 7022 C CA . ASP A 1 881 ? -7.002 -19.414 -6.899 1.00 96.62 881 ASP A CA 1
ATOM 7023 C C . ASP A 1 881 ? -5.519 -19.249 -6.520 1.00 96.62 881 ASP A C 1
ATOM 7025 O O . ASP A 1 881 ? -5.184 -19.021 -5.353 1.00 96.62 881 ASP A O 1
ATOM 7029 N N . PHE A 1 882 ? -4.611 -19.335 -7.496 1.00 96.94 882 PHE A N 1
ATOM 7030 C CA . PHE A 1 882 ? -3.171 -19.137 -7.298 1.00 96.94 882 PHE A CA 1
ATOM 7031 C C . PHE A 1 882 ? -2.759 -17.717 -7.694 1.00 96.94 882 PHE A C 1
ATOM 7033 O O . PHE A 1 882 ? -2.872 -17.319 -8.855 1.00 96.94 882 PHE A O 1
ATOM 7040 N N . VAL A 1 883 ? -2.232 -16.944 -6.738 1.00 97.19 883 VAL A N 1
ATOM 7041 C CA . VAL A 1 883 ? -1.883 -15.530 -6.952 1.00 97.19 883 VAL A CA 1
ATOM 7042 C C . VAL A 1 883 ? -0.448 -15.247 -6.523 1.00 97.19 883 VAL A C 1
ATOM 7044 O O . VAL A 1 883 ? -0.111 -15.210 -5.333 1.00 97.19 883 VAL A O 1
ATOM 7047 N N . ALA A 1 884 ? 0.419 -14.992 -7.502 1.00 95.25 884 ALA A N 1
ATOM 7048 C CA . ALA A 1 884 ? 1.767 -14.503 -7.244 1.00 95.25 884 ALA A CA 1
ATOM 7049 C C . ALA A 1 884 ? 1.744 -12.970 -7.147 1.00 95.25 884 ALA A C 1
ATOM 7051 O O . ALA A 1 884 ? 1.431 -12.271 -8.112 1.00 95.25 884 ALA A O 1
ATOM 7052 N N . ILE A 1 885 ? 2.088 -12.442 -5.971 1.00 95.44 885 ILE A N 1
ATOM 7053 C CA . ILE A 1 885 ? 1.991 -11.022 -5.621 1.00 95.44 885 ILE A CA 1
ATOM 7054 C C . ILE A 1 885 ? 3.392 -10.431 -5.499 1.00 95.44 885 ILE A C 1
ATOM 7056 O O . ILE A 1 885 ? 4.152 -10.743 -4.574 1.00 95.44 885 ILE A O 1
ATOM 7060 N N . ARG A 1 886 ? 3.732 -9.523 -6.414 1.00 91.75 886 ARG A N 1
ATOM 7061 C CA . ARG A 1 886 ? 5.054 -8.889 -6.486 1.00 91.75 886 ARG A CA 1
ATOM 7062 C C . ARG A 1 886 ? 4.940 -7.373 -6.514 1.00 91.75 886 ARG A C 1
ATOM 7064 O O . ARG A 1 886 ? 3.963 -6.805 -6.982 1.00 91.75 886 ARG A O 1
ATOM 7071 N N . TYR A 1 887 ? 5.964 -6.688 -6.017 1.00 90.69 887 TYR A N 1
ATOM 7072 C CA . TYR A 1 887 ? 6.075 -5.250 -6.242 1.00 90.69 887 TYR A CA 1
ATOM 7073 C C . TYR A 1 887 ? 6.511 -4.997 -7.682 1.00 90.69 887 TYR A C 1
ATOM 7075 O O . TYR A 1 887 ? 7.643 -5.334 -8.029 1.00 90.69 887 TYR A O 1
ATOM 7083 N N . GLU A 1 888 ? 5.666 -4.346 -8.476 1.00 89.44 888 GLU A N 1
ATOM 7084 C CA . GLU A 1 888 ? 6.040 -3.930 -9.826 1.00 89.44 888 GLU A CA 1
ATOM 7085 C C . GLU A 1 888 ? 6.919 -2.686 -9.745 1.00 89.44 888 GLU A C 1
ATOM 7087 O O . GLU A 1 888 ? 6.516 -1.681 -9.170 1.00 89.44 888 GLU A O 1
ATOM 7092 N N . ARG A 1 889 ? 8.141 -2.731 -10.273 1.00 79.56 889 ARG A N 1
ATOM 7093 C CA . ARG A 1 889 ? 9.072 -1.590 -10.205 1.00 79.56 889 ARG A CA 1
ATOM 7094 C C . ARG A 1 889 ? 9.277 -0.910 -11.552 1.00 79.56 889 ARG A C 1
ATOM 7096 O O . ARG A 1 889 ? 9.660 0.264 -11.526 1.00 79.56 889 ARG A O 1
ATOM 7103 N N . GLY A 1 890 ? 9.033 -1.621 -12.650 1.00 82.69 890 GLY A N 1
ATOM 7104 C CA . GLY A 1 890 ? 9.197 -1.164 -14.025 1.00 82.69 890 GLY A CA 1
ATOM 7105 C C . GLY A 1 890 ? 7.944 -0.474 -14.540 1.00 82.69 890 GLY A C 1
ATOM 7106 O O . GLY A 1 890 ? 8.003 0.709 -14.868 1.00 82.69 890 GLY A O 1
ATOM 7107 N N . ILE A 1 891 ? 6.803 -1.166 -14.537 1.00 90.19 891 ILE A N 1
ATOM 7108 C CA . ILE A 1 891 ? 5.574 -0.686 -15.188 1.00 90.19 891 ILE A CA 1
ATOM 7109 C C . ILE A 1 891 ? 4.740 0.200 -14.256 1.00 90.19 891 ILE A C 1
ATOM 7111 O O 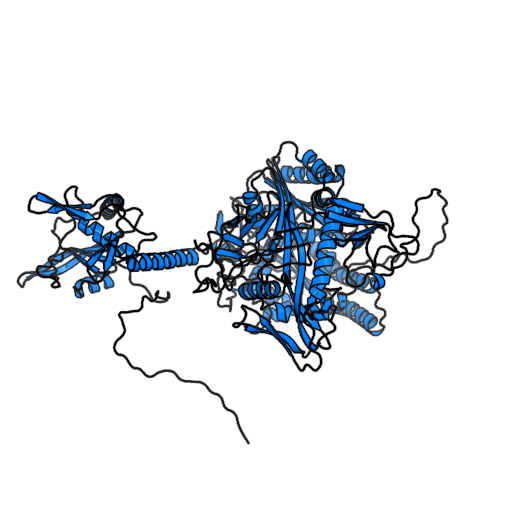. ILE A 1 891 ? 4.378 -0.189 -13.143 1.00 90.19 891 ILE A O 1
ATOM 7115 N N . ARG A 1 892 ? 4.398 1.409 -14.714 1.00 90.88 892 ARG A N 1
ATOM 7116 C CA . ARG A 1 892 ? 3.544 2.355 -13.982 1.00 90.88 892 ARG A CA 1
ATOM 7117 C C . ARG A 1 892 ? 2.642 3.126 -14.923 1.00 90.88 892 ARG A C 1
ATOM 7119 O O . ARG A 1 892 ? 3.102 3.643 -15.929 1.00 90.88 892 ARG A O 1
ATOM 7126 N N . PHE A 1 893 ? 1.398 3.294 -14.507 1.00 92.62 893 PHE A N 1
ATOM 7127 C CA . PHE A 1 893 ? 0.413 4.223 -15.037 1.00 92.62 893 PHE A CA 1
ATOM 7128 C C . PHE A 1 893 ? 0.270 5.469 -14.156 1.00 92.62 893 PHE A C 1
ATOM 7130 O O . PHE A 1 893 ? 0.435 5.424 -12.932 1.00 92.62 893 PHE A O 1
ATOM 7137 N N . MET A 1 894 ? -0.007 6.593 -14.810 1.00 89.81 894 MET A N 1
ATOM 7138 C CA . MET A 1 894 ? -0.013 7.943 -14.258 1.00 89.81 894 MET A CA 1
ATOM 7139 C C . MET A 1 894 ? -1.183 8.738 -14.836 1.00 89.81 894 MET A C 1
ATOM 7141 O O . MET A 1 894 ? -1.477 8.657 -16.028 1.00 89.81 894 MET A O 1
ATOM 7145 N N . ARG A 1 895 ? -1.806 9.573 -14.003 1.00 88.38 895 ARG A N 1
ATOM 7146 C CA . ARG A 1 895 ? -2.779 10.587 -14.446 1.00 88.38 895 ARG A CA 1
ATOM 7147 C C . ARG A 1 895 ? -2.062 11.808 -15.038 1.00 88.38 895 ARG A C 1
ATOM 7149 O O . ARG A 1 895 ? -0.854 11.970 -14.869 1.00 88.38 895 ARG A O 1
ATOM 7156 N N . THR A 1 896 ? -2.789 12.716 -15.677 1.00 81.81 896 THR A N 1
ATOM 7157 C CA . THR A 1 896 ? -2.250 14.034 -16.075 1.00 81.81 896 THR A CA 1
ATOM 7158 C C . THR A 1 896 ? -2.237 15.043 -14.916 1.00 81.81 896 THR A C 1
ATOM 7160 O O . THR A 1 896 ? -1.431 15.980 -14.923 1.00 81.81 896 THR A O 1
ATOM 7163 N N . GLY A 1 897 ? -3.098 14.829 -13.914 1.00 78.94 897 GLY A N 1
ATOM 7164 C CA . GLY A 1 897 ? -3.231 15.635 -12.699 1.00 78.94 897 GLY A CA 1
ATOM 7165 C C . GLY A 1 897 ? -2.056 15.528 -11.717 1.00 78.94 897 GLY A C 1
ATOM 7166 O O . GLY A 1 897 ? -1.106 14.748 -11.897 1.00 78.94 897 GLY A O 1
ATOM 7167 N N . LYS A 1 898 ? -2.098 16.347 -10.659 1.00 82.56 898 LYS A N 1
ATOM 7168 C CA . LYS A 1 898 ? -1.068 16.390 -9.607 1.00 82.56 898 LYS A CA 1
ATOM 7169 C C . LYS A 1 898 ? -1.097 15.128 -8.749 1.00 82.56 898 LYS A C 1
ATOM 7171 O O . LYS A 1 898 ? -0.025 14.623 -8.392 1.00 82.56 898 LYS A O 1
ATOM 7176 N N . TYR A 1 899 ? -2.285 14.637 -8.414 1.00 87.25 899 TYR A N 1
ATOM 7177 C CA . TYR A 1 899 ? -2.469 13.431 -7.618 1.00 87.25 899 TYR A CA 1
ATOM 7178 C C . TYR A 1 899 ? -2.256 12.171 -8.464 1.00 87.25 899 TYR A C 1
ATOM 7180 O O . TYR A 1 899 ? -2.504 12.173 -9.673 1.00 87.25 899 TYR A O 1
ATOM 7188 N N . PRO A 1 900 ? -1.754 11.086 -7.852 1.00 92.19 900 PRO A N 1
ATOM 7189 C CA . PRO A 1 900 ? -1.554 9.836 -8.566 1.00 92.19 900 PRO A CA 1
ATOM 7190 C C . PRO A 1 900 ? -2.881 9.140 -8.879 1.00 92.19 900 PRO A C 1
ATOM 7192 O O . PRO A 1 900 ? -3.945 9.609 -8.482 1.00 92.19 900 PRO A O 1
ATOM 7195 N N . VAL A 1 901 ? -2.795 8.007 -9.578 1.00 93.38 901 VAL A N 1
ATOM 7196 C CA . VAL A 1 901 ? -3.935 7.112 -9.824 1.00 93.38 901 VAL A CA 1
ATOM 7197 C C . VAL A 1 901 ? -4.697 6.784 -8.537 1.00 93.38 901 VAL A C 1
ATOM 7199 O O . VAL A 1 901 ? -4.114 6.773 -7.447 1.00 93.38 901 VAL A O 1
ATOM 7202 N N . LEU A 1 902 ? -5.996 6.519 -8.672 1.00 95.00 902 LEU A N 1
ATOM 7203 C CA . LEU A 1 902 ? -6.859 6.131 -7.561 1.00 95.00 902 LEU A CA 1
ATOM 7204 C C . LEU A 1 902 ? -6.383 4.802 -6.958 1.00 95.00 902 LEU A C 1
ATOM 7206 O O . LEU A 1 902 ? -6.039 3.863 -7.688 1.00 95.00 902 LEU A O 1
ATOM 7210 N N . ARG A 1 903 ? -6.369 4.705 -5.626 1.00 96.06 903 ARG A N 1
ATOM 7211 C CA . ARG A 1 903 ? -6.260 3.400 -4.959 1.00 96.06 903 ARG A CA 1
ATOM 7212 C C . ARG A 1 903 ? -7.470 2.551 -5.371 1.00 96.06 903 ARG A C 1
ATOM 7214 O O . ARG A 1 903 ? -8.572 3.067 -5.427 1.00 96.06 903 ARG A O 1
ATOM 7221 N N . GLY A 1 904 ? -7.244 1.275 -5.672 1.00 97.00 904 GLY A N 1
ATOM 7222 C CA . GLY A 1 904 ? -8.264 0.374 -6.219 1.00 97.00 904 GLY A CA 1
ATOM 7223 C C . GLY A 1 904 ? -8.271 0.287 -7.748 1.00 97.00 904 GLY A C 1
ATOM 7224 O O . GLY A 1 904 ? -8.998 -0.531 -8.301 1.00 97.00 904 GLY A O 1
ATOM 7225 N N . THR A 1 905 ? -7.430 1.058 -8.449 1.00 97.69 905 THR A N 1
ATOM 7226 C CA . THR A 1 905 ? -7.263 0.908 -9.905 1.00 97.69 905 THR A CA 1
ATOM 7227 C C . THR A 1 905 ? -6.610 -0.440 -10.231 1.00 97.69 905 THR A C 1
ATOM 7229 O O . THR A 1 905 ? -5.486 -0.704 -9.790 1.00 97.69 905 THR A O 1
ATOM 7232 N N . LEU A 1 906 ? -7.292 -1.268 -11.022 1.00 97.75 906 LEU A N 1
ATOM 7233 C CA . LEU A 1 906 ? -6.788 -2.521 -11.586 1.00 97.75 906 LEU A CA 1
ATOM 7234 C C . LEU A 1 906 ? -6.548 -2.330 -13.084 1.00 97.75 906 LEU A C 1
ATOM 7236 O O . LEU A 1 906 ? -7.434 -1.855 -13.791 1.00 97.75 906 LEU A O 1
ATOM 7240 N N . ILE A 1 907 ? -5.363 -2.701 -13.562 1.00 95.94 907 ILE A N 1
ATOM 7241 C CA . ILE A 1 907 ? -4.990 -2.635 -14.978 1.00 95.94 907 ILE A CA 1
ATOM 7242 C C . ILE A 1 907 ? -4.646 -4.036 -15.466 1.00 95.94 907 ILE A C 1
ATOM 7244 O O . ILE A 1 907 ? -3.724 -4.663 -14.947 1.00 95.94 907 ILE A O 1
ATOM 7248 N N . THR A 1 908 ? -5.361 -4.500 -16.480 1.00 93.81 908 THR A N 1
ATOM 7249 C CA . THR A 1 908 ? -5.124 -5.780 -17.147 1.00 93.81 908 THR A CA 1
ATOM 7250 C C . THR A 1 908 ? -4.013 -5.609 -18.175 1.00 93.81 908 THR A C 1
ATOM 7252 O O . THR A 1 908 ? -4.162 -4.838 -19.126 1.00 93.81 908 THR A O 1
ATOM 7255 N N . LEU A 1 909 ? -2.891 -6.301 -17.966 1.00 89.94 909 LEU A N 1
ATOM 7256 C CA . LEU A 1 909 ? -1.770 -6.331 -18.906 1.00 89.94 909 LEU A CA 1
ATOM 7257 C C . LEU A 1 909 ? -1.889 -7.506 -19.886 1.00 89.94 909 LEU A C 1
ATOM 7259 O O . LEU A 1 909 ? -1.554 -7.356 -21.058 1.00 89.94 909 LEU A O 1
ATOM 7263 N N . SER A 1 910 ? -2.366 -8.651 -19.398 1.00 87.81 910 SER A N 1
ATOM 7264 C CA . SER A 1 910 ? -2.730 -9.849 -20.163 1.00 87.81 910 SER A CA 1
ATOM 7265 C C . SER A 1 910 ? -3.811 -10.628 -19.406 1.00 87.81 910 SER A C 1
ATOM 7267 O O . SER A 1 910 ? -4.237 -10.198 -18.335 1.00 87.81 910 SER A O 1
ATOM 7269 N N . ASP A 1 911 ? -4.221 -11.791 -19.911 1.00 86.50 911 ASP A N 1
ATOM 7270 C CA . ASP A 1 911 ? -5.228 -12.640 -19.254 1.00 86.50 911 ASP A CA 1
ATOM 7271 C C . ASP A 1 911 ? -4.792 -13.149 -17.869 1.00 86.50 911 ASP A C 1
ATOM 7273 O O . ASP A 1 911 ? -5.630 -13.503 -17.043 1.00 86.50 911 ASP A O 1
ATOM 7277 N N . ARG A 1 912 ? -3.479 -13.178 -17.603 1.00 89.31 912 ARG A N 1
ATOM 7278 C CA . ARG A 1 912 ? -2.903 -13.671 -16.340 1.00 89.31 912 ARG A CA 1
ATOM 7279 C C . ARG A 1 912 ? -2.129 -12.620 -15.557 1.00 89.31 912 ARG A C 1
ATOM 7281 O O . ARG A 1 912 ? -1.912 -12.820 -14.367 1.00 89.31 912 ARG A O 1
ATOM 7288 N N . ASP A 1 913 ? -1.699 -11.524 -16.181 1.00 91.06 913 ASP A N 1
ATOM 7289 C CA . ASP A 1 913 ? -0.920 -10.475 -15.520 1.00 91.06 913 ASP A CA 1
ATOM 7290 C C . ASP A 1 913 ? -1.724 -9.184 -15.345 1.00 91.06 913 ASP A C 1
ATOM 7292 O O . ASP A 1 913 ? -2.221 -8.581 -16.300 1.00 91.06 913 ASP A O 1
ATOM 7296 N N . PHE A 1 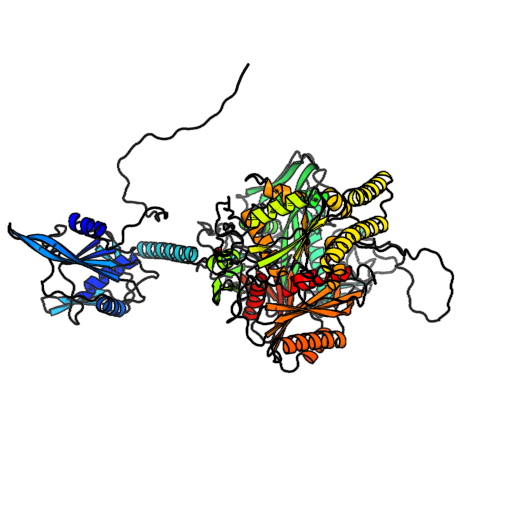914 ? -1.757 -8.698 -14.107 1.00 95.31 914 PHE A N 1
ATOM 7297 C CA . PHE A 1 914 ? -2.498 -7.505 -13.717 1.00 95.31 914 PHE A CA 1
ATOM 7298 C C . PHE A 1 914 ? -1.644 -6.583 -12.845 1.00 95.31 914 PHE A C 1
ATOM 7300 O O . PHE A 1 914 ? -0.780 -7.035 -12.092 1.00 95.31 914 PHE A O 1
ATOM 7307 N N . LEU A 1 915 ? -1.916 -5.279 -12.893 1.00 96.69 915 LEU A N 1
ATOM 7308 C CA . LEU A 1 915 ? -1.377 -4.290 -11.961 1.00 96.69 915 LEU A CA 1
ATOM 7309 C C . LEU A 1 915 ? -2.492 -3.772 -11.060 1.00 96.69 915 LEU A C 1
ATOM 7311 O O . LEU A 1 915 ? -3.426 -3.132 -11.536 1.00 96.69 915 LEU A O 1
ATOM 7315 N N . LEU A 1 916 ? -2.364 -3.988 -9.755 1.00 97.94 916 LEU A N 1
ATOM 7316 C CA . LEU A 1 916 ? -3.284 -3.462 -8.753 1.00 97.94 916 LEU A CA 1
ATOM 7317 C C . LEU A 1 916 ? -2.634 -2.317 -7.974 1.00 97.94 916 LEU A C 1
ATOM 7319 O O . LEU A 1 916 ? -1.627 -2.488 -7.278 1.00 97.94 916 LEU A O 1
ATOM 7323 N N . TYR A 1 917 ? -3.250 -1.142 -8.033 1.00 97.25 917 TYR A N 1
ATOM 7324 C CA . TYR A 1 917 ? -2.860 0.008 -7.227 1.00 97.25 917 TYR A CA 1
ATOM 7325 C C . TYR A 1 917 ? -3.468 -0.069 -5.829 1.00 97.25 917 TYR A C 1
ATOM 7327 O O . TYR A 1 917 ? -4.508 0.515 -5.540 1.00 97.25 917 TYR A O 1
ATOM 7335 N N . THR A 1 918 ? -2.765 -0.733 -4.915 1.00 96.62 918 THR A N 1
ATOM 7336 C CA . THR A 1 918 ? -3.091 -0.723 -3.477 1.00 96.62 918 THR A CA 1
ATOM 7337 C C . THR A 1 918 ? -2.710 0.592 -2.795 1.00 96.62 918 THR A C 1
ATOM 7339 O O . THR A 1 918 ? -3.070 0.851 -1.655 1.00 96.62 918 THR A O 1
ATOM 7342 N N . THR A 1 919 ? -1.991 1.476 -3.476 1.00 94.38 919 THR A N 1
ATOM 7343 C CA . THR A 1 919 ? -1.666 2.818 -2.985 1.00 94.38 919 THR A CA 1
ATOM 7344 C C . THR A 1 919 ? -1.956 3.814 -4.088 1.00 94.38 919 THR A C 1
ATOM 7346 O O . THR A 1 919 ? -1.631 3.544 -5.242 1.00 94.38 919 THR A O 1
ATOM 7349 N N . GLY A 1 920 ? -2.522 4.961 -3.739 1.00 93.69 920 GLY A N 1
ATOM 7350 C CA . GLY A 1 920 ? -2.927 5.974 -4.701 1.00 93.69 920 GLY A CA 1
ATOM 7351 C C . GLY A 1 920 ? -3.723 7.075 -4.022 1.00 93.69 920 GLY A C 1
ATOM 7352 O O . GLY A 1 920 ? -3.762 7.140 -2.793 1.00 93.69 920 GLY A O 1
ATOM 7353 N N . TYR A 1 921 ? -4.351 7.943 -4.804 1.00 93.00 921 TYR A N 1
ATOM 7354 C CA . TYR A 1 921 ? -5.300 8.893 -4.240 1.00 93.00 921 TYR A CA 1
ATOM 7355 C C . TYR A 1 921 ? -6.472 8.142 -3.604 1.00 93.00 921 TYR A C 1
ATOM 7357 O O . TYR A 1 921 ? -7.010 7.214 -4.208 1.00 93.00 921 TYR A O 1
ATOM 7365 N N . ILE A 1 922 ? -6.827 8.533 -2.382 1.00 93.19 922 ILE A N 1
ATOM 7366 C CA . ILE A 1 922 ? -7.927 7.945 -1.624 1.00 93.19 922 ILE A CA 1
ATOM 7367 C C . ILE A 1 922 ? -9.005 9.022 -1.502 1.00 93.19 922 ILE A C 1
ATOM 7369 O O . ILE A 1 922 ? -8.786 9.989 -0.764 1.00 93.19 922 ILE A O 1
ATOM 7373 N N . PRO A 1 923 ? -10.153 8.880 -2.189 1.00 86.56 923 PRO A N 1
ATOM 7374 C CA . PRO A 1 923 ? -11.202 9.895 -2.164 1.00 86.56 923 PRO A CA 1
ATOM 7375 C C . PRO A 1 923 ? -11.708 10.203 -0.747 1.00 86.56 923 PRO A C 1
ATOM 7377 O O . PRO A 1 923 ? -11.800 11.373 -0.379 1.00 86.56 923 PRO A O 1
ATOM 7380 N N . ARG A 1 924 ? -11.867 9.179 0.106 1.00 85.81 924 ARG A N 1
ATOM 7381 C CA . ARG A 1 924 ? -12.222 9.324 1.532 1.00 85.81 924 ARG A CA 1
ATOM 7382 C C . ARG A 1 924 ? -11.278 10.242 2.317 1.00 85.81 924 ARG A C 1
ATOM 7384 O O . ARG A 1 924 ? -11.734 11.021 3.146 1.00 85.81 924 ARG A O 1
ATOM 7391 N N . LEU A 1 925 ? -9.973 10.194 2.035 1.00 84.94 925 LEU A N 1
ATOM 7392 C CA . LEU A 1 925 ? -8.955 11.031 2.696 1.00 84.94 925 LEU A CA 1
ATOM 7393 C C . LEU A 1 925 ? -8.678 12.340 1.949 1.00 84.94 925 LEU A C 1
ATOM 7395 O O . LEU A 1 925 ? -7.922 13.188 2.436 1.00 84.94 925 LEU A O 1
ATOM 7399 N N . ARG A 1 926 ? -9.234 12.474 0.738 1.00 82.12 926 ARG A N 1
ATOM 7400 C CA . ARG A 1 926 ? -9.040 13.589 -0.197 1.00 82.12 926 ARG A CA 1
ATOM 7401 C C . ARG A 1 926 ? -7.571 13.849 -0.531 1.00 82.12 926 ARG A C 1
ATOM 7403 O O . ARG A 1 926 ? -7.172 14.962 -0.870 1.00 82.12 926 ARG A O 1
ATOM 7410 N N . THR A 1 927 ? -6.731 12.828 -0.396 1.00 86.44 927 THR A N 1
ATOM 7411 C CA . THR A 1 927 ? -5.288 12.936 -0.597 1.00 86.44 927 THR A CA 1
ATOM 7412 C C . THR A 1 927 ? -4.656 11.568 -0.828 1.00 86.44 927 THR A C 1
ATOM 7414 O O . THR A 1 927 ? -5.284 10.522 -0.673 1.00 86.44 927 THR A O 1
ATOM 7417 N N . TYR A 1 928 ? -3.375 11.581 -1.181 1.00 89.44 928 TYR A N 1
ATOM 7418 C CA . TYR A 1 928 ? -2.513 10.409 -1.165 1.00 89.44 928 TYR A CA 1
ATOM 7419 C C . TYR A 1 928 ? -1.485 10.579 -0.033 1.00 89.44 928 TYR A C 1
ATOM 7421 O O . TYR A 1 928 ? -0.642 11.474 -0.122 1.00 89.44 928 TYR A O 1
ATOM 7429 N N . PRO A 1 929 ? -1.532 9.752 1.028 1.00 85.19 929 PRO A N 1
ATOM 7430 C CA . PRO A 1 929 ? -0.647 9.898 2.186 1.00 85.19 929 PRO A CA 1
ATOM 7431 C C . PRO A 1 929 ? 0.769 9.349 1.957 1.00 85.19 929 PRO A C 1
ATOM 7433 O O . PRO A 1 929 ? 1.645 9.517 2.804 1.00 85.19 929 PRO A O 1
ATOM 7436 N N . GLY A 1 930 ? 1.008 8.653 0.843 1.00 83.94 930 GLY A N 1
ATOM 7437 C CA . GLY A 1 930 ? 2.303 8.051 0.561 1.00 83.94 930 GLY A CA 1
ATOM 7438 C C . GLY A 1 930 ? 3.301 9.024 -0.080 1.00 83.94 930 GLY A C 1
ATOM 7439 O O . GLY A 1 930 ? 2.935 10.058 -0.640 1.00 83.94 930 GLY A O 1
ATOM 7440 N N . PRO A 1 931 ? 4.600 8.694 -0.048 1.00 77.38 931 PRO A N 1
ATOM 7441 C CA . PRO A 1 931 ? 5.607 9.455 -0.769 1.00 77.38 931 PRO A CA 1
ATOM 7442 C C . PRO A 1 931 ? 5.611 9.082 -2.261 1.00 77.38 931 PRO A C 1
ATOM 7444 O O . PRO A 1 931 ? 5.384 7.922 -2.614 1.00 77.38 931 PRO A O 1
ATOM 7447 N N . ARG A 1 932 ? 6.016 10.029 -3.122 1.00 81.00 932 ARG A N 1
ATOM 7448 C CA . ARG A 1 932 ? 6.322 9.813 -4.559 1.00 81.00 932 ARG A CA 1
ATOM 7449 C C . ARG A 1 932 ? 5.140 9.285 -5.386 1.00 81.00 932 ARG A C 1
ATOM 7451 O O . ARG A 1 932 ? 4.019 9.208 -4.916 1.00 81.00 932 ARG A O 1
ATOM 7458 N N . VAL A 1 933 ? 5.372 8.922 -6.645 1.00 84.31 933 VAL A N 1
ATOM 7459 C CA . VAL A 1 933 ? 4.372 8.203 -7.452 1.00 84.31 933 VAL A CA 1
ATOM 7460 C C . VAL A 1 933 ? 4.187 6.783 -6.889 1.00 84.31 933 VAL A C 1
ATOM 7462 O O . VAL A 1 933 ? 5.200 6.108 -6.645 1.00 84.31 933 VAL A O 1
ATOM 7465 N N . PRO A 1 934 ? 2.942 6.312 -6.671 1.00 89.69 934 PRO A N 1
ATOM 7466 C CA . PRO A 1 934 ? 2.686 4.984 -6.141 1.00 89.69 934 PRO A CA 1
ATOM 7467 C C . PRO A 1 934 ? 3.229 3.908 -7.073 1.00 89.69 934 PRO A C 1
ATOM 7469 O O . PRO A 1 934 ? 3.443 4.096 -8.269 1.00 89.69 934 PRO A O 1
ATOM 7472 N N . THR A 1 935 ? 3.497 2.760 -6.476 1.00 90.88 935 THR A N 1
ATOM 7473 C CA . THR A 1 935 ? 4.094 1.609 -7.141 1.00 90.88 935 THR A CA 1
ATOM 7474 C C . THR A 1 935 ? 3.100 0.461 -7.004 1.00 90.88 935 THR A C 1
ATOM 7476 O O . THR A 1 935 ? 2.858 0.074 -5.854 1.00 90.88 935 THR A O 1
ATOM 7479 N N . PRO A 1 936 ? 2.510 -0.040 -8.104 1.00 95.31 936 PRO A N 1
ATOM 7480 C CA . PRO A 1 936 ? 1.471 -1.057 -8.024 1.00 95.31 936 PRO A CA 1
ATOM 7481 C C . PRO A 1 936 ? 2.031 -2.408 -7.560 1.00 95.31 936 PRO A C 1
ATOM 7483 O O . PRO A 1 936 ? 3.247 -2.638 -7.521 1.00 95.31 936 PRO A O 1
ATOM 7486 N N . LEU A 1 937 ? 1.125 -3.304 -7.184 1.00 96.88 937 LEU A N 1
ATOM 7487 C CA . LEU A 1 937 ? 1.413 -4.728 -7.087 1.00 96.88 937 LEU A CA 1
ATOM 7488 C C . LEU A 1 937 ? 1.169 -5.361 -8.458 1.00 96.88 937 LEU A C 1
ATOM 7490 O O . LEU A 1 937 ? 0.122 -5.119 -9.051 1.00 96.88 937 LEU A O 1
ATOM 7494 N N . ARG A 1 938 ? 2.108 -6.172 -8.946 1.00 95.44 938 ARG A N 1
ATOM 7495 C CA . ARG A 1 938 ? 1.861 -7.093 -10.056 1.00 95.44 938 ARG A CA 1
ATOM 7496 C C . ARG A 1 938 ? 1.274 -8.376 -9.498 1.00 95.44 938 ARG A C 1
ATOM 7498 O O . ARG A 1 938 ? 1.852 -8.963 -8.579 1.00 95.44 938 ARG A O 1
ATOM 7505 N N . LEU A 1 939 ? 0.134 -8.763 -10.045 1.00 96.25 939 LEU A N 1
ATOM 7506 C CA . LEU A 1 939 ? -0.588 -9.978 -9.717 1.00 96.25 939 LEU A CA 1
ATOM 7507 C C . LEU A 1 939 ? -0.512 -10.888 -10.940 1.00 96.25 939 LEU A C 1
ATOM 7509 O O . LEU A 1 939 ? -1.056 -10.538 -11.985 1.00 96.25 939 LEU A O 1
ATOM 7513 N N . THR A 1 940 ? 0.181 -12.015 -10.808 1.00 94.31 940 THR A N 1
ATOM 7514 C CA . THR A 1 940 ? 0.117 -13.095 -11.796 1.00 94.31 940 THR A CA 1
ATOM 7515 C C . THR A 1 940 ? -0.868 -14.128 -11.263 1.00 94.31 940 THR A C 1
ATOM 7517 O O . THR A 1 940 ? -0.633 -14.688 -10.189 1.00 94.31 940 THR A O 1
ATOM 7520 N N . MET A 1 941 ? -1.981 -14.308 -11.966 1.00 93.88 941 MET A N 1
ATOM 7521 C CA . MET A 1 941 ? -3.143 -15.074 -11.519 1.00 93.88 941 MET A CA 1
ATOM 7522 C C . MET A 1 941 ? -3.369 -16.304 -12.396 1.00 93.88 941 MET A C 1
ATOM 7524 O O . MET A 1 941 ? -3.317 -16.221 -13.624 1.00 93.88 941 MET A O 1
ATOM 7528 N N . ASP A 1 942 ? -3.658 -17.422 -11.744 1.00 92.56 942 ASP A N 1
ATOM 7529 C CA . ASP A 1 942 ? -4.214 -18.637 -12.335 1.00 92.56 942 ASP A CA 1
ATOM 7530 C C . ASP A 1 942 ? -5.330 -19.104 -11.395 1.00 92.56 942 ASP A C 1
ATOM 7532 O O . ASP A 1 942 ? -5.056 -19.652 -10.326 1.00 92.56 942 ASP A O 1
ATOM 7536 N N . CYS A 1 943 ? -6.569 -18.740 -11.728 1.00 90.25 943 CYS A N 1
ATOM 7537 C CA . CYS A 1 943 ? -7.691 -18.729 -10.793 1.00 90.25 943 CYS A CA 1
ATOM 7538 C C . CYS A 1 943 ? -8.962 -19.291 -11.435 1.00 90.25 943 CYS A C 1
ATOM 7540 O O . CYS A 1 943 ? -9.260 -18.966 -12.585 1.00 90.25 943 CYS A O 1
ATOM 7542 N N . ASP A 1 944 ? -9.746 -20.039 -10.660 1.00 93.12 944 ASP A N 1
ATOM 7543 C CA . ASP A 1 944 ? -11.120 -20.420 -11.016 1.00 93.12 944 ASP A CA 1
ATOM 7544 C C . ASP A 1 944 ? -12.096 -19.236 -10.872 1.00 93.12 944 ASP A C 1
ATOM 7546 O O . ASP A 1 944 ? -13.174 -19.206 -11.473 1.00 93.12 944 ASP A O 1
ATOM 7550 N N . SER A 1 945 ? -11.744 -18.256 -10.035 1.00 93.81 945 SER A N 1
ATOM 7551 C CA . SER A 1 945 ? -12.513 -17.027 -9.817 1.00 93.81 945 SER A CA 1
ATOM 7552 C C . SER A 1 945 ? -12.166 -15.923 -10.820 1.00 93.81 945 SER A C 1
ATOM 7554 O O . SER A 1 945 ? -11.087 -15.908 -11.409 1.00 93.81 945 SER A O 1
ATOM 7556 N N . SER A 1 946 ? -13.047 -14.921 -10.961 1.00 94.44 946 SER A N 1
ATOM 7557 C CA . SER A 1 946 ? -12.739 -13.768 -11.815 1.00 94.44 946 SER A CA 1
ATOM 7558 C C . SER A 1 946 ? -11.556 -12.948 -11.260 1.00 94.44 946 SER A C 1
ATOM 7560 O O . SER A 1 946 ? -11.482 -12.720 -10.042 1.00 94.44 946 SER A O 1
ATOM 7562 N N . PRO A 1 947 ? -10.643 -12.450 -12.116 1.00 94.12 947 PRO A N 1
ATOM 7563 C CA . PRO A 1 947 ? -9.500 -11.646 -11.678 1.00 94.12 947 PRO A CA 1
ATOM 7564 C C . PRO A 1 947 ? -9.892 -10.393 -10.887 1.00 94.12 947 PRO A C 1
ATOM 7566 O O . PRO A 1 947 ? -9.192 -10.001 -9.954 1.00 94.12 947 PRO A O 1
ATOM 7569 N N . GLU A 1 948 ? -11.028 -9.771 -11.211 1.00 95.00 948 GLU A N 1
ATOM 7570 C CA . GLU A 1 948 ? -11.541 -8.591 -10.511 1.00 95.00 948 GLU A CA 1
ATOM 7571 C C . GLU A 1 948 ? -11.919 -8.911 -9.066 1.00 95.00 948 GLU A C 1
ATOM 7573 O O . GLU A 1 948 ? -11.627 -8.125 -8.160 1.00 95.00 948 GLU A O 1
ATOM 7578 N N . LYS A 1 949 ? -12.530 -10.079 -8.838 1.00 94.69 949 LYS A N 1
ATOM 7579 C CA . LYS A 1 949 ? -12.892 -10.554 -7.502 1.00 94.69 949 LYS A CA 1
ATOM 7580 C C . LYS A 1 949 ? -11.637 -10.805 -6.669 1.00 94.69 949 LYS A C 1
ATOM 7582 O O . LYS A 1 949 ? -11.521 -10.277 -5.563 1.00 94.69 949 LYS A O 1
ATOM 7587 N N . VAL A 1 950 ? -10.671 -11.536 -7.223 1.00 95.38 950 VAL A N 1
ATOM 7588 C CA . VAL A 1 950 ? -9.391 -11.827 -6.556 1.00 95.38 950 VAL A CA 1
ATOM 7589 C C . VAL A 1 950 ? -8.622 -10.534 -6.261 1.00 95.38 950 VAL A C 1
ATOM 7591 O O . VAL A 1 950 ? -8.140 -10.331 -5.146 1.00 95.38 950 VAL A O 1
ATOM 7594 N N . ALA A 1 951 ? -8.561 -9.597 -7.210 1.00 96.81 951 ALA A N 1
ATOM 7595 C CA . ALA A 1 951 ? -7.940 -8.290 -7.001 1.00 96.81 951 ALA A CA 1
ATOM 7596 C C . ALA A 1 951 ? -8.642 -7.469 -5.905 1.00 96.81 951 ALA A C 1
ATOM 7598 O O . ALA A 1 951 ? -7.970 -6.815 -5.100 1.00 96.81 951 ALA A O 1
ATOM 7599 N N . ALA A 1 952 ? -9.975 -7.519 -5.830 1.00 95.69 952 ALA A N 1
ATOM 7600 C CA . ALA A 1 952 ? -10.738 -6.857 -4.775 1.00 95.69 952 ALA A CA 1
ATOM 7601 C C . ALA A 1 952 ? -10.448 -7.463 -3.396 1.00 95.69 952 ALA A C 1
ATOM 7603 O O . ALA A 1 952 ? -10.338 -6.736 -2.408 1.00 95.69 952 ALA A O 1
ATOM 7604 N N . GLU A 1 953 ? -10.257 -8.777 -3.315 1.00 94.25 953 GLU A N 1
ATOM 7605 C CA . GLU A 1 953 ? -9.860 -9.470 -2.086 1.00 94.25 953 GLU A CA 1
ATOM 7606 C C . GLU A 1 953 ? -8.428 -9.129 -1.667 1.00 94.25 953 GLU A C 1
ATOM 7608 O O . GLU A 1 953 ? -8.188 -8.815 -0.499 1.00 94.25 953 GLU A O 1
ATOM 7613 N N . VAL A 1 954 ? -7.485 -9.071 -2.612 1.00 95.50 954 VAL A N 1
ATOM 7614 C CA . VAL A 1 954 ? -6.127 -8.566 -2.351 1.00 95.50 954 VAL A CA 1
ATOM 7615 C C . VAL A 1 954 ? -6.184 -7.137 -1.802 1.00 95.50 954 VAL A C 1
ATOM 7617 O O . VAL A 1 954 ? -5.505 -6.837 -0.818 1.00 95.50 954 VAL A O 1
ATOM 7620 N N . LEU A 1 955 ? -7.021 -6.264 -2.376 1.00 96.06 955 LEU A N 1
ATOM 7621 C CA . LEU A 1 955 ? -7.223 -4.898 -1.886 1.00 96.06 955 LEU A CA 1
ATOM 7622 C C . LEU A 1 955 ? -7.816 -4.882 -0.467 1.00 96.06 955 LEU A C 1
ATOM 7624 O O . LEU A 1 955 ? -7.299 -4.155 0.383 1.00 96.06 955 LEU A O 1
ATOM 7628 N N . LYS A 1 956 ? -8.831 -5.709 -0.174 1.00 93.50 956 LYS A N 1
ATOM 7629 C CA . LYS A 1 956 ? -9.402 -5.885 1.178 1.00 93.50 956 LYS A CA 1
ATOM 7630 C C . LYS A 1 956 ? -8.321 -6.266 2.187 1.00 93.50 956 LYS A C 1
ATOM 7632 O O . LYS A 1 956 ? -8.148 -5.587 3.197 1.00 93.50 956 LYS A O 1
ATOM 7637 N N . LEU A 1 957 ? -7.518 -7.282 1.878 1.00 92.62 957 LEU A N 1
ATOM 7638 C CA . LEU A 1 957 ? -6.465 -7.803 2.758 1.00 92.62 957 LEU A CA 1
ATOM 7639 C C . LEU A 1 957 ? -5.361 -6.781 3.079 1.00 92.62 957 LEU A C 1
ATOM 7641 O O . LEU A 1 957 ? -4.598 -6.989 4.022 1.00 92.62 957 LEU A O 1
ATOM 7645 N N . THR A 1 958 ? -5.274 -5.658 2.357 1.00 94.44 958 THR A N 1
ATOM 7646 C CA . THR A 1 958 ? -4.381 -4.544 2.730 1.00 94.44 958 THR A CA 1
ATOM 7647 C C . THR A 1 958 ? -4.851 -3.739 3.946 1.00 94.44 958 THR A C 1
ATOM 7649 O O . THR A 1 958 ? -4.059 -2.990 4.514 1.00 94.44 958 THR A O 1
ATOM 7652 N N . LYS A 1 959 ? -6.113 -3.878 4.374 1.00 92.44 959 LYS A N 1
ATOM 7653 C CA . LYS A 1 959 ? -6.693 -3.135 5.512 1.00 92.44 959 LYS A CA 1
ATOM 7654 C C . LYS A 1 959 ? -6.670 -3.912 6.831 1.00 92.44 959 LYS A C 1
ATOM 7656 O O . LYS A 1 959 ? -7.104 -3.402 7.861 1.00 92.44 959 LYS A O 1
ATOM 7661 N N . ILE A 1 960 ? -6.140 -5.136 6.824 1.00 87.06 960 ILE A N 1
ATOM 7662 C CA . ILE A 1 960 ? -6.031 -5.998 8.011 1.00 87.06 960 ILE A CA 1
ATOM 7663 C C . ILE A 1 960 ? -4.600 -5.984 8.524 1.00 87.06 960 ILE A C 1
ATOM 7665 O O . ILE A 1 960 ? -3.869 -6.964 8.456 1.00 87.06 960 ILE A O 1
ATOM 7669 N N . ASN A 1 961 ? -4.173 -4.834 9.040 1.00 86.69 961 ASN A N 1
ATOM 7670 C CA . ASN A 1 961 ? -2.934 -4.744 9.800 1.00 86.69 961 ASN A CA 1
ATOM 7671 C C . ASN A 1 961 ? -3.162 -3.982 11.106 1.00 86.69 961 ASN A C 1
ATOM 7673 O O . ASN A 1 961 ? -2.941 -2.779 11.172 1.00 86.69 961 ASN A O 1
ATOM 7677 N N . TRP A 1 962 ? -3.502 -4.700 12.176 1.00 88.12 962 TRP A N 1
ATOM 7678 C CA . TRP A 1 962 ? -3.733 -4.108 13.500 1.00 88.12 962 TRP A CA 1
ATOM 7679 C C . TRP A 1 962 ? -2.471 -3.541 14.186 1.00 88.12 962 TRP A C 1
ATOM 7681 O O . TRP A 1 962 ? -2.556 -3.005 15.284 1.00 88.12 962 TRP A O 1
ATOM 7691 N N . ASN A 1 963 ? -1.296 -3.587 13.541 1.00 84.31 963 ASN A N 1
ATOM 7692 C CA . ASN A 1 963 ? -0.104 -2.862 14.000 1.00 84.31 963 ASN A CA 1
ATOM 7693 C C . ASN A 1 963 ? -0.111 -1.377 13.582 1.00 84.31 963 ASN A C 1
ATOM 7695 O O . ASN A 1 963 ? 0.799 -0.627 13.944 1.00 84.31 963 ASN A O 1
ATOM 7699 N N . THR A 1 964 ? -1.054 -0.947 12.744 1.00 88.06 964 THR A N 1
ATOM 7700 C CA . THR A 1 964 ? -1.203 0.454 12.347 1.00 88.06 964 THR A CA 1
ATOM 7701 C C . THR A 1 964 ? -2.660 0.791 12.073 1.00 88.06 964 THR A C 1
ATOM 7703 O O . THR A 1 964 ? -3.432 -0.034 11.611 1.00 88.06 964 THR A O 1
ATOM 7706 N N . THR A 1 965 ? -3.027 2.040 12.320 1.00 91.12 965 THR A N 1
ATOM 7707 C CA . THR A 1 965 ? -4.333 2.600 11.952 1.00 91.12 965 THR A CA 1
ATOM 7708 C C . THR A 1 965 ? -4.264 3.424 10.672 1.00 91.12 965 THR A C 1
ATOM 7710 O O . THR A 1 965 ? -5.135 4.251 10.416 1.00 91.12 965 THR A O 1
ATOM 7713 N N . ALA A 1 966 ? -3.186 3.289 9.893 1.00 92.00 966 ALA A N 1
ATOM 7714 C CA . ALA A 1 966 ? -3.167 3.833 8.545 1.00 92.00 966 ALA A CA 1
ATOM 7715 C C . ALA A 1 966 ? -4.330 3.234 7.742 1.00 92.00 966 ALA A C 1
ATOM 7717 O O . ALA A 1 966 ? -4.666 2.067 7.919 1.00 92.00 966 ALA A O 1
ATOM 7718 N N . PHE A 1 967 ? -4.905 4.028 6.839 1.00 92.38 967 PHE A N 1
ATOM 7719 C CA . PHE A 1 967 ? -6.077 3.638 6.054 1.00 92.38 967 PHE A CA 1
ATOM 7720 C C . PHE A 1 967 ? -5.935 2.269 5.372 1.00 92.38 967 PHE A C 1
ATOM 7722 O O . PHE A 1 967 ? -6.880 1.486 5.329 1.00 92.38 967 PHE A O 1
ATOM 7729 N N . ALA A 1 968 ? -4.736 1.977 4.859 1.00 93.38 968 ALA A N 1
ATOM 7730 C CA . ALA A 1 968 ? -4.359 0.670 4.349 1.00 93.38 968 ALA A CA 1
ATOM 7731 C C . ALA A 1 968 ? -2.834 0.527 4.246 1.00 93.38 968 ALA A C 1
ATOM 7733 O O . ALA A 1 968 ? -2.106 1.518 4.117 1.00 93.38 968 ALA A O 1
ATOM 7734 N N . ASP A 1 969 ? -2.360 -0.716 4.220 1.00 92.19 969 ASP A N 1
ATOM 7735 C CA . ASP A 1 969 ? -0.993 -1.058 3.844 1.00 92.19 969 ASP A CA 1
ATOM 7736 C C . ASP A 1 969 ? -0.814 -1.167 2.323 1.00 92.19 969 ASP A C 1
ATOM 7738 O O . ASP A 1 969 ? -1.755 -1.263 1.536 1.00 92.19 969 ASP A O 1
ATOM 7742 N N . LYS A 1 970 ? 0.450 -1.181 1.890 1.00 91.31 970 LYS A N 1
ATOM 7743 C CA . LYS A 1 970 ? 0.797 -1.420 0.484 1.00 91.31 970 LYS A CA 1
ATOM 7744 C C . LYS A 1 970 ? 0.706 -2.901 0.092 1.00 91.31 970 LYS A C 1
ATOM 7746 O O . LYS A 1 970 ? 0.327 -3.207 -1.034 1.00 91.31 970 LYS A O 1
ATOM 7751 N N . GLU A 1 971 ? 1.095 -3.804 0.989 1.00 91.94 971 GLU A N 1
ATOM 7752 C CA . GLU A 1 971 ? 1.037 -5.261 0.796 1.00 91.94 971 GLU A CA 1
ATOM 7753 C C . GLU A 1 971 ? -0.168 -5.841 1.541 1.00 91.94 971 GLU A C 1
ATOM 7755 O O . GLU A 1 971 ? -0.441 -5.390 2.656 1.00 91.94 971 GLU A O 1
ATOM 7760 N N . PRO A 1 972 ? -0.848 -6.861 0.988 1.00 93.50 972 PRO A N 1
ATOM 7761 C CA . PRO A 1 972 ? -1.882 -7.579 1.720 1.00 93.50 972 PRO A CA 1
ATOM 7762 C C . PRO A 1 972 ? -1.278 -8.334 2.906 1.00 93.50 972 PRO A C 1
ATOM 7764 O O . PRO A 1 972 ? -0.120 -8.781 2.864 1.00 93.50 972 PRO A O 1
ATOM 7767 N N . ILE A 1 973 ? -2.072 -8.505 3.963 1.00 90.19 973 ILE A N 1
ATOM 7768 C CA . ILE A 1 973 ? -1.611 -9.143 5.198 1.00 90.19 973 ILE A CA 1
ATOM 7769 C C . ILE A 1 973 ? -1.091 -10.567 4.965 1.00 90.19 973 ILE A C 1
ATOM 7771 O O . ILE A 1 973 ? -0.072 -10.924 5.547 1.00 90.19 973 ILE A O 1
ATOM 7775 N N . THR A 1 974 ? -1.669 -11.308 4.015 1.00 90.81 974 THR A N 1
ATOM 7776 C CA . THR A 1 974 ? -1.232 -12.654 3.593 1.00 90.81 974 THR A CA 1
ATOM 7777 C C . THR A 1 974 ? 0.216 -12.724 3.112 1.00 90.81 974 THR A C 1
ATOM 7779 O O . THR A 1 974 ? 0.819 -13.786 3.136 1.00 90.81 974 THR A O 1
ATOM 7782 N N . ILE A 1 975 ? 0.804 -11.608 2.675 1.00 91.44 975 ILE A N 1
ATOM 7783 C CA . ILE A 1 975 ? 2.217 -11.538 2.277 1.00 91.44 975 ILE A CA 1
ATOM 7784 C C . ILE A 1 975 ? 3.062 -10.888 3.372 1.00 91.44 975 ILE A C 1
ATOM 7786 O O . ILE A 1 975 ? 4.196 -11.300 3.639 1.00 91.44 975 ILE A O 1
ATOM 7790 N N . ARG A 1 976 ? 2.534 -9.839 4.006 1.00 89.00 976 ARG A N 1
ATOM 7791 C CA . ARG A 1 976 ? 3.258 -9.068 5.022 1.00 89.00 976 ARG A CA 1
ATOM 7792 C C . ARG A 1 976 ? 3.535 -9.892 6.275 1.00 89.00 976 ARG A C 1
ATOM 7794 O O . ARG A 1 976 ? 4.622 -9.795 6.849 1.00 89.00 976 ARG A O 1
ATOM 7801 N N . PHE A 1 977 ? 2.554 -10.670 6.700 1.00 86.75 977 PHE A N 1
ATOM 7802 C CA . PHE A 1 977 ? 2.597 -11.400 7.948 1.00 86.75 977 PHE A CA 1
ATOM 7803 C C . PHE A 1 977 ? 3.599 -12.556 7.901 1.00 86.75 977 PHE A C 1
ATOM 7805 O O . PHE A 1 97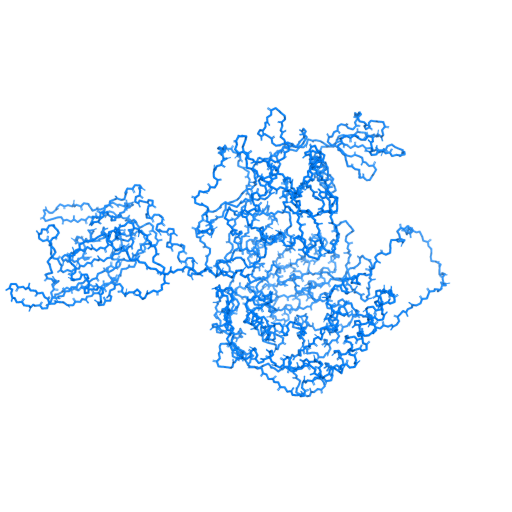7 ? 4.486 -12.550 8.759 1.00 86.75 977 PHE A O 1
ATOM 7812 N N . PRO A 1 978 ? 3.588 -13.482 6.917 1.00 85.12 978 PRO A N 1
ATOM 7813 C CA . PRO A 1 978 ? 4.567 -14.573 6.892 1.00 85.12 978 PRO A CA 1
ATOM 7814 C C . PRO A 1 978 ? 6.014 -14.055 6.846 1.00 85.12 978 PRO A C 1
ATOM 7816 O O . PRO A 1 978 ? 6.901 -14.571 7.525 1.00 85.12 978 PRO A O 1
ATOM 7819 N N . LYS A 1 979 ? 6.260 -12.926 6.159 1.00 84.56 979 LYS A N 1
ATOM 7820 C CA . LYS A 1 979 ? 7.560 -12.225 6.190 1.00 84.56 979 LYS A CA 1
ATOM 7821 C C . LYS A 1 979 ? 7.946 -11.723 7.585 1.00 84.56 979 LYS A C 1
ATOM 7823 O O . LYS A 1 979 ? 9.137 -11.636 7.890 1.00 84.56 979 LYS A O 1
ATOM 7828 N N . ARG A 1 980 ? 6.981 -11.299 8.408 1.00 87.19 980 ARG A N 1
ATOM 7829 C CA . ARG A 1 980 ? 7.225 -10.830 9.780 1.00 87.19 980 ARG A CA 1
ATOM 7830 C C . ARG A 1 980 ? 7.509 -12.001 10.711 1.00 87.19 980 ARG A C 1
ATOM 7832 O O . ARG A 1 980 ? 8.467 -11.914 11.474 1.00 87.19 980 ARG A O 1
ATOM 7839 N N . VAL A 1 981 ? 6.732 -13.073 10.608 1.00 87.31 981 VAL A N 1
ATOM 7840 C CA . VAL A 1 981 ? 6.917 -14.286 11.412 1.00 87.31 981 VAL A CA 1
ATOM 7841 C C . VAL A 1 981 ? 8.248 -14.949 11.084 1.00 87.31 981 VAL A C 1
ATOM 7843 O O . VAL A 1 981 ? 9.026 -15.201 11.998 1.00 87.31 981 VAL A O 1
ATOM 7846 N N . GLY A 1 982 ? 8.601 -15.082 9.802 1.00 86.00 982 GLY A N 1
ATOM 7847 C CA . GLY A 1 982 ? 9.891 -15.643 9.391 1.00 86.00 982 GLY A CA 1
ATOM 7848 C C . GLY A 1 982 ? 11.107 -14.896 9.955 1.00 86.00 982 GLY A C 1
ATOM 7849 O O . GLY A 1 982 ? 12.144 -15.505 10.183 1.00 86.00 982 GLY A O 1
ATOM 7850 N N . LYS A 1 983 ? 10.998 -13.590 10.248 1.00 86.94 983 LYS A N 1
ATOM 7851 C CA . LYS A 1 983 ? 12.074 -12.846 10.933 1.00 86.94 983 LYS A CA 1
ATOM 7852 C C . LYS A 1 983 ? 12.222 -13.243 12.399 1.00 86.94 983 LYS A C 1
ATOM 7854 O O . LYS A 1 983 ? 13.348 -13.368 12.860 1.00 86.94 983 LYS A O 1
ATOM 7859 N N . VAL A 1 984 ? 11.111 -13.436 13.106 1.00 89.25 984 VAL A N 1
ATOM 7860 C CA . VAL A 1 984 ? 11.117 -13.846 14.518 1.00 89.25 984 VAL A CA 1
ATOM 7861 C C . VAL A 1 984 ? 11.577 -15.296 14.646 1.00 89.25 984 VAL A C 1
ATOM 7863 O O . VAL A 1 984 ? 12.483 -15.571 15.421 1.00 89.25 984 VAL A O 1
ATOM 7866 N N . LEU A 1 985 ? 11.043 -16.203 13.820 1.00 86.56 985 LEU A N 1
ATOM 7867 C CA . LEU A 1 985 ? 11.457 -17.611 13.833 1.00 86.56 985 LEU A CA 1
ATOM 7868 C C . LEU A 1 985 ? 12.916 -17.804 13.418 1.00 86.56 985 LEU A C 1
ATOM 7870 O O . LEU A 1 985 ? 13.543 -18.756 13.854 1.00 86.56 985 LEU A O 1
ATOM 7874 N N . SER A 1 986 ? 13.488 -16.893 12.621 1.00 85.69 986 SER A N 1
ATOM 7875 C CA . SER A 1 986 ? 14.911 -16.970 12.266 1.00 85.69 986 SER A CA 1
ATOM 7876 C C . SER A 1 986 ? 15.873 -16.764 13.445 1.00 85.69 986 SER A C 1
ATOM 7878 O O . SER A 1 986 ? 17.064 -17.024 13.283 1.00 85.69 986 SER A O 1
ATOM 7880 N N . GLU A 1 987 ? 15.369 -16.292 14.592 1.00 86.75 987 GLU A N 1
ATOM 7881 C CA . GLU A 1 987 ? 16.101 -16.111 15.856 1.00 86.75 987 GLU A CA 1
ATOM 7882 C C . GLU A 1 987 ? 15.858 -17.264 16.852 1.00 86.75 987 GLU A C 1
ATOM 7884 O O . GLU A 1 987 ? 16.281 -17.173 18.004 1.00 86.75 987 GLU A O 1
ATOM 7889 N N . LEU A 1 988 ? 15.152 -18.323 16.440 1.00 84.62 988 LEU A N 1
ATOM 7890 C CA . LEU A 1 988 ? 14.868 -19.505 17.252 1.00 84.62 988 LEU A CA 1
ATOM 7891 C C . LEU A 1 988 ? 15.550 -20.747 16.662 1.00 84.62 988 LEU A C 1
ATOM 7893 O O . LEU A 1 988 ? 15.689 -20.824 15.438 1.00 84.62 988 LEU A O 1
ATOM 7897 N N . PRO A 1 989 ? 15.983 -21.701 17.508 1.00 81.25 989 PRO A N 1
ATOM 7898 C CA . PRO A 1 989 ? 16.504 -22.976 17.033 1.00 81.25 989 PRO A CA 1
ATOM 7899 C C . PRO A 1 989 ? 15.399 -23.806 16.370 1.00 81.25 989 PRO A C 1
ATOM 7901 O O . PRO A 1 989 ? 14.196 -23.573 16.573 1.00 81.25 989 PRO A O 1
ATOM 7904 N N . ASP A 1 990 ? 15.801 -24.788 15.572 1.00 73.50 990 ASP A N 1
ATOM 7905 C CA . ASP A 1 990 ? 14.854 -25.711 14.960 1.00 73.50 990 ASP A CA 1
ATOM 7906 C C . ASP A 1 990 ? 14.118 -26.538 16.033 1.00 73.50 990 ASP A C 1
ATOM 7908 O O . ASP A 1 990 ? 14.687 -26.940 17.043 1.00 73.50 990 ASP A O 1
ATOM 7912 N N . GLY A 1 991 ? 12.803 -26.717 15.859 1.00 73.25 991 GLY A N 1
ATOM 7913 C CA . GLY A 1 991 ? 11.950 -27.423 16.827 1.00 73.25 991 GLY A CA 1
ATOM 7914 C C . GLY A 1 991 ? 11.514 -26.628 18.068 1.00 73.25 991 GLY A C 1
ATOM 7915 O O . GLY A 1 991 ? 10.794 -27.178 18.896 1.00 73.25 991 GLY A O 1
ATOM 7916 N N . ALA A 1 992 ? 11.890 -25.348 18.207 1.00 78.62 992 ALA A N 1
ATOM 7917 C CA . ALA A 1 992 ? 11.399 -24.508 19.303 1.00 78.62 992 ALA A CA 1
ATOM 7918 C C . ALA A 1 992 ? 9.859 -24.432 19.334 1.00 78.62 992 ALA A C 1
ATOM 7920 O O . ALA A 1 992 ? 9.214 -24.337 18.287 1.00 78.62 992 ALA A O 1
ATOM 7921 N N . GLU A 1 993 ? 9.280 -24.421 20.537 1.00 78.06 993 GLU A N 1
ATOM 7922 C CA . GLU A 1 993 ? 7.838 -24.259 20.723 1.00 78.06 993 GLU A CA 1
ATOM 7923 C C . GLU A 1 993 ? 7.392 -22.864 20.254 1.00 78.06 993 GLU A C 1
ATOM 7925 O O . GLU A 1 993 ? 7.945 -21.840 20.667 1.00 78.06 993 GLU A O 1
ATOM 7930 N N . ILE A 1 994 ? 6.396 -22.821 19.364 1.00 83.81 994 ILE A N 1
ATOM 7931 C CA . ILE A 1 994 ? 5.884 -21.584 18.768 1.00 83.81 994 ILE A CA 1
ATOM 7932 C C . ILE A 1 994 ? 4.398 -21.417 19.060 1.00 83.81 994 ILE A C 1
ATOM 7934 O O . ILE A 1 994 ? 3.624 -22.370 19.031 1.00 83.81 994 ILE A O 1
ATOM 7938 N N . ASN A 1 995 ? 3.974 -20.174 19.277 1.00 85.69 995 ASN A N 1
ATOM 7939 C CA . ASN A 1 995 ? 2.554 -19.857 19.360 1.00 85.69 995 ASN A CA 1
ATOM 7940 C C . ASN A 1 995 ? 1.986 -19.606 17.955 1.00 85.69 995 ASN A C 1
ATOM 7942 O O . ASN A 1 995 ? 2.622 -18.939 17.137 1.00 85.69 995 ASN A O 1
ATOM 7946 N N . SER A 1 996 ? 0.784 -20.098 17.668 1.00 80.19 996 SER A N 1
ATOM 7947 C CA . SER A 1 996 ? 0.144 -19.951 16.355 1.00 80.19 996 SER A CA 1
ATOM 7948 C C . SER A 1 996 ? -0.515 -18.582 16.140 1.00 80.19 996 SER A C 1
ATOM 7950 O O . SER A 1 996 ? -0.779 -18.210 14.996 1.00 80.19 996 SER A O 1
ATOM 7952 N N . HIS A 1 997 ? -0.764 -17.806 17.203 1.00 83.88 997 HIS A N 1
ATOM 7953 C CA . HIS A 1 997 ? -1.439 -16.511 17.114 1.00 83.88 997 HIS A CA 1
ATOM 7954 C C . HIS A 1 997 ? -0.491 -15.370 16.734 1.00 83.88 997 HIS A C 1
ATOM 7956 O O . HIS A 1 997 ? 0.585 -15.182 17.306 1.00 83.88 997 HIS A O 1
ATOM 7962 N N . TYR A 1 998 ? -0.943 -14.493 15.835 1.00 84.00 998 TYR A N 1
ATOM 7963 C CA . TYR A 1 998 ? -0.127 -13.377 15.340 1.00 84.00 998 TYR A CA 1
ATOM 7964 C C . TYR A 1 998 ? 0.348 -12.386 16.400 1.00 84.00 998 TYR A C 1
ATOM 7966 O O . TYR A 1 998 ? 1.398 -11.762 16.235 1.00 84.00 998 TYR A O 1
ATOM 7974 N N . ARG A 1 999 ? -0.440 -12.186 17.463 1.00 87.81 999 ARG A N 1
ATOM 7975 C CA . ARG A 1 999 ? -0.178 -11.155 18.478 1.00 87.81 999 ARG A CA 1
ATOM 7976 C C . ARG A 1 999 ? 1.222 -11.263 19.099 1.00 87.81 999 ARG A C 1
ATOM 7978 O O . ARG A 1 999 ? 1.796 -10.243 19.469 1.00 87.81 999 ARG A O 1
ATOM 7985 N N . PHE A 1 1000 ? 1.805 -12.464 19.115 1.00 89.75 1000 PHE A N 1
ATOM 7986 C CA . PHE A 1 1000 ? 3.164 -12.732 19.600 1.00 89.75 1000 PHE A CA 1
ATOM 7987 C C . PHE A 1 1000 ? 4.271 -12.276 18.634 1.00 89.75 1000 PHE A C 1
ATOM 7989 O O . PHE A 1 1000 ? 5.378 -11.939 19.052 1.00 89.75 1000 PHE A O 1
ATOM 7996 N N . TYR A 1 1001 ? 3.976 -12.188 17.338 1.00 87.81 1001 TYR A N 1
ATOM 7997 C CA . TYR A 1 1001 ? 4.937 -11.800 16.301 1.00 87.81 1001 TYR A CA 1
ATOM 7998 C C . TYR A 1 1001 ? 4.902 -10.294 15.988 1.00 87.81 1001 TYR A C 1
ATOM 8000 O O . TYR A 1 1001 ? 5.922 -9.707 15.579 1.00 87.81 1001 TYR A O 1
ATOM 8008 N N . MET A 1 1002 ? 3.744 -9.657 16.210 1.00 82.31 1002 MET A N 1
ATOM 8009 C CA . MET A 1 1002 ? 3.439 -8.260 15.862 1.00 82.31 1002 MET A CA 1
ATOM 8010 C C . MET A 1 1002 ? 4.383 -7.243 16.487 1.00 82.31 1002 MET A C 1
ATOM 8012 O O . MET A 1 1002 ? 4.487 -7.131 17.727 1.00 82.31 1002 MET A O 1
#

pLDDT: mean 81.96, std 17.53, range [21.44, 97.94]

Solvent-accessible surface area (backbone atoms only — not comparable to full-atom values): 56078 Å² total; per-residue (Å²): 135,85,87,88,83,88,84,84,87,86,85,89,86,89,83,89,84,90,86,91,82,85,73,96,65,81,78,78,93,80,70,88,74,74,53,88,84,31,70,72,46,49,52,49,55,70,71,61,56,67,74,37,53,40,32,47,74,33,45,74,87,52,87,61,97,83,34,60,39,35,58,58,48,48,46,50,37,4,19,16,42,63,64,20,29,38,44,37,31,10,23,42,64,93,44,95,90,46,62,40,79,71,32,43,63,95,84,69,80,85,58,58,67,61,51,51,52,59,49,50,75,34,37,67,58,86,63,63,66,49,71,47,76,50,74,48,77,35,78,56,95,89,39,80,40,81,29,42,34,38,43,30,41,39,40,50,39,82,55,93,50,23,29,69,43,69,29,49,29,64,46,101,85,72,46,82,42,78,72,47,49,53,69,44,50,34,20,46,62,56,73,42,66,42,76,50,50,76,67,50,51,49,52,39,49,54,50,38,53,52,50,50,43,52,51,17,64,74,71,27,42,68,22,88,35,81,37,64,34,36,34,36,31,25,43,54,75,38,70,57,73,47,34,29,39,25,36,57,40,83,98,53,70,64,74,80,59,46,67,89,60,59,70,42,80,56,96,67,28,42,33,24,81,53,71,54,80,37,85,69,39,39,90,35,46,40,80,75,45,74,44,49,39,70,65,36,60,74,40,73,67,36,41,52,50,52,42,51,43,54,36,46,45,47,52,55,57,46,58,76,65,80,40,45,75,41,80,91,80,56,29,39,30,49,49,55,55,92,93,52,75,66,56,32,74,46,72,47,72,56,91,96,62,53,46,80,39,77,39,26,40,60,46,77,42,98,90,75,45,65,35,20,42,23,42,24,35,30,76,40,59,46,73,56,86,96,45,53,26,41,32,45,42,68,47,69,48,45,16,70,76,39,67,54,72,64,83,65,82,76,44,53,63,58,48,50,72,62,44,57,75,39,36,20,34,57,48,53,52,43,36,52,52,55,59,71,68,52,54,48,36,93,93,42,74,81,45,34,27,50,68,95,49,33,31,41,46,87,58,52,46,51,30,56,30,71,46,41,57,75,91,45,53,57,96,58,70,88,59,88,83,68,75,78,90,63,90,69,76,97,64,90,61,47,50,43,48,75,45,78,85,60,44,27,28,16,20,92,75,41,74,32,63,43,56,57,59,28,30,62,74,42,4,40,23,48,59,93,94,52,77,59,62,46,66,39,39,43,19,40,36,22,33,78,84,46,46,63,56,52,51,55,51,52,54,55,39,47,36,67,28,73,46,91,60,89,56,46,71,73,41,48,56,27,81,28,39,30,68,92,48,49,54,32,18,31,80,42,78,51,77,81,35,50,31,73,44,61,61,70,62,53,49,52,58,47,48,55,52,48,54,36,62,73,69,65,63,80,46,59,61,61,54,19,34,51,18,26,56,56,26,49,56,53,46,56,38,49,51,60,39,61,71,42,92,86,53,49,41,28,34,39,37,48,37,52,56,71,53,35,44,71,40,38,96,29,88,79,39,64,79,51,82,53,84,75,81,70,92,71,83,92,70,88,83,75,94,74,92,74,97,73,92,75,89,78,87,87,90,77,88,75,84,69,67,68,30,87,42,39,69,38,30,35,41,38,73,37,40,83,65,74,52,24,58,45,82,43,50,44,65,59,54,55,48,44,77,66,59,54,96,87,51,96,62,72,53,56,13,63,46,38,47,24,52,52,45,32,48,41,38,37,51,73,30,47,62,61,35,70,50,86,53,61,81,47,36,36,38,33,9,38,36,72,30,56,46,67,78,71,68,53,91,64,48,31,35,33,30,43,30,35,30,46,49,78,61,55,55,42,58,44,83,47,58,79,24,48,43,44,85,84,81,65,40,64,52,49,54,28,68,60,29,18,54,49,44,37,53,43,50,48,55,47,21,73,73,70,75,48,73,55,59,27,44,36,41,37,28,66,41,79,83,48,73,48,30,50,51,13,38,48,67,43,54,59,90,35,45,50,31,42,35,25,51,35,80,36,83,73,74,47,68,31,31,78,22,61,58,43,44,48,40,35,32,36,35,39,75,48,100,39,37,31,37,38,19,53,46,32,27,34,46,60,51,73,44,53,93,67,74,43,58,65,66,29,34,32,37,43,50,56,53,77,60,58,70,68,60,55,50,48,49,48,52,44,36,13,58,60,46,65,76,45,53,62,66,55,40,77,57,29,33,54,60,53,46,42,56,47,42,36,55,22,52,17,56,44,67,91,87,61,81,75,72,46,55,56,48,52,65,94

Foldseek 3Di:
DDDDDDDDDDDDDDDDDDDDDDDPDDDDPDDDDADCPDPVNVCVLVVPLFFWQAEEEEADDDLDPQDLCLQVLLSLLAQQLAAKHKYKYQWDPPDPGDIARHADDPPDDDDLVSVQVSSVLFKPDHWDKDKDKDWDWHQDPNDTDIHIMMMMITGHDLDQIWTQAWGWHQDPVRDIDTDDGGPFRWHGDTRDIDGDDPVSVVVSVVVSQVVQQVVCLVVLHFRQAKFKWFKLWWFWPFFFFKKKKWAFPDPGDDPVQCPLAFWDDDPRMIIHSDQCCDPPNVVTTHPIDIDGLVNLVVDPVSVVRSQVRVVRLQVSQCVVQCWDADPVVRKIWHFADDVHDFWDWDWDDDVPPTDIDTQKGWDADPVPGIKMKGWIWHWGWDDQPPTIITFTGIAIFMGDHRHHTDDDDVRVVVRCVVFLPFFQQNRVVRSLRVLRSADADPVDRQWRDRPPGITTDSGGQMEMESTHNSVQDDPDPPPVPDDDPDCDDDDDRWYKYFDIQFWWAAAPRDIDLFLQVRCQPAAADDDVVDDFAQEFEEAEEEAPVCVVLVVVLLVLQQDWACDPDPLCLQFPTAHHADCPGSNNYHYDYDPLRYFHQYVVLLVVLLVLLVVCVVVVVDDLQSLQLSLVSLLVSLLVRVVSQLPDPPHGLEYEYEDEPSSCCRNNPHPNLVPNLDDDPPPDPPDDDDDDDDDDDDDDDDDDPPPRQGFNHNVLLSLLSCQVSVHAYDYDYSVLSVCASVDDPPDPHDHSRQVSQLVVLLSSVSSVGGRIFTPDDDALEKEKFKDWFAQPVDGDPQKTWIKIWIQHSRGFIFIDTFGIWGQDPVVRDTDDALQSLQVRLLVNQVVRCVVNVHGGLEYEYEYQDDDDPRNVNSNCNNNDPHWYKYKHKYWADRMDIGTVGRWGDEQRMWIDSDPFKIWHRLFTQRSSSNHGPDGHHGTTIIIGIDGPDDPSVVSSVQSSQQCPDSSHSRSGHRGGCSHVQVVQNSSSCSSPDPPDDHDGGSSSSD

Nearest PDB structures (foldseek):
  8i88-assembly1_B  TM=8.787E-01  e=5.573E-34  Maribacter polysiphoniae
  8fex-assembly1_B  TM=8.872E-01  e=3.816E-31  Maribacter polysiphoniae
  8u7b-assembly1_C  TM=8.130E-01  e=2.325E-32  Thermoflavifilum thermophilum
  8j84-assembly1_A  TM=8.769E-01  e=1.806E-30  Thermoflavifilum thermophilum
  8k34-assembly1_B  TM=8.448E-01  e=9.482E-30  Thermoflavifilum thermophilum

Radius of gyration: 36.23 Å; Cα contacts (8 Å, |Δi|>4): 1921; chains: 1; bounding box: 103×94×84 Å

Secondary structure (DSSP, 8-state):
-----------------S--SS------S-S-PPPTTSHHHHHHHHHH---BTTEEEES----STTSSHHHHHHHHHHHHHHT-EEEEESEEEEETTEEEE--B-TT----HHHHHHHHHTTBSS---EEEEEEEEEEEETTEEEEEEEEEEEEPPPSS---BSS-EEEE-TTS-EEEEE-TT--EEEETTEEEEPPHHHHHHHHHHHHHHHHHHHHHHT--BS--EEEEEEEEEEEE--SEEEEEEEPTT---GGGGTT---EEETTEEEESS-TTSTTTTTTEEEEEEEEHHHHTTSHHHHHHHHHHHHHHHHHHHHTSS-EEETTTTEEEPPPPTT--SEEEEEESSTT-PEEEEEEEEEEETTTEEEEEEEEEEEEEEEETTEEEEEEEEEEEEESSSSSB--STTHHHHHHHHHTT--HHHHHHHHHHHHHTS-EETTEEEEEEETTTEEEEEEEEEEEES-B-GGGS-SS-S-TT-----------PPEEEEPPPPPEE-GGG-EESSHHHHHHHH-SB--TTPPP--EEEEEEEE-TTTHHHHHHHHHHHHS-B---SS-TTTSPPB--S-TTSTT--EEEEEEEEEEE--HHHHHHHHHHHHHHHHTT---HHHHHHHHHHHHHHHHHHHHHHHTSTT--SEEEEEEPHHHHHHHSSSTTTTTSSS----S---S--------------------S---S-HHHHHHHHTGGGT--EEEEEHHHHHHHHT--TT-SSPPHHHHHHHHHHHHHHHTT-B--EES-PPTTEEEEEEEEE--SSS--TTEEEEEEEEE-TT--EEEEEEEEEEE-TTT--EE--HHHHHHHHHHHHHHHHHHHSS--SEEEEEESSPPPHHHHHHHHHHHTTSEEEEEEEEE-SS--EE-SSSS-PBTTEEEESSSSEEEE-SSSBBGGGTB--SSSS--PEEEEEEESS-HHHHHHHHHHHTT--TT--SS--SS-HHHHHHHHHHHHHTTS-TT-----BGGGT-